Protein 2APJ (pdb70)

Sequence (962 aa):
SPIPPNQIFILSGQNMAGRGGVFKDHHNNRWVWDKILPPECAPNSSILRLSADLRWEEAHEPLHVDIDTGKVCGVGPGMAFANAVKNRLETDSAVIGLVPCASGGTAIKEWERGSHLYERMVKRTEESRKCGGEIKAVLWYQGESDVLDIHDAESYGNNMDRLIKNLRHDLNLPSLPIIQVAIASGGGYIDKVREAQLGLKLSNVVCVDAKGLPLKSDNLHLTTEAQVQLGLSLAQAYLSNFCPIPPNQIFILSGQNMAGRGGVFKDHHNNRWVWDKILPPECAPNSSILRLSADLRWEEAHEPLHVDIDTGKVCGVGPGMAFANAVKNRLETDSAVIGLVPCASGGTAIKEWERGSHLYERMVKRTEESRKCGGEIKAVLWYQGESDVLDIHDAESYGNNMDRLIKNLRHDLNLPSLPIIQVAIASGGGYIDKVREAQLGLKLSNVVCVDAKGLPLKSDNLHLTTEAQVQLGLSLAQAYLSNFCPPNQIFILSGQNMAGRGGVFKDHHNNRWVWDKILPPECAPNSSILRLSADLRWEEAHEPLHVDIDTGKVCGVGPGMAFANAVKNRLETDSAVIGLVPCASGGTAIKEWERGSHLYERMVKRTEESRKCGGEIKAVLWYQGESDVLDIHDAESYGNNMDRLIKNLRHDLNLPSLPIIQVAIASGGGYIDKVREAQLGLKLSNVVCVDAKGLPLKSDNLHLTTEAQVQLGLSLAQAYLSNFCPPNQIFILSGQNMAGRGGVFKDHHNNRWVWDKILPPECAPNSSILRLSADLRWEEAHEPLHVDIDTGKVCGVGPGMAFANAVKNRLSAVIGLVPCASGGTAIKEWERGSHLYERMVKRTEESRKCGGEIKAVLWYQGESDVLDIHDAESYGNNMDRLIKNLRHDLNLPSLPIIQVAIASGGGYIDKVREAQLGLKLSNVVCVDAKGLPLKSDNLHLTTEAQVQLGLSLAQAYLSNFC

Nearest PDB structures (foldseek):
  2apj-assembly3_C  TM=1.000E+00  e=5.374E-52  Arabidopsis thaliana
  2apj-assembly4_D  TM=9.939E-01  e=4.168E-52  Arabidopsis thaliana
  1zmb-assembly2_C  TM=9.010E-01  e=3.239E-19  Clostridium acetobutylicum ATCC 824
  3zq6-assembly2_D  TM=3.667E-01  e=2.000E+00  Methanothermobacter thermautotrophicus
  4xwo-assembly1_B  TM=1.852E-01  e=7.127E+00  Saccharomyces cerevisiae S288C

InterPro domains:
  IPR005181 Sialate O-acetylesterase domain [PF03629] (22-256)
  IPR036514 SGNH hydrolase superfamily [G3DSA:3.40.50.1110] (20-260)
  IPR052940 Carbohydrate Esterase 6 [PTHR31988] (14-258)

Radius of gyration: 45.19 Å; Cα contacts (8 Å, |Δi|>4): 2203; chains: 4; bounding box: 68×133×119 Å

Structure (mmCIF, N/CA/C/O backbone):
data_2APJ
#
_entry.id   2APJ
#
_cell.length_a   40.688
_cell.length_b   71.918
_cell.length_c   93.213
_cell.angle_alpha   108.16
_cell.angle_beta   93.25
_cell.angle_gamma   90.40
#
_symmetry.space_group_name_H-M   'P 1'
#
loop_
_entity.id
_entity.type
_entity.pdbx_description
1 polymer 'Putative Esterase'
2 water water
#
loop_
_atom_site.group_PDB
_atom_site.id
_atom_site.type_symbol
_atom_site.label_atom_id
_atom_site.label_alt_id
_atom_site.label_comp_id
_atom_site.label_asym_id
_atom_site.label_entity_id
_atom_site.label_seq_id
_atom_site.pdbx_PDB_ins_code
_atom_site.Cartn_x
_atom_site.Cartn_y
_atom_site.Cartn_z
_atom_site.occupancy
_atom_site.B_iso_or_equiv
_atom_site.auth_seq_id
_atom_site.auth_comp_id
_atom_site.auth_asym_id
_atom_site.auth_atom_id
_atom_site.pdbx_PDB_model_num
ATOM 1 N N . SER A 1 17 ? 14.688 -5.282 20.791 1.00 16.97 17 SER A N 1
ATOM 2 C CA . SER A 1 17 ? 13.610 -6.305 20.614 1.00 15.83 17 SER A CA 1
ATOM 3 C C . SER A 1 17 ? 12.219 -5.694 20.761 1.00 13.12 17 SER A C 1
ATOM 4 O O . SER A 1 17 ? 11.712 -5.583 21.885 1.00 10.40 17 SER A O 1
ATOM 7 N N . PRO A 1 18 ? 11.596 -5.294 19.634 1.00 12.11 18 PRO A N 1
ATOM 8 C CA . PRO A 1 18 ? 10.308 -4.694 19.836 1.00 10.44 18 PRO A CA 1
ATOM 9 C C . PRO A 1 18 ? 9.264 -5.685 20.304 1.00 8.75 18 PRO A C 1
ATOM 10 O O . PRO A 1 18 ? 9.308 -6.873 19.964 1.00 7.53 18 PRO A O 1
ATOM 14 N N . ILE A 1 19 ? 8.314 -5.167 21.072 1.00 6.90 19 ILE A N 1
ATOM 15 C CA . ILE A 1 19 ? 7.126 -5.903 21.415 1.00 6.78 19 ILE A CA 1
ATOM 16 C C . ILE A 1 19 ? 6.346 -6.081 20.118 1.00 6.52 19 ILE A C 1
ATOM 17 O O . ILE A 1 19 ? 6.212 -5.149 19.324 1.00 7.31 19 ILE A O 1
ATOM 22 N N . PRO A 1 20 ? 5.904 -7.308 19.841 1.00 6.48 20 PRO A N 1
ATOM 23 C CA . PRO A 1 20 ? 5.300 -7.531 18.530 1.00 6.70 20 PRO A CA 1
ATOM 24 C C . PRO A 1 20 ? 3.967 -6.797 18.321 1.00 5.21 20 PRO A C 1
ATOM 25 O O . PRO A 1 20 ? 3.256 -6.434 19.275 1.00 4.68 20 PRO A O 1
ATOM 29 N N . PRO A 1 21 ? 3.636 -6.576 17.049 1.00 3.81 21 PRO A N 1
ATOM 30 C CA . PRO A 1 21 ? 2.411 -5.834 16.759 1.00 4.20 21 PRO A CA 1
ATOM 31 C C . PRO A 1 21 ? 1.156 -6.654 16.961 1.00 4.81 21 PRO A C 1
ATOM 32 O O . PRO A 1 21 ? 1.195 -7.867 16.881 1.00 4.81 21 PRO A O 1
ATOM 36 N N . ASN A 1 22 ? 0.058 -5.966 17.281 1.00 5.02 22 ASN A N 1
ATOM 37 C CA . ASN A 1 22 ? -1.258 -6.620 17.334 1.00 4.93 22 ASN A CA 1
ATOM 38 C C . ASN A 1 22 ? -2.199 -6.128 16.237 1.00 6.09 22 ASN A C 1
ATOM 39 O O . ASN A 1 22 ? -3.267 -6.738 16.031 1.00 7.67 22 ASN A O 1
ATOM 44 N N . GLN A 1 23 ? -1.864 -5.028 15.568 1.00 5.20 23 GLN A N 1
ATOM 45 C CA . GLN A 1 23 ? -2.697 -4.502 14.463 1.00 5.56 23 GLN A CA 1
ATOM 46 C C . GLN A 1 23 ? -1.829 -4.311 13.240 1.00 5.30 23 GLN A C 1
ATOM 47 O O . GLN A 1 23 ? -1.028 -3.379 13.183 1.00 7.08 23 GLN A O 1
ATOM 53 N N . ILE A 1 24 ? -2.049 -5.146 12.232 1.00 3.47 24 ILE A N 1
ATOM 54 C CA . ILE A 1 24 ? -1.109 -5.256 11.119 1.00 3.33 24 ILE A CA 1
ATOM 55 C C . ILE A 1 24 ? -1.744 -4.732 9.846 1.00 3.74 24 ILE A C 1
ATOM 56 O O . ILE A 1 24 ? -2.935 -5.066 9.532 1.00 4.66 24 ILE A O 1
ATOM 61 N N . PHE A 1 25 ? -0.981 -3.934 9.114 1.00 3.14 25 PHE A N 1
ATOM 62 C CA . PHE A 1 25 ? -1.449 -3.335 7.837 1.00 2.67 25 PHE A CA 1
ATOM 63 C C . PHE A 1 25 ? -0.490 -3.718 6.747 1.00 3.50 25 PHE A C 1
ATOM 64 O O . PHE A 1 25 ? 0.731 -3.600 6.911 1.00 4.60 25 PHE A O 1
ATOM 72 N N . ILE A 1 26 ? -1.046 -4.162 5.625 1.00 4.11 26 ILE A N 1
ATOM 73 C CA . ILE A 1 26 ? -0.225 -4.570 4.489 1.00 3.13 26 ILE A CA 1
ATOM 74 C C . ILE A 1 26 ? -0.164 -3.378 3.528 1.00 4.40 26 ILE A C 1
ATOM 75 O O . ILE A 1 26 ? -1.215 -2.763 3.250 1.00 6.87 26 ILE A O 1
ATOM 80 N N . LEU A 1 27 ? 1.041 -3.021 3.098 1.00 3.98 27 LEU A N 1
ATOM 81 C CA . LEU A 1 27 ? 1.183 -1.820 2.236 1.00 4.32 27 LEU A CA 1
ATOM 82 C C . LEU A 1 27 ? 1.647 -2.346 0.902 1.00 4.80 27 LEU A C 1
ATOM 83 O O . LEU A 1 27 ? 2.706 -2.975 0.811 1.00 6.14 27 LEU A O 1
ATOM 88 N N . SER A 1 28 ? 0.866 -2.111 -0.167 1.00 4.14 28 SER A N 1
ATOM 89 C CA . SER A 1 28 ? 1.310 -2.645 -1.439 1.00 4.44 28 SER A CA 1
ATOM 90 C C . SER A 1 28 ? 0.899 -1.795 -2.605 1.00 3.94 28 SER A C 1
ATOM 91 O O . SER A 1 28 ? 0.207 -0.808 -2.430 1.00 4.99 28 SER A O 1
ATOM 94 N N . GLY A 1 29 ? 1.417 -2.168 -3.784 1.00 2.73 29 GLY A N 1
ATOM 95 C CA . GLY A 1 29 ? 1.126 -1.420 -5.022 1.00 2.95 29 GLY A CA 1
ATOM 96 C C . GLY A 1 29 ? 2.427 -1.097 -5.718 1.00 4.50 29 GLY A C 1
ATOM 97 O O . GLY A 1 29 ? 3.345 -1.906 -5.700 1.00 5.09 29 GLY A O 1
ATOM 98 N N . GLN A 1 30 ? 2.495 0.082 -6.356 1.00 3.22 30 GLN A N 1
ATOM 99 C CA . GLN A 1 30 ? 3.754 0.439 -7.064 1.00 3.57 30 GLN A CA 1
ATOM 100 C C . GLN A 1 30 ? 4.458 1.612 -6.370 1.00 3.82 30 GLN A C 1
ATOM 101 O O . GLN A 1 30 ? 4.367 1.698 -5.113 1.00 3.82 30 GLN A O 1
ATOM 123 N N . ASN A 1 32 ? 4.335 4.809 -5.781 1.00 4.08 32 ASN A N 1
ATOM 124 C CA . ASN A 1 32 ? 3.764 5.812 -4.829 1.00 5.27 32 ASN A CA 1
ATOM 125 C C . ASN A 1 32 ? 3.299 5.213 -3.488 1.00 5.36 32 ASN A C 1
ATOM 126 O O . ASN A 1 32 ? 2.996 5.960 -2.558 1.00 7.06 32 ASN A O 1
ATOM 131 N N . MET A 1 33 ? 3.178 3.882 -3.410 1.00 4.29 33 MET A N 1
ATOM 132 C CA . MET A 1 33 ? 3.181 3.228 -2.116 1.00 4.63 33 MET A CA 1
ATOM 133 C C . MET A 1 33 ? 4.568 2.928 -1.586 1.00 5.31 33 MET A C 1
ATOM 134 O O . MET A 1 33 ? 4.822 3.123 -0.378 1.00 4.89 33 MET A O 1
ATOM 139 N N . ALA A 1 34 ? 5.459 2.456 -2.464 1.00 3.99 34 ALA A N 1
ATOM 140 C CA . ALA A 1 34 ? 6.850 2.160 -2.031 1.00 5.17 34 ALA A CA 1
ATOM 141 C C . ALA A 1 34 ? 7.472 3.425 -1.436 1.00 5.39 34 ALA A C 1
ATOM 142 O O . ALA A 1 34 ? 8.175 3.348 -0.428 1.00 7.88 34 ALA A O 1
ATOM 144 N N . GLY A 1 35 ? 7.160 4.562 -2.046 1.00 5.30 35 GLY A N 1
ATOM 145 C CA . GLY A 1 35 ? 7.590 5.885 -1.553 1.00 3.93 35 GLY A CA 1
ATOM 146 C C . GLY A 1 35 ? 8.701 6.462 -2.373 1.00 4.42 35 GLY A C 1
ATOM 147 O O . GLY A 1 35 ? 9.764 5.821 -2.543 1.00 4.07 35 GLY A O 1
ATOM 148 N N . ARG A 1 36 ? 8.452 7.664 -2.925 1.00 2.87 36 ARG A N 1
ATOM 149 C CA . ARG A 1 36 ? 9.517 8.439 -3.600 1.00 3.73 36 ARG A CA 1
ATOM 150 C C . ARG A 1 36 ? 9.558 9.867 -3.056 1.00 3.64 36 ARG A C 1
ATOM 151 O O . ARG A 1 36 ? 10.246 10.702 -3.635 1.00 4.67 36 ARG A O 1
ATOM 159 N N . GLY A 1 37 ? 8.787 10.180 -1.973 1.00 3.08 37 GLY A N 1
ATOM 160 C CA . GLY A 1 37 ? 8.863 11.555 -1.455 1.00 2.81 37 GLY A CA 1
ATOM 161 C C . GLY A 1 37 ? 10.319 11.888 -1.081 1.00 3.04 37 GLY A C 1
ATOM 162 O O . GLY A 1 37 ? 10.977 11.096 -0.350 1.00 3.28 37 GLY A O 1
ATOM 163 N N . GLY A 1 38 ? 10.789 13.040 -1.559 1.00 2.77 38 GLY A N 1
ATOM 164 C CA . GLY A 1 38 ? 12.109 13.565 -1.118 1.00 2.98 38 GLY A CA 1
ATOM 165 C C . GLY A 1 38 ? 13.261 12.961 -1.865 1.00 4.15 38 GLY A C 1
ATOM 166 O O . GLY A 1 38 ? 14.425 13.286 -1.547 1.00 4.75 38 GLY A O 1
ATOM 167 N N . VAL A 1 39 ? 12.961 12.134 -2.875 1.00 4.40 39 VAL A N 1
ATOM 168 C CA . VAL A 1 39 ? 14.082 11.538 -3.654 1.00 4.18 39 VAL A CA 1
ATOM 169 C C . VAL A 1 39 ? 14.430 12.509 -4.761 1.00 4.69 39 VAL A C 1
ATOM 170 O O . VAL A 1 39 ? 13.574 12.872 -5.559 1.00 5.64 39 VAL A O 1
ATOM 174 N N . PHE A 1 40 ? 15.705 12.918 -4.813 1.00 5.58 40 PHE A N 1
ATOM 175 C CA . PHE A 1 40 ? 16.124 13.973 -5.768 1.00 5.04 40 PHE A CA 1
ATOM 176 C C . PHE A 1 40 ? 17.410 13.482 -6.457 1.00 5.57 40 PHE A C 1
ATOM 177 O O . PHE A 1 40 ? 18.204 12.718 -5.851 1.00 6.90 40 PHE A O 1
ATOM 192 N N . LYS A 1 41 ? 17.635 13.903 -7.691 1.00 4.11 41 LYS A N 1
ATOM 193 C CA . LYS A 1 41 ? 18.874 13.566 -8.390 1.00 4.77 41 LYS A CA 1
ATOM 194 C C . LYS A 1 41 ? 19.916 14.592 -7.989 1.00 5.47 41 LYS A C 1
ATOM 195 O O . LYS A 1 41 ? 19.758 15.824 -8.196 1.00 6.84 41 LYS A O 1
ATOM 201 N N . ASP A 1 42 ? 21.020 14.122 -7.388 1.00 3.21 42 ASP A N 1
ATOM 202 C CA . ASP A 1 42 ? 22.107 14.972 -6.938 1.00 4.64 42 ASP A CA 1
ATOM 203 C C . ASP A 1 42 ? 22.728 15.671 -8.152 1.00 4.92 42 ASP A C 1
ATOM 204 O O . ASP A 1 42 ? 23.065 15.027 -9.137 1.00 6.48 42 ASP A O 1
ATOM 209 N N . HIS A 1 43 ? 22.817 16.989 -8.121 1.00 6.08 43 HIS A N 1
ATOM 210 C CA . HIS A 1 43 ? 23.267 17.721 -9.299 1.00 8.30 43 HIS A CA 1
ATOM 211 C C . HIS A 1 43 ? 24.767 17.566 -9.538 1.00 7.53 43 HIS A C 1
ATOM 212 O O . HIS A 1 43 ? 25.207 17.737 -10.667 1.00 9.93 43 HIS A O 1
ATOM 219 N N . HIS A 1 44 ? 25.525 17.285 -8.467 1.00 6.15 44 HIS A N 1
ATOM 220 C CA . HIS A 1 44 ? 26.997 17.017 -8.472 1.00 7.03 44 HIS A CA 1
ATOM 221 C C . HIS A 1 44 ? 27.358 15.709 -9.148 1.00 4.29 44 HIS A C 1
ATOM 222 O O . HIS A 1 44 ? 28.430 15.625 -9.785 1.00 6.79 44 HIS A O 1
ATOM 229 N N . ASN A 1 45 ? 26.510 14.672 -8.961 1.00 2.00 45 ASN A N 1
ATOM 230 C CA . ASN A 1 45 ? 26.903 13.372 -9.484 1.00 2.09 45 ASN A CA 1
ATOM 231 C C . ASN A 1 45 ? 25.846 12.513 -10.084 1.00 2.00 45 ASN A C 1
ATOM 232 O O . ASN A 1 45 ? 26.108 11.366 -10.404 1.00 2.41 45 ASN A O 1
ATOM 237 N N . ASN A 1 46 ? 24.622 13.037 -10.219 1.00 2.00 46 ASN A N 1
ATOM 238 C CA . ASN A 1 46 ? 23.548 12.304 -10.909 1.00 2.30 46 ASN A CA 1
ATOM 239 C C . ASN A 1 46 ? 22.961 11.120 -10.153 1.00 2.53 46 ASN A C 1
ATOM 240 O O . ASN A 1 46 ? 22.062 10.424 -10.643 1.00 3.54 46 ASN A O 1
ATOM 245 N N . ARG A 1 47 ? 23.419 10.912 -8.911 1.00 2.00 47 ARG A N 1
ATOM 246 C CA . ARG A 1 47 ? 22.840 9.842 -8.091 1.00 2.00 47 ARG A CA 1
ATOM 247 C C . ARG A 1 47 ? 21.497 10.231 -7.451 1.00 2.24 47 ARG A C 1
ATOM 248 O O . ARG A 1 47 ? 21.354 11.337 -6.946 1.00 2.15 47 ARG A O 1
ATOM 256 N N . TRP A 1 48 ? 20.502 9.342 -7.477 1.00 2.46 48 TRP A N 1
ATOM 257 C CA . TRP A 1 48 ? 19.253 9.582 -6.793 1.00 3.58 48 TRP A CA 1
ATOM 258 C C . TRP A 1 48 ? 19.454 9.302 -5.311 1.00 4.44 48 TRP A C 1
ATOM 259 O O . TRP A 1 48 ? 20.031 8.269 -4.935 1.00 5.18 48 TRP A O 1
ATOM 270 N N . VAL A 1 49 ? 19.034 10.255 -4.485 1.00 5.02 49 VAL A N 1
ATOM 271 C CA . VAL A 1 49 ? 19.207 10.203 -3.031 1.00 5.49 49 VAL A CA 1
ATOM 272 C C . VAL A 1 49 ? 17.963 10.694 -2.311 1.00 6.03 49 VAL A C 1
ATOM 273 O O . VAL A 1 49 ? 17.348 11.694 -2.727 1.00 8.89 49 VAL A O 1
ATOM 280 N N . TRP A 1 50 ? 17.585 10.011 -1.240 1.00 2.57 50 TRP A N 1
ATOM 281 C CA . TRP A 1 50 ? 16.470 10.555 -0.427 1.00 3.26 50 TRP A CA 1
ATOM 282 C C . TRP A 1 50 ? 17.016 11.695 0.433 1.00 3.11 50 TRP A C 1
ATOM 283 O O . TRP A 1 50 ? 18.061 11.535 1.084 1.00 4.76 50 TRP A O 1
ATOM 294 N N . ASP A 1 51 ? 16.354 12.859 0.365 1.00 3.65 51 ASP A N 1
ATOM 295 C CA . ASP A 1 51 ? 16.754 14.039 1.143 1.00 5.22 51 ASP A CA 1
ATOM 296 C C . ASP A 1 51 ? 16.643 13.896 2.653 1.00 4.03 51 ASP A C 1
ATOM 297 O O . ASP A 1 51 ? 17.126 14.785 3.384 1.00 5.93 51 ASP A O 1
ATOM 302 N N . LYS A 1 52 ? 16.054 12.809 3.132 1.00 5.07 52 LYS A N 1
ATOM 303 C CA . LYS A 1 52 ? 15.976 12.490 4.589 1.00 4.37 52 LYS A CA 1
ATOM 304 C C . LYS A 1 52 ? 15.135 13.511 5.355 1.00 5.04 52 LYS A C 1
ATOM 305 O O . LYS A 1 52 ? 15.140 13.530 6.559 1.00 5.83 52 LYS A O 1
ATOM 311 N N . ILE A 1 53 ? 14.372 14.323 4.648 1.00 4.61 53 ILE A N 1
ATOM 312 C CA . ILE A 1 53 ? 13.419 15.236 5.342 1.00 5.85 53 ILE A CA 1
ATOM 313 C C . ILE A 1 53 ? 12.224 14.441 5.828 1.00 6.31 53 ILE A C 1
ATOM 314 O O . ILE A 1 53 ? 11.490 13.866 5.015 1.00 7.74 53 ILE A O 1
ATOM 319 N N . LEU A 1 54 ? 12.010 14.427 7.148 1.00 5.67 54 LEU A N 1
ATOM 320 C CA . LEU A 1 54 ? 10.985 13.601 7.759 1.00 5.07 54 LEU A CA 1
ATOM 321 C C . LEU A 1 54 ? 9.972 14.491 8.510 1.00 5.07 54 LEU A C 1
ATOM 322 O O . LEU A 1 54 ? 10.316 15.092 9.543 1.00 6.96 54 LEU A O 1
ATOM 327 N N . PRO A 1 55 ? 8.737 14.621 7.983 1.00 4.13 55 PRO A N 1
ATOM 328 C CA . PRO A 1 55 ? 7.721 15.387 8.700 1.00 4.72 55 PRO A CA 1
ATOM 329 C C . PRO A 1 55 ? 7.428 14.762 10.062 1.00 4.58 55 PRO A C 1
ATOM 330 O O . PRO A 1 55 ? 7.574 13.534 10.213 1.00 5.02 55 PRO A O 1
ATOM 334 N N . PRO A 1 56 ? 7.046 15.576 11.041 1.00 6.35 56 PRO A N 1
ATOM 335 C CA . PRO A 1 56 ? 6.754 14.966 12.345 1.00 6.56 56 PRO A CA 1
ATOM 336 C C . PRO A 1 56 ? 5.601 13.955 12.255 1.00 6.04 56 PRO A C 1
ATOM 337 O O . PRO A 1 56 ? 5.550 13.056 13.094 1.00 6.38 56 PRO A O 1
ATOM 341 N N . GLU A 1 57 ? 4.713 14.078 11.267 1.00 4.87 57 GLU A N 1
ATOM 342 C CA . GLU A 1 57 ? 3.668 13.067 11.075 1.00 4.35 57 GLU A CA 1
ATOM 343 C C . GLU A 1 57 ? 4.193 11.658 10.762 1.00 5.61 57 GLU A C 1
ATOM 344 O O . GLU A 1 57 ? 3.459 10.639 10.848 1.00 6.20 57 GLU A O 1
ATOM 350 N N . CYS A 1 58 ? 5.458 11.610 10.337 1.00 4.28 58 CYS A N 1
ATOM 351 C CA . CYS A 1 58 ? 6.115 10.382 9.938 1.00 5.25 58 CYS A CA 1
ATOM 352 C C . CYS A 1 58 ? 7.123 9.908 10.991 1.00 4.30 58 CYS A C 1
ATOM 353 O O . CYS A 1 58 ? 7.891 8.958 10.713 1.00 5.03 58 CYS A O 1
ATOM 356 N N . ALA A 1 59 ? 7.119 10.514 12.189 1.00 2.86 59 ALA A N 1
ATOM 357 C CA . ALA A 1 59 ? 8.139 10.214 13.198 1.00 4.22 59 ALA A CA 1
ATOM 358 C C . ALA A 1 59 ? 8.047 8.771 13.711 1.00 4.89 59 ALA A C 1
ATOM 359 O O . ALA A 1 59 ? 6.952 8.198 13.773 1.00 6.01 59 ALA A O 1
ATOM 361 N N . PRO A 1 60 ? 9.184 8.142 13.990 1.00 3.56 60 PRO A N 1
ATOM 362 C CA . PRO A 1 60 ? 9.101 6.772 14.451 1.00 4.17 60 PRO A CA 1
ATOM 363 C C . PRO A 1 60 ? 8.583 6.694 15.909 1.00 4.83 60 PRO A C 1
ATOM 364 O O . PRO A 1 60 ? 8.588 7.681 16.649 1.00 5.88 60 PRO A O 1
ATOM 368 N N . ASN A 1 61 ? 8.191 5.473 16.295 1.00 5.79 61 ASN A N 1
ATOM 369 C CA . ASN A 1 61 ? 7.588 5.245 17.613 1.00 7.70 61 ASN A CA 1
ATOM 370 C C . ASN A 1 61 ? 7.902 3.793 17.951 1.00 5.72 61 ASN A C 1
ATOM 371 O O . ASN A 1 61 ? 7.859 2.930 17.040 1.00 5.12 61 ASN A O 1
ATOM 376 N N . SER A 1 62 ? 8.215 3.504 19.217 1.00 6.87 62 SER A N 1
ATOM 377 C CA . SER A 1 62 ? 8.490 2.112 19.583 1.00 6.96 62 SER A CA 1
ATOM 378 C C . SER A 1 62 ? 7.261 1.199 19.399 1.00 6.53 62 SER A C 1
ATOM 379 O O . SER A 1 62 ? 7.415 -0.048 19.359 1.00 7.29 62 SER A O 1
ATOM 382 N N . SER A 1 63 ? 6.069 1.785 19.253 1.00 5.24 63 SER A N 1
ATOM 383 C CA . SER A 1 63 ? 4.839 1.023 19.045 1.00 4.26 63 SER A CA 1
ATOM 384 C C . SER A 1 63 ? 4.419 0.991 17.557 1.00 3.53 63 SER A C 1
ATOM 385 O O . SER A 1 63 ? 3.302 0.610 17.240 1.00 4.18 63 SER A O 1
ATOM 388 N N . ILE A 1 64 ? 5.337 1.367 16.674 1.00 3.27 64 ILE A N 1
ATOM 389 C CA . ILE A 1 64 ? 5.077 1.246 15.219 1.00 3.31 64 ILE A CA 1
ATOM 390 C C . ILE A 1 64 ? 6.230 0.495 14.593 1.00 3.56 64 ILE A C 1
ATOM 391 O O . ILE A 1 64 ? 7.370 0.994 14.610 1.00 4.40 64 ILE A O 1
ATOM 396 N N . LEU A 1 65 ? 5.920 -0.712 14.092 1.00 3.81 65 LEU A N 1
ATOM 397 C CA . LEU A 1 65 ? 6.959 -1.627 13.615 1.00 3.80 65 LEU A CA 1
ATOM 398 C C . LEU A 1 65 ? 6.840 -1.921 12.139 1.00 4.06 65 LEU A C 1
ATOM 399 O O . LEU A 1 65 ? 5.786 -1.732 11.542 1.00 4.87 65 LEU A O 1
ATOM 404 N N . ARG A 1 66 ? 7.932 -2.442 11.566 1.00 2.84 66 ARG A N 1
ATOM 405 C CA . ARG A 1 66 ? 7.964 -2.819 10.134 1.00 3.82 66 ARG A CA 1
ATOM 406 C C . ARG A 1 66 ? 8.463 -4.232 10.030 1.00 4.04 66 ARG A C 1
ATOM 407 O O . ARG A 1 66 ? 9.427 -4.612 10.753 1.00 4.61 66 ARG A O 1
ATOM 415 N N . LEU A 1 67 ? 7.838 -5.028 9.158 1.00 2.84 67 LEU A N 1
ATOM 416 C CA . LEU A 1 67 ? 8.398 -6.384 8.906 1.00 3.41 67 LEU A CA 1
ATOM 417 C C . LEU A 1 67 ? 9.495 -6.256 7.842 1.00 2.97 67 LEU A C 1
ATOM 418 O O . LEU A 1 67 ? 9.238 -5.847 6.681 1.00 3.35 67 LEU A O 1
ATOM 423 N N . SER A 1 68 ? 10.721 -6.572 8.234 1.00 2.42 68 SER A N 1
ATOM 424 C CA . SER A 1 68 ? 11.841 -6.466 7.292 1.00 2.64 68 SER A CA 1
ATOM 425 C C . SER A 1 68 ? 11.771 -7.512 6.184 1.00 3.63 68 SER A C 1
ATOM 426 O O . SER A 1 68 ? 10.993 -8.455 6.251 1.00 3.01 68 SER A O 1
ATOM 429 N N . ALA A 1 69 ? 12.609 -7.363 5.156 1.00 4.32 69 ALA A N 1
ATOM 430 C CA . ALA A 1 69 ? 12.695 -8.413 4.125 1.00 4.81 69 ALA A CA 1
ATOM 431 C C . ALA A 1 69 ? 13.101 -9.771 4.695 1.00 5.46 69 ALA A C 1
ATOM 432 O O . ALA A 1 69 ? 12.637 -10.783 4.160 1.00 6.02 69 ALA A O 1
ATOM 434 N N . ASP A 1 70 ? 13.929 -9.778 5.754 1.00 5.40 70 ASP A N 1
ATOM 435 C CA . ASP A 1 70 ? 14.355 -11.013 6.430 1.00 7.19 70 ASP A CA 1
ATOM 436 C C . ASP A 1 70 ? 13.336 -11.480 7.498 1.00 6.86 70 ASP A C 1
ATOM 437 O O . ASP A 1 70 ? 13.628 -12.384 8.303 1.00 6.65 70 ASP A O 1
ATOM 442 N N . LEU A 1 71 ? 12.148 -10.860 7.498 1.00 6.00 71 LEU A N 1
ATOM 443 C CA . LEU A 1 71 ? 10.973 -11.315 8.268 1.00 7.31 71 LEU A CA 1
ATOM 444 C C . LEU A 1 71 ? 11.138 -11.115 9.779 1.00 8.07 71 LEU A C 1
ATOM 445 O O . LEU A 1 71 ? 10.671 -11.943 10.584 1.00 9.33 71 LEU A O 1
ATOM 450 N N . ARG A 1 72 ? 11.842 -10.040 10.163 1.00 7.10 72 ARG A N 1
ATOM 451 C CA . ARG A 1 72 ? 11.967 -9.662 11.573 1.00 6.56 72 ARG A CA 1
ATOM 452 C C . ARG A 1 72 ? 11.183 -8.386 11.768 1.00 5.96 72 ARG A C 1
ATOM 453 O O . ARG A 1 72 ? 11.185 -7.507 10.900 1.00 5.13 72 ARG A O 1
ATOM 461 N N . TRP A 1 73 ? 10.496 -8.286 12.891 1.00 4.00 73 TRP A N 1
ATOM 462 C CA . TRP A 1 73 ? 9.879 -7.016 13.229 1.00 3.63 73 TRP A CA 1
ATOM 463 C C . TRP A 1 73 ? 10.932 -6.074 13.784 1.00 4.04 73 TRP A C 1
ATOM 464 O O . TRP A 1 73 ? 11.736 -6.441 14.679 1.00 5.50 73 TRP A O 1
ATOM 475 N N . GLU A 1 74 ? 10.874 -4.839 13.276 1.00 3.59 74 GLU A N 1
ATOM 476 C CA . GLU A 1 74 ? 11.810 -3.813 13.756 1.00 4.16 74 GLU A CA 1
ATOM 477 C C . GLU A 1 74 ? 11.054 -2.504 13.898 1.00 3.22 74 GLU A C 1
ATOM 478 O O . GLU A 1 74 ? 10.007 -2.343 13.295 1.00 3.46 74 GLU A O 1
ATOM 484 N N . GLU A 1 75 ? 11.590 -1.589 14.709 1.00 3.86 75 GLU A N 1
ATOM 485 C CA . GLU A 1 75 ? 10.952 -0.273 14.779 1.00 2.72 75 GLU A CA 1
ATOM 486 C C . GLU A 1 75 ? 10.925 0.292 13.368 1.00 3.95 75 GLU A C 1
ATOM 487 O O . GLU A 1 75 ? 11.943 0.222 12.644 1.00 4.78 75 GLU A O 1
ATOM 493 N N . ALA A 1 76 ? 9.777 0.854 12.987 1.00 3.23 76 ALA A N 1
ATOM 494 C CA . ALA A 1 76 ? 9.572 1.323 11.601 1.00 2.85 76 ALA A CA 1
ATOM 495 C C . ALA A 1 76 ? 10.215 2.708 11.401 1.00 3.96 76 ALA A C 1
ATOM 496 O O . ALA A 1 76 ? 10.085 3.613 12.256 1.00 4.64 76 ALA A O 1
ATOM 498 N N . HIS A 1 77 ? 10.888 2.887 10.256 1.00 5.43 77 HIS A N 1
ATOM 499 C CA . HIS A 1 77 ? 11.426 4.202 9.841 1.00 4.59 77 HIS A CA 1
ATOM 500 C C . HIS A 1 77 ? 11.263 4.327 8.355 1.00 4.96 77 HIS A C 1
ATOM 501 O O . HIS A 1 77 ? 11.533 3.358 7.614 1.00 7.22 77 HIS A O 1
ATOM 508 N N . GLU A 1 78 ? 10.933 5.518 7.884 1.00 5.51 78 GLU A N 1
ATOM 509 C CA . GLU A 1 78 ? 11.000 5.749 6.424 1.00 5.31 78 GLU A CA 1
ATOM 510 C C . GLU A 1 78 ? 12.494 5.707 6.027 1.00 6.61 78 GLU A C 1
ATOM 511 O O . GLU A 1 78 ? 13.384 6.020 6.841 1.00 7.21 78 GLU A O 1
ATOM 517 N N . PRO A 1 79 ? 12.788 5.282 4.797 1.00 6.51 79 PRO A N 1
ATOM 518 C CA . PRO A 1 79 ? 11.837 4.760 3.818 1.00 6.88 79 PRO A CA 1
ATOM 519 C C . PRO A 1 79 ? 11.476 3.321 4.178 1.00 6.42 79 PRO A C 1
ATOM 520 O O . PRO A 1 79 ? 12.364 2.486 4.409 1.00 8.63 79 PRO A O 1
ATOM 524 N N . LEU A 1 80 ? 10.171 3.005 4.169 1.00 5.18 80 LEU A N 1
ATOM 525 C CA . LEU A 1 80 ? 9.747 1.671 4.617 1.00 4.93 80 LEU A CA 1
ATOM 526 C C . LEU A 1 80 ? 10.055 0.560 3.620 1.00 5.41 80 LEU A C 1
ATOM 527 O O . LEU A 1 80 ? 9.993 -0.605 3.988 1.00 5.79 80 LEU A O 1
ATOM 532 N N . HIS A 1 81 ? 10.289 0.901 2.339 1.00 5.65 81 HIS A N 1
ATOM 533 C CA . HIS A 1 81 ? 10.462 -0.157 1.341 1.00 4.49 81 HIS A CA 1
ATOM 534 C C . HIS A 1 81 ? 11.925 -0.329 0.880 1.00 4.39 81 HIS A C 1
ATOM 535 O O . HIS A 1 81 ? 12.193 -0.985 -0.139 1.00 4.41 81 HIS A O 1
ATOM 542 N N . VAL A 1 82 ? 12.898 0.153 1.659 1.00 5.16 82 VAL A N 1
ATOM 543 C CA . VAL A 1 82 ? 14.284 0.039 1.161 1.00 5.78 82 VAL A CA 1
ATOM 544 C C . VAL A 1 82 ? 14.749 -1.407 0.780 1.00 6.11 82 VAL A C 1
ATOM 545 O O . VAL A 1 82 ? 15.369 -1.633 -0.286 1.00 7.61 82 VAL A O 1
ATOM 552 N N . ASP A 1 83 ? 14.439 -2.365 1.651 1.00 4.82 83 ASP A N 1
ATOM 553 C CA . ASP A 1 83 ? 14.808 -3.758 1.436 1.00 4.75 83 ASP A CA 1
ATOM 554 C C . ASP A 1 83 ? 13.735 -4.586 0.709 1.00 4.92 83 ASP A C 1
ATOM 555 O O . ASP A 1 83 ? 13.909 -5.818 0.559 1.00 6.26 83 ASP A O 1
ATOM 560 N N . ILE A 1 84 ? 12.705 -3.901 0.194 1.00 4.66 84 ILE A N 1
ATOM 561 C CA . ILE A 1 84 ? 11.541 -4.554 -0.454 1.00 5.22 84 ILE A CA 1
ATOM 562 C C . ILE A 1 84 ? 11.427 -4.126 -1.915 1.00 5.29 84 ILE A C 1
ATOM 563 O O . ILE A 1 84 ? 11.416 -4.975 -2.812 1.00 6.53 84 ILE A O 1
ATOM 568 N N . ASP A 1 85 ? 11.421 -2.818 -2.148 1.00 5.58 85 ASP A N 1
ATOM 569 C CA . ASP A 1 85 ? 11.401 -2.321 -3.546 1.00 6.42 85 ASP A CA 1
ATOM 570 C C . ASP A 1 85 ? 12.861 -2.251 -3.961 1.00 7.74 85 ASP A C 1
ATOM 571 O O . ASP A 1 85 ? 13.450 -1.168 -4.059 1.00 8.86 85 ASP A O 1
ATOM 576 N N . THR A 1 86 ? 13.487 -3.411 -4.117 1.00 8.25 86 THR A N 1
ATOM 577 C CA . THR A 1 86 ? 14.940 -3.434 -4.283 1.00 9.36 86 THR A CA 1
ATOM 578 C C . THR A 1 86 ? 15.343 -2.933 -5.671 1.00 8.35 86 THR A C 1
ATOM 579 O O . THR A 1 86 ? 14.560 -3.022 -6.647 1.00 9.60 86 THR A O 1
ATOM 583 N N . GLY A 1 87 ? 16.556 -2.390 -5.747 1.00 8.81 87 GLY A N 1
ATOM 584 C CA . GLY A 1 87 ? 17.032 -1.818 -7.019 1.00 8.30 87 GLY A CA 1
ATOM 585 C C . GLY A 1 87 ? 16.481 -0.445 -7.393 1.00 8.58 87 GLY A C 1
ATOM 586 O O . GLY A 1 87 ? 16.736 0.068 -8.499 1.00 8.95 87 GLY A O 1
ATOM 587 N N . LYS A 1 88 ? 15.726 0.155 -6.478 1.00 7.41 88 LYS A N 1
ATOM 588 C CA . LYS A 1 88 ? 15.133 1.490 -6.671 1.00 7.64 88 LYS A CA 1
ATOM 589 C C . LYS A 1 88 ? 15.413 2.334 -5.440 1.00 7.15 88 LYS A C 1
ATOM 590 O O . LYS A 1 88 ? 15.331 1.830 -4.319 1.00 10.31 88 LYS A O 1
ATOM 596 N N . VAL A 1 89 ? 15.727 3.619 -5.613 1.00 6.69 89 VAL A N 1
ATOM 597 C CA . VAL A 1 89 ? 15.982 4.464 -4.439 1.00 5.28 89 VAL A CA 1
ATOM 598 C C . VAL A 1 89 ? 14.643 4.926 -3.864 1.00 5.94 89 VAL A C 1
ATOM 599 O O . VAL A 1 89 ? 13.828 5.558 -4.551 1.00 6.45 89 VAL A O 1
ATOM 603 N N . CYS A 1 90 ? 14.428 4.586 -2.594 1.00 4.31 90 CYS A N 1
ATOM 604 C CA . CYS A 1 90 ? 13.136 4.826 -1.958 1.00 5.64 90 CYS A CA 1
ATOM 605 C C . CYS A 1 90 ? 13.213 6.103 -1.125 1.00 4.63 90 CYS A C 1
ATOM 606 O O . CYS A 1 90 ? 14.261 6.451 -0.569 1.00 5.52 90 CYS A O 1
ATOM 609 N N . GLY A 1 91 ? 12.040 6.737 -1.009 1.00 3.50 91 GLY A N 1
ATOM 610 C CA . GLY A 1 91 ? 11.828 7.877 -0.108 1.00 4.30 91 GLY A CA 1
ATOM 611 C C . GLY A 1 91 ? 10.555 7.651 0.703 1.00 4.69 91 GLY A C 1
ATOM 612 O O . GLY A 1 91 ? 10.149 6.511 1.003 1.00 4.82 91 GLY A O 1
ATOM 613 N N . VAL A 1 92 ? 9.909 8.746 1.038 1.00 3.55 92 VAL A N 1
ATOM 614 C CA . VAL A 1 92 ? 8.757 8.704 1.915 1.00 3.79 92 VAL A CA 1
ATOM 615 C C . VAL A 1 92 ? 7.542 8.246 1.155 1.00 4.11 92 VAL A C 1
ATOM 616 O O . VAL A 1 92 ? 7.312 8.682 0.013 1.00 4.85 92 VAL A O 1
ATOM 620 N N . GLY A 1 93 ? 6.793 7.311 1.749 1.00 3.84 93 GLY A N 1
ATOM 621 C CA . GLY A 1 93 ? 5.489 6.903 1.262 1.00 4.18 93 GLY A CA 1
ATOM 622 C C . GLY A 1 93 ? 4.457 7.285 2.332 1.00 3.94 93 GLY A C 1
ATOM 623 O O . GLY A 1 93 ? 4.717 8.131 3.204 1.00 5.23 93 GLY A O 1
ATOM 624 N N . PRO A 1 94 ? 3.239 6.748 2.195 1.00 4.74 94 PRO A N 1
ATOM 625 C CA . PRO A 1 94 ? 2.161 7.137 3.122 1.00 3.94 94 PRO A CA 1
ATOM 626 C C . PRO A 1 94 ? 2.091 6.366 4.439 1.00 4.14 94 PRO A C 1
ATOM 627 O O . PRO A 1 94 ? 1.307 6.739 5.336 1.00 4.97 94 PRO A O 1
ATOM 631 N N . GLY A 1 95 ? 2.960 5.365 4.597 1.00 4.40 95 GLY A N 1
ATOM 632 C CA . GLY A 1 95 ? 2.844 4.423 5.685 1.00 4.47 95 GLY A CA 1
ATOM 633 C C . GLY A 1 95 ? 3.054 4.941 7.076 1.00 4.56 95 GLY A C 1
ATOM 634 O O . GLY A 1 95 ? 2.244 4.635 7.967 1.00 4.28 95 GLY A O 1
ATOM 635 N N . MET A 1 96 ? 4.120 5.722 7.288 1.00 2.66 96 MET A N 1
ATOM 636 C CA . MET A 1 96 ? 4.317 6.216 8.655 1.00 3.19 96 MET A CA 1
ATOM 637 C C . MET A 1 96 ? 3.262 7.254 9.087 1.00 2.33 96 MET A C 1
ATOM 638 O O . MET A 1 96 ? 2.833 7.306 10.258 1.00 4.62 96 MET A O 1
ATOM 643 N N . ALA A 1 97 ? 2.863 8.099 8.136 1.00 3.02 97 ALA A N 1
ATOM 644 C CA . ALA A 1 97 ? 1.845 9.103 8.455 1.00 2.90 97 ALA A CA 1
ATOM 645 C C . ALA A 1 97 ? 0.538 8.360 8.789 1.00 3.28 97 ALA A C 1
ATOM 646 O O . ALA A 1 97 ? -0.167 8.764 9.696 1.00 4.00 97 ALA A O 1
ATOM 648 N N . PHE A 1 98 ? 0.242 7.307 8.032 1.00 4.02 98 PHE A N 1
ATOM 649 C CA . PHE A 1 98 ? -0.946 6.495 8.304 1.00 3.04 98 PHE A CA 1
ATOM 650 C C . PHE A 1 98 ? -0.826 5.901 9.716 1.00 3.55 98 PHE A C 1
ATOM 651 O O . PHE A 1 98 ? -1.741 5.972 10.553 1.00 2.78 98 PHE A O 1
ATOM 659 N N . ALA A 1 99 ? 0.314 5.293 9.985 1.00 3.40 99 ALA A N 1
ATOM 660 C CA . ALA A 1 99 ? 0.454 4.582 11.255 1.00 3.64 99 ALA A CA 1
ATOM 661 C C . ALA A 1 99 ? 0.386 5.486 12.441 1.00 4.02 99 ALA A C 1
ATOM 662 O O . ALA A 1 99 ? -0.237 5.164 13.444 1.00 4.39 99 ALA A O 1
ATOM 664 N N . ASN A 1 100 ? 1.071 6.639 12.380 1.00 3.50 100 ASN A N 1
ATOM 665 C CA . ASN A 1 100 ? 0.983 7.553 13.520 1.00 3.40 100 ASN A CA 1
ATOM 666 C C . ASN A 1 100 ? -0.446 8.071 13.751 1.00 3.16 100 ASN A C 1
ATOM 667 O O . ASN A 1 100 ? -0.896 8.194 14.872 1.00 5.08 100 ASN A O 1
ATOM 672 N N . ALA A 1 101 ? -1.144 8.361 12.642 1.00 3.06 101 ALA A N 1
ATOM 673 C CA . ALA A 1 101 ? -2.492 8.863 12.780 1.00 3.64 101 ALA A CA 1
ATOM 674 C C . ALA A 1 101 ? -3.398 7.817 13.430 1.00 3.77 101 ALA A C 1
ATOM 675 O O . ALA A 1 101 ? -4.214 8.144 14.306 1.00 4.69 101 ALA A O 1
ATOM 677 N N . VAL A 1 102 ? -3.310 6.563 12.995 1.00 2.88 102 VAL A N 1
ATOM 678 C CA . VAL A 1 102 ? -4.132 5.507 13.588 1.00 3.33 102 VAL A CA 1
ATOM 679 C C . VAL A 1 102 ? -3.751 5.314 15.048 1.00 4.25 102 VAL A C 1
ATOM 680 O O . VAL A 1 102 ? -4.624 5.298 15.895 1.00 4.83 102 VAL A O 1
ATOM 684 N N . LYS A 1 103 ? -2.440 5.168 15.328 1.00 4.40 103 LYS A N 1
ATOM 685 C CA . LYS A 1 103 ? -1.990 4.952 16.725 1.00 6.02 103 LYS A CA 1
ATOM 686 C C . LYS A 1 103 ? -2.511 6.072 17.636 1.00 6.87 103 LYS A C 1
ATOM 687 O O . LYS A 1 103 ? -3.053 5.834 18.778 1.00 7.18 103 LYS A O 1
ATOM 693 N N . ASN A 1 104 ? -2.366 7.320 17.182 1.00 5.92 104 ASN A N 1
ATOM 694 C CA . ASN A 1 104 ? -2.809 8.432 18.004 1.00 7.51 104 ASN A CA 1
ATOM 695 C C . ASN A 1 104 ? -4.332 8.433 18.229 1.00 6.20 104 ASN A C 1
ATOM 696 O O . ASN A 1 104 ? -4.756 8.624 19.365 1.00 6.94 104 ASN A O 1
ATOM 701 N N . ARG A 1 105 ? -5.117 8.169 17.170 1.00 6.37 105 ARG A N 1
ATOM 702 C CA . ARG A 1 105 ? -6.605 8.209 17.326 1.00 8.37 105 ARG A CA 1
ATOM 703 C C . ARG A 1 105 ? -7.085 7.038 18.171 1.00 7.09 105 ARG A C 1
ATOM 704 O O . ARG A 1 105 ? -8.130 7.159 18.850 1.00 6.30 105 ARG A O 1
ATOM 712 N N . LEU A 1 106 ? -6.354 5.918 18.163 1.00 6.77 106 LEU A N 1
ATOM 713 C CA . LEU A 1 106 ? -6.798 4.780 18.994 1.00 8.40 106 LEU A CA 1
ATOM 714 C C . LEU A 1 106 ? -6.740 5.067 20.490 1.00 8.04 106 LEU A C 1
ATOM 715 O O . LEU A 1 106 ? -7.528 4.505 21.263 1.00 9.28 106 LEU A O 1
ATOM 720 N N . GLU A 1 107 ? -5.777 5.875 20.927 1.00 8.44 107 GLU A N 1
ATOM 721 C CA . GLU A 1 107 ? -5.620 6.261 22.346 1.00 9.03 107 GLU A CA 1
ATOM 722 C C . GLU A 1 107 ? -5.609 5.047 23.249 1.00 9.20 107 GLU A C 1
ATOM 723 O O . GLU A 1 107 ? -6.311 4.997 24.260 1.00 9.08 107 GLU A O 1
ATOM 729 N N . THR A 1 108 ? -4.851 4.033 22.831 1.00 9.62 108 THR A N 1
ATOM 730 C CA . THR A 1 108 ? -4.796 2.804 23.615 1.00 11.12 108 THR A CA 1
ATOM 731 C C . THR A 1 108 ? -3.355 2.389 23.749 1.00 11.24 108 THR A C 1
ATOM 732 O O . THR A 1 108 ? -2.680 2.110 22.729 1.00 11.30 108 THR A O 1
ATOM 739 N N . ASP A 1 109 ? -2.893 2.310 25.001 1.00 12.06 109 ASP A N 1
ATOM 740 C CA . ASP A 1 109 ? -1.493 2.031 25.240 1.00 13.33 109 ASP A CA 1
ATOM 741 C C . ASP A 1 109 ? -1.101 0.654 24.658 1.00 12.40 109 ASP A C 1
ATOM 742 O O . ASP A 1 109 ? 0.027 0.459 24.190 1.00 13.60 109 ASP A O 1
ATOM 747 N N . SER A 1 110 ? -2.060 -0.262 24.606 1.00 11.31 110 SER A N 1
ATOM 748 C CA . SER A 1 110 ? -1.765 -1.622 24.212 1.00 10.79 110 SER A CA 1
ATOM 749 C C . SER A 1 110 ? -1.625 -1.816 22.700 1.00 9.93 110 SER A C 1
ATOM 750 O O . SER A 1 110 ? -1.082 -2.838 22.265 1.00 10.12 110 SER A O 1
ATOM 753 N N . ALA A 1 111 ? -2.107 -0.854 21.917 1.00 7.81 111 ALA A N 1
ATOM 754 C CA . ALA A 1 111 ? -2.115 -1.011 20.453 1.00 7.22 111 ALA A CA 1
ATOM 755 C C . ALA A 1 111 ? -0.700 -0.887 19.884 1.00 6.18 111 ALA A C 1
ATOM 756 O O . ALA A 1 111 ? -0.014 0.094 20.128 1.00 6.88 111 ALA A O 1
ATOM 758 N N . VAL A 1 112 ? -0.246 -1.889 19.132 1.00 4.80 112 VAL A N 1
ATOM 759 C CA . VAL A 1 112 ? 1.089 -1.846 18.518 1.00 3.08 112 VAL A CA 1
ATOM 760 C C . VAL A 1 112 ? 0.861 -2.108 17.035 1.00 4.04 112 VAL A C 1
ATOM 761 O O . VAL A 1 112 ? 0.287 -3.124 16.657 1.00 3.61 112 VAL A O 1
ATOM 765 N N . ILE A 1 113 ? 1.248 -1.149 16.219 1.00 2.77 113 ILE A N 1
ATOM 766 C CA . ILE A 1 113 ? 0.994 -1.194 14.777 1.00 3.04 113 ILE A CA 1
ATOM 767 C C . ILE A 1 113 ? 2.121 -1.927 14.089 1.00 3.20 113 ILE A C 1
ATOM 768 O O . ILE A 1 113 ? 3.295 -1.610 14.334 1.00 4.92 113 ILE A O 1
ATOM 773 N N . GLY A 1 114 ? 1.798 -2.840 13.157 1.00 2.71 114 GLY A N 1
ATOM 774 C CA . GLY A 1 114 ? 2.852 -3.481 12.339 1.00 2.21 114 GLY A CA 1
ATOM 775 C C . GLY A 1 114 ? 2.585 -3.158 10.885 1.00 4.15 114 GLY A C 1
ATOM 776 O O . GLY A 1 114 ? 1.462 -3.371 10.440 1.00 5.31 114 GLY A O 1
ATOM 777 N N . LEU A 1 115 ? 3.593 -2.691 10.149 1.00 3.02 115 LEU A N 1
ATOM 778 C CA . LEU A 1 115 ? 3.462 -2.417 8.712 1.00 3.44 115 LEU A CA 1
ATOM 779 C C . LEU A 1 115 ? 4.234 -3.485 7.941 1.00 4.35 115 LEU A C 1
ATOM 780 O O . LEU A 1 115 ? 5.354 -3.827 8.300 1.00 4.10 115 LEU A O 1
ATOM 785 N N . VAL A 1 116 ? 3.610 -3.991 6.870 1.00 3.60 116 VAL A N 1
ATOM 786 C CA . VAL A 1 116 ? 4.205 -5.044 6.061 1.00 3.47 116 VAL A CA 1
ATOM 787 C C . VAL A 1 116 ? 4.380 -4.477 4.658 1.00 3.88 116 VAL A C 1
ATOM 788 O O . VAL A 1 116 ? 3.460 -4.557 3.834 1.00 4.14 116 VAL A O 1
ATOM 792 N N . PRO A 1 117 ? 5.542 -3.857 4.393 1.00 2.82 117 PRO A N 1
ATOM 793 C CA . PRO A 1 117 ? 5.718 -3.279 3.056 1.00 3.72 117 PRO A CA 1
ATOM 794 C C . PRO A 1 117 ? 5.880 -4.372 2.030 1.00 4.40 117 PRO A C 1
ATOM 795 O O . PRO A 1 117 ? 6.766 -5.235 2.176 1.00 4.83 117 PRO A O 1
ATOM 799 N N . CYS A 1 118 ? 5.156 -4.249 0.909 1.00 3.55 118 CYS A N 1
ATOM 800 C CA . CYS A 1 118 ? 5.212 -5.237 -0.193 1.00 3.00 118 CYS A CA 1
ATOM 801 C C . CYS A 1 118 ? 5.298 -4.594 -1.587 1.00 2.30 118 CYS A C 1
ATOM 802 O O . CYS A 1 118 ? 5.361 -5.358 -2.602 1.00 3.39 118 CYS A O 1
ATOM 805 N N . ALA A 1 119 ? 5.248 -3.264 -1.646 1.00 2.88 119 ALA A N 1
ATOM 806 C CA . ALA A 1 119 ? 5.144 -2.604 -2.984 1.00 3.83 119 ALA A CA 1
ATOM 807 C C . ALA A 1 119 ? 6.360 -2.783 -3.874 1.00 5.06 119 ALA A C 1
ATOM 808 O O . ALA A 1 119 ? 7.467 -3.094 -3.387 1.00 4.83 119 ALA A O 1
ATOM 810 N N . SER A 1 120 ? 6.172 -2.569 -5.181 1.00 4.73 120 SER A N 1
ATOM 811 C CA . SER A 1 120 ? 7.274 -2.765 -6.117 1.00 3.95 120 SER A CA 1
ATOM 812 C C . SER A 1 120 ? 7.122 -1.726 -7.222 1.00 4.75 120 SER A C 1
ATOM 813 O O . SER A 1 120 ? 6.078 -1.659 -7.862 1.00 4.28 120 SER A O 1
ATOM 816 N N . GLY A 1 121 ? 8.144 -0.901 -7.421 1.00 3.50 121 GLY A N 1
ATOM 817 C CA . GLY A 1 121 ? 8.003 0.188 -8.381 1.00 4.23 121 GLY A CA 1
ATOM 818 C C . GLY A 1 121 ? 7.889 -0.305 -9.815 1.00 3.67 121 GLY A C 1
ATOM 819 O O . GLY A 1 121 ? 8.496 -1.322 -10.249 1.00 6.38 121 GLY A O 1
ATOM 820 N N . GLY A 1 122 ? 7.135 0.487 -10.578 1.00 4.31 122 GLY A N 1
ATOM 821 C CA . GLY A 1 122 ? 7.089 0.257 -12.059 1.00 4.59 122 GLY A CA 1
ATOM 822 C C . GLY A 1 122 ? 6.219 -0.922 -12.507 1.00 3.83 122 GLY A C 1
ATOM 823 O O . GLY A 1 122 ? 6.402 -1.418 -13.642 1.00 6.24 122 GLY A O 1
ATOM 824 N N . THR A 1 123 ? 5.341 -1.385 -11.615 1.00 5.58 123 THR A N 1
ATOM 825 C CA . THR A 1 123 ? 4.594 -2.610 -11.883 1.00 4.22 123 THR A CA 1
ATOM 826 C C . THR A 1 123 ? 3.162 -2.327 -12.273 1.00 4.46 123 THR A C 1
ATOM 827 O O . THR A 1 123 ? 2.464 -1.559 -11.612 1.00 5.69 123 THR A O 1
ATOM 831 N N . ALA A 1 124 ? 2.754 -2.984 -13.361 1.00 4.40 124 ALA A N 1
ATOM 832 C CA . ALA A 1 124 ? 1.364 -2.915 -13.772 1.00 3.51 124 ALA A CA 1
ATOM 833 C C . ALA A 1 124 ? 0.588 -4.020 -13.054 1.00 3.37 124 ALA A C 1
ATOM 834 O O . ALA A 1 124 ? 1.188 -4.964 -12.494 1.00 4.66 124 ALA A O 1
ATOM 836 N N . ILE A 1 125 ? -0.753 -3.946 -13.055 1.00 3.60 125 ILE A N 1
ATOM 837 C CA . ILE A 1 125 ? -1.494 -4.924 -12.224 1.00 3.78 125 ILE A CA 1
ATOM 838 C C . ILE A 1 125 ? -1.394 -6.361 -12.708 1.00 4.04 125 ILE A C 1
ATOM 839 O O . ILE A 1 125 ? -1.598 -7.333 -11.910 1.00 4.74 125 ILE A O 1
ATOM 844 N N . LYS A 1 126 ? -1.093 -6.566 -13.999 1.00 3.24 126 LYS A N 1
ATOM 845 C CA . LYS A 1 126 ? -0.841 -7.935 -14.466 1.00 3.70 126 LYS A CA 1
ATOM 846 C C . LYS A 1 126 ? 0.303 -8.613 -13.687 1.00 4.65 126 LYS A C 1
ATOM 847 O O . LYS A 1 126 ? 0.329 -9.826 -13.615 1.00 5.81 126 LYS A O 1
ATOM 853 N N . GLU A 1 127 ? 1.218 -7.826 -13.101 1.00 3.80 127 GLU A N 1
ATOM 854 C CA . GLU A 1 127 ? 2.325 -8.400 -12.365 1.00 5.01 127 GLU A CA 1
ATOM 855 C C . GLU A 1 127 ? 1.897 -8.803 -10.971 1.00 5.54 127 GLU A C 1
ATOM 856 O O . GLU A 1 127 ? 2.747 -9.341 -10.204 1.00 6.59 127 GLU A O 1
ATOM 862 N N . TRP A 1 128 ? 0.609 -8.636 -10.661 1.00 3.72 128 TRP A N 1
ATOM 863 C CA . TRP A 1 128 ? 0.066 -8.959 -9.341 1.00 4.48 128 TRP A CA 1
ATOM 864 C C . TRP A 1 128 ? -1.017 -10.031 -9.407 1.00 5.19 128 TRP A C 1
ATOM 865 O O . TRP A 1 128 ? -1.836 -10.165 -8.450 1.00 5.40 128 TRP A O 1
ATOM 876 N N . GLU A 1 129 ? -1.085 -10.744 -10.541 1.00 4.58 129 GLU A N 1
ATOM 877 C CA . GLU A 1 129 ? -2.018 -11.874 -10.610 1.00 3.88 129 GLU A CA 1
ATOM 878 C C . GLU A 1 129 ? -1.686 -12.918 -9.583 1.00 3.82 129 GLU A C 1
ATOM 879 O O . GLU A 1 129 ? -0.505 -13.135 -9.238 1.00 4.51 129 GLU A O 1
ATOM 885 N N . ARG A 1 130 ? -2.705 -13.652 -9.149 1.00 3.68 130 ARG A N 1
ATOM 886 C CA . ARG A 1 130 ? -2.427 -14.762 -8.212 1.00 4.59 130 ARG A CA 1
ATOM 887 C C . ARG A 1 130 ? -1.439 -15.720 -8.874 1.00 5.07 130 ARG A C 1
ATOM 888 O O . ARG A 1 130 ? -1.568 -16.038 -10.099 1.00 5.82 130 ARG A O 1
ATOM 896 N N . GLY A 1 131 ? -0.446 -16.216 -8.106 1.00 5.36 131 GLY A N 1
ATOM 897 C CA . GLY A 1 131 ? 0.625 -17.025 -8.631 1.00 5.42 131 GLY A CA 1
ATOM 898 C C . GLY A 1 131 ? 1.897 -16.271 -9.058 1.00 5.08 131 GLY A C 1
ATOM 899 O O . GLY A 1 131 ? 2.920 -16.889 -9.270 1.00 6.23 131 GLY A O 1
ATOM 900 N N . SER A 1 132 ? 1.799 -14.954 -9.269 1.00 5.75 132 SER A N 1
ATOM 901 C CA . SER A 1 132 ? 2.953 -14.196 -9.743 1.00 5.21 132 SER A CA 1
ATOM 902 C C . SER A 1 132 ? 3.927 -14.019 -8.590 1.00 4.62 132 SER A C 1
ATOM 903 O O . SER A 1 132 ? 3.560 -14.130 -7.421 1.00 4.92 132 SER A O 1
ATOM 906 N N . HIS A 1 133 ? 5.183 -13.721 -8.919 1.00 3.97 133 HIS A N 1
ATOM 907 C CA . HIS A 1 133 ? 6.176 -13.415 -7.893 1.00 4.74 133 HIS A CA 1
ATOM 908 C C . HIS A 1 133 ? 5.727 -12.373 -6.890 1.00 2.69 133 HIS A C 1
ATOM 909 O O . HIS A 1 133 ? 5.844 -12.580 -5.668 1.00 4.41 133 HIS A O 1
ATOM 916 N N . LEU A 1 134 ? 5.242 -11.225 -7.376 1.00 2.01 134 LEU A N 1
ATOM 917 C CA . LEU A 1 134 ? 4.922 -10.120 -6.446 1.00 3.20 134 LEU A CA 1
ATOM 918 C C . LEU A 1 134 ? 3.694 -10.468 -5.616 1.00 2.62 134 LEU A C 1
ATOM 919 O O . LEU A 1 134 ? 3.635 -10.115 -4.409 1.00 3.79 134 LEU A O 1
ATOM 924 N N . TYR A 1 135 ? 2.714 -11.155 -6.215 1.00 4.06 135 TYR A N 1
ATOM 925 C CA . TYR A 1 135 ? 1.520 -11.463 -5.454 1.00 4.23 135 TYR A CA 1
ATOM 926 C C . TYR A 1 135 ? 1.882 -12.476 -4.364 1.00 4.82 135 TYR A C 1
ATOM 927 O O . TYR A 1 135 ? 1.456 -12.330 -3.220 1.00 4.44 135 TYR A O 1
ATOM 936 N N . GLU A 1 136 ? 2.604 -13.514 -4.745 1.00 3.93 136 GLU A N 1
ATOM 937 C CA . GLU A 1 136 ? 3.005 -14.531 -3.784 1.00 3.79 136 GLU A CA 1
ATOM 938 C C . GLU A 1 136 ? 3.909 -13.959 -2.703 1.00 4.27 136 GLU A C 1
ATOM 939 O O . GLU A 1 136 ? 3.773 -14.352 -1.545 1.00 3.52 136 GLU A O 1
ATOM 945 N N . ARG A 1 137 ? 4.757 -12.981 -3.042 1.00 3.26 137 ARG A N 1
ATOM 946 C CA . ARG A 1 137 ? 5.564 -12.308 -1.995 1.00 4.23 137 ARG A CA 1
ATOM 947 C C . ARG A 1 137 ? 4.660 -11.572 -1.010 1.00 4.24 137 ARG A C 1
ATOM 948 O O . ARG A 1 137 ? 4.897 -11.602 0.216 1.00 5.67 137 ARG A O 1
ATOM 956 N N . MET A 1 138 ? 3.637 -10.894 -1.527 1.00 3.58 138 MET A N 1
ATOM 957 C CA . MET A 1 138 ? 2.714 -10.160 -0.670 1.00 4.82 138 MET A CA 1
ATOM 958 C C . MET A 1 138 ? 1.983 -11.130 0.270 1.00 5.15 138 MET A C 1
ATOM 959 O O . MET A 1 138 ? 1.865 -10.877 1.494 1.00 4.19 138 MET A O 1
ATOM 964 N N . VAL A 1 139 ? 1.502 -12.250 -0.270 1.00 4.23 139 VAL A N 1
ATOM 965 C CA . VAL A 1 139 ? 0.763 -13.226 0.549 1.00 4.36 139 VAL A CA 1
ATOM 966 C C . VAL A 1 139 ? 1.674 -13.875 1.566 1.00 4.62 139 VAL A C 1
ATOM 967 O O . VAL A 1 139 ? 1.295 -13.974 2.756 1.00 4.37 139 VAL A O 1
ATOM 971 N N . LYS A 1 140 ? 2.877 -14.295 1.145 1.00 3.90 140 LYS A N 1
ATOM 972 C CA . LYS A 1 140 ? 3.839 -14.911 2.075 1.00 4.18 140 LYS A CA 1
ATOM 973 C C . LYS A 1 140 ? 4.195 -13.934 3.198 1.00 4.37 140 LYS A C 1
ATOM 974 O O . LYS A 1 140 ? 4.207 -14.319 4.379 1.00 4.69 140 LYS A O 1
ATOM 980 N N . ARG A 1 141 ? 4.514 -12.685 2.869 1.00 3.29 141 ARG A N 1
ATOM 981 C CA . ARG A 1 141 ? 4.887 -11.717 3.939 1.00 2.76 141 ARG A CA 1
ATOM 982 C C . ARG A 1 141 ? 3.716 -11.446 4.883 1.00 3.47 141 ARG A C 1
ATOM 983 O O . ARG A 1 141 ? 3.889 -11.349 6.109 1.00 3.63 141 ARG A O 1
ATOM 991 N N . THR A 1 142 ? 2.514 -11.457 4.340 1.00 4.75 142 THR A N 1
ATOM 992 C CA . THR A 1 142 ? 1.328 -11.269 5.171 1.00 4.39 142 THR A CA 1
ATOM 993 C C . THR A 1 142 ? 1.131 -12.460 6.089 1.00 4.97 142 THR A C 1
ATOM 994 O O . THR A 1 142 ? 0.902 -12.293 7.313 1.00 5.40 142 THR A O 1
ATOM 998 N N . GLU A 1 143 ? 1.271 -13.679 5.551 1.00 3.56 143 GLU A N 1
ATOM 999 C CA . GLU A 1 143 ? 1.220 -14.843 6.444 1.00 4.10 143 GLU A CA 1
ATOM 1000 C C . GLU A 1 143 ? 2.312 -14.830 7.511 1.00 4.19 143 GLU A C 1
ATOM 1001 O O . GLU A 1 143 ? 2.068 -15.187 8.672 1.00 5.23 143 GLU A O 1
ATOM 1007 N N . GLU A 1 144 ? 3.529 -14.481 7.128 1.00 3.55 144 GLU A N 1
ATOM 1008 C CA . GLU A 1 144 ? 4.625 -14.396 8.140 1.00 4.48 144 GLU A CA 1
ATOM 1009 C C . GLU A 1 144 ? 4.302 -13.396 9.230 1.00 2.32 144 GLU A C 1
ATOM 1010 O O . GLU A 1 144 ? 4.537 -13.682 10.419 1.00 3.20 144 GLU A O 1
ATOM 1016 N N . SER A 1 145 ? 3.722 -12.265 8.839 1.00 2.30 145 SER A N 1
ATOM 1017 C CA . SER A 1 145 ? 3.412 -11.201 9.803 1.00 3.35 145 SER A CA 1
ATOM 1018 C C . SER A 1 145 ? 2.411 -11.651 10.847 1.00 4.03 145 SER A C 1
ATOM 1019 O O . SER A 1 145 ? 2.422 -11.143 11.978 1.00 5.93 145 SER A O 1
ATOM 1022 N N . ARG A 1 146 ? 1.566 -12.639 10.534 1.00 3.31 146 ARG A N 1
ATOM 1023 C CA . ARG A 1 146 ? 0.566 -13.136 11.496 1.00 3.74 146 ARG A CA 1
ATOM 1024 C C . ARG A 1 146 ? 1.133 -14.081 12.577 1.00 3.70 146 ARG A C 1
ATOM 1025 O O . ARG A 1 146 ? 0.456 -14.396 13.548 1.00 4.59 146 ARG A O 1
ATOM 1033 N N . LYS A 1 147 ? 2.364 -14.559 12.399 1.00 3.58 147 LYS A N 1
ATOM 1034 C CA . LYS A 1 147 ? 2.882 -15.567 13.329 1.00 4.55 147 LYS A CA 1
ATOM 1035 C C . LYS A 1 147 ? 3.054 -15.031 14.744 1.00 3.87 147 LYS A C 1
ATOM 1036 O O . LYS A 1 147 ? 3.052 -15.782 15.720 1.00 4.37 147 LYS A O 1
ATOM 1042 N N . CYS A 1 148 ? 3.219 -13.719 14.844 1.00 4.68 148 CYS A N 1
ATOM 1043 C CA . CYS A 1 148 ? 3.332 -13.083 16.180 1.00 4.94 148 CYS A CA 1
ATOM 1044 C C . CYS A 1 148 ? 1.999 -12.985 16.909 1.00 6.51 148 CYS A C 1
ATOM 1045 O O . CYS A 1 148 ? 1.982 -12.589 18.067 1.00 7.93 148 CYS A O 1
ATOM 1048 N N . GLY A 1 149 ? 0.908 -13.337 16.249 1.00 5.93 149 GLY A N 1
ATOM 1049 C CA . GLY A 1 149 ? -0.439 -13.357 16.837 1.00 5.94 149 GLY A CA 1
ATOM 1050 C C . GLY A 1 149 ? -1.266 -12.130 16.467 1.00 7.09 149 GLY A C 1
ATOM 1051 O O . GLY A 1 149 ? -2.442 -12.044 16.823 1.00 6.90 149 GLY A O 1
ATOM 1052 N N . GLY A 1 150 ? -0.634 -11.181 15.805 1.00 5.84 150 GLY A N 1
ATOM 1053 C CA . GLY A 1 150 ? -1.311 -9.935 15.403 1.00 6.60 150 GLY A CA 1
ATOM 1054 C C . GLY A 1 150 ? -2.393 -10.172 14.350 1.00 7.06 150 GLY A C 1
ATOM 1055 O O . GLY A 1 150 ? -2.342 -11.136 13.601 1.00 6.97 150 GLY A O 1
ATOM 1056 N N . GLU A 1 151 ? -3.364 -9.265 14.275 1.00 5.37 151 GLU A N 1
ATOM 1057 C CA . GLU A 1 151 ? -4.450 -9.421 13.324 1.00 8.03 151 GLU A CA 1
ATOM 1058 C C . GLU A 1 151 ? -4.239 -8.520 12.138 1.00 5.78 151 GLU A C 1
ATOM 1059 O O . GLU A 1 151 ? -3.816 -7.358 12.310 1.00 6.06 151 GLU A O 1
ATOM 1065 N N . ILE A 1 152 ? -4.568 -9.017 10.934 1.00 4.70 152 ILE A N 1
ATOM 1066 C CA . ILE A 1 152 ? -4.473 -8.198 9.729 1.00 5.44 152 ILE A CA 1
ATOM 1067 C C . ILE A 1 152 ? -5.693 -7.288 9.697 1.00 5.53 152 ILE A C 1
ATOM 1068 O O . ILE A 1 152 ? -6.828 -7.777 9.580 1.00 7.02 152 ILE A O 1
ATOM 1073 N N . LYS A 1 153 ? -5.457 -5.989 9.809 1.00 4.03 153 LYS A N 1
ATOM 1074 C CA . LYS A 1 153 ? -6.585 -5.053 9.911 1.00 4.24 153 LYS A CA 1
ATOM 1075 C C . LYS A 1 153 ? -7.015 -4.491 8.552 1.00 3.58 153 LYS A C 1
ATOM 1076 O O . LYS A 1 153 ? -8.237 -4.200 8.414 1.00 3.47 153 LYS A O 1
ATOM 1082 N N . ALA A 1 154 ? -6.072 -4.307 7.626 1.00 3.65 154 ALA A N 1
ATOM 1083 C CA . ALA A 1 154 ? -6.420 -3.785 6.284 1.00 3.04 154 ALA A CA 1
ATOM 1084 C C . ALA A 1 154 ? -5.272 -3.937 5.362 1.00 4.34 154 ALA A C 1
ATOM 1085 O O . ALA A 1 154 ? -4.124 -4.087 5.797 1.00 3.76 154 ALA A O 1
ATOM 1087 N N . VAL A 1 155 ? -5.594 -3.854 4.070 1.00 3.74 155 VAL A N 1
ATOM 1088 C CA . VAL A 1 155 ? -4.563 -3.760 3.037 1.00 3.98 155 VAL A CA 1
ATOM 1089 C C . VAL A 1 155 ? -4.700 -2.334 2.470 1.00 4.45 155 VAL A C 1
ATOM 1090 O O . VAL A 1 155 ? -5.807 -1.923 2.148 1.00 5.39 155 VAL A O 1
ATOM 1094 N N . LEU A 1 156 ? -3.588 -1.602 2.382 1.00 4.08 156 LEU A N 1
ATOM 1095 C CA . LEU A 1 156 ? -3.554 -0.278 1.724 1.00 3.89 156 LEU A CA 1
ATOM 1096 C C . LEU A 1 156 ? -2.893 -0.480 0.386 1.00 5.15 156 LEU A C 1
ATOM 1097 O O . LEU A 1 156 ? -1.768 -1.015 0.344 1.00 4.95 156 LEU A O 1
ATOM 1102 N N . TRP A 1 157 ? -3.561 -0.066 -0.682 1.00 4.19 157 TRP A N 1
ATOM 1103 C CA . TRP A 1 157 ? -3.078 -0.386 -2.043 1.00 4.30 157 TRP A CA 1
ATOM 1104 C C . TRP A 1 157 ? -3.036 0.890 -2.833 1.00 4.52 157 TRP A C 1
ATOM 1105 O O . TRP A 1 157 ? -4.011 1.624 -2.880 1.00 3.34 157 TRP A O 1
ATOM 1116 N N . TYR A 1 158 ? -1.891 1.203 -3.434 1.00 2.56 158 TYR A N 1
ATOM 1117 C CA . TYR A 1 158 ? -1.834 2.391 -4.318 1.00 4.32 158 TYR A CA 1
ATOM 1118 C C . TYR A 1 158 ? -1.049 1.970 -5.542 1.00 4.17 158 TYR A C 1
ATOM 1119 O O . TYR A 1 158 ? 0.223 1.838 -5.511 1.00 3.60 158 TYR A O 1
ATOM 1128 N N . GLN A 1 159 ? -1.783 1.812 -6.653 1.00 3.93 159 GLN A N 1
ATOM 1129 C CA . GLN A 1 159 ? -1.136 1.281 -7.840 1.00 2.98 159 GLN A CA 1
ATOM 1130 C C . GLN A 1 159 ? -1.995 1.703 -9.029 1.00 2.92 159 GLN A C 1
ATOM 1131 O O . GLN A 1 159 ? -3.196 1.952 -8.863 1.00 3.79 159 GLN A O 1
ATOM 1137 N N . GLY A 1 160 ? -1.383 1.705 -10.216 1.00 3.54 160 GLY A N 1
ATOM 1138 C CA . GLY A 1 160 ? -2.181 1.903 -11.439 1.00 3.89 160 GLY A CA 1
ATOM 1139 C C . GLY A 1 160 ? -1.521 2.838 -12.407 1.00 3.75 160 GLY A C 1
ATOM 1140 O O . GLY A 1 160 ? -1.926 2.898 -13.601 1.00 2.65 160 GLY A O 1
ATOM 1141 N N . GLU A 1 161 ? -0.480 3.557 -11.988 1.00 3.90 161 GLU A N 1
ATOM 1142 C CA . GLU A 1 161 ? 0.182 4.452 -12.942 1.00 4.62 161 GLU A CA 1
ATOM 1143 C C . GLU A 1 161 ? 0.768 3.680 -14.121 1.00 4.12 161 GLU A C 1
ATOM 1144 O O . GLU A 1 161 ? 0.835 4.179 -15.256 1.00 4.84 161 GLU A O 1
ATOM 1150 N N . SER A 1 162 ? 1.090 2.402 -13.917 1.00 3.12 162 SER A N 1
ATOM 1151 C CA . SER A 1 162 ? 1.617 1.612 -15.037 1.00 4.05 162 SER A CA 1
ATOM 1152 C C . SER A 1 162 ? 0.533 1.039 -15.949 1.00 4.08 162 SER A C 1
ATOM 1153 O O . SER A 1 162 ? 0.843 0.472 -16.986 1.00 5.98 162 SER A O 1
ATOM 1156 N N . ASP A 1 163 ? -0.722 1.163 -15.535 1.00 2.71 163 ASP A N 1
ATOM 1157 C CA . ASP A 1 163 ? -1.825 0.631 -16.347 1.00 3.93 163 ASP A CA 1
ATOM 1158 C C . ASP A 1 163 ? -2.472 1.669 -17.257 1.00 4.06 163 ASP A C 1
ATOM 1159 O O . ASP A 1 163 ? -3.472 1.368 -17.892 1.00 5.86 163 ASP A O 1
ATOM 1164 N N . VAL A 1 164 ? -1.950 2.888 -17.264 1.00 3.04 164 VAL A N 1
ATOM 1165 C CA . VAL A 1 164 ? -2.550 3.965 -18.088 1.00 3.05 164 VAL A CA 1
ATOM 1166 C C . VAL A 1 164 ? -1.946 4.011 -19.471 1.00 3.44 164 VAL A C 1
ATOM 1167 O O . VAL A 1 164 ? -2.459 4.722 -20.348 1.00 3.56 164 VAL A O 1
ATOM 1171 N N . LEU A 1 165 ? -0.880 3.254 -19.720 1.00 4.52 165 LEU A N 1
ATOM 1172 C CA . LEU A 1 165 ? -0.128 3.407 -20.944 1.00 7.24 165 LEU A CA 1
ATOM 1173 C C . LEU A 1 165 ? -0.711 2.692 -22.142 1.00 7.30 165 LEU A C 1
ATOM 1174 O O . LEU A 1 165 ? -0.388 3.020 -23.288 1.00 10.78 165 LEU A O 1
ATOM 1179 N N . ASP A 1 166 ? -1.501 1.664 -21.883 1.00 5.06 166 ASP A N 1
ATOM 1180 C CA . ASP A 1 166 ? -2.099 0.840 -22.920 1.00 3.34 166 ASP A CA 1
ATOM 1181 C C . ASP A 1 166 ? -3.602 0.773 -22.642 1.00 2.31 166 ASP A C 1
ATOM 1182 O O . ASP A 1 166 ? -4.005 0.434 -21.555 1.00 2.94 166 ASP A O 1
ATOM 1187 N N . ILE A 1 167 ? -4.407 1.112 -23.657 1.00 2.41 167 ILE A N 1
ATOM 1188 C CA . ILE A 1 167 ? -5.877 1.157 -23.449 1.00 2.59 167 ILE A CA 1
ATOM 1189 C C . ILE A 1 167 ? -6.414 -0.195 -23.008 1.00 2.86 167 ILE A C 1
ATOM 1190 O O . ILE A 1 167 ? -7.375 -0.247 -22.218 1.00 4.00 167 ILE A O 1
ATOM 1195 N N . HIS A 1 168 ? -5.787 -1.301 -23.427 1.00 2.58 168 HIS A N 1
ATOM 1196 C CA . HIS A 1 168 ? -6.294 -2.628 -23.014 1.00 2.00 168 HIS A CA 1
ATOM 1197 C C . HIS A 1 168 ? -6.116 -2.819 -21.507 1.00 3.10 168 HIS A C 1
ATOM 1198 O O . HIS A 1 168 ? -6.959 -3.409 -20.803 1.00 3.32 168 HIS A O 1
ATOM 1205 N N . ASP A 1 169 ? -5.002 -2.318 -20.995 1.00 2.00 169 ASP A N 1
ATOM 1206 C CA . ASP A 1 169 ? -4.786 -2.387 -19.563 1.00 2.07 169 ASP A CA 1
ATOM 1207 C C . ASP A 1 169 ? -5.732 -1.470 -18.803 1.00 2.14 169 ASP A C 1
ATOM 1208 O O . ASP A 1 169 ? -6.297 -1.874 -17.776 1.00 3.47 169 ASP A O 1
ATOM 1213 N N . ALA A 1 170 ? -5.919 -0.225 -19.294 1.00 2.43 170 ALA A N 1
ATOM 1214 C CA . ALA A 1 170 ? -6.771 0.724 -18.578 1.00 3.13 170 ALA A CA 1
ATOM 1215 C C . ALA A 1 170 ? -8.222 0.196 -18.565 1.00 2.94 170 ALA A C 1
ATOM 1216 O O . ALA A 1 170 ? -8.931 0.304 -17.520 1.00 3.47 170 ALA A O 1
ATOM 1218 N N . GLU A 1 171 ? -8.666 -0.366 -19.695 1.00 2.54 171 GLU A N 1
ATOM 1219 C CA . GLU A 1 171 ? -10.063 -0.839 -19.800 1.00 2.57 171 GLU A CA 1
ATOM 1220 C C . GLU A 1 171 ? -10.332 -2.118 -19.007 1.00 4.41 171 GLU A C 1
ATOM 1221 O O . GLU A 1 171 ? -11.490 -2.469 -18.761 1.00 5.76 171 GLU A O 1
ATOM 1227 N N . SER A 1 172 ? -9.277 -2.838 -18.658 1.00 3.67 172 SER A N 1
ATOM 1228 C CA . SER A 1 172 ? -9.471 -4.050 -17.842 1.00 4.41 172 SER A CA 1
ATOM 1229 C C . SER A 1 172 ? -9.211 -3.813 -16.366 1.00 4.13 172 SER A C 1
ATOM 1230 O O . SER A 1 172 ? -9.329 -4.729 -15.549 1.00 4.60 172 SER A O 1
ATOM 1233 N N . TYR A 1 173 ? -8.757 -2.614 -16.022 1.00 3.62 173 TYR A N 1
ATOM 1234 C CA . TYR A 1 173 ? -8.250 -2.361 -14.641 1.00 3.86 173 TYR A CA 1
ATOM 1235 C C . TYR A 1 173 ? -9.251 -2.731 -13.573 1.00 3.55 173 TYR A C 1
ATOM 1236 O O . TYR A 1 173 ? -8.894 -3.435 -12.572 1.00 3.81 173 TYR A O 1
ATOM 1245 N N . GLY A 1 174 ? -10.508 -2.321 -13.741 1.00 5.04 174 GLY A N 1
ATOM 1246 C CA . GLY A 1 174 ? -11.536 -2.607 -12.697 1.00 4.25 174 GLY A CA 1
ATOM 1247 C C . GLY A 1 174 ? -11.751 -4.098 -12.502 1.00 3.71 174 GLY A C 1
ATOM 1248 O O . GLY A 1 174 ? -11.804 -4.568 -11.352 1.00 5.39 174 GLY A O 1
ATOM 1249 N N . ASN A 1 175 ? -11.856 -4.848 -13.589 1.00 3.79 175 ASN A N 1
ATOM 1250 C CA . ASN A 1 175 ? -11.935 -6.332 -13.486 1.00 4.41 175 ASN A CA 1
ATOM 1251 C C . ASN A 1 175 ? -10.734 -6.957 -12.823 1.00 5.01 175 ASN A C 1
ATOM 1252 O O . ASN A 1 175 ? -10.862 -7.809 -11.941 1.00 4.63 175 ASN A O 1
ATOM 1257 N N . ASN A 1 176 ? -9.528 -6.455 -13.165 1.00 2.72 176 ASN A N 1
ATOM 1258 C CA . ASN A 1 176 ? -8.294 -6.971 -12.532 1.00 3.53 176 ASN A CA 1
ATOM 1259 C C . ASN A 1 176 ? -8.229 -6.660 -11.048 1.00 4.52 176 ASN A C 1
ATOM 1260 O O . ASN A 1 176 ? -7.812 -7.518 -10.248 1.00 5.77 176 ASN A O 1
ATOM 1265 N N . MET A 1 177 ? -8.619 -5.435 -10.678 1.00 4.85 177 MET A N 1
ATOM 1266 C CA . MET A 1 177 ? -8.614 -5.058 -9.247 1.00 4.45 177 MET A CA 1
ATOM 1267 C C . MET A 1 177 ? -9.647 -5.896 -8.450 1.00 4.85 177 MET A C 1
ATOM 1268 O O . MET A 1 177 ? -9.375 -6.332 -7.319 1.00 4.15 177 MET A O 1
ATOM 1273 N N . ASP A 1 178 ? -10.834 -6.116 -9.031 1.00 3.99 178 ASP A N 1
ATOM 1274 C CA . ASP A 1 178 ? -11.850 -6.976 -8.376 1.00 4.57 178 ASP A CA 1
ATOM 1275 C C . ASP A 1 178 ? -11.230 -8.352 -8.119 1.00 3.64 178 ASP A C 1
ATOM 1276 O O . ASP A 1 178 ? -11.318 -8.898 -6.993 1.00 4.91 178 ASP A O 1
ATOM 1281 N N . ARG A 1 179 ? -10.514 -8.890 -9.107 1.00 3.51 179 ARG A N 1
ATOM 1282 C CA . ARG A 1 179 ? -9.923 -10.244 -8.978 1.00 4.23 179 ARG A CA 1
ATOM 1283 C C . ARG A 1 179 ? -8.817 -10.256 -7.943 1.00 4.33 179 ARG A C 1
ATOM 1284 O O . ARG A 1 179 ? -8.674 -11.206 -7.147 1.00 4.42 179 ARG A O 1
ATOM 1292 N N . LEU A 1 180 ? -8.008 -9.195 -7.936 1.00 3.45 180 LEU A N 1
ATOM 1293 C CA . LEU A 1 180 ? -6.915 -9.125 -6.933 1.00 3.90 180 LEU A CA 1
ATOM 1294 C C . LEU A 1 180 ? -7.488 -9.157 -5.511 1.00 4.22 180 LEU A C 1
ATOM 1295 O O . LEU A 1 180 ? -6.986 -9.878 -4.640 1.00 4.25 180 LEU A O 1
ATOM 1300 N N . ILE A 1 181 ? -8.556 -8.396 -5.275 1.00 4.00 181 ILE A N 1
ATOM 1301 C CA . ILE A 1 181 ? -9.168 -8.361 -3.928 1.00 4.39 181 ILE A CA 1
ATOM 1302 C C . ILE A 1 181 ? -9.792 -9.698 -3.565 1.00 3.82 181 ILE A C 1
ATOM 1303 O O . ILE A 1 181 ? -9.626 -10.225 -2.434 1.00 4.27 181 ILE A O 1
ATOM 1308 N N . LYS A 1 182 ? -10.472 -10.298 -4.545 1.00 4.13 182 LYS A N 1
ATOM 1309 C CA . LYS A 1 182 ? -11.068 -11.644 -4.309 1.00 5.12 182 LYS A CA 1
ATOM 1310 C C . LYS A 1 182 ? -9.964 -12.673 -3.978 1.00 4.63 182 LYS A C 1
ATOM 1311 O O . LYS A 1 182 ? -10.092 -13.486 -3.035 1.00 4.66 182 LYS A O 1
ATOM 1317 N N . ASN A 1 183 ? -8.856 -12.602 -4.712 1.00 4.13 183 ASN A N 1
ATOM 1318 C CA . ASN A 1 183 ? -7.729 -13.515 -4.515 1.00 4.44 183 ASN A CA 1
ATOM 1319 C C . ASN A 1 183 ? -7.134 -13.358 -3.130 1.00 4.58 183 ASN A C 1
ATOM 1320 O O . ASN A 1 183 ? -6.919 -14.364 -2.416 1.00 3.88 183 ASN A O 1
ATOM 1325 N N . LEU A 1 184 ? -6.865 -12.113 -2.751 1.00 3.99 184 LEU A N 1
ATOM 1326 C CA . LEU A 1 184 ? -6.208 -11.891 -1.437 1.00 4.23 184 LEU A CA 1
ATOM 1327 C C . LEU A 1 184 ? -7.092 -12.379 -0.309 1.00 4.39 184 LEU A C 1
ATOM 1328 O O . LEU A 1 184 ? -6.614 -13.051 0.639 1.00 4.05 184 LEU A O 1
ATOM 1333 N N . ARG A 1 185 ? -8.374 -12.022 -0.373 1.00 2.90 185 ARG A N 1
ATOM 1334 C CA . ARG A 1 185 ? -9.294 -12.453 0.682 1.00 3.23 185 ARG A CA 1
ATOM 1335 C C . ARG A 1 185 ? -9.365 -13.945 0.747 1.00 4.01 185 ARG A C 1
ATOM 1336 O O . ARG A 1 185 ? -9.473 -14.520 1.833 1.00 4.84 185 ARG A O 1
ATOM 1344 N N . HIS A 1 186 ? -9.351 -14.604 -0.418 1.00 3.05 186 HIS A N 1
ATOM 1345 C CA . HIS A 1 186 ? -9.379 -16.049 -0.401 1.00 3.20 186 HIS A CA 1
ATOM 1346 C C . HIS A 1 186 ? -8.075 -16.655 0.194 1.00 2.66 186 HIS A C 1
ATOM 1347 O O . HIS A 1 186 ? -8.099 -17.545 1.065 1.00 3.30 186 HIS A O 1
ATOM 1354 N N . ASP A 1 187 ? -6.922 -16.216 -0.323 1.00 4.09 187 ASP A N 1
ATOM 1355 C CA . ASP A 1 187 ? -5.658 -16.839 0.081 1.00 4.11 187 ASP A CA 1
ATOM 1356 C C . ASP A 1 187 ? -5.298 -16.616 1.506 1.00 3.26 187 ASP A C 1
ATOM 1357 O O . ASP A 1 187 ? -4.601 -17.467 2.093 1.00 4.76 187 ASP A O 1
ATOM 1362 N N . LEU A 1 188 ? -5.755 -15.480 2.049 1.00 2.86 188 LEU A N 1
ATOM 1363 C CA . LEU A 1 188 ? -5.554 -15.207 3.481 1.00 3.44 188 LEU A CA 1
ATOM 1364 C C . LEU A 1 188 ? -6.684 -15.692 4.351 1.00 4.36 188 LEU A C 1
ATOM 1365 O O . LEU A 1 188 ? -6.581 -15.630 5.598 1.00 5.01 188 LEU A O 1
ATOM 1370 N N . ASN A 1 189 ? -7.730 -16.262 3.737 1.00 4.11 189 ASN A N 1
ATOM 1371 C CA . ASN A 1 189 ? -8.906 -16.703 4.488 1.00 4.54 189 ASN A CA 1
ATOM 1372 C C . ASN A 1 189 ? -9.414 -15.597 5.394 1.00 3.08 189 ASN A C 1
ATOM 1373 O O . ASN A 1 189 ? -9.712 -15.835 6.574 1.00 4.26 189 ASN A O 1
ATOM 1378 N N . LEU A 1 190 ? -9.579 -14.417 4.787 1.00 3.96 190 LEU A N 1
ATOM 1379 C CA . LEU A 1 190 ? -10.183 -13.263 5.446 1.00 3.48 190 LEU A CA 1
ATOM 1380 C C . LEU A 1 190 ? -11.216 -12.669 4.509 1.00 2.98 190 LEU A C 1
ATOM 1381 O O . LEU A 1 190 ? -10.972 -11.691 3.807 1.00 4.15 190 LEU A O 1
ATOM 1386 N N . PRO A 1 191 ? -12.421 -13.278 4.505 1.00 3.23 191 PRO A N 1
ATOM 1387 C CA . PRO A 1 191 ? -13.427 -12.862 3.481 1.00 3.35 191 PRO A CA 1
ATOM 1388 C C . PRO A 1 191 ? -13.891 -11.426 3.584 1.00 5.72 191 PRO A C 1
ATOM 1389 O O . PRO A 1 191 ? -14.390 -10.896 2.579 1.00 6.32 191 PRO A O 1
ATOM 1393 N N . SER A 1 192 ? -13.724 -10.793 4.749 1.00 5.11 192 SER A N 1
ATOM 1394 C CA . SER A 1 192 ? -14.145 -9.392 4.887 1.00 6.44 192 SER A CA 1
ATOM 1395 C C . SER A 1 192 ? -12.950 -8.436 5.063 1.00 6.18 192 SER A C 1
ATOM 1396 O O . SER A 1 192 ? -13.151 -7.295 5.490 1.00 6.03 192 SER A O 1
ATOM 1399 N N . LEU A 1 193 ? -11.749 -8.888 4.736 1.00 5.17 193 LEU A N 1
ATOM 1400 C CA . LEU A 1 193 ? -10.508 -8.070 4.946 1.00 4.43 193 LEU A CA 1
ATOM 1401 C C . LEU A 1 193 ? -10.680 -6.688 4.292 1.00 4.14 193 LEU A C 1
ATOM 1402 O O . LEU A 1 193 ? -10.917 -6.604 3.074 1.00 3.97 193 LEU A O 1
ATOM 1407 N N . PRO A 1 194 ? -10.646 -5.607 5.074 1.00 3.06 194 PRO A N 1
ATOM 1408 C CA . PRO A 1 194 ? -10.761 -4.275 4.466 1.00 3.38 194 PRO A CA 1
ATOM 1409 C C . PRO A 1 194 ? -9.655 -3.970 3.445 1.00 4.60 194 PRO A C 1
ATOM 1410 O O . PRO A 1 194 ? -8.488 -4.263 3.699 1.00 4.39 194 PRO A O 1
ATOM 1414 N N . ILE A 1 195 ? -10.023 -3.359 2.307 1.00 3.78 195 ILE A N 1
ATOM 1415 C CA . ILE A 1 195 ? -9.027 -2.935 1.319 1.00 4.65 195 ILE A CA 1
ATOM 1416 C C . ILE A 1 195 ? -9.262 -1.462 1.139 1.00 5.06 195 ILE A C 1
ATOM 1417 O O . ILE A 1 195 ? -10.414 -1.026 0.944 1.00 4.70 195 ILE A O 1
ATOM 1422 N N . ILE A 1 196 ? -8.177 -0.672 1.249 1.00 2.63 196 ILE A N 1
ATOM 1423 C CA . ILE A 1 196 ? -8.340 0.769 0.973 1.00 4.33 196 ILE A CA 1
ATOM 1424 C C . ILE A 1 196 ? -7.411 1.055 -0.190 1.00 4.02 196 ILE A C 1
ATOM 1425 O O . ILE A 1 196 ? -6.205 0.883 -0.064 1.00 4.54 196 ILE A O 1
ATOM 1430 N N . GLN A 1 197 ? -7.978 1.429 -1.351 1.00 4.63 197 GLN A N 1
ATOM 1431 C CA . GLN A 1 197 ? -7.163 1.680 -2.556 1.00 4.72 197 GLN A CA 1
ATOM 1432 C C . GLN A 1 197 ? -7.147 3.175 -2.834 1.00 4.77 197 GLN A C 1
ATOM 1433 O O . GLN A 1 197 ? -7.871 3.937 -2.219 1.00 5.24 197 GLN A O 1
ATOM 1439 N N . VAL A 1 198 ? -6.248 3.598 -3.723 1.00 3.97 198 VAL A N 1
ATOM 1440 C CA . VAL A 1 198 ? -6.044 5.005 -3.973 1.00 3.34 198 VAL A CA 1
ATOM 1441 C C . VAL A 1 198 ? -6.285 5.299 -5.468 1.00 5.02 198 VAL A C 1
ATOM 1442 O O . VAL A 1 198 ? -5.655 4.658 -6.334 1.00 5.04 198 VAL A O 1
ATOM 1446 N N . ALA A 1 199 ? -7.176 6.245 -5.752 1.00 2.85 199 ALA A N 1
ATOM 1447 C CA . ALA A 1 199 ? -7.372 6.631 -7.190 1.00 2.74 199 ALA A CA 1
ATOM 1448 C C . ALA A 1 199 ? -6.169 7.471 -7.562 1.00 3.93 199 ALA A C 1
ATOM 1449 O O . ALA A 1 199 ? -5.814 8.487 -6.883 1.00 4.52 199 ALA A O 1
ATOM 1451 N N . ILE A 1 200 ? -5.499 7.002 -8.607 1.00 4.03 200 ILE A N 1
ATOM 1452 C CA . ILE A 1 200 ? -4.185 7.581 -8.932 1.00 3.39 200 ILE A CA 1
ATOM 1453 C C . ILE A 1 200 ? -4.207 9.090 -9.258 1.00 4.56 200 ILE A C 1
ATOM 1454 O O . ILE A 1 200 ? -5.163 9.597 -9.845 1.00 4.70 200 ILE A O 1
ATOM 1459 N N . ALA A 1 201 ? -3.088 9.764 -8.938 1.00 4.28 201 ALA A N 1
ATOM 1460 C CA . ALA A 1 201 ? -2.970 11.237 -9.113 1.00 5.32 201 ALA A CA 1
ATOM 1461 C C . ALA A 1 201 ? -2.283 11.629 -10.438 1.00 5.40 201 ALA A C 1
ATOM 1462 O O . ALA A 1 201 ? -2.346 12.789 -10.878 1.00 7.32 201 ALA A O 1
ATOM 1464 N N . SER A 1 202 ? -1.638 10.648 -11.049 1.00 4.80 202 SER A N 1
ATOM 1465 C CA . SER A 1 202 ? -0.669 10.918 -12.060 1.00 5.79 202 SER A CA 1
ATOM 1466 C C . SER A 1 202 ? -0.489 9.738 -12.978 1.00 6.11 202 SER A C 1
ATOM 1467 O O . SER A 1 202 ? -0.948 8.618 -12.678 1.00 6.17 202 SER A O 1
ATOM 1470 N N . GLY A 1 203 ? 0.172 10.019 -14.121 1.00 6.11 203 GLY A N 1
ATOM 1471 C CA . GLY A 1 203 ? 0.538 8.937 -15.038 1.00 4.92 203 GLY A CA 1
ATOM 1472 C C . GLY A 1 203 ? 0.308 9.273 -16.480 1.00 5.31 203 GLY A C 1
ATOM 1473 O O . GLY A 1 203 ? 0.929 8.658 -17.353 1.00 6.35 203 GLY A O 1
ATOM 1474 N N . GLY A 1 204 ? -0.586 10.211 -16.739 1.00 4.12 204 GLY A N 1
ATOM 1475 C CA . GLY A 1 204 ? -0.910 10.560 -18.125 1.00 3.91 204 GLY A CA 1
ATOM 1476 C C . GLY A 1 204 ? -1.697 9.442 -18.796 1.00 2.83 204 GLY A C 1
ATOM 1477 O O . GLY A 1 204 ? -2.376 8.636 -18.151 1.00 4.49 204 GLY A O 1
ATOM 1478 N N . GLY A 1 205 ? -1.618 9.425 -20.134 1.00 3.53 205 GLY A N 1
ATOM 1479 C CA . GLY A 1 205 ? -2.252 8.336 -20.839 1.00 3.06 205 GLY A CA 1
ATOM 1480 C C . GLY A 1 205 ? -3.718 8.205 -20.437 1.00 3.34 205 GLY A C 1
ATOM 1481 O O . GLY A 1 205 ? -4.434 9.220 -20.354 1.00 3.83 205 GLY A O 1
ATOM 1482 N N . TYR A 1 206 ? -4.146 6.962 -20.195 1.00 2.51 206 TYR A N 1
ATOM 1483 C CA . TYR A 1 206 ? -5.555 6.668 -19.910 1.00 3.80 206 TYR A CA 1
ATOM 1484 C C . TYR A 1 206 ? -5.813 6.736 -18.406 1.00 4.13 206 TYR A C 1
ATOM 1485 O O . TYR A 1 206 ? -6.564 5.935 -17.821 1.00 3.79 206 TYR A O 1
ATOM 1494 N N . ILE A 1 207 ? -5.224 7.741 -17.768 1.00 2.61 207 ILE A N 1
ATOM 1495 C CA . ILE A 1 207 ? -5.479 7.942 -16.350 1.00 2.52 207 ILE A CA 1
ATOM 1496 C C . ILE A 1 207 ? -6.952 8.020 -15.984 1.00 3.70 207 ILE A C 1
ATOM 1497 O O . ILE A 1 207 ? -7.381 7.446 -14.965 1.00 4.31 207 ILE A O 1
ATOM 1502 N N . ASP A 1 208 ? -7.740 8.700 -16.808 1.00 2.95 208 ASP A N 1
ATOM 1503 C CA . ASP A 1 208 ? -9.132 8.832 -16.414 1.00 3.14 208 ASP A CA 1
ATOM 1504 C C . ASP A 1 208 ? -9.866 7.472 -16.369 1.00 3.86 208 ASP A C 1
ATOM 1505 O O . ASP A 1 208 ? -10.686 7.278 -15.506 1.00 5.07 208 ASP A O 1
ATOM 1510 N N . LYS A 1 209 ? -9.557 6.567 -17.294 1.00 3.51 209 LYS A N 1
ATOM 1511 C CA . LYS A 1 209 ? -10.185 5.224 -17.291 1.00 3.70 209 LYS A CA 1
ATOM 1512 C C . LYS A 1 209 ? -9.770 4.467 -16.030 1.00 3.96 209 LYS A C 1
ATOM 1513 O O . LYS A 1 209 ? -10.573 3.837 -15.395 1.00 5.63 209 LYS A O 1
ATOM 1519 N N . VAL A 1 210 ? -8.492 4.560 -15.661 1.00 3.25 210 VAL A N 1
ATOM 1520 C CA . VAL A 1 210 ? -8.028 3.850 -14.448 1.00 3.52 210 VAL A CA 1
ATOM 1521 C C . VAL A 1 210 ? -8.685 4.437 -13.201 1.00 4.27 210 VAL A C 1
ATOM 1522 O O . VAL A 1 210 ? -9.193 3.699 -12.327 1.00 5.36 210 VAL A O 1
ATOM 1526 N N . ARG A 1 211 ? -8.719 5.761 -13.131 1.00 4.22 211 ARG A N 1
ATOM 1527 C CA . ARG A 1 211 ? -9.360 6.414 -11.960 1.00 4.11 211 ARG A CA 1
ATOM 1528 C C . ARG A 1 211 ? -10.846 6.035 -11.895 1.00 3.87 211 ARG A C 1
ATOM 1529 O O . ARG A 1 211 ? -11.384 5.839 -10.810 1.00 4.70 211 ARG A O 1
ATOM 1537 N N . GLU A 1 212 ? -11.517 6.019 -13.042 1.00 3.96 212 GLU A N 1
ATOM 1538 C CA . GLU A 1 212 ? -12.959 5.684 -13.070 1.00 5.54 212 GLU A CA 1
ATOM 1539 C C . GLU A 1 212 ? -13.156 4.287 -12.502 1.00 5.32 212 GLU A C 1
ATOM 1540 O O . GLU A 1 212 ? -14.135 4.011 -11.791 1.00 5.84 212 GLU A O 1
ATOM 1546 N N . ALA A 1 213 ? -12.260 3.369 -12.859 1.00 3.52 213 ALA A N 1
ATOM 1547 C CA . ALA A 1 213 ? -12.356 1.991 -12.360 1.00 3.54 213 ALA A CA 1
ATOM 1548 C C . ALA A 1 213 ? -12.156 1.953 -10.865 1.00 3.92 213 ALA A C 1
ATOM 1549 O O . ALA A 1 213 ? -12.835 1.218 -10.163 1.00 6.43 213 ALA A O 1
ATOM 1551 N N . GLN A 1 214 ? -11.157 2.703 -10.368 1.00 4.36 214 GLN A N 1
ATOM 1552 C CA . GLN A 1 214 ? -10.848 2.683 -8.939 1.00 3.87 214 GLN A CA 1
ATOM 1553 C C . GLN A 1 214 ? -12.015 3.286 -8.155 1.00 4.81 214 GLN A C 1
ATOM 1554 O O . GLN A 1 214 ? -12.461 2.688 -7.159 1.00 6.31 214 GLN A O 1
ATOM 1560 N N . LEU A 1 215 ? -12.479 4.467 -8.581 1.00 4.73 215 LEU A N 1
ATOM 1561 C CA . LEU A 1 215 ? -13.507 5.197 -7.848 1.00 3.98 215 LEU A CA 1
ATOM 1562 C C . LEU A 1 215 ? -14.829 4.528 -8.004 1.00 4.85 215 LEU A C 1
ATOM 1563 O O . LEU A 1 215 ? -15.732 4.716 -7.139 1.00 7.01 215 LEU A O 1
ATOM 1568 N N . GLY A 1 216 ? -15.012 3.791 -9.112 1.00 5.19 216 GLY A N 1
ATOM 1569 C CA . GLY A 1 216 ? -16.330 3.155 -9.367 1.00 4.93 216 GLY A CA 1
ATOM 1570 C C . GLY A 1 216 ? -16.464 1.744 -8.804 1.00 6.46 216 GLY A C 1
ATOM 1571 O O . GLY A 1 216 ? -17.585 1.204 -8.813 1.00 5.87 216 GLY A O 1
ATOM 1572 N N . LEU A 1 217 ? -15.381 1.133 -8.321 1.00 6.81 217 LEU A N 1
ATOM 1573 C CA . LEU A 1 217 ? -15.477 -0.237 -7.777 1.00 7.26 217 LEU A CA 1
ATOM 1574 C C . LEU A 1 217 ? -16.368 -0.240 -6.541 1.00 8.00 217 LEU A C 1
ATOM 1575 O O . LEU A 1 217 ? -16.138 0.539 -5.574 1.00 10.17 217 LEU A O 1
ATOM 1580 N N . LYS A 1 218 ? -17.382 -1.112 -6.543 1.00 6.82 218 LYS A N 1
ATOM 1581 C CA . LYS A 1 218 ? -18.283 -1.223 -5.417 1.00 7.01 218 LYS A CA 1
ATOM 1582 C C . LYS A 1 218 ? -18.234 -2.655 -4.886 1.00 7.45 218 LYS A C 1
ATOM 1583 O O . LYS A 1 218 ? -18.819 -3.570 -5.472 1.00 8.89 218 LYS A O 1
ATOM 1589 N N . LEU A 1 219 ? -17.556 -2.835 -3.749 1.00 6.25 219 LEU A N 1
ATOM 1590 C CA . LEU A 1 219 ? -17.377 -4.164 -3.155 1.00 7.37 219 LEU A CA 1
ATOM 1591 C C . LEU A 1 219 ? -17.453 -3.938 -1.644 1.00 7.21 219 LEU A C 1
ATOM 1592 O O . LEU A 1 219 ? -16.951 -2.919 -1.149 1.00 6.76 219 LEU A O 1
ATOM 1597 N N . SER A 1 220 ? -17.988 -4.932 -0.926 1.00 6.75 220 SER A N 1
ATOM 1598 C CA . SER A 1 220 ? -18.048 -4.891 0.512 1.00 6.62 220 SER A CA 1
ATOM 1599 C C . SER A 1 220 ? -16.674 -4.664 1.078 1.00 5.65 220 SER A C 1
ATOM 1600 O O . SER A 1 220 ? -15.720 -5.307 0.661 1.00 4.65 220 SER A O 1
ATOM 1603 N N . ASN A 1 221 ? -16.609 -3.777 2.072 1.00 4.89 221 ASN A N 1
ATOM 1604 C CA . ASN A 1 221 ? -15.334 -3.484 2.774 1.00 4.51 221 ASN A CA 1
ATOM 1605 C C . ASN A 1 221 ? -14.201 -3.113 1.875 1.00 4.79 221 ASN A C 1
ATOM 1606 O O . ASN A 1 221 ? -13.033 -3.325 2.244 1.00 4.17 221 ASN A O 1
ATOM 1611 N N . VAL A 1 222 ? -14.511 -2.464 0.735 1.00 4.23 222 VAL A N 1
ATOM 1612 C CA . VAL A 1 222 ? -13.457 -1.810 -0.098 1.00 4.77 222 VAL A CA 1
ATOM 1613 C C . VAL A 1 222 ? -13.786 -0.333 -0.227 1.00 5.03 222 VAL A C 1
ATOM 1614 O O . VAL A 1 222 ? -14.917 0.042 -0.553 1.00 5.47 222 VAL A O 1
ATOM 1618 N N . VAL A 1 223 ? -12.802 0.506 0.091 1.00 3.38 223 VAL A N 1
ATOM 1619 C CA . VAL A 1 223 ? -12.998 1.956 -0.028 1.00 4.27 223 VAL A CA 1
ATOM 1620 C C . VAL A 1 223 ? -11.867 2.528 -0.847 1.00 4.59 223 VAL A C 1
ATOM 1621 O O . VAL A 1 223 ? -10.805 1.945 -0.925 1.00 5.07 223 VAL A O 1
ATOM 1628 N N . CYS A 1 224 ? -12.153 3.634 -1.556 1.00 4.66 224 CYS A N 1
ATOM 1629 C CA . CYS A 1 224 ? -11.152 4.273 -2.397 1.00 4.52 224 CYS A CA 1
ATOM 1630 C C . CYS A 1 224 ? -10.981 5.707 -1.923 1.00 4.84 224 CYS A C 1
ATOM 1631 O O . CYS A 1 224 ? -11.960 6.457 -1.781 1.00 5.89 224 CYS A O 1
ATOM 1634 N N . VAL A 1 225 ? -9.746 6.072 -1.587 1.00 4.76 225 VAL A N 1
ATOM 1635 C CA . VAL A 1 225 ? -9.407 7.457 -1.304 1.00 6.56 225 VAL A CA 1
ATOM 1636 C C . VAL A 1 225 ? -8.851 8.048 -2.590 1.00 7.62 225 VAL A C 1
ATOM 1637 O O . VAL A 1 225 ? -8.255 7.337 -3.357 1.00 9.18 225 VAL A O 1
ATOM 1641 N N . ASP A 1 226 ? -9.005 9.350 -2.798 1.00 6.04 226 ASP A N 1
ATOM 1642 C CA . ASP A 1 226 ? -8.578 9.943 -4.079 1.00 5.16 226 ASP A CA 1
ATOM 1643 C C . ASP A 1 226 ? -7.289 10.757 -3.908 1.00 4.76 226 ASP A C 1
ATOM 1644 O O . ASP A 1 226 ? -7.262 11.696 -3.093 1.00 7.65 226 ASP A O 1
ATOM 1649 N N . ALA A 1 227 ? -6.224 10.442 -4.639 1.00 5.20 227 ALA A N 1
ATOM 1650 C CA . ALA A 1 227 ? -4.994 11.218 -4.532 1.00 4.66 227 ALA A CA 1
ATOM 1651 C C . ALA A 1 227 ? -4.970 12.398 -5.532 1.00 5.18 227 ALA A C 1
ATOM 1652 O O . ALA A 1 227 ? -4.041 13.157 -5.545 1.00 5.47 227 ALA A O 1
ATOM 1654 N N . LYS A 1 228 ? -6.005 12.580 -6.340 1.00 4.93 228 LYS A N 1
ATOM 1655 C CA . LYS A 1 228 ? -5.987 13.666 -7.331 1.00 6.59 228 LYS A CA 1
ATOM 1656 C C . LYS A 1 228 ? -5.761 14.994 -6.634 1.00 7.46 228 LYS A C 1
ATOM 1657 O O . LYS A 1 228 ? -6.412 15.291 -5.614 1.00 7.38 228 LYS A O 1
ATOM 1663 N N . GLY A 1 229 ? -4.859 15.791 -7.179 1.00 6.55 229 GLY A N 1
ATOM 1664 C CA . GLY A 1 229 ? -4.613 17.136 -6.662 1.00 7.83 229 GLY A CA 1
ATOM 1665 C C . GLY A 1 229 ? -3.494 17.219 -5.646 1.00 7.48 229 GLY A C 1
ATOM 1666 O O . GLY A 1 229 ? -3.049 18.321 -5.322 1.00 7.98 229 GLY A O 1
ATOM 1667 N N . LEU A 1 230 ? -3.020 16.070 -5.168 1.00 6.44 230 LEU A N 1
ATOM 1668 C CA . LEU A 1 230 ? -1.912 16.090 -4.225 1.00 5.96 230 LEU A CA 1
ATOM 1669 C C . LEU A 1 230 ? -0.634 16.551 -4.952 1.00 5.77 230 LEU A C 1
ATOM 1670 O O . LEU A 1 230 ? -0.457 16.257 -6.140 1.00 7.23 230 LEU A O 1
ATOM 1675 N N . PRO A 1 231 ? 0.271 17.262 -4.248 1.00 5.53 231 PRO A N 1
ATOM 1676 C CA . PRO A 1 231 ? 1.442 17.751 -4.950 1.00 5.57 231 PRO A CA 1
ATOM 1677 C C . PRO A 1 231 ? 2.354 16.662 -5.498 1.00 3.94 231 PRO A C 1
ATOM 1678 O O . PRO A 1 231 ? 2.636 15.624 -4.837 1.00 4.28 231 PRO A O 1
ATOM 1682 N N . LEU A 1 232 ? 2.811 16.916 -6.739 1.00 4.86 232 LEU A N 1
ATOM 1683 C CA . LEU A 1 232 ? 3.673 16.012 -7.477 1.00 4.32 232 LEU A CA 1
ATOM 1684 C C . LEU A 1 232 ? 5.064 16.599 -7.546 1.00 4.10 232 LEU A C 1
ATOM 1685 O O . LEU A 1 232 ? 5.278 17.830 -7.557 1.00 4.93 232 LEU A O 1
ATOM 1690 N N . LYS A 1 233 ? 5.995 15.659 -7.591 1.00 3.22 233 LYS A N 1
ATOM 1691 C CA . LYS A 1 233 ? 7.440 15.970 -7.745 1.00 4.45 233 LYS A CA 1
ATOM 1692 C C . LYS A 1 233 ? 7.720 16.538 -9.153 1.00 4.90 233 LYS A C 1
ATOM 1693 O O . LYS A 1 233 ? 6.808 16.611 -10.010 1.00 4.84 233 LYS A O 1
ATOM 1699 N N . SER A 1 234 ? 8.967 16.949 -9.399 1.00 4.16 234 SER A N 1
ATOM 1700 C CA . SER A 1 234 ? 9.300 17.600 -10.667 1.00 5.20 234 SER A CA 1
ATOM 1701 C C . SER A 1 234 ? 9.121 16.650 -11.864 1.00 4.99 234 SER A C 1
ATOM 1702 O O . SER A 1 234 ? 9.066 17.109 -13.009 1.00 7.24 234 SER A O 1
ATOM 1705 N N . ASP A 1 235 ? 9.091 15.350 -11.619 1.00 5.47 235 ASP A N 1
ATOM 1706 C CA . ASP A 1 235 ? 8.815 14.412 -12.710 1.00 5.55 235 ASP A CA 1
ATOM 1707 C C . ASP A 1 235 ? 7.344 14.315 -13.096 1.00 7.14 235 ASP A C 1
ATOM 1708 O O . ASP A 1 235 ? 7.021 13.522 -13.989 1.00 8.14 235 ASP A O 1
ATOM 1713 N N . ASN A 1 236 ? 6.464 15.062 -12.405 1.00 6.34 236 ASN A N 1
ATOM 1714 C CA . ASN A 1 236 ? 5.007 15.029 -12.654 1.00 6.48 236 ASN A CA 1
ATOM 1715 C C . ASN A 1 236 ? 4.386 13.645 -12.522 1.00 6.76 236 ASN A C 1
ATOM 1716 O O . ASN A 1 236 ? 3.331 13.358 -13.109 1.00 7.41 236 ASN A O 1
ATOM 1721 N N . LEU A 1 237 ? 5.012 12.787 -11.729 1.00 5.57 237 LEU A N 1
ATOM 1722 C CA . LEU A 1 237 ? 4.584 11.414 -11.620 1.00 6.74 237 LEU A CA 1
ATOM 1723 C C . LEU A 1 237 ? 4.495 10.928 -10.181 1.00 6.59 237 LEU A C 1
ATOM 1724 O O . LEU A 1 237 ? 3.606 10.130 -9.863 1.00 7.47 237 LEU A O 1
ATOM 1729 N N . HIS A 1 238 ? 5.416 11.351 -9.323 1.00 5.50 238 HIS A N 1
ATOM 1730 C CA . HIS A 1 238 ? 5.389 10.815 -7.960 1.00 4.31 238 HIS A CA 1
ATOM 1731 C C . HIS A 1 238 ? 5.013 11.866 -6.926 1.00 4.07 238 HIS A C 1
ATOM 1732 O O . HIS A 1 238 ? 5.319 13.090 -7.089 1.00 4.38 238 HIS A O 1
ATOM 1739 N N . LEU A 1 239 ? 4.306 11.421 -5.892 1.00 4.66 239 LEU A N 1
ATOM 1740 C CA . LEU A 1 239 ? 3.917 12.339 -4.822 1.00 3.56 239 LEU A CA 1
ATOM 1741 C C . LEU A 1 239 ? 5.149 12.837 -4.055 1.00 4.71 239 LEU A C 1
ATOM 1742 O O . LEU A 1 239 ? 6.089 12.059 -3.772 1.00 3.98 239 LEU A O 1
ATOM 1747 N N . THR A 1 240 ? 5.080 14.102 -3.667 1.00 3.59 240 THR A N 1
ATOM 1748 C CA . THR A 1 240 ? 6.105 14.676 -2.793 1.00 2.66 240 THR A CA 1
ATOM 1749 C C . THR A 1 240 ? 5.913 14.148 -1.376 1.00 2.72 240 THR A C 1
ATOM 1750 O O . THR A 1 240 ? 4.888 13.508 -1.033 1.00 3.73 240 THR A O 1
ATOM 1754 N N . THR A 1 241 ? 6.898 14.404 -0.526 1.00 3.95 241 THR A N 1
ATOM 1755 C CA . THR A 1 241 ? 6.796 13.963 0.871 1.00 3.53 241 THR A CA 1
ATOM 1756 C C . THR A 1 241 ? 5.590 14.634 1.545 1.00 4.39 241 THR A C 1
ATOM 1757 O O . THR A 1 241 ? 4.802 13.972 2.275 1.00 4.65 241 THR A O 1
ATOM 1761 N N . GLU A 1 242 ? 5.384 15.927 1.282 1.00 5.41 242 GLU A N 1
ATOM 1762 C CA . GLU A 1 242 ? 4.210 16.546 1.939 1.00 6.49 242 GLU A CA 1
ATOM 1763 C C . GLU A 1 242 ? 2.896 15.976 1.403 1.00 5.29 242 GLU A C 1
ATOM 1764 O O . GLU A 1 242 ? 1.952 15.791 2.170 1.00 6.95 242 GLU A O 1
ATOM 1770 N N . ALA A 1 243 ? 2.844 15.605 0.114 1.00 4.14 243 ALA A N 1
ATOM 1771 C CA . ALA A 1 243 ? 1.653 14.903 -0.420 1.00 2.82 243 ALA A CA 1
ATOM 1772 C C . ALA A 1 243 ? 1.453 13.579 0.282 1.00 3.69 243 ALA A C 1
ATOM 1773 O O . ALA A 1 243 ? 0.316 13.131 0.493 1.00 4.10 243 ALA A O 1
ATOM 1775 N N . GLN A 1 244 ? 2.556 12.892 0.560 1.00 3.23 244 GLN A N 1
ATOM 1776 C CA . GLN A 1 244 ? 2.472 11.551 1.177 1.00 3.74 244 GLN A CA 1
ATOM 1777 C C . GLN A 1 244 ? 1.963 11.652 2.598 1.00 5.23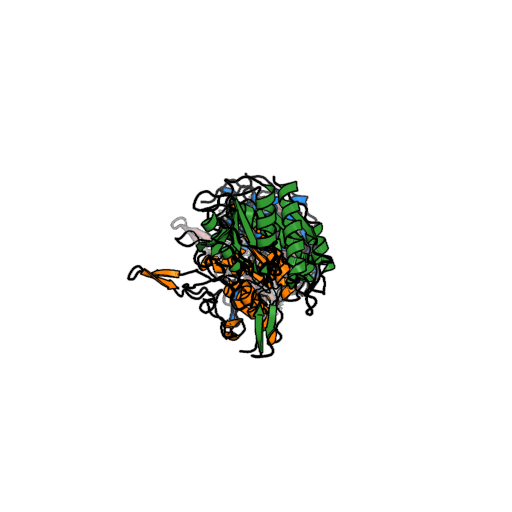 244 GLN A C 1
ATOM 1778 O O . GLN A 1 244 ? 1.252 10.767 3.035 1.00 5.98 244 GLN A O 1
ATOM 1784 N N . VAL A 1 245 ? 2.309 12.724 3.306 1.00 4.67 245 VAL A N 1
ATOM 1785 C CA . VAL A 1 245 ? 1.738 12.933 4.629 1.00 3.75 245 VAL A CA 1
ATOM 1786 C C . VAL A 1 245 ? 0.221 13.101 4.455 1.00 4.38 245 VAL A C 1
ATOM 1787 O O . VAL A 1 245 ? -0.553 12.437 5.155 1.00 5.16 245 VAL A O 1
ATOM 1791 N N . GLN A 1 246 ? -0.201 13.974 3.541 1.00 2.36 246 GLN A N 1
ATOM 1792 C CA . GLN A 1 246 ? -1.644 14.142 3.296 1.00 2.44 246 GLN A CA 1
ATOM 1793 C C . GLN A 1 246 ? -2.325 12.840 2.939 1.00 2.72 246 GLN A C 1
ATOM 1794 O O . GLN A 1 246 ? -3.427 12.560 3.464 1.00 4.60 246 GLN A O 1
ATOM 1800 N N . LEU A 1 247 ? -1.707 12.043 2.060 1.00 2.90 247 LEU A N 1
ATOM 1801 C CA . LEU A 1 247 ? -2.325 10.793 1.669 1.00 3.83 247 LEU A CA 1
ATOM 1802 C C . LEU A 1 247 ? -2.382 9.838 2.851 1.00 3.81 247 LEU A C 1
ATOM 1803 O O . LEU A 1 247 ? -3.395 9.161 3.050 1.00 3.68 247 LEU A O 1
ATOM 1808 N N . GLY A 1 248 ? -1.310 9.732 3.620 1.00 4.12 248 GLY A N 1
ATOM 1809 C CA . GLY A 1 248 ? -1.350 8.787 4.788 1.00 4.32 248 GLY A CA 1
ATOM 1810 C C . GLY A 1 248 ? -2.426 9.174 5.783 1.00 4.14 248 GLY A C 1
ATOM 1811 O O . GLY A 1 248 ? -3.082 8.307 6.338 1.00 4.41 248 GLY A O 1
ATOM 1812 N N . LEU A 1 249 ? -2.570 10.476 5.996 1.00 2.88 249 LEU A N 1
ATOM 1813 C CA . LEU A 1 249 ? -3.648 10.957 6.885 1.00 2.30 249 LEU A CA 1
ATOM 1814 C C . LEU A 1 249 ? -5.019 10.589 6.286 1.00 4.00 249 LEU A C 1
ATOM 1815 O O . LEU A 1 249 ? -5.920 10.188 7.037 1.00 3.89 249 LEU A O 1
ATOM 1820 N N . SER A 1 250 ? -5.181 10.773 4.968 1.00 2.88 250 SER A N 1
ATOM 1821 C CA . SER A 1 250 ? -6.463 10.394 4.335 1.00 3.35 250 SER A CA 1
ATOM 1822 C C . SER A 1 250 ? -6.760 8.894 4.396 1.00 3.50 250 SER A C 1
ATOM 1823 O O . SER A 1 250 ? -7.928 8.509 4.595 1.00 3.91 250 SER A O 1
ATOM 1828 N N . LEU A 1 251 ? -5.728 8.068 4.225 1.00 3.60 251 LEU A N 1
ATOM 1829 C CA . LEU A 1 251 ? -5.879 6.636 4.349 1.00 2.91 251 LEU A CA 1
ATOM 1830 C C . LEU A 1 251 ? -6.252 6.296 5.821 1.00 3.04 251 LEU A C 1
ATOM 1831 O O . LEU A 1 251 ? -7.153 5.441 6.065 1.00 3.19 251 LEU A O 1
ATOM 1836 N N . ALA A 1 252 ? -5.604 6.959 6.800 1.00 2.61 252 ALA A N 1
ATOM 1837 C CA . ALA A 1 252 ? -5.989 6.693 8.200 1.00 2.11 252 ALA A CA 1
ATOM 1838 C C . ALA A 1 252 ? -7.431 7.110 8.479 1.00 2.41 252 ALA A C 1
ATOM 1839 O O . ALA A 1 252 ? -8.217 6.387 9.137 1.00 3.46 252 ALA A O 1
ATOM 1841 N N . GLN A 1 253 ? -7.827 8.281 7.958 1.00 2.00 253 GLN A N 1
ATOM 1842 C CA . GLN A 1 253 ? -9.206 8.728 8.127 1.00 2.97 253 GLN A CA 1
ATOM 1843 C C . GLN A 1 253 ? -10.160 7.691 7.539 1.00 2.00 253 GLN A C 1
ATOM 1844 O O . GLN A 1 253 ? -11.192 7.402 8.195 1.00 2.79 253 GLN A O 1
ATOM 1850 N N . ALA A 1 254 ? -9.878 7.191 6.331 1.00 2.34 254 ALA A N 1
ATOM 1851 C CA . ALA A 1 254 ? -10.792 6.180 5.753 1.00 2.44 254 ALA A CA 1
ATOM 1852 C C . ALA A 1 254 ? -10.809 4.903 6.600 1.00 2.54 254 ALA A C 1
ATOM 1853 O O . ALA A 1 254 ? -11.872 4.291 6.728 1.00 3.52 254 ALA A O 1
ATOM 1855 N N . TYR A 1 255 ? -9.635 4.449 7.052 1.00 2.36 255 TYR A N 1
ATOM 1856 C CA . TYR A 1 255 ? -9.602 3.226 7.870 1.00 2.97 255 TYR A CA 1
ATOM 1857 C C . TYR A 1 255 ? -10.422 3.406 9.159 1.00 2.61 255 TYR A C 1
ATOM 1858 O O . TYR A 1 255 ? -11.277 2.575 9.556 1.00 3.00 255 TYR A O 1
ATOM 1867 N N . LEU A 1 256 ? -10.151 4.502 9.856 1.00 2.24 256 LEU A N 1
ATOM 1868 C CA . LEU A 1 256 ? -10.783 4.765 11.150 1.00 2.43 256 LEU A CA 1
ATOM 1869 C C . LEU A 1 256 ? -12.310 4.921 11.016 1.00 3.77 256 LEU A C 1
ATOM 1870 O O . LEU A 1 256 ? -13.088 4.474 11.863 1.00 5.72 256 LEU A O 1
ATOM 1875 N N . SER A 1 257 ? -12.736 5.611 9.952 1.00 2.85 257 SER A N 1
ATOM 1876 C CA . SER A 1 257 ? -14.151 5.890 9.812 1.00 4.86 257 SER A CA 1
ATOM 1877 C C . SER A 1 257 ? -14.961 4.720 9.305 1.00 4.92 257 SER A C 1
ATOM 1878 O O . SER A 1 257 ? -16.144 4.602 9.625 1.00 6.04 257 SER A O 1
ATOM 1881 N N . ASN A 1 258 ? -14.346 3.860 8.497 1.00 5.01 258 ASN A N 1
ATOM 1882 C CA . ASN A 1 258 ? -15.122 2.760 7.906 1.00 4.45 258 ASN A CA 1
ATOM 1883 C C . ASN A 1 258 ? -14.980 1.472 8.668 1.00 4.74 258 ASN A C 1
ATOM 1884 O O . ASN A 1 258 ? -15.905 0.659 8.648 1.00 7.18 258 ASN A O 1
ATOM 1889 N N . PHE A 1 259 ? -13.806 1.248 9.301 1.00 5.20 259 PHE A N 1
ATOM 1890 C CA . PHE A 1 259 ? -13.523 -0.122 9.784 1.00 5.00 259 PHE A CA 1
ATOM 1891 C C . PHE A 1 259 ? -13.259 -0.215 11.284 1.00 7.56 259 PHE A C 1
ATOM 1892 O O . PHE A 1 259 ? -12.892 -1.294 11.774 1.00 7.39 259 PHE A O 1
ATOM 1900 N N . CYS A 1 260 ? -13.439 0.893 11.994 1.00 8.68 260 CYS A N 1
ATOM 1901 C CA . CYS A 1 260 ? -13.210 0.942 13.447 1.00 9.52 260 CYS A CA 1
ATOM 1902 C C . CYS A 1 260 ? -14.438 1.468 14.185 1.00 12.12 260 CYS A C 1
ATOM 1903 O O . CYS A 1 260 ? -15.393 1.977 13.588 1.00 13.97 260 CYS A O 1
ATOM 1907 N N . PRO B 1 18 ? 31.687 34.727 -4.785 1.00 10.05 18 PRO B N 1
ATOM 1908 C CA . PRO B 1 18 ? 30.356 34.092 -4.860 1.00 8.23 18 PRO B CA 1
ATOM 1909 C C . PRO B 1 18 ? 29.212 35.020 -5.295 1.00 7.33 18 PRO B C 1
ATOM 1910 O O . PRO B 1 18 ? 29.173 36.208 -4.953 1.00 6.89 18 PRO B O 1
ATOM 1914 N N . ILE B 1 19 ? 28.243 34.452 -6.003 1.00 6.75 19 ILE B N 1
ATOM 1915 C CA . ILE B 1 19 ? 26.996 35.178 -6.282 1.00 5.52 19 ILE B CA 1
ATOM 1916 C C . ILE B 1 19 ? 26.286 35.303 -4.939 1.00 5.42 19 ILE B C 1
ATOM 1917 O O . ILE B 1 19 ? 26.153 34.314 -4.211 1.00 6.44 19 ILE B O 1
ATOM 1922 N N . PRO B 1 20 ? 25.855 36.506 -4.568 1.00 6.11 20 PRO B N 1
ATOM 1923 C CA . PRO B 1 20 ? 25.288 36.713 -3.232 1.00 5.89 20 PRO B CA 1
ATOM 1924 C C . PRO B 1 20 ? 23.926 36.017 -3.015 1.00 4.79 20 PRO B C 1
ATOM 1925 O O . PRO B 1 20 ? 23.201 35.675 -3.959 1.00 4.41 20 PRO B O 1
ATOM 1929 N N . PRO B 1 21 ? 23.596 35.783 -1.766 1.00 4.01 21 PRO B N 1
ATOM 1930 C CA . PRO B 1 21 ? 22.378 35.024 -1.439 1.00 3.34 21 PRO B CA 1
ATOM 1931 C C . PRO B 1 21 ? 21.106 35.799 -1.668 1.00 4.22 21 PRO B C 1
ATOM 1932 O O . PRO B 1 21 ? 21.079 37.028 -1.583 1.00 4.22 21 PRO B O 1
ATOM 1936 N N . ASN B 1 22 ? 20.039 35.071 -1.999 1.00 2.90 22 ASN B N 1
ATOM 1937 C CA . ASN B 1 22 ? 18.726 35.687 -2.026 1.00 5.63 22 ASN B CA 1
ATOM 1938 C C . ASN B 1 22 ? 17.811 35.147 -0.969 1.00 5.96 22 ASN B C 1
ATOM 1939 O O . ASN B 1 22 ? 16.729 35.726 -0.759 1.00 9.07 22 ASN B O 1
ATOM 1944 N N . GLN B 1 23 ? 18.227 34.080 -0.273 1.00 6.73 23 GLN B N 1
ATOM 1945 C CA . GLN B 1 23 ? 17.447 33.543 0.825 1.00 6.43 23 GLN B CA 1
ATOM 1946 C C . GLN B 1 23 ? 18.332 33.399 2.043 1.00 5.41 23 GLN B C 1
ATOM 1947 O O . GLN B 1 23 ? 19.142 32.470 2.123 1.00 6.20 23 GLN B O 1
ATOM 1953 N N . ILE B 1 24 ? 18.124 34.298 2.993 1.00 3.74 24 ILE B N 1
ATOM 1954 C CA . ILE B 1 24 ? 19.025 34.441 4.110 1.00 3.35 24 ILE B CA 1
ATOM 1955 C C . ILE B 1 24 ? 18.391 33.928 5.400 1.00 4.03 24 ILE B C 1
ATOM 1956 O O . ILE B 1 24 ? 17.193 34.221 5.714 1.00 4.68 24 ILE B O 1
ATOM 1961 N N . PHE B 1 25 ? 19.189 33.175 6.169 1.00 3.64 25 PHE B N 1
ATOM 1962 C CA . PHE B 1 25 ? 18.723 32.602 7.447 1.00 4.39 25 PHE B CA 1
ATOM 1963 C C . PHE B 1 25 ? 19.691 33.003 8.524 1.00 4.45 25 PHE B C 1
ATOM 1964 O O . PHE B 1 25 ? 20.910 32.870 8.335 1.00 4.95 25 PHE B O 1
ATOM 1972 N N . ILE B 1 26 ? 19.133 33.448 9.655 1.00 4.25 26 ILE B N 1
ATOM 1973 C CA . ILE B 1 26 ? 19.938 33.854 10.825 1.00 3.61 26 ILE B CA 1
ATOM 1974 C C . ILE B 1 26 ? 20.024 32.682 11.755 1.00 5.21 26 ILE B C 1
ATOM 1975 O O . ILE B 1 26 ? 18.978 32.057 12.084 1.00 6.63 26 ILE B O 1
ATOM 1980 N N . LEU B 1 27 ? 21.238 32.362 12.191 1.00 5.11 27 LEU B N 1
ATOM 1981 C CA . LEU B 1 27 ? 21.430 31.182 13.061 1.00 5.34 27 LEU B CA 1
ATOM 1982 C C . LEU B 1 27 ? 21.891 31.684 14.408 1.00 6.41 27 LEU B C 1
ATOM 1983 O O . LEU B 1 27 ? 22.946 32.307 14.494 1.00 5.45 27 LEU B O 1
ATOM 1988 N N . SER B 1 28 ? 21.118 31.466 15.455 1.00 4.43 28 SER B N 1
ATOM 1989 C CA . SER B 1 28 ? 21.542 32.019 16.724 1.00 4.73 28 SER B CA 1
ATOM 1990 C C . SER B 1 28 ? 21.127 31.179 17.903 1.00 4.54 28 SER B C 1
ATOM 1991 O O . SER B 1 28 ? 20.411 30.168 17.749 1.00 4.68 28 SER B O 1
ATOM 1994 N N . GLY B 1 29 ? 21.632 31.575 19.080 1.00 3.96 29 GLY B N 1
ATOM 1995 C CA . GLY B 1 29 ? 21.376 30.837 20.340 1.00 4.57 29 GLY B CA 1
ATOM 1996 C C . GLY B 1 29 ? 22.678 30.527 21.028 1.00 5.01 29 GLY B C 1
ATOM 1997 O O . GLY B 1 29 ? 23.637 31.328 20.960 1.00 4.71 29 GLY B O 1
ATOM 1998 N N . GLN B 1 30 ? 22.735 29.367 21.705 1.00 3.47 30 GLN B N 1
ATOM 1999 C CA . GLN B 1 30 ? 23.994 28.993 22.380 1.00 3.49 30 GLN B CA 1
ATOM 2000 C C . GLN B 1 30 ? 24.677 27.824 21.698 1.00 4.11 30 GLN B C 1
ATOM 2001 O O . GLN B 1 30 ? 24.600 27.717 20.453 1.00 4.03 30 GLN B O 1
ATOM 2023 N N . ASN B 1 32 ? 24.564 24.586 21.127 1.00 3.66 32 ASN B N 1
ATOM 2024 C CA . ASN B 1 32 ? 24.041 23.559 20.205 1.00 4.53 32 ASN B CA 1
ATOM 2025 C C . ASN B 1 32 ? 23.575 24.189 18.897 1.00 5.31 32 ASN B C 1
ATOM 2026 O O . ASN B 1 32 ? 23.324 23.435 17.946 1.00 6.47 32 ASN B O 1
ATOM 2031 N N . MET B 1 33 ? 23.462 25.518 18.822 1.00 4.41 33 MET B N 1
ATOM 2032 C CA . MET B 1 33 ? 23.379 26.138 17.502 1.00 4.96 33 MET B CA 1
ATOM 2033 C C . MET B 1 33 ? 24.788 26.426 16.961 1.00 5.21 33 MET B C 1
ATOM 2034 O O . MET B 1 33 ? 25.055 26.254 15.750 1.00 6.20 33 MET B O 1
ATOM 2039 N N . ALA B 1 34 ? 25.686 26.955 17.810 1.00 4.91 34 ALA B N 1
ATOM 2040 C CA . ALA B 1 34 ? 27.075 27.218 17.375 1.00 4.75 34 ALA B CA 1
ATOM 2041 C C . ALA B 1 34 ? 27.686 25.950 16.779 1.00 6.29 34 ALA B C 1
ATOM 2042 O O . ALA B 1 34 ? 28.383 26.000 15.776 1.00 8.39 34 ALA B O 1
ATOM 2044 N N . GLY B 1 35 ? 27.408 24.835 17.423 1.00 4.40 35 GLY B N 1
ATOM 2045 C CA . GLY B 1 35 ? 27.828 23.509 16.924 1.00 4.25 35 GLY B CA 1
ATOM 2046 C C . GLY B 1 35 ? 28.936 22.919 17.750 1.00 4.75 35 GLY B C 1
ATOM 2047 O O . GLY B 1 35 ? 30.012 23.534 17.867 1.00 4.83 35 GLY B O 1
ATOM 2048 N N . ARG B 1 36 ? 28.667 21.725 18.313 1.00 3.56 36 ARG B N 1
ATOM 2049 C CA . ARG B 1 36 ? 29.708 21.000 19.013 1.00 3.32 36 ARG B CA 1
ATOM 2050 C C . ARG B 1 36 ? 29.796 19.565 18.534 1.00 2.94 36 ARG B C 1
ATOM 2051 O O . ARG B 1 36 ? 30.480 18.748 19.153 1.00 3.05 36 ARG B O 1
ATOM 2059 N N . GLY B 1 37 ? 29.078 19.220 17.447 1.00 3.05 37 GLY B N 1
ATOM 2060 C CA . GLY B 1 37 ? 29.118 17.829 16.976 1.00 2.61 37 GLY B CA 1
ATOM 2061 C C . GLY B 1 37 ? 30.524 17.460 16.550 1.00 2.85 37 GLY B C 1
ATOM 2062 O O . GLY B 1 37 ? 31.202 18.253 15.826 1.00 2.85 37 GLY B O 1
ATOM 2063 N N . GLY B 1 38 ? 30.998 16.297 17.015 1.00 2.35 38 GLY B N 1
ATOM 2064 C CA . GLY B 1 38 ? 32.343 15.825 16.659 1.00 3.50 38 GLY B CA 1
ATOM 2065 C C . GLY B 1 38 ? 33.484 16.471 17.415 1.00 3.67 38 GLY B C 1
ATOM 2066 O O . GLY B 1 38 ? 34.641 16.131 17.118 1.00 4.75 38 GLY B O 1
ATOM 2067 N N . VAL B 1 39 ? 33.174 17.377 18.355 1.00 3.76 39 VAL B N 1
ATOM 2068 C CA . VAL B 1 39 ? 34.322 17.973 19.173 1.00 4.08 39 VAL B CA 1
ATOM 2069 C C . VAL B 1 39 ? 34.651 17.043 20.333 1.00 4.45 39 VAL B C 1
ATOM 2070 O O . VAL B 1 39 ? 33.778 16.638 21.124 1.00 6.64 39 VAL B O 1
ATOM 2074 N N . PHE B 1 40 ? 35.913 16.711 20.464 1.00 4.92 40 PHE B N 1
ATOM 2075 C CA . PHE B 1 40 ? 36.257 15.788 21.523 1.00 5.02 40 PHE B CA 1
ATOM 2076 C C . PHE B 1 40 ? 37.572 16.165 22.124 1.00 6.56 40 PHE B C 1
ATOM 2077 O O . PHE B 1 40 ? 38.350 16.927 21.536 1.00 6.58 40 PHE B O 1
ATOM 2085 N N . LYS B 1 41 ? 37.852 15.594 23.286 1.00 6.16 41 LYS B N 1
ATOM 2086 C CA . LYS B 1 41 ? 39.098 15.926 23.963 1.00 7.09 41 LYS B CA 1
ATOM 2087 C C . LYS B 1 41 ? 40.115 14.904 23.585 1.00 6.33 41 LYS B C 1
ATOM 2088 O O . LYS B 1 41 ? 39.943 13.705 23.834 1.00 6.48 41 LYS B O 1
ATOM 2094 N N . ASP B 1 42 ? 41.192 15.365 22.951 1.00 5.16 42 ASP B N 1
ATOM 2095 C CA . ASP B 1 42 ? 42.275 14.490 22.544 1.00 6.60 42 ASP B CA 1
ATOM 2096 C C . ASP B 1 42 ? 42.908 13.904 23.805 1.00 5.53 42 ASP B C 1
ATOM 2097 O O . ASP B 1 42 ? 43.313 14.633 24.708 1.00 5.55 42 ASP B O 1
ATOM 2102 N N . HIS B 1 43 ? 42.951 12.586 23.887 1.00 7.85 43 HIS B N 1
ATOM 2103 C CA . HIS B 1 43 ? 43.464 11.919 25.081 1.00 9.32 43 HIS B CA 1
ATOM 2104 C C . HIS B 1 43 ? 44.989 12.001 25.199 1.00 9.48 43 HIS B C 1
ATOM 2105 O O . HIS B 1 43 ? 45.506 11.766 26.287 1.00 11.41 43 HIS B O 1
ATOM 2112 N N . HIS B 1 44 ? 45.681 12.307 24.094 1.00 8.75 44 HIS B N 1
ATOM 2113 C CA . HIS B 1 44 ? 47.178 12.497 24.038 1.00 8.98 44 HIS B CA 1
ATOM 2114 C C . HIS B 1 44 ? 47.565 13.787 24.752 1.00 7.07 44 HIS B C 1
ATOM 2115 O O . HIS B 1 44 ? 48.599 13.853 25.439 1.00 7.43 44 HIS B O 1
ATOM 2122 N N . ASN B 1 45 ? 46.744 14.829 24.552 1.00 4.23 45 ASN B N 1
ATOM 2123 C CA . ASN B 1 45 ? 47.161 16.139 25.039 1.00 3.55 45 ASN B CA 1
ATOM 2124 C C . ASN B 1 45 ? 46.113 17.026 25.638 1.00 2.25 45 ASN B C 1
ATOM 2125 O O . ASN B 1 45 ? 46.409 18.177 25.913 1.00 3.43 45 ASN B O 1
ATOM 2130 N N . ASN B 1 46 ? 44.877 16.530 25.824 1.00 2.00 46 ASN B N 1
ATOM 2131 C CA . ASN B 1 46 ? 43.802 17.268 26.499 1.00 3.48 46 ASN B CA 1
ATOM 2132 C C . ASN B 1 46 ? 43.269 18.431 25.700 1.00 3.35 46 ASN B C 1
ATOM 2133 O O . ASN B 1 46 ? 42.393 19.217 26.173 1.00 6.10 46 ASN B O 1
ATOM 2138 N N . ARG B 1 47 ? 43.697 18.527 24.431 1.00 2.00 47 ARG B N 1
ATOM 2139 C CA . ARG B 1 47 ? 43.096 19.591 23.591 1.00 2.00 47 ARG B CA 1
ATOM 2140 C C . ARG B 1 47 ? 41.750 19.223 22.956 1.00 2.66 47 ARG B C 1
ATOM 2141 O O . ARG B 1 47 ? 41.558 18.114 22.479 1.00 2.89 47 ARG B O 1
ATOM 2149 N N . TRP B 1 48 ? 40.795 20.139 22.975 1.00 3.69 48 TRP B N 1
ATOM 2150 C CA . TRP B 1 48 ? 39.541 19.864 22.317 1.00 4.33 48 TRP B CA 1
ATOM 2151 C C . TRP B 1 48 ? 39.727 20.133 20.835 1.00 4.22 48 TRP B C 1
ATOM 2152 O O . TRP B 1 48 ? 40.325 21.164 20.469 1.00 3.14 48 TRP B O 1
ATOM 2163 N N . VAL B 1 49 ? 39.195 19.241 20.000 1.00 3.88 49 VAL B N 1
ATOM 2164 C CA . VAL B 1 49 ? 39.424 19.311 18.536 1.00 4.31 49 VAL B CA 1
ATOM 2165 C C . VAL B 1 49 ? 38.161 18.802 17.875 1.00 4.22 49 VAL B C 1
ATOM 2166 O O . VAL B 1 49 ? 37.529 17.870 18.369 1.00 6.13 49 VAL B O 1
ATOM 2170 N N . TRP B 1 50 ? 37.808 19.394 16.741 1.00 2.27 50 TRP B N 1
ATOM 2171 C CA . TRP B 1 50 ? 36.740 18.833 15.901 1.00 2.29 50 TRP B CA 1
ATOM 2172 C C . TRP B 1 50 ? 37.272 17.652 15.080 1.00 3.36 50 TRP B C 1
ATOM 2173 O O . TRP B 1 50 ? 38.360 17.734 14.468 1.00 2.83 50 TRP B O 1
ATOM 2184 N N . ASP B 1 51 ? 36.516 16.544 15.089 1.00 2.96 51 ASP B N 1
ATOM 2185 C CA . ASP B 1 51 ? 36.978 15.326 14.448 1.00 2.93 51 ASP B CA 1
ATOM 2186 C C . ASP B 1 51 ? 36.939 15.420 12.923 1.00 2.45 51 ASP B C 1
ATOM 2187 O O . ASP B 1 51 ? 37.451 14.532 12.261 1.00 4.99 51 ASP B O 1
ATOM 2192 N N . LYS B 1 52 ? 36.325 16.487 12.391 1.00 3.64 52 LYS B N 1
ATOM 2193 C CA . LYS B 1 52 ? 36.267 16.772 10.926 1.00 4.05 52 LYS B CA 1
ATOM 2194 C C . LYS B 1 52 ? 35.382 15.790 10.146 1.00 5.14 52 LYS B C 1
ATOM 2195 O O . LYS B 1 52 ? 35.389 15.788 8.905 1.00 6.00 52 LYS B O 1
ATOM 2201 N N . ILE B 1 53 ? 34.617 14.981 10.863 1.00 5.26 53 ILE B N 1
ATOM 2202 C CA . ILE B 1 53 ? 33.716 14.010 10.191 1.00 5.25 53 ILE B CA 1
ATOM 2203 C C . ILE B 1 53 ? 32.496 14.792 9.688 1.00 5.33 53 ILE B C 1
ATOM 2204 O O . ILE B 1 53 ? 31.734 15.393 10.481 1.00 7.88 53 ILE B O 1
ATOM 2209 N N . LEU B 1 54 ? 32.310 14.806 8.364 1.00 4.36 54 LEU B N 1
ATOM 2210 C CA . LEU B 1 54 ? 31.307 15.632 7.728 1.00 3.88 54 LEU B CA 1
ATOM 2211 C C . LEU B 1 54 ? 30.250 14.786 6.977 1.00 4.34 54 LEU B C 1
ATOM 2212 O O . LEU B 1 54 ? 30.562 14.224 5.914 1.00 5.81 54 LEU B O 1
ATOM 2217 N N . PRO B 1 55 ? 29.030 14.684 7.531 1.00 3.41 55 PRO B N 1
ATOM 2218 C CA . PRO B 1 55 ? 28.005 13.898 6.835 1.00 3.98 55 PRO B CA 1
ATOM 2219 C C . PRO B 1 55 ? 27.756 14.517 5.448 1.00 4.01 55 PRO B C 1
ATOM 2220 O O . PRO B 1 55 ? 27.885 15.732 5.297 1.00 5.36 55 PRO B O 1
ATOM 2224 N N . PRO B 1 56 ? 27.322 13.712 4.482 1.00 4.81 56 PRO B N 1
ATOM 2225 C CA . PRO B 1 56 ? 27.031 14.246 3.154 1.00 4.93 56 PRO B CA 1
ATOM 2226 C C . PRO B 1 56 ? 25.870 15.249 3.180 1.00 3.71 56 PRO B C 1
ATOM 2227 O O . PRO B 1 56 ? 25.813 16.159 2.307 1.00 5.15 56 PRO B O 1
ATOM 2231 N N . GLU B 1 57 ? 25.026 15.170 4.208 1.00 3.64 57 GLU B N 1
ATOM 2232 C CA . GLU B 1 57 ? 23.918 16.138 4.387 1.00 3.93 57 GLU B CA 1
ATOM 2233 C C . GLU B 1 57 ? 24.443 17.532 4.677 1.00 4.58 57 GLU B C 1
ATOM 2234 O O . GLU B 1 57 ? 23.713 18.534 4.554 1.00 6.06 57 GLU B O 1
ATOM 2240 N N . CYS B 1 58 ? 25.724 17.618 5.081 1.00 2.08 58 CYS B N 1
ATOM 2241 C CA . CYS B 1 58 ? 26.380 18.885 5.451 1.00 4.53 58 CYS B CA 1
ATOM 2242 C C . CYS B 1 58 ? 27.394 19.388 4.390 1.00 4.27 58 CYS B C 1
ATOM 2243 O O . CYS B 1 58 ? 28.145 20.333 4.645 1.00 6.23 58 CYS B O 1
ATOM 2246 N N . ALA B 1 59 ? 27.418 18.742 3.217 1.00 3.64 59 ALA B N 1
ATOM 2247 C CA . ALA B 1 59 ? 28.432 19.009 2.191 1.00 4.16 59 ALA B CA 1
ATOM 2248 C C . ALA B 1 59 ? 28.297 20.454 1.646 1.00 4.57 59 ALA B C 1
ATOM 2249 O O . ALA B 1 59 ? 27.165 20.989 1.511 1.00 5.13 59 ALA B O 1
ATOM 2251 N N . PRO B 1 60 ? 29.417 21.097 1.349 1.00 3.93 60 PRO B N 1
ATOM 2252 C CA . PRO B 1 60 ? 29.359 22.461 0.832 1.00 4.14 60 PRO B CA 1
ATOM 2253 C C . PRO B 1 60 ? 28.859 22.523 -0.590 1.00 5.43 60 PRO B C 1
ATOM 2254 O O . PRO B 1 60 ? 28.878 21.522 -1.331 1.00 6.66 60 PRO B O 1
ATOM 2258 N N . ASN B 1 61 ? 28.426 23.736 -0.965 1.00 6.25 61 ASN B N 1
ATOM 2259 C CA . ASN B 1 61 ? 27.824 23.936 -2.272 1.00 7.90 61 ASN B CA 1
ATOM 2260 C C . ASN B 1 61 ? 28.083 25.403 -2.648 1.00 6.03 61 ASN B C 1
ATOM 2261 O O . ASN B 1 61 ? 28.009 26.276 -1.776 1.00 5.36 61 ASN B O 1
ATOM 2266 N N . SER B 1 62 ? 28.350 25.683 -3.935 1.00 6.49 62 SER B N 1
ATOM 2267 C CA . SER B 1 62 ? 28.595 27.074 -4.306 1.00 5.82 62 SER B CA 1
ATOM 2268 C C . SER B 1 62 ? 27.367 27.948 -4.105 1.00 5.78 62 SER B C 1
ATOM 2269 O O . SER B 1 62 ? 27.506 29.186 -4.049 1.00 8.14 62 SER B O 1
ATOM 2272 N N . SER B 1 63 ? 26.190 27.328 -3.987 1.00 5.25 63 SER B N 1
ATOM 2273 C CA . SER B 1 63 ? 24.956 28.106 -3.721 1.00 4.09 63 SER B CA 1
ATOM 2274 C C . SER B 1 63 ? 24.596 28.177 -2.266 1.00 4.82 63 SER B C 1
ATOM 2275 O O . SER B 1 63 ? 23.458 28.542 -1.938 1.00 5.02 63 SER B O 1
ATOM 2278 N N . ILE B 1 64 ? 25.524 27.814 -1.370 1.00 3.40 64 ILE B N 1
ATOM 2279 C CA . ILE B 1 64 ? 25.263 27.951 0.061 1.00 3.73 64 ILE B CA 1
ATOM 2280 C C . ILE B 1 64 ? 26.402 28.727 0.684 1.00 3.47 64 ILE B C 1
ATOM 2281 O O . ILE B 1 64 ? 27.558 28.267 0.680 1.00 4.51 64 ILE B O 1
ATOM 2286 N N . LEU B 1 65 ? 26.080 29.926 1.176 1.00 2.98 65 LEU B N 1
ATOM 2287 C CA . LEU B 1 65 ? 27.126 30.854 1.612 1.00 2.00 65 LEU B CA 1
ATOM 2288 C C . LEU B 1 65 ? 26.980 31.162 3.087 1.00 3.21 65 LEU B C 1
ATOM 2289 O O . LEU B 1 65 ? 25.903 30.979 3.660 1.00 4.32 65 LEU B O 1
ATOM 2294 N N . ARG B 1 66 ? 28.052 31.679 3.674 1.00 2.67 66 ARG B N 1
ATOM 2295 C CA . ARG B 1 66 ? 28.064 32.040 5.099 1.00 3.29 66 ARG B CA 1
ATOM 2296 C C . ARG B 1 66 ? 28.564 33.478 5.186 1.00 3.99 66 ARG B C 1
ATOM 2297 O O . ARG B 1 66 ? 29.524 33.851 4.453 1.00 2.87 66 ARG B O 1
ATOM 2305 N N . LEU B 1 67 ? 27.960 34.284 6.064 1.00 2.93 67 LEU B N 1
ATOM 2306 C CA . LEU B 1 67 ? 28.511 35.657 6.229 1.00 3.75 67 LEU B CA 1
ATOM 2307 C C . LEU B 1 67 ? 29.619 35.568 7.265 1.00 4.16 67 LEU B C 1
ATOM 2308 O O . LEU B 1 67 ? 29.369 35.199 8.439 1.00 3.83 67 LEU B O 1
ATOM 2313 N N . SER B 1 68 ? 30.850 35.917 6.855 1.00 2.84 68 SER B N 1
ATOM 2314 C CA . SER B 1 68 ? 31.932 35.763 7.836 1.00 3.50 68 SER B CA 1
ATOM 2315 C C . SER B 1 68 ? 31.904 36.830 8.932 1.00 3.91 68 SER B C 1
ATOM 2316 O O . SER B 1 68 ? 31.164 37.830 8.829 1.00 4.07 68 SER B O 1
ATOM 2319 N N . ALA B 1 69 ? 32.768 36.677 9.952 1.00 3.96 69 ALA B N 1
ATOM 2320 C CA . ALA B 1 69 ? 32.870 37.720 10.979 1.00 5.23 69 ALA B CA 1
ATOM 2321 C C . ALA B 1 69 ? 33.263 39.098 10.385 1.00 5.27 69 ALA B C 1
ATOM 2322 O O . ALA B 1 69 ? 32.804 40.134 10.876 1.00 5.28 69 ALA B O 1
ATOM 2324 N N . ASP B 1 70 ? 34.058 39.105 9.309 1.00 5.26 70 ASP B N 1
ATOM 2325 C CA . ASP B 1 70 ? 34.435 40.382 8.649 1.00 6.29 70 ASP B CA 1
ATOM 2326 C C . ASP B 1 70 ? 33.419 40.787 7.566 1.00 5.44 70 ASP B C 1
ATOM 2327 O O . ASP B 1 70 ? 33.699 41.648 6.753 1.00 6.08 70 ASP B O 1
ATOM 2332 N N . LEU B 1 71 ? 32.234 40.161 7.580 1.00 5.27 71 LEU B N 1
ATOM 2333 C CA . LEU B 1 71 ? 31.103 40.655 6.787 1.00 6.01 71 LEU B CA 1
ATOM 2334 C C . LEU B 1 71 ? 31.284 40.420 5.285 1.00 6.55 71 LEU B C 1
ATOM 2335 O O . LEU B 1 71 ? 30.820 41.205 4.435 1.00 7.94 71 LEU B O 1
ATOM 2340 N N . ARG B 1 72 ? 31.950 39.319 4.961 1.00 5.08 72 ARG B N 1
ATOM 2341 C CA . ARG B 1 72 ? 32.062 38.893 3.560 1.00 6.13 72 ARG B CA 1
ATOM 2342 C C . ARG B 1 72 ? 31.252 37.628 3.360 1.00 4.61 72 ARG B C 1
ATOM 2343 O O . ARG B 1 72 ? 31.293 36.729 4.199 1.00 5.03 72 ARG B O 1
ATOM 2351 N N . TRP B 1 73 ? 30.562 37.537 2.229 1.00 4.61 73 TRP B N 1
ATOM 2352 C CA . TRP B 1 73 ? 29.926 36.274 1.891 1.00 3.72 73 TRP B CA 1
ATOM 2353 C C . TRP B 1 73 ? 30.969 35.322 1.295 1.00 4.80 73 TRP B C 1
ATOM 2354 O O . TRP B 1 73 ? 31.738 35.675 0.398 1.00 6.26 73 TRP B O 1
ATOM 2365 N N . GLU B 1 74 ? 30.988 34.114 1.830 1.00 4.32 74 GLU B N 1
ATOM 2366 C CA . GLU B 1 74 ? 31.947 33.090 1.360 1.00 4.76 74 GLU B CA 1
ATOM 2367 C C . GLU B 1 74 ? 31.213 31.762 1.303 1.00 3.69 74 GLU B C 1
ATOM 2368 O O . GLU B 1 74 ? 30.170 31.589 1.949 1.00 4.79 74 GLU B O 1
ATOM 2374 N N . GLU B 1 75 ? 31.719 30.827 0.512 1.00 4.29 75 GLU B N 1
ATOM 2375 C CA . GLU B 1 75 ? 31.132 29.483 0.496 1.00 4.26 75 GLU B CA 1
ATOM 2376 C C . GLU B 1 75 ? 31.125 28.954 1.920 1.00 4.82 75 GLU B C 1
ATOM 2377 O O . GLU B 1 75 ? 32.131 29.077 2.628 1.00 5.21 75 GLU B O 1
ATOM 2383 N N . ALA B 1 76 ? 29.991 28.363 2.316 1.00 3.15 76 ALA B N 1
ATOM 2384 C CA . ALA B 1 76 ? 29.802 27.907 3.720 1.00 3.09 76 ALA B CA 1
ATOM 2385 C C . ALA B 1 76 ? 30.456 26.545 3.923 1.00 3.74 76 ALA B C 1
ATOM 2386 O O . ALA B 1 76 ? 30.298 25.637 3.095 1.00 5.53 76 ALA B O 1
ATOM 2388 N N . HIS B 1 77 ? 31.100 26.390 5.093 1.00 4.69 77 HIS B N 1
ATOM 2389 C CA . HIS B 1 77 ? 31.672 25.097 5.506 1.00 5.23 77 HIS B CA 1
ATOM 2390 C C . HIS B 1 77 ? 31.464 24.946 6.992 1.00 5.69 77 HIS B C 1
ATOM 2391 O O . HIS B 1 77 ? 31.709 25.897 7.736 1.00 6.98 77 HIS B O 1
ATOM 2398 N N . GLU B 1 78 ? 31.062 23.764 7.452 1.00 5.93 78 GLU B N 1
ATOM 2399 C CA . GLU B 1 78 ? 31.189 23.512 8.913 1.00 6.18 78 GLU B CA 1
ATOM 2400 C C . GLU B 1 78 ? 32.676 23.609 9.294 1.00 6.58 78 GLU B C 1
ATOM 2401 O O . GLU B 1 78 ? 33.567 23.231 8.496 1.00 7.07 78 GLU B O 1
ATOM 2407 N N . PRO B 1 79 ? 32.988 24.078 10.525 1.00 6.35 79 PRO B N 1
ATOM 2408 C CA . PRO B 1 79 ? 32.046 24.609 11.509 1.00 6.52 79 PRO B CA 1
ATOM 2409 C C . PRO B 1 79 ? 31.705 26.049 11.153 1.00 5.90 79 PRO B C 1
ATOM 2410 O O . PRO B 1 79 ? 32.589 26.832 10.879 1.00 8.19 79 PRO B O 1
ATOM 2414 N N . LEU B 1 80 ? 30.407 26.361 11.149 1.00 4.62 80 LEU B N 1
ATOM 2415 C CA . LEU B 1 80 ? 29.964 27.675 10.648 1.00 4.33 80 LEU B CA 1
ATOM 2416 C C . LEU B 1 80 ? 30.279 28.771 11.647 1.00 4.85 80 LEU B C 1
ATOM 2417 O O . LEU B 1 80 ? 30.200 29.931 11.292 1.00 5.14 80 LEU B O 1
ATOM 2422 N N . HIS B 1 81 ? 30.599 28.433 12.895 1.00 4.37 81 HIS B N 1
ATOM 2423 C CA . HIS B 1 81 ? 30.712 29.514 13.890 1.00 4.97 81 HIS B CA 1
ATOM 2424 C C . HIS B 1 81 ? 32.134 29.763 14.347 1.00 4.57 81 HIS B C 1
ATOM 2425 O O . HIS B 1 81 ? 32.363 30.398 15.388 1.00 4.51 81 HIS B O 1
ATOM 2432 N N . VAL B 1 82 ? 33.127 29.270 13.589 1.00 4.91 82 VAL B N 1
ATOM 2433 C CA . VAL B 1 82 ? 34.529 29.391 14.096 1.00 5.34 82 VAL B CA 1
ATOM 2434 C C . VAL B 1 82 ? 34.973 30.834 14.425 1.00 5.38 82 VAL B C 1
ATOM 2435 O O . VAL B 1 82 ? 35.585 31.099 15.460 1.00 7.32 82 VAL B O 1
ATOM 2442 N N . ASP B 1 83 ? 34.611 31.764 13.555 1.00 4.57 83 ASP B N 1
ATOM 2443 C CA . ASP B 1 83 ? 34.979 33.161 13.744 1.00 5.00 83 ASP B CA 1
ATOM 2444 C C . ASP B 1 83 ? 33.912 33.975 14.472 1.00 4.51 83 ASP B C 1
ATOM 2445 O O . ASP B 1 83 ? 34.040 35.183 14.590 1.00 6.02 83 ASP B O 1
ATOM 2450 N N . ILE B 1 84 ? 32.866 33.295 14.942 1.00 4.33 84 ILE B N 1
ATOM 2451 C CA . ILE B 1 84 ? 31.743 33.941 15.636 1.00 4.72 84 ILE B CA 1
ATOM 2452 C C . ILE B 1 84 ? 31.682 33.553 17.116 1.00 6.05 84 ILE B C 1
ATOM 2453 O O . ILE B 1 84 ? 31.614 34.428 17.989 1.00 6.92 84 ILE B O 1
ATOM 2458 N N . ASP B 1 85 ? 31.698 32.254 17.399 1.00 5.57 85 ASP B N 1
ATOM 2459 C CA . ASP B 1 85 ? 31.694 31.766 18.793 1.00 6.76 85 ASP B CA 1
ATOM 2460 C C . ASP B 1 85 ? 33.169 31.681 19.151 1.00 7.72 85 ASP B C 1
ATOM 2461 O O . ASP B 1 85 ? 33.763 30.593 19.231 1.00 8.06 85 ASP B O 1
ATOM 2466 N N . THR B 1 86 ? 33.793 32.845 19.287 1.00 7.43 86 THR B N 1
ATOM 2467 C CA . THR B 1 86 ? 35.235 32.899 19.442 1.00 8.99 86 THR B CA 1
ATOM 2468 C C . THR B 1 86 ? 35.643 32.406 20.837 1.00 8.50 86 THR B C 1
ATOM 2469 O O . THR B 1 86 ? 34.877 32.507 21.811 1.00 8.53 86 THR B O 1
ATOM 2473 N N . GLY B 1 87 ? 36.827 31.817 20.914 1.00 8.18 87 GLY B N 1
ATOM 2474 C CA . GLY B 1 87 ? 37.311 31.322 22.199 1.00 8.49 87 GLY B CA 1
ATOM 2475 C C . GLY B 1 87 ? 36.759 29.960 22.593 1.00 9.19 87 GLY B C 1
ATOM 2476 O O . GLY B 1 87 ? 37.105 29.439 23.661 1.00 10.34 87 GLY B O 1
ATOM 2477 N N . LYS B 1 88 ? 35.935 29.367 21.725 1.00 7.36 88 LYS B N 1
ATOM 2478 C CA . LYS B 1 88 ? 35.382 28.045 21.962 1.00 7.30 88 LYS B CA 1
ATOM 2479 C C . LYS B 1 88 ? 35.681 27.168 20.765 1.00 7.54 88 LYS B C 1
ATOM 2480 O O . LYS B 1 88 ? 35.591 27.644 19.651 1.00 9.73 88 LYS B O 1
ATOM 2486 N N . VAL B 1 89 ? 35.968 25.890 20.970 1.00 5.85 89 VAL B N 1
ATOM 2487 C CA . VAL B 1 89 ? 36.198 25.008 19.797 1.00 5.25 89 VAL B CA 1
ATOM 2488 C C . VAL B 1 89 ? 34.870 24.535 19.205 1.00 4.97 89 VAL B C 1
ATOM 2489 O O . VAL B 1 89 ? 34.090 23.864 19.871 1.00 5.83 89 VAL B O 1
ATOM 2493 N N . CYS B 1 90 ? 34.668 24.871 17.927 1.00 4.19 90 CYS B N 1
ATOM 2494 C CA . CYS B 1 90 ? 33.387 24.585 17.275 1.00 4.99 90 CYS B CA 1
ATOM 2495 C C . CYS B 1 90 ? 33.444 23.320 16.448 1.00 4.99 90 CYS B C 1
ATOM 2496 O O . CYS B 1 90 ? 34.486 22.967 15.873 1.00 5.34 90 CYS B O 1
ATOM 2499 N N . GLY B 1 91 ? 32.274 22.692 16.348 1.00 4.23 91 GLY B N 1
ATOM 2500 C CA . GLY B 1 91 ? 32.082 21.543 15.472 1.00 5.23 91 GLY B CA 1
ATOM 2501 C C . GLY B 1 91 ? 30.799 21.733 14.686 1.00 4.25 91 GLY B C 1
ATOM 2502 O O . GLY B 1 91 ? 30.368 22.858 14.357 1.00 4.55 91 GLY B O 1
ATOM 2503 N N . VAL B 1 92 ? 30.194 20.592 14.360 1.00 3.25 92 VAL B N 1
ATOM 2504 C CA . VAL B 1 92 ? 29.030 20.624 13.499 1.00 3.92 92 VAL B CA 1
ATOM 2505 C C . VAL B 1 92 ? 27.778 21.083 14.282 1.00 4.74 92 VAL B C 1
ATOM 2506 O O . VAL B 1 92 ? 27.539 20.678 15.425 1.00 5.26 92 VAL B O 1
ATOM 2510 N N . GLY B 1 93 ? 27.029 21.999 13.664 1.00 4.23 93 GLY B N 1
ATOM 2511 C CA . GLY B 1 93 ? 25.687 22.410 14.134 1.00 3.77 93 GLY B CA 1
ATOM 2512 C C . GLY B 1 93 ? 24.679 22.020 13.061 1.00 3.55 93 GLY B C 1
ATOM 2513 O O . GLY B 1 93 ? 24.976 21.193 12.184 1.00 4.90 93 GLY B O 1
ATOM 2514 N N . PRO B 1 94 ? 23.485 22.586 13.159 1.00 5.06 94 PRO B N 1
ATOM 2515 C CA . PRO B 1 94 ? 22.386 22.146 12.252 1.00 4.02 94 PRO B CA 1
ATOM 2516 C C . PRO B 1 94 ? 22.376 22.920 10.933 1.00 4.29 94 PRO B C 1
ATOM 2517 O O . PRO B 1 94 ? 21.597 22.557 10.048 1.00 5.15 94 PRO B O 1
ATOM 2521 N N . GLY B 1 95 ? 23.231 23.950 10.776 1.00 4.22 95 GLY B N 1
ATOM 2522 C CA . GLY B 1 95 ? 23.062 24.914 9.674 1.00 5.08 95 GLY B CA 1
ATOM 2523 C C . GLY B 1 95 ? 23.268 24.345 8.278 1.00 4.01 95 GLY B C 1
ATOM 2524 O O . GLY B 1 95 ? 22.516 24.667 7.356 1.00 4.29 95 GLY B O 1
ATOM 2525 N N . MET B 1 96 ? 24.327 23.551 8.063 1.00 4.89 96 MET B N 1
ATOM 2526 C CA . MET B 1 96 ? 24.556 23.060 6.676 1.00 3.35 96 MET B CA 1
ATOM 2527 C C . MET B 1 96 ? 23.511 21.986 6.287 1.00 3.15 96 MET B C 1
ATOM 2528 O O . MET B 1 96 ? 23.080 21.899 5.123 1.00 5.06 96 MET B O 1
ATOM 2533 N N . ALA B 1 97 ? 23.150 21.150 7.275 1.00 2.79 97 ALA B N 1
ATOM 2534 C CA . ALA B 1 97 ? 22.118 20.148 7.023 1.00 2.79 97 ALA B CA 1
ATOM 2535 C C . ALA B 1 97 ? 20.794 20.867 6.665 1.00 4.09 97 ALA B C 1
ATOM 2536 O O . ALA B 1 97 ? 20.109 20.484 5.737 1.00 4.78 97 ALA B O 1
ATOM 2538 N N . PHE B 1 98 ? 20.491 21.921 7.397 1.00 3.57 98 PHE B N 1
ATOM 2539 C CA . PHE B 1 98 ? 19.320 22.754 7.089 1.00 2.81 98 PHE B CA 1
ATOM 2540 C C . PHE B 1 98 ? 19.442 23.318 5.675 1.00 3.67 98 PHE B C 1
ATOM 2541 O O . PHE B 1 98 ? 18.510 23.220 4.880 1.00 3.55 98 PHE B O 1
ATOM 2549 N N . ALA B 1 99 ? 20.581 23.951 5.351 1.00 3.04 99 ALA B N 1
ATOM 2550 C CA . ALA B 1 99 ? 20.731 24.654 4.081 1.00 3.52 99 ALA B CA 1
ATOM 2551 C C . ALA B 1 99 ? 20.630 23.711 2.901 1.00 3.74 99 ALA B C 1
ATOM 2552 O O . ALA B 1 99 ? 19.982 24.018 1.889 1.00 4.23 99 ALA B O 1
ATOM 2554 N N . ASN B 1 100 ? 21.289 22.544 2.987 1.00 4.12 100 ASN B N 1
ATOM 2555 C CA . ASN B 1 100 ? 21.203 21.606 1.876 1.00 3.11 100 ASN B CA 1
ATOM 2556 C C . ASN B 1 100 ? 19.787 21.085 1.693 1.00 2.62 100 ASN B C 1
ATOM 2557 O O . ASN B 1 100 ? 19.311 20.927 0.574 1.00 5.04 100 ASN B O 1
ATOM 2562 N N . ALA B 1 101 ? 19.095 20.884 2.807 1.00 4.15 101 ALA B N 1
ATOM 2563 C CA . ALA B 1 101 ? 17.741 20.348 2.692 1.00 3.03 101 ALA B CA 1
ATOM 2564 C C . ALA B 1 101 ? 16.828 21.345 2.001 1.00 4.10 101 ALA B C 1
ATOM 2565 O O . ALA B 1 101 ? 16.032 20.956 1.133 1.00 4.20 101 ALA B O 1
ATOM 2567 N N . VAL B 1 102 ? 16.908 22.617 2.402 1.00 2.64 102 VAL B N 1
ATOM 2568 C CA . VAL B 1 102 ? 16.100 23.656 1.763 1.00 3.46 102 VAL B CA 1
ATOM 2569 C C . VAL B 1 102 ? 16.493 23.797 0.291 1.00 3.78 102 VAL B C 1
ATOM 2570 O O . VAL B 1 102 ? 15.640 23.782 -0.604 1.00 3.66 102 VAL B O 1
ATOM 2574 N N . LYS B 1 103 ? 17.801 23.885 0.017 1.00 4.51 103 LYS B N 1
ATOM 2575 C CA . LYS B 1 103 ? 18.243 24.068 -1.367 1.00 5.65 103 LYS B CA 1
ATOM 2576 C C . LYS B 1 103 ? 17.757 22.937 -2.262 1.00 5.99 103 LYS B C 1
ATOM 2577 O O . LYS B 1 103 ? 17.218 23.193 -3.375 1.00 5.79 103 LYS B O 1
ATOM 2583 N N . ASN B 1 104 ? 17.903 21.704 -1.774 1.00 5.96 104 ASN B N 1
ATOM 2584 C CA . ASN B 1 104 ? 17.448 20.512 -2.535 1.00 6.16 104 ASN B CA 1
ATOM 2585 C C . ASN B 1 104 ? 15.928 20.483 -2.811 1.00 6.25 104 ASN B C 1
ATOM 2586 O O . ASN B 1 104 ? 15.471 20.227 -3.958 1.00 6.67 104 ASN B O 1
ATOM 2591 N N . ARG B 1 105 ? 15.170 20.889 -1.801 1.00 4.69 105 ARG B N 1
ATOM 2592 C CA . ARG B 1 105 ? 13.697 20.907 -1.968 1.00 5.82 105 ARG B CA 1
ATOM 2593 C C . ARG B 1 105 ? 13.212 22.008 -2.879 1.00 5.92 105 ARG B C 1
ATOM 2594 O O . ARG B 1 105 ? 12.170 21.874 -3.564 1.00 6.73 105 ARG B O 1
ATOM 2602 N N . LEU B 1 106 ? 13.938 23.118 -2.882 1.00 5.21 106 LEU B N 1
ATOM 2603 C CA . LEU B 1 106 ? 13.443 24.247 -3.708 1.00 6.27 106 LEU B CA 1
ATOM 2604 C C . LEU B 1 106 ? 13.532 23.961 -5.185 1.00 6.33 106 LEU B C 1
ATOM 2605 O O . LEU B 1 106 ? 12.745 24.527 -5.963 1.00 5.77 106 LEU B O 1
ATOM 2610 N N . GLU B 1 107 ? 14.488 23.128 -5.613 1.00 6.38 107 GLU B N 1
ATOM 2611 C CA . GLU B 1 107 ? 14.669 22.831 -7.060 1.00 7.38 107 GLU B CA 1
ATOM 2612 C C . GLU B 1 107 ? 14.601 24.098 -7.902 1.00 7.33 107 GLU B C 1
ATOM 2613 O O . GLU B 1 107 ? 13.876 24.165 -8.907 1.00 8.19 107 GLU B O 1
ATOM 2619 N N . THR B 1 108 ? 15.328 25.117 -7.443 1.00 7.06 108 THR B N 1
ATOM 2620 C CA . THR B 1 108 ? 15.308 26.421 -8.108 1.00 8.53 108 THR B CA 1
ATOM 2621 C C . THR B 1 108 ? 16.740 26.895 -8.346 1.00 9.14 108 THR B C 1
ATOM 2622 O O . THR B 1 108 ? 17.464 27.237 -7.402 1.00 9.22 108 THR B O 1
ATOM 2629 N N . ASP B 1 109 ? 17.149 26.842 -9.610 1.00 10.17 109 ASP B N 1
ATOM 2630 C CA . ASP B 1 109 ? 18.539 27.135 -9.955 1.00 12.79 109 ASP B CA 1
ATOM 2631 C C . ASP B 1 109 ? 19.013 28.436 -9.328 1.00 12.57 109 ASP B C 1
ATOM 2632 O O . ASP B 1 109 ? 20.165 28.553 -8.874 1.00 14.58 109 ASP B O 1
ATOM 2637 N N . SER B 1 110 ? 18.138 29.430 -9.340 1.00 11.85 110 SER B N 1
ATOM 2638 C CA . SER B 1 110 ? 18.554 30.758 -8.932 1.00 11.78 110 SER B CA 1
ATOM 2639 C C . SER B 1 110 ? 18.617 30.939 -7.415 1.00 11.42 110 SER B C 1
ATOM 2640 O O . SER B 1 110 ? 19.100 31.971 -6.970 1.00 11.99 110 SER B O 1
ATOM 2643 N N . ALA B 1 111 ? 18.119 29.967 -6.635 1.00 9.97 111 ALA B N 1
ATOM 2644 C CA . ALA B 1 111 ? 18.096 30.104 -5.170 1.00 8.66 111 ALA B CA 1
ATOM 2645 C C . ALA B 1 111 ? 19.487 29.961 -4.568 1.00 7.98 111 ALA B C 1
ATOM 2646 O O . ALA B 1 111 ? 20.180 28.960 -4.800 1.00 8.48 111 ALA B O 1
ATOM 2648 N N . VAL B 1 112 ? 19.911 30.977 -3.818 1.00 6.04 112 VAL B N 1
ATOM 2649 C CA . VAL B 1 112 ? 21.229 30.945 -3.214 1.00 4.41 112 VAL B CA 1
ATOM 2650 C C . VAL B 1 112 ? 21.009 31.175 -1.730 1.00 2.95 112 VAL B C 1
ATOM 2651 O O . VAL B 1 112 ? 20.443 32.193 -1.337 1.00 4.28 112 VAL B O 1
ATOM 2655 N N . ILE B 1 113 ? 21.415 30.222 -0.908 1.00 3.37 113 ILE B N 1
ATOM 2656 C CA . ILE B 1 113 ? 21.151 30.314 0.531 1.00 4.82 113 ILE B CA 1
ATOM 2657 C C . ILE B 1 113 ? 22.272 31.095 1.198 1.00 3.95 113 ILE B C 1
ATOM 2658 O O . ILE B 1 113 ? 23.434 30.839 0.898 1.00 4.77 113 ILE B O 1
ATOM 2663 N N . GLY B 1 114 ? 21.923 32.002 2.135 1.00 4.13 114 GLY B N 1
ATOM 2664 C CA . GLY B 1 114 ? 22.959 32.676 2.948 1.00 3.86 114 GLY B CA 1
ATOM 2665 C C . GLY B 1 114 ? 22.715 32.363 4.405 1.00 5.94 114 GLY B C 1
ATOM 2666 O O . GLY B 1 114 ? 21.608 32.538 4.871 1.00 7.11 114 GLY B O 1
ATOM 2667 N N . LEU B 1 115 ? 23.738 31.937 5.123 1.00 3.40 115 LEU B N 1
ATOM 2668 C CA . LEU B 1 115 ? 23.653 31.633 6.559 1.00 4.09 115 LEU B CA 1
ATOM 2669 C C . LEU B 1 115 ? 24.422 32.716 7.303 1.00 3.80 115 LEU B C 1
ATOM 2670 O O . LEU B 1 115 ? 25.562 33.036 6.963 1.00 4.45 115 LEU B O 1
ATOM 2675 N N . VAL B 1 116 ? 23.780 33.217 8.345 1.00 3.61 116 VAL B N 1
ATOM 2676 C CA . VAL B 1 116 ? 24.361 34.312 9.153 1.00 3.68 116 VAL B CA 1
ATOM 2677 C C . VAL B 1 116 ? 24.556 33.781 10.588 1.00 3.55 116 VAL B C 1
ATOM 2678 O O . VAL B 1 116 ? 23.649 33.857 11.407 1.00 4.88 116 VAL B O 1
ATOM 2682 N N . PRO B 1 117 ? 25.722 33.168 10.851 1.00 2.89 117 PRO B N 1
ATOM 2683 C CA . PRO B 1 117 ? 25.919 32.628 12.187 1.00 3.37 117 PRO B CA 1
ATOM 2684 C C . PRO B 1 117 ? 26.117 33.719 13.226 1.00 3.73 117 PRO B C 1
ATOM 2685 O O . PRO B 1 117 ? 26.970 34.647 13.024 1.00 4.81 117 PRO B O 1
ATOM 2689 N N . CYS B 1 118 ? 25.387 33.589 14.339 1.00 3.67 118 CYS B N 1
ATOM 2690 C CA . CYS B 1 118 ? 25.432 34.572 15.441 1.00 2.71 118 CYS B CA 1
ATOM 2691 C C . CYS B 1 118 ? 25.482 33.974 16.831 1.00 2.95 118 CYS B C 1
ATOM 2692 O O . CYS B 1 118 ? 25.557 34.729 17.804 1.00 4.83 118 CYS B O 1
ATOM 2695 N N . ALA B 1 119 ? 25.501 32.647 16.934 1.00 2.76 119 ALA B N 1
ATOM 2696 C CA . ALA B 1 119 ? 25.376 32.015 18.267 1.00 4.28 119 ALA B CA 1
ATOM 2697 C C . ALA B 1 119 ? 26.592 32.196 19.124 1.00 4.03 119 ALA B C 1
ATOM 2698 O O . ALA B 1 119 ? 27.680 32.537 18.595 1.00 4.39 119 ALA B O 1
ATOM 2700 N N . SER B 1 120 ? 26.427 31.987 20.446 1.00 4.82 120 SER B N 1
ATOM 2701 C CA . SER B 1 120 ? 27.534 32.189 21.351 1.00 4.67 120 SER B CA 1
ATOM 2702 C C . SER B 1 120 ? 27.394 31.170 22.486 1.00 5.21 120 SER B C 1
ATOM 2703 O O . SER B 1 120 ? 26.345 31.134 23.143 1.00 4.09 120 SER B O 1
ATOM 2706 N N . GLY B 1 121 ? 28.422 30.370 22.692 1.00 3.87 121 GLY B N 1
ATOM 2707 C CA . GLY B 1 121 ? 28.328 29.267 23.655 1.00 4.82 121 GLY B CA 1
ATOM 2708 C C . GLY B 1 121 ? 28.193 29.728 25.095 1.00 4.82 121 GLY B C 1
ATOM 2709 O O . GLY B 1 121 ? 28.779 30.764 25.491 1.00 5.42 121 GLY B O 1
ATOM 2710 N N . GLY B 1 122 ? 27.415 28.963 25.870 1.00 4.67 122 GLY B N 1
ATOM 2711 C CA . GLY B 1 122 ? 27.353 29.194 27.319 1.00 4.40 122 GLY B CA 1
ATOM 2712 C C . GLY B 1 122 ? 26.532 30.404 27.756 1.00 4.43 122 GLY B C 1
ATOM 2713 O O . GLY B 1 122 ? 26.666 30.911 28.893 1.00 6.36 122 GLY B O 1
ATOM 2714 N N . THR B 1 123 ? 25.645 30.857 26.865 1.00 4.49 123 THR B N 1
ATOM 2715 C CA . THR B 1 123 ? 24.908 32.091 27.135 1.00 3.43 123 THR B CA 1
ATOM 2716 C C . THR B 1 123 ? 23.464 31.811 27.552 1.00 4.50 123 THR B C 1
ATOM 2717 O O . THR B 1 123 ? 22.759 30.999 26.898 1.00 5.78 123 THR B O 1
ATOM 2721 N N . ALA B 1 124 ? 23.038 32.448 28.649 1.00 3.66 124 ALA B N 1
ATOM 2722 C CA . ALA B 1 124 ? 21.629 32.389 29.063 1.00 2.92 124 ALA B CA 1
ATOM 2723 C C . ALA B 1 124 ? 20.865 33.496 28.327 1.00 3.39 124 ALA B C 1
ATOM 2724 O O . ALA B 1 124 ? 21.485 34.437 27.799 1.00 3.77 124 ALA B O 1
ATOM 2726 N N . ILE B 1 125 ? 19.520 33.446 28.351 1.00 2.83 125 ILE B N 1
ATOM 2727 C CA . ILE B 1 125 ? 18.791 34.400 27.480 1.00 3.09 125 ILE B CA 1
ATOM 2728 C C . ILE B 1 125 ? 18.891 35.847 27.958 1.00 3.29 125 ILE B C 1
ATOM 2729 O O . ILE B 1 125 ? 18.715 36.799 27.151 1.00 5.10 125 ILE B O 1
ATOM 2734 N N . LYS B 1 126 ? 19.228 36.067 29.239 1.00 2.07 126 LYS B N 1
ATOM 2735 C CA . LYS B 1 126 ? 19.459 37.467 29.691 1.00 3.03 126 LYS B CA 1
ATOM 2736 C C . LYS B 1 126 ? 20.594 38.142 28.868 1.00 3.71 126 LYS B C 1
ATOM 2737 O O . LYS B 1 126 ? 20.649 39.359 28.759 1.00 5.28 126 LYS B O 1
ATOM 2743 N N . GLU B 1 127 ? 21.502 37.349 28.317 1.00 4.58 127 GLU B N 1
ATOM 2744 C CA . GLU B 1 127 ? 22.623 37.909 27.522 1.00 5.56 127 GLU B CA 1
ATOM 2745 C C . GLU B 1 127 ? 22.176 38.338 26.120 1.00 5.42 127 GLU B C 1
ATOM 2746 O O . GLU B 1 127 ? 23.004 38.864 25.331 1.00 7.06 127 GLU B O 1
ATOM 2752 N N . TRP B 1 128 ? 20.887 38.119 25.838 1.00 3.62 128 TRP B N 1
ATOM 2753 C CA . TRP B 1 128 ? 20.297 38.388 24.494 1.00 4.25 128 TRP B CA 1
ATOM 2754 C C . TRP B 1 128 ? 19.211 39.463 24.574 1.00 4.90 128 TRP B C 1
ATOM 2755 O O . TRP B 1 128 ? 18.432 39.645 23.635 1.00 6.38 128 TRP B O 1
ATOM 2766 N N . GLU B 1 129 ? 19.174 40.187 25.692 1.00 5.57 129 GLU B N 1
ATOM 2767 C CA . GLU B 1 129 ? 18.277 41.345 25.812 1.00 5.80 129 GLU B CA 1
ATOM 2768 C C . GLU B 1 129 ? 18.566 42.381 24.746 1.00 5.67 129 GLU B C 1
ATOM 2769 O O . GLU B 1 129 ? 19.730 42.607 24.402 1.00 6.44 129 GLU B O 1
ATOM 2775 N N . ARG B 1 130 ? 17.517 43.065 24.282 1.00 5.94 130 ARG B N 1
ATOM 2776 C CA . ARG B 1 130 ? 17.736 44.197 23.363 1.00 7.10 130 ARG B CA 1
ATOM 2777 C C . ARG B 1 130 ? 18.734 45.153 23.981 1.00 6.92 130 ARG B C 1
ATOM 2778 O O . ARG B 1 130 ? 18.671 45.453 25.215 1.00 7.57 130 ARG B O 1
ATOM 2786 N N . GLY B 1 131 ? 19.674 45.628 23.161 1.00 6.43 131 GLY B N 1
ATOM 2787 C CA . GLY B 1 131 ? 20.788 46.438 23.629 1.00 6.38 131 GLY B CA 1
ATOM 2788 C C . GLY B 1 131 ? 22.064 45.726 24.130 1.00 6.83 131 GLY B C 1
ATOM 2789 O O . GLY B 1 131 ? 23.107 46.372 24.319 1.00 7.66 131 GLY B O 1
ATOM 2790 N N . SER B 1 132 ? 21.987 44.418 24.391 1.00 6.28 132 SER B N 1
ATOM 2791 C CA . SER B 1 132 ? 23.162 43.675 24.850 1.00 5.39 132 SER B CA 1
ATOM 2792 C C . SER B 1 132 ? 24.178 43.496 23.696 1.00 5.68 132 SER B C 1
ATOM 2793 O O . SER B 1 132 ? 23.820 43.619 22.496 1.00 5.07 132 SER B O 1
ATOM 2796 N N . HIS B 1 133 ? 25.412 43.117 24.033 1.00 5.57 133 HIS B N 1
ATOM 2797 C CA . HIS B 1 133 ? 26.439 42.880 22.995 1.00 5.12 133 HIS B CA 1
ATOM 2798 C C . HIS B 1 133 ? 25.997 41.812 21.970 1.00 3.93 133 HIS B C 1
ATOM 2799 O O . HIS B 1 133 ? 26.062 42.005 20.741 1.00 4.79 133 HIS B O 1
ATOM 2806 N N . LEU B 1 134 ? 25.480 40.704 22.464 1.00 3.00 134 LEU B N 1
ATOM 2807 C CA . LEU B 1 134 ? 25.166 39.573 21.556 1.00 3.41 134 LEU B CA 1
ATOM 2808 C C . LEU B 1 134 ? 23.907 39.860 20.767 1.00 4.86 134 LEU B C 1
ATOM 2809 O O . LEU B 1 134 ? 23.853 39.523 19.558 1.00 5.01 134 LEU B O 1
ATOM 2814 N N . TYR B 1 135 ? 22.932 40.541 21.394 1.00 4.01 135 TYR B N 1
ATOM 2815 C CA . TYR B 1 135 ? 21.731 40.911 20.632 1.00 4.26 135 TYR B CA 1
ATOM 2816 C C . TYR B 1 135 ? 22.085 41.892 19.526 1.00 4.67 135 TYR B C 1
ATOM 2817 O O . TYR B 1 135 ? 21.657 41.729 18.348 1.00 4.78 135 TYR B O 1
ATOM 2826 N N . GLU B 1 136 ? 22.839 42.924 19.888 1.00 3.17 136 GLU B N 1
ATOM 2827 C CA . GLU B 1 136 ? 23.213 43.948 18.874 1.00 4.68 136 GLU B CA 1
ATOM 2828 C C . GLU B 1 136 ? 24.095 43.332 17.790 1.00 4.07 136 GLU B C 1
ATOM 2829 O O . GLU B 1 136 ? 23.964 43.681 16.631 1.00 4.26 136 GLU B O 1
ATOM 2835 N N . ARG B 1 137 ? 24.939 42.376 18.154 1.00 3.79 137 ARG B N 1
ATOM 2836 C CA . ARG B 1 137 ? 25.751 41.695 17.109 1.00 4.81 137 ARG B CA 1
ATOM 2837 C C . ARG B 1 137 ? 24.842 40.932 16.134 1.00 4.07 137 ARG B C 1
ATOM 2838 O O . ARG B 1 137 ? 25.035 40.986 14.906 1.00 4.51 137 ARG B O 1
ATOM 2846 N N . MET B 1 138 ? 23.820 40.262 16.657 1.00 3.96 138 MET B N 1
ATOM 2847 C CA . MET B 1 138 ? 22.875 39.532 15.803 1.00 4.57 138 MET B CA 1
ATOM 2848 C C . MET B 1 138 ? 22.124 40.475 14.893 1.00 3.45 138 MET B C 1
ATOM 2849 O O . MET B 1 138 ? 22.007 40.220 13.681 1.00 4.59 138 MET B O 1
ATOM 2854 N N . VAL B 1 139 ? 21.668 41.600 15.431 1.00 4.25 139 VAL B N 1
ATOM 2855 C CA . VAL B 1 139 ? 20.908 42.559 14.609 1.00 4.11 139 VAL B CA 1
ATOM 2856 C C . VAL B 1 139 ? 21.822 43.179 13.572 1.00 4.51 139 VAL B C 1
ATOM 2857 O O . VAL B 1 139 ? 21.447 43.256 12.382 1.00 5.20 139 VAL B O 1
ATOM 2861 N N . LYS B 1 140 ? 23.024 43.590 13.985 1.00 4.59 140 LYS B N 1
ATOM 2862 C CA . LYS B 1 140 ? 23.955 44.201 13.035 1.00 4.99 140 LYS B CA 1
ATOM 2863 C C . LYS B 1 140 ? 24.319 43.265 11.880 1.00 4.82 140 LYS B C 1
ATOM 2864 O O . LYS B 1 140 ? 24.318 43.655 10.716 1.00 5.11 140 LYS B O 1
ATOM 2870 N N . ARG B 1 141 ? 24.639 42.013 12.217 1.00 3.79 141 ARG B N 1
ATOM 2871 C CA . ARG B 1 141 ? 25.011 41.038 11.177 1.00 3.10 141 ARG B CA 1
ATOM 2872 C C . ARG B 1 141 ? 23.838 40.769 10.270 1.00 3.88 141 ARG B C 1
ATOM 2873 O O . ARG B 1 141 ? 24.003 40.630 9.040 1.00 3.64 141 ARG B O 1
ATOM 2881 N N . THR B 1 142 ? 22.632 40.803 10.847 1.00 3.71 142 THR B N 1
ATOM 2882 C CA . THR B 1 142 ? 21.442 40.571 10.033 1.00 3.80 142 THR B CA 1
ATOM 2883 C C . THR B 1 142 ? 21.240 41.741 9.069 1.00 3.29 142 THR B C 1
ATOM 2884 O O . THR B 1 142 ? 20.995 41.554 7.835 1.00 4.44 142 THR B O 1
ATOM 2888 N N . GLU B 1 143 ? 21.385 42.956 9.578 1.00 3.80 143 GLU B N 1
ATOM 2889 C CA . GLU B 1 143 ? 21.280 44.134 8.709 1.00 4.30 143 GLU B CA 1
ATOM 2890 C C . GLU B 1 143 ? 22.379 44.115 7.598 1.00 5.09 143 GLU B C 1
ATOM 2891 O O . GLU B 1 143 ? 22.092 44.432 6.435 1.00 4.41 143 GLU B O 1
ATOM 2897 N N . GLU B 1 144 ? 23.613 43.757 7.951 1.00 3.94 144 GLU B N 1
ATOM 2898 C CA . GLU B 1 144 ? 24.684 43.676 6.956 1.00 5.22 144 GLU B CA 1
ATOM 2899 C C . GLU B 1 144 ? 24.359 42.630 5.886 1.00 4.00 144 GLU B C 1
ATOM 2900 O O . GLU B 1 144 ? 24.569 42.881 4.695 1.00 4.02 144 GLU B O 1
ATOM 2906 N N . SER B 1 145 ? 23.777 41.503 6.316 1.00 4.56 145 SER B N 1
ATOM 2907 C CA . SER B 1 145 ? 23.473 40.410 5.383 1.00 4.26 145 SER B CA 1
ATOM 2908 C C . SER B 1 145 ? 22.451 40.855 4.309 1.00 4.48 145 SER B C 1
ATOM 2909 O O . SER B 1 145 ? 22.445 40.302 3.197 1.00 5.44 145 SER B O 1
ATOM 2912 N N . ARG B 1 146 ? 21.606 41.856 4.632 1.00 4.23 146 ARG B N 1
ATOM 2913 C CA . ARG B 1 146 ? 20.529 42.308 3.720 1.00 4.84 146 ARG B CA 1
ATOM 2914 C C . ARG B 1 146 ? 21.058 43.251 2.648 1.00 4.40 146 ARG B C 1
ATOM 2915 O O . ARG B 1 146 ? 20.357 43.584 1.658 1.00 4.24 146 ARG B O 1
ATOM 2923 N N . LYS B 1 147 ? 22.281 43.750 2.830 1.00 2.88 147 LYS B N 1
ATOM 2924 C CA . LYS B 1 147 ? 22.788 44.778 1.885 1.00 3.43 147 LYS B CA 1
ATOM 2925 C C . LYS B 1 147 ? 22.934 44.248 0.456 1.00 3.10 147 LYS B C 1
ATOM 2926 O O . LYS B 1 147 ? 22.866 45.015 -0.520 1.00 3.96 147 LYS B O 1
ATOM 2932 N N . CYS B 1 148 ? 23.160 42.939 0.349 1.00 4.49 148 CYS B N 1
ATOM 2933 C CA . CYS B 1 148 ? 23.313 42.287 -0.974 1.00 4.71 148 CYS B CA 1
ATOM 2934 C C . CYS B 1 148 ? 21.957 42.174 -1.706 1.00 5.88 148 CYS B C 1
ATOM 2935 O O . CYS B 1 148 ? 21.911 41.783 -2.884 1.00 6.59 148 CYS B O 1
ATOM 2938 N N . GLY B 1 149 ? 20.877 42.553 -1.031 1.00 5.01 149 GLY B N 1
ATOM 2939 C CA . GLY B 1 149 ? 19.519 42.513 -1.592 1.00 5.54 149 GLY B CA 1
ATOM 2940 C C . GLY B 1 149 ? 18.722 41.261 -1.232 1.00 6.05 149 GLY B C 1
ATOM 2941 O O . GLY B 1 149 ? 17.564 41.169 -1.586 1.00 7.72 149 GLY B O 1
ATOM 2942 N N . GLY B 1 150 ? 19.348 40.272 -0.604 1.00 5.12 150 GLY B N 1
ATOM 2943 C CA . GLY B 1 150 ? 18.626 39.048 -0.254 1.00 5.21 150 GLY B CA 1
ATOM 2944 C C . GLY B 1 150 ? 17.623 39.312 0.863 1.00 6.58 150 GLY B C 1
ATOM 2945 O O . GLY B 1 150 ? 17.758 40.265 1.636 1.00 6.55 150 GLY B O 1
ATOM 2946 N N . GLU B 1 151 ? 16.600 38.457 0.933 1.00 5.16 151 GLU B N 1
ATOM 2947 C CA . GLU B 1 151 ? 15.547 38.587 1.918 1.00 6.02 151 GLU B CA 1
ATOM 2948 C C . GLU B 1 151 ? 15.822 37.669 3.103 1.00 4.44 151 GLU B C 1
ATOM 2949 O O . GLU B 1 151 ? 16.271 36.518 2.935 1.00 5.51 151 GLU B O 1
ATOM 2955 N N . ILE B 1 152 ? 15.531 38.172 4.296 1.00 4.86 152 ILE B N 1
ATOM 2956 C CA . ILE B 1 152 ? 15.625 37.357 5.522 1.00 4.00 152 ILE B CA 1
ATOM 2957 C C . ILE B 1 152 ? 14.419 36.449 5.603 1.00 4.86 152 ILE B C 1
ATOM 2958 O O . ILE B 1 152 ? 13.268 36.954 5.714 1.00 6.19 152 ILE B O 1
ATOM 2963 N N . LYS B 1 153 ? 14.658 35.139 5.485 1.00 3.81 153 LYS B N 1
ATOM 2964 C CA . LYS B 1 153 ? 13.531 34.183 5.424 1.00 3.99 153 LYS B CA 1
ATOM 2965 C C . LYS B 1 153 ? 13.101 33.643 6.791 1.00 4.34 153 LYS B C 1
ATOM 2966 O O . LYS B 1 153 ? 11.890 33.340 6.968 1.00 4.00 153 LYS B O 1
ATOM 2972 N N . ALA B 1 154 ? 14.052 33.495 7.708 1.00 4.47 154 ALA B N 1
ATOM 2973 C CA . ALA B 1 154 ? 13.732 33.007 9.063 1.00 4.21 154 ALA B CA 1
ATOM 2974 C C . ALA B 1 154 ? 14.910 33.169 9.968 1.00 4.75 154 ALA B C 1
ATOM 2975 O O . ALA B 1 154 ? 16.068 33.303 9.498 1.00 4.08 154 ALA B O 1
ATOM 2977 N N . VAL B 1 155 ? 14.623 33.151 11.254 1.00 4.57 155 VAL B N 1
ATOM 2978 C CA . VAL B 1 155 ? 15.649 33.036 12.283 1.00 4.28 155 VAL B CA 1
ATOM 2979 C C . VAL B 1 155 ? 15.533 31.631 12.877 1.00 5.74 155 VAL B C 1
ATOM 2980 O O . VAL B 1 155 ? 14.427 31.197 13.210 1.00 6.51 155 VAL B O 1
ATOM 2984 N N . LEU B 1 156 ? 16.653 30.913 12.954 1.00 3.59 156 LEU B N 1
ATOM 2985 C CA . LEU B 1 156 ? 16.662 29.595 13.611 1.00 3.73 156 LEU B CA 1
ATOM 2986 C C . LEU B 1 156 ? 17.363 29.817 14.932 1.00 4.23 156 LEU B C 1
ATOM 2987 O O . LEU B 1 156 ? 18.472 30.312 14.969 1.00 4.92 156 LEU B O 1
ATOM 2992 N N . TRP B 1 157 ? 16.703 29.455 16.010 1.00 3.77 157 TRP B N 1
ATOM 2993 C CA . TRP B 1 157 ? 17.173 29.769 17.371 1.00 4.29 157 TRP B CA 1
ATOM 2994 C C . TRP B 1 157 ? 17.213 28.489 18.166 1.00 5.02 157 TRP B C 1
ATOM 2995 O O . TRP B 1 157 ? 16.210 27.729 18.227 1.00 4.66 157 TRP B O 1
ATOM 3006 N N . TYR B 1 158 ? 18.352 28.199 18.772 1.00 4.21 158 TYR B N 1
ATOM 3007 C CA . TYR B 1 158 ? 18.416 27.060 19.684 1.00 3.60 158 TYR B CA 1
ATOM 3008 C C . TYR B 1 158 ? 19.217 27.421 20.913 1.00 3.48 158 TYR B C 1
ATOM 3009 O O . TYR B 1 158 ? 20.463 27.571 20.857 1.00 5.22 158 TYR B O 1
ATOM 3018 N N . GLN B 1 159 ? 18.487 27.603 21.992 1.00 3.41 159 GLN B N 1
ATOM 3019 C CA . GLN B 1 159 ? 19.104 28.124 23.210 1.00 4.11 159 GLN B CA 1
ATOM 3020 C C . GLN B 1 159 ? 18.265 27.735 24.390 1.00 5.14 159 GLN B C 1
ATOM 3021 O O . GLN B 1 159 ? 17.059 27.496 24.256 1.00 4.60 159 GLN B O 1
ATOM 3027 N N . GLY B 1 160 ? 18.909 27.702 25.566 1.00 4.62 160 GLY B N 1
ATOM 3028 C CA . GLY B 1 160 ? 18.160 27.577 26.793 1.00 5.52 160 GLY B CA 1
ATOM 3029 C C . GLY B 1 160 ? 18.789 26.673 27.803 1.00 4.54 160 GLY B C 1
ATOM 3030 O O . GLY B 1 160 ? 18.384 26.668 28.960 1.00 4.63 160 GLY B O 1
ATOM 3031 N N . GLU B 1 161 ? 19.765 25.888 27.362 1.00 3.88 161 GLU B N 1
ATOM 3032 C CA . GLU B 1 161 ? 20.496 25.028 28.316 1.00 3.71 161 GLU B CA 1
ATOM 3033 C C . GLU B 1 161 ? 21.078 25.837 29.483 1.00 4.02 161 GLU B C 1
ATOM 3034 O O . GLU B 1 161 ? 21.185 25.325 30.619 1.00 4.35 161 GLU B O 1
ATOM 3040 N N . SER B 1 162 ? 21.422 27.106 29.238 1.00 3.18 162 SER B N 1
ATOM 3041 C CA . SER B 1 162 ? 21.947 27.917 30.367 1.00 4.38 162 SER B CA 1
ATOM 3042 C C . SER B 1 162 ? 20.863 28.524 31.275 1.00 4.57 162 SER B C 1
ATOM 3043 O O . SER B 1 162 ? 21.175 29.122 32.333 1.00 6.56 162 SER B O 1
ATOM 3046 N N . ASP B 1 163 ? 19.590 28.381 30.887 1.00 3.73 163 ASP B N 1
ATOM 3047 C CA . ASP B 1 163 ? 18.520 28.921 31.716 1.00 2.89 163 ASP B CA 1
ATOM 3048 C C . ASP B 1 163 ? 17.836 27.864 32.609 1.00 3.76 163 ASP B C 1
ATOM 3049 O O . ASP B 1 163 ? 16.811 28.163 33.251 1.00 3.41 163 ASP B O 1
ATOM 3054 N N . VAL B 1 164 ? 18.398 26.645 32.676 1.00 3.61 164 VAL B N 1
ATOM 3055 C CA . VAL B 1 164 ? 17.757 25.592 33.482 1.00 4.00 164 VAL B CA 1
ATOM 3056 C C . VAL B 1 164 ? 18.340 25.543 34.865 1.00 4.61 164 VAL B C 1
ATOM 3057 O O . VAL B 1 164 ? 17.843 24.861 35.710 1.00 5.81 164 VAL B O 1
ATOM 3061 N N . LEU B 1 165 ? 19.434 26.272 35.089 1.00 5.61 165 LEU B N 1
ATOM 3062 C CA . LEU B 1 165 ? 20.210 26.090 36.329 1.00 7.72 165 LEU B CA 1
ATOM 3063 C C . LEU B 1 165 ? 19.585 26.810 37.535 1.00 6.29 165 LEU B C 1
ATOM 3064 O O . LEU B 1 165 ? 19.753 26.397 38.678 1.00 9.94 165 LEU B O 1
ATOM 3069 N N . ASP B 1 166 ? 18.877 27.906 37.283 1.00 4.59 166 ASP B N 1
ATOM 3070 C CA . ASP B 1 166 ? 18.294 28.738 38.327 1.00 3.33 166 ASP B CA 1
ATOM 3071 C C . ASP B 1 166 ? 16.790 28.832 38.050 1.00 3.45 166 ASP B C 1
ATOM 3072 O O . ASP B 1 166 ? 16.405 29.166 36.917 1.00 3.42 166 ASP B O 1
ATOM 3077 N N . ILE B 1 167 ? 15.975 28.499 39.055 1.00 3.54 167 ILE B N 1
ATOM 3078 C CA . ILE B 1 167 ? 14.508 28.481 38.896 1.00 3.37 167 ILE B CA 1
ATOM 3079 C C . ILE B 1 167 ? 13.976 29.831 38.399 1.00 3.15 167 ILE B C 1
ATOM 3080 O O . ILE B 1 167 ? 13.015 29.870 37.619 1.00 4.36 167 ILE B O 1
ATOM 3085 N N . HIS B 1 168 ? 14.642 30.918 38.791 1.00 2.77 168 HIS B N 1
ATOM 3086 C CA . HIS B 1 168 ? 14.191 32.273 38.372 1.00 2.07 168 HIS B CA 1
ATOM 3087 C C . HIS B 1 168 ? 14.362 32.414 36.857 1.00 2.78 168 HIS B C 1
ATOM 3088 O O . HIS B 1 168 ? 13.511 33.021 36.180 1.00 2.83 168 HIS B O 1
ATOM 3095 N N . ASP B 1 169 ? 15.439 31.870 36.302 1.00 2.00 169 ASP B N 1
ATOM 3096 C CA . ASP B 1 169 ? 15.610 31.942 34.874 1.00 2.00 169 ASP B CA 1
ATOM 3097 C C . ASP B 1 169 ? 14.625 30.997 34.163 1.00 2.33 169 ASP B C 1
ATOM 3098 O O . ASP B 1 169 ? 14.026 31.353 33.138 1.00 2.37 169 ASP B O 1
ATOM 3103 N N . ALA B 1 170 ? 14.438 29.785 34.707 1.00 2.88 170 ALA B N 1
ATOM 3104 C CA . ALA B 1 170 ? 13.561 28.798 34.057 1.00 3.18 170 ALA B CA 1
ATOM 3105 C C . ALA B 1 170 ? 12.120 29.313 34.007 1.00 3.48 170 ALA B C 1
ATOM 3106 O O . ALA B 1 170 ? 11.443 29.189 32.948 1.00 5.21 170 ALA B O 1
ATOM 3108 N N . GLU B 1 171 ? 11.685 29.921 35.108 1.00 2.76 171 GLU B N 1
ATOM 3109 C CA . GLU B 1 171 ? 10.291 30.411 35.217 1.00 3.19 171 GLU B CA 1
ATOM 3110 C C . GLU B 1 171 ? 10.017 31.674 34.391 1.00 3.85 171 GLU B C 1
ATOM 3111 O O . GLU B 1 171 ? 8.839 31.999 34.171 1.00 5.34 171 GLU B O 1
ATOM 3117 N N . SER B 1 172 ? 11.069 32.395 34.021 1.00 3.91 172 SER B N 1
ATOM 3118 C CA . SER B 1 172 ? 10.910 33.616 33.216 1.00 3.62 172 SER B CA 1
ATOM 3119 C C . SER B 1 172 ? 11.191 33.381 31.723 1.00 4.18 172 SER B C 1
ATOM 3120 O O . SER B 1 172 ? 11.045 34.302 30.899 1.00 4.38 172 SER B O 1
ATOM 3123 N N . TYR B 1 173 ? 11.582 32.170 31.358 1.00 3.53 173 TYR B N 1
ATOM 3124 C CA . TYR B 1 173 ? 12.067 31.899 30.003 1.00 3.51 173 TYR B CA 1
ATOM 3125 C C . TYR B 1 173 ? 11.064 32.245 28.938 1.00 4.65 173 TYR B C 1
ATOM 3126 O O . TYR B 1 173 ? 11.387 32.930 27.952 1.00 4.66 173 TYR B O 1
ATOM 3135 N N . GLY B 1 174 ? 9.817 31.805 29.136 1.00 5.09 174 GLY B N 1
ATOM 3136 C CA . GLY B 1 174 ? 8.802 32.123 28.114 1.00 4.66 174 GLY B CA 1
ATOM 3137 C C . GLY B 1 174 ? 8.600 33.613 27.903 1.00 4.58 174 GLY B C 1
ATOM 3138 O O . GLY B 1 174 ? 8.516 34.064 26.741 1.00 5.68 174 GLY B O 1
ATOM 3139 N N . ASN B 1 175 ? 8.512 34.377 28.981 1.00 4.75 175 ASN B N 1
ATOM 3140 C CA . ASN B 1 175 ? 8.358 35.827 28.836 1.00 5.61 175 ASN B CA 1
ATOM 3141 C C . ASN B 1 175 ? 9.588 36.428 28.152 1.00 5.05 175 ASN B C 1
ATOM 3142 O O . ASN B 1 175 ? 9.472 37.308 27.274 1.00 4.94 175 ASN B O 1
ATOM 3147 N N . ASN B 1 176 ? 10.773 35.943 28.525 1.00 4.86 176 ASN B N 1
ATOM 3148 C CA . ASN B 1 176 ? 12.021 36.419 27.902 1.00 3.79 176 ASN B CA 1
ATOM 3149 C C . ASN B 1 176 ? 12.092 36.116 26.410 1.00 4.04 176 ASN B C 1
ATOM 3150 O O . ASN B 1 176 ? 12.498 36.961 25.610 1.00 5.28 176 ASN B O 1
ATOM 3155 N N . MET B 1 177 ? 11.627 34.935 26.038 1.00 3.51 177 MET B N 1
ATOM 3156 C CA . MET B 1 177 ? 11.675 34.508 24.612 1.00 3.86 177 MET B CA 1
ATOM 3157 C C . MET B 1 177 ? 10.655 35.322 23.810 1.00 4.35 177 MET B C 1
ATOM 3158 O O . MET B 1 177 ? 10.922 35.726 22.681 1.00 5.05 177 MET B O 1
ATOM 3163 N N . ASP B 1 178 ? 9.476 35.554 24.389 1.00 3.17 178 ASP B N 1
ATOM 3164 C CA . ASP B 1 178 ? 8.452 36.369 23.731 1.00 5.09 178 ASP B CA 1
ATOM 3165 C C . ASP B 1 178 ? 9.045 37.738 23.457 1.00 4.89 178 ASP B C 1
ATOM 3166 O O . ASP B 1 178 ? 8.891 38.259 22.355 1.0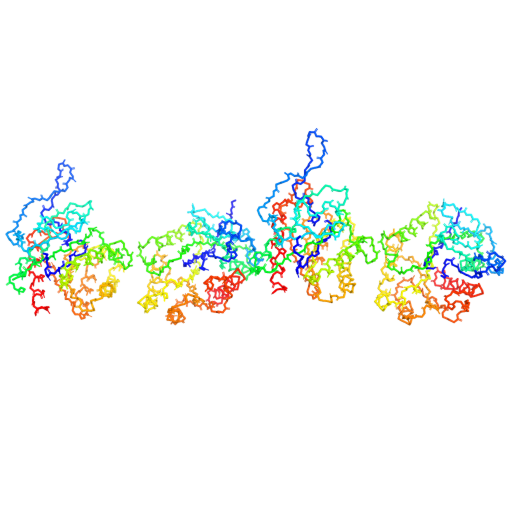0 5.97 178 ASP B O 1
ATOM 3171 N N . ARG B 1 179 ? 9.740 38.322 24.446 1.00 4.64 179 ARG B N 1
ATOM 3172 C CA . ARG B 1 179 ? 10.333 39.659 24.292 1.00 5.54 179 ARG B CA 1
ATOM 3173 C C . ARG B 1 179 ? 11.436 39.649 23.230 1.00 5.60 179 ARG B C 1
ATOM 3174 O O . ARG B 1 179 ? 11.532 40.582 22.420 1.00 5.22 179 ARG B O 1
ATOM 3182 N N . LEU B 1 180 ? 12.254 38.604 23.218 1.00 4.32 180 LEU B N 1
ATOM 3183 C CA . LEU B 1 180 ? 13.320 38.503 22.180 1.00 4.46 180 LEU B CA 1
ATOM 3184 C C . LEU B 1 180 ? 12.715 38.531 20.760 1.00 5.45 180 LEU B C 1
ATOM 3185 O O . LEU B 1 180 ? 13.186 39.263 19.893 1.00 5.55 180 LEU B O 1
ATOM 3190 N N . ILE B 1 181 ? 11.640 37.785 20.547 1.00 4.72 181 ILE B N 1
ATOM 3191 C CA . ILE B 1 181 ? 11.007 37.721 19.224 1.00 4.95 181 ILE B CA 1
ATOM 3192 C C . ILE B 1 181 ? 10.396 39.068 18.879 1.00 4.82 181 ILE B C 1
ATOM 3193 O O . ILE B 1 181 ? 10.562 39.528 17.738 1.00 4.47 181 ILE B O 1
ATOM 3198 N N . LYS B 1 182 ? 9.671 39.693 19.826 1.00 4.16 182 LYS B N 1
ATOM 3199 C CA . LYS B 1 182 ? 9.114 41.017 19.564 1.00 4.74 182 LYS B CA 1
ATOM 3200 C C . LYS B 1 182 ? 10.240 42.034 19.224 1.00 4.47 182 LYS B C 1
ATOM 3201 O O . LYS B 1 182 ? 10.109 42.848 18.304 1.00 3.38 182 LYS B O 1
ATOM 3207 N N . ASN B 1 183 ? 11.342 41.963 19.952 1.00 4.00 183 ASN B N 1
ATOM 3208 C CA . ASN B 1 183 ? 12.454 42.890 19.776 1.00 3.79 183 ASN B CA 1
ATOM 3209 C C . ASN B 1 183 ? 13.064 42.751 18.368 1.00 4.60 183 ASN B C 1
ATOM 3210 O O . ASN B 1 183 ? 13.241 43.725 17.657 1.00 4.46 183 ASN B O 1
ATOM 3215 N N . LEU B 1 184 ? 13.353 41.516 17.984 1.00 5.19 184 LEU B N 1
ATOM 3216 C CA . LEU B 1 184 ? 13.966 41.254 16.673 1.00 5.13 184 LEU B CA 1
ATOM 3217 C C . LEU B 1 184 ? 13.075 41.676 15.552 1.00 5.81 184 LEU B C 1
ATOM 3218 O O . LEU B 1 184 ? 13.530 42.305 14.613 1.00 5.45 184 LEU B O 1
ATOM 3223 N N . ARG B 1 185 ? 11.805 41.318 15.627 1.00 4.73 185 ARG B N 1
ATOM 3224 C CA . ARG B 1 185 ? 10.875 41.751 14.600 1.00 4.25 185 ARG B CA 1
ATOM 3225 C C . ARG B 1 185 ? 10.803 43.261 14.501 1.00 5.13 185 ARG B C 1
ATOM 3226 O O . ARG B 1 185 ? 10.648 43.827 13.404 1.00 5.40 185 ARG B O 1
ATOM 3234 N N . HIS B 1 186 ? 10.850 43.953 15.642 1.00 4.10 186 HIS B N 1
ATOM 3235 C CA . HIS B 1 186 ? 10.720 45.388 15.607 1.00 3.56 186 HIS B CA 1
ATOM 3236 C C . HIS B 1 186 ? 12.023 46.018 15.025 1.00 3.45 186 HIS B C 1
ATOM 3237 O O . HIS B 1 186 ? 11.984 46.885 14.131 1.00 4.23 186 HIS B O 1
ATOM 3244 N N . ASP B 1 187 ? 13.158 45.573 15.529 1.00 4.39 187 ASP B N 1
ATOM 3245 C CA . ASP B 1 187 ? 14.432 46.180 15.140 1.00 4.85 187 ASP B CA 1
ATOM 3246 C C . ASP B 1 187 ? 14.802 45.928 13.693 1.00 5.35 187 ASP B C 1
ATOM 3247 O O . ASP B 1 187 ? 15.478 46.768 13.076 1.00 6.87 187 ASP B O 1
ATOM 3252 N N . LEU B 1 188 ? 14.337 44.811 13.161 1.00 5.67 188 LEU B N 1
ATOM 3253 C CA . LEU B 1 188 ? 14.604 44.478 11.732 1.00 5.19 188 LEU B CA 1
ATOM 3254 C C . LEU B 1 188 ? 13.480 45.029 10.849 1.00 5.23 188 LEU B C 1
ATOM 3255 O O . LEU B 1 188 ? 13.557 44.937 9.603 1.00 5.96 188 LEU B O 1
ATOM 3260 N N . ASN B 1 189 ? 12.416 45.569 11.464 1.00 4.88 189 ASN B N 1
ATOM 3261 C CA . ASN B 1 189 ? 11.241 46.000 10.720 1.00 5.08 189 ASN B CA 1
ATOM 3262 C C . ASN B 1 189 ? 10.687 44.888 9.836 1.00 4.07 189 ASN B C 1
ATOM 3263 O O . ASN B 1 189 ? 10.382 45.098 8.638 1.00 4.94 189 ASN B O 1
ATOM 3268 N N . LEU B 1 190 ? 10.498 43.728 10.463 1.00 3.30 190 LEU B N 1
ATOM 3269 C CA . LEU B 1 190 ? 9.963 42.554 9.791 1.00 4.26 190 LEU B CA 1
ATOM 3270 C C . LEU B 1 190 ? 8.930 41.926 10.713 1.00 3.73 190 LEU B C 1
ATOM 3271 O O . LEU B 1 190 ? 9.190 40.936 11.412 1.00 5.59 190 LEU B O 1
ATOM 3276 N N . PRO B 1 191 ? 7.751 42.533 10.753 1.00 4.35 191 PRO B N 1
ATOM 3277 C CA . PRO B 1 191 ? 6.733 42.140 11.770 1.00 4.68 191 PRO B CA 1
ATOM 3278 C C . PRO B 1 191 ? 6.269 40.677 11.720 1.00 6.45 191 PRO B C 1
ATOM 3279 O O . PRO B 1 191 ? 5.702 40.175 12.714 1.00 7.04 191 PRO B O 1
ATOM 3283 N N . SER B 1 192 ? 6.447 40.019 10.570 1.00 6.55 192 SER B N 1
ATOM 3284 C CA . SER B 1 192 ? 6.029 38.632 10.391 1.00 6.89 192 SER B CA 1
ATOM 3285 C C . SER B 1 192 ? 7.242 37.687 10.242 1.00 6.48 192 SER B C 1
ATOM 3286 O O . SER B 1 192 ? 7.099 36.552 9.810 1.00 6.94 192 SER B O 1
ATOM 3291 N N . LEU B 1 193 ? 8.420 38.143 10.611 1.00 4.97 193 LEU B N 1
ATOM 3292 C CA . LEU B 1 193 ? 9.629 37.338 10.386 1.00 5.59 193 LEU B CA 1
ATOM 3293 C C . LEU B 1 193 ? 9.498 35.964 11.082 1.00 4.87 193 LEU B C 1
ATOM 3294 O O . LEU B 1 193 ? 9.324 35.903 12.311 1.00 4.59 193 LEU B O 1
ATOM 3299 N N . PRO B 1 194 ? 9.555 34.872 10.311 1.00 5.44 194 PRO B N 1
ATOM 3300 C CA . PRO B 1 194 ? 9.469 33.534 10.892 1.00 3.84 194 PRO B CA 1
ATOM 3301 C C . PRO B 1 194 ? 10.592 33.259 11.875 1.00 4.82 194 PRO B C 1
ATOM 3302 O O . PRO B 1 194 ? 11.793 33.583 11.593 1.00 4.51 194 PRO B O 1
ATOM 3306 N N . ILE B 1 195 ? 10.207 32.670 13.009 1.00 5.23 195 ILE B N 1
ATOM 3307 C CA . ILE B 1 195 ? 11.182 32.253 14.030 1.00 4.78 195 ILE B CA 1
ATOM 3308 C C . ILE B 1 195 ? 10.936 30.777 14.215 1.00 5.63 195 ILE B C 1
ATOM 3309 O O . ILE B 1 195 ? 9.791 30.353 14.417 1.00 4.73 195 ILE B O 1
ATOM 3314 N N . ILE B 1 196 ? 11.998 29.989 14.143 1.00 4.12 196 ILE B N 1
ATOM 3315 C CA . ILE B 1 196 ? 11.879 28.565 14.414 1.00 4.87 196 ILE B CA 1
ATOM 3316 C C . ILE B 1 196 ? 12.822 28.274 15.568 1.00 4.23 196 ILE B C 1
ATOM 3317 O O . ILE B 1 196 ? 14.035 28.440 15.408 1.00 4.51 196 ILE B O 1
ATOM 3322 N N . GLN B 1 197 ? 12.253 27.930 16.717 1.00 4.79 197 GLN B N 1
ATOM 3323 C CA . GLN B 1 197 ? 13.053 27.693 17.923 1.00 5.01 197 GLN B CA 1
ATOM 3324 C C . GLN B 1 197 ? 13.109 26.217 18.192 1.00 4.99 197 GLN B C 1
ATOM 3325 O O . GLN B 1 197 ? 12.357 25.433 17.595 1.00 5.87 197 GLN B O 1
ATOM 3331 N N . VAL B 1 198 ? 13.976 25.830 19.116 1.00 4.46 198 VAL B N 1
ATOM 3332 C CA . VAL B 1 198 ? 14.190 24.421 19.387 1.00 3.08 198 VAL B CA 1
ATOM 3333 C C . VAL B 1 198 ? 13.925 24.119 20.882 1.00 3.61 198 VAL B C 1
ATOM 3334 O O . VAL B 1 198 ? 14.531 24.753 21.775 1.00 5.10 198 VAL B O 1
ATOM 3338 N N . ALA B 1 199 ? 13.068 23.149 21.177 1.00 3.11 199 ALA B N 1
ATOM 3339 C CA . ALA B 1 199 ? 12.876 22.769 22.608 1.00 3.31 199 ALA B CA 1
ATOM 3340 C C . ALA B 1 199 ? 14.058 21.931 23.014 1.00 4.94 199 ALA B C 1
ATOM 3341 O O . ALA B 1 199 ? 14.461 20.951 22.322 1.00 5.22 199 ALA B O 1
ATOM 3343 N N . ILE B 1 200 ? 14.700 22.382 24.086 1.00 4.59 200 ILE B N 1
ATOM 3344 C CA . ILE B 1 200 ? 16.051 21.864 24.384 1.00 4.80 200 ILE B CA 1
ATOM 3345 C C . ILE B 1 200 ? 16.026 20.375 24.753 1.00 5.11 200 ILE B C 1
ATOM 3346 O O . ILE B 1 200 ? 15.071 19.871 25.344 1.00 3.55 200 ILE B O 1
ATOM 3351 N N . ALA B 1 201 ? 17.113 19.701 24.401 1.00 6.08 201 ALA B N 1
ATOM 3352 C CA . ALA B 1 201 ? 17.250 18.244 24.602 1.00 5.99 201 ALA B CA 1
ATOM 3353 C C . ALA B 1 201 ? 17.934 17.875 25.931 1.00 6.63 201 ALA B C 1
ATOM 3354 O O . ALA B 1 201 ? 17.919 16.721 26.332 1.00 7.58 201 ALA B O 1
ATOM 3356 N N . SER B 1 202 ? 18.561 18.855 26.575 1.00 5.74 202 SER B N 1
ATOM 3357 C CA . SER B 1 202 ? 19.582 18.551 27.566 1.00 5.29 202 SER B CA 1
ATOM 3358 C C . SER B 1 202 ? 19.802 19.756 28.465 1.00 6.92 202 SER B C 1
ATOM 3359 O O . SER B 1 202 ? 19.355 20.870 28.164 1.00 6.57 202 SER B O 1
ATOM 3362 N N . GLY B 1 203 ? 20.446 19.519 29.605 1.00 6.12 203 GLY B N 1
ATOM 3363 C CA . GLY B 1 203 ? 20.783 20.642 30.490 1.00 5.86 203 GLY B CA 1
ATOM 3364 C C . GLY B 1 203 ? 20.557 20.287 31.945 1.00 5.21 203 GLY B C 1
ATOM 3365 O O . GLY B 1 203 ? 21.159 20.923 32.823 1.00 5.77 203 GLY B O 1
ATOM 3366 N N . GLY B 1 204 ? 19.677 19.309 32.244 1.00 5.07 204 GLY B N 1
ATOM 3367 C CA . GLY B 1 204 ? 19.338 18.985 33.645 1.00 5.09 204 GLY B CA 1
ATOM 3368 C C . GLY B 1 204 ? 18.561 20.113 34.298 1.00 3.99 204 GLY B C 1
ATOM 3369 O O . GLY B 1 204 ? 17.903 20.922 33.609 1.00 3.72 204 GLY B O 1
ATOM 3370 N N . GLY B 1 205 ? 18.646 20.190 35.630 1.00 4.65 205 GLY B N 1
ATOM 3371 C CA . GLY B 1 205 ? 18.020 21.282 36.369 1.00 3.58 205 GLY B CA 1
ATOM 3372 C C . GLY B 1 205 ? 16.551 21.411 35.992 1.00 4.55 205 GLY B C 1
ATOM 3373 O O . GLY B 1 205 ? 15.818 20.400 35.874 1.00 4.70 205 GLY B O 1
ATOM 3374 N N . TYR B 1 206 ? 16.131 22.643 35.724 1.00 4.05 206 TYR B N 1
ATOM 3375 C CA . TYR B 1 206 ? 14.734 22.930 35.427 1.00 3.92 206 TYR B CA 1
ATOM 3376 C C . TYR B 1 206 ? 14.411 22.857 33.938 1.00 4.54 206 TYR B C 1
ATOM 3377 O O . TYR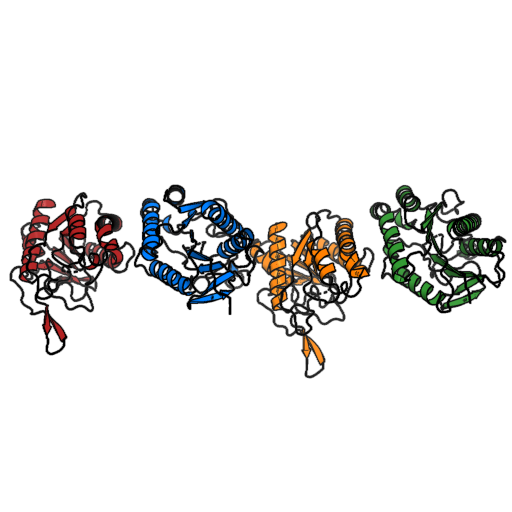 B 1 206 ? 13.631 23.679 33.421 1.00 5.79 206 TYR B O 1
ATOM 3386 N N . ILE B 1 207 ? 14.987 21.852 33.273 1.00 4.44 207 ILE B N 1
ATOM 3387 C CA . ILE B 1 207 ? 14.777 21.638 31.840 1.00 3.60 207 ILE B CA 1
ATOM 3388 C C . ILE B 1 207 ? 13.282 21.555 31.473 1.00 4.10 207 ILE B C 1
ATOM 3389 O O . ILE B 1 207 ? 12.881 22.127 30.442 1.00 4.43 207 ILE B O 1
ATOM 3394 N N . ASP B 1 208 ? 12.475 20.865 32.290 1.00 6.00 208 ASP B N 1
ATOM 3395 C CA . ASP B 1 208 ? 11.047 20.727 31.959 1.00 5.27 208 ASP B CA 1
ATOM 3396 C C . ASP B 1 208 ? 10.354 22.086 31.904 1.00 6.04 208 ASP B C 1
ATOM 3397 O O . ASP B 1 208 ? 9.508 22.283 31.020 1.00 6.19 208 ASP B O 1
ATOM 3402 N N . LYS B 1 209 ? 10.706 23.017 32.812 1.00 4.94 209 LYS B N 1
ATOM 3403 C CA . LYS B 1 209 ? 10.132 24.381 32.756 1.00 4.79 209 LYS B CA 1
ATOM 3404 C C . LYS B 1 209 ? 10.501 25.130 31.488 1.00 4.93 209 LYS B C 1
ATOM 3405 O O . LYS B 1 209 ? 9.663 25.801 30.882 1.00 6.04 209 LYS B O 1
ATOM 3411 N N . VAL B 1 210 ? 11.778 25.048 31.084 1.00 3.40 210 VAL B N 1
ATOM 3412 C CA . VAL B 1 210 ? 12.213 25.736 29.869 1.00 3.37 210 VAL B CA 1
ATOM 3413 C C . VAL B 1 210 ? 11.519 25.091 28.680 1.00 4.96 210 VAL B C 1
ATOM 3414 O O . VAL B 1 210 ? 11.021 25.804 27.792 1.00 6.35 210 VAL B O 1
ATOM 3418 N N . ARG B 1 211 ? 11.523 23.752 28.621 1.00 5.09 211 ARG B N 1
ATOM 3419 C CA . ARG B 1 211 ? 10.873 23.074 27.474 1.00 4.13 211 ARG B CA 1
ATOM 3420 C C . ARG B 1 211 ? 9.385 23.412 27.413 1.00 5.31 211 ARG B C 1
ATOM 3421 O O . ARG B 1 211 ? 8.859 23.625 26.315 1.00 5.59 211 ARG B O 1
ATOM 3429 N N . GLU B 1 212 ? 8.701 23.405 28.549 1.00 5.26 212 GLU B N 1
ATOM 3430 C CA . GLU B 1 212 ? 7.274 23.803 28.566 1.00 6.85 212 GLU B CA 1
ATOM 3431 C C . GLU B 1 212 ? 7.083 25.229 27.992 1.00 5.31 212 GLU B C 1
ATOM 3432 O O . GLU B 1 212 ? 6.109 25.518 27.251 1.00 6.11 212 GLU B O 1
ATOM 3438 N N . ALA B 1 213 ? 7.997 26.140 28.330 1.00 3.89 213 ALA B N 1
ATOM 3439 C CA . ALA B 1 213 ? 7.903 27.477 27.793 1.00 4.28 213 ALA B CA 1
ATOM 3440 C C . ALA B 1 213 ? 8.112 27.494 26.291 1.00 5.00 213 ALA B C 1
ATOM 3441 O O . ALA B 1 213 ? 7.417 28.213 25.569 1.00 6.16 213 ALA B O 1
ATOM 3443 N N . GLN B 1 214 ? 9.115 26.761 25.817 1.00 4.20 214 GLN B N 1
ATOM 3444 C CA . GLN B 1 214 ? 9.422 26.740 24.378 1.00 4.89 214 GLN B CA 1
ATOM 3445 C C . GLN B 1 214 ? 8.290 26.116 23.576 1.00 5.63 214 GLN B C 1
ATOM 3446 O O . GLN B 1 214 ? 7.868 26.667 22.554 1.00 6.29 214 GLN B O 1
ATOM 3452 N N . LEU B 1 215 ? 7.839 24.945 24.033 1.00 5.86 215 LEU B N 1
ATOM 3453 C CA . LEU B 1 215 ? 6.771 24.224 23.320 1.00 4.75 215 LEU B CA 1
ATOM 3454 C C . LEU B 1 215 ? 5.432 24.932 23.440 1.00 6.41 215 LEU B C 1
ATOM 3455 O O . LEU B 1 215 ? 4.580 24.769 22.549 1.00 7.72 215 LEU B O 1
ATOM 3460 N N . GLY B 1 216 ? 5.246 25.689 24.531 1.00 5.91 216 GLY B N 1
ATOM 3461 C CA . GLY B 1 216 ? 3.913 26.302 24.827 1.00 5.13 216 GLY B CA 1
ATOM 3462 C C . GLY B 1 216 ? 3.746 27.688 24.229 1.00 5.92 216 GLY B C 1
ATOM 3463 O O . GLY B 1 216 ? 2.637 28.232 24.202 1.00 6.16 216 GLY B O 1
ATOM 3464 N N . LEU B 1 217 ? 4.829 28.285 23.739 1.00 5.65 217 LEU B N 1
ATOM 3465 C CA . LEU B 1 217 ? 4.748 29.669 23.236 1.00 6.84 217 LEU B CA 1
ATOM 3466 C C . LEU B 1 217 ? 3.911 29.718 21.977 1.00 7.75 217 LEU B C 1
ATOM 3467 O O . LEU B 1 217 ? 4.178 28.991 21.014 1.00 8.93 217 LEU B O 1
ATOM 3472 N N . LYS B 1 218 ? 2.861 30.547 21.975 1.00 6.85 218 LYS B N 1
ATOM 3473 C CA . LYS B 1 218 ? 1.980 30.606 20.832 1.00 7.05 218 LYS B CA 1
ATOM 3474 C C . LYS B 1 218 ? 1.988 32.006 20.238 1.00 7.83 218 LYS B C 1
ATOM 3475 O O . LYS B 1 218 ? 1.333 32.934 20.744 1.00 9.17 218 LYS B O 1
ATOM 3481 N N . LEU B 1 219 ? 2.707 32.145 19.135 1.00 7.26 219 LEU B N 1
ATOM 3482 C CA . LEU B 1 219 ? 2.816 33.447 18.495 1.00 8.55 219 LEU B CA 1
ATOM 3483 C C . LEU B 1 219 ? 2.752 33.260 17.005 1.00 8.13 219 LEU B C 1
ATOM 3484 O O . LEU B 1 219 ? 3.210 32.258 16.492 1.00 8.63 219 LEU B O 1
ATOM 3489 N N . SER B 1 220 ? 2.204 34.259 16.313 1.00 7.16 220 SER B N 1
ATOM 3490 C CA . SER B 1 220 ? 2.125 34.201 14.866 1.00 6.18 220 SER B CA 1
ATOM 3491 C C . SER B 1 220 ? 3.518 33.986 14.285 1.00 5.02 220 SER B C 1
ATOM 3492 O O . SER B 1 220 ? 4.477 34.656 14.693 1.00 4.26 220 SER B O 1
ATOM 3495 N N . ASN B 1 221 ? 3.606 33.048 13.327 1.00 4.50 221 ASN B N 1
ATOM 3496 C CA . ASN B 1 221 ? 4.869 32.769 12.595 1.00 5.60 221 ASN B CA 1
ATOM 3497 C C . ASN B 1 221 ? 6.011 32.365 13.470 1.00 5.65 221 ASN B C 1
ATOM 3498 O O . ASN B 1 221 ? 7.192 32.595 13.132 1.00 5.36 221 ASN B O 1
ATOM 3503 N N . VAL B 1 222 ? 5.689 31.731 14.596 1.00 4.41 222 VAL B N 1
ATOM 3504 C CA . VAL B 1 222 ? 6.744 31.132 15.434 1.00 4.38 222 VAL B CA 1
ATOM 3505 C C . VAL B 1 222 ? 6.441 29.660 15.576 1.00 5.28 222 VAL B C 1
ATOM 3506 O O . VAL B 1 222 ? 5.297 29.301 15.904 1.00 5.39 222 VAL B O 1
ATOM 3510 N N . VAL B 1 223 ? 7.416 28.815 15.282 1.00 5.03 223 VAL B N 1
ATOM 3511 C CA . VAL B 1 223 ? 7.216 27.368 15.402 1.00 4.77 223 VAL B CA 1
ATOM 3512 C C . VAL B 1 223 ? 8.341 26.795 16.272 1.00 5.07 223 VAL B C 1
ATOM 3513 O O . VAL B 1 223 ? 9.451 27.367 16.326 1.00 5.41 223 VAL B O 1
ATOM 3520 N N . CYS B 1 224 ? 8.035 25.705 16.981 1.00 5.36 224 CYS B N 1
ATOM 3521 C CA . CYS B 1 224 ? 9.048 25.071 17.842 1.00 5.47 224 CYS B CA 1
ATOM 3522 C C . CYS B 1 224 ? 9.223 23.612 17.376 1.00 5.30 224 CYS B C 1
ATOM 3523 O O . CYS B 1 224 ? 8.243 22.870 17.290 1.00 5.70 224 CYS B O 1
ATOM 3526 N N . VAL B 1 225 ? 10.455 23.247 17.048 1.00 3.94 225 VAL B N 1
ATOM 3527 C CA . VAL B 1 225 ? 10.815 21.855 16.786 1.00 5.65 225 VAL B CA 1
ATOM 3528 C C . VAL B 1 225 ? 11.378 21.300 18.069 1.00 5.48 225 VAL B C 1
ATOM 3529 O O . VAL B 1 225 ? 12.030 22.016 18.815 1.00 8.83 225 VAL B O 1
ATOM 3536 N N . ASP B 1 226 ? 11.229 20.002 18.283 1.00 5.74 226 ASP B N 1
ATOM 3537 C CA . ASP B 1 226 ? 11.694 19.428 19.571 1.00 5.53 226 ASP B CA 1
ATOM 3538 C C . ASP B 1 226 ? 12.981 18.620 19.382 1.00 5.99 226 ASP B C 1
ATOM 3539 O O . ASP B 1 226 ? 13.021 17.673 18.569 1.00 7.69 226 ASP B O 1
ATOM 3544 N N . ALA B 1 227 ? 14.021 18.976 20.125 1.00 5.22 227 ALA B N 1
ATOM 3545 C CA . ALA B 1 227 ? 15.256 18.214 20.070 1.00 5.00 227 ALA B CA 1
ATOM 3546 C C . ALA B 1 227 ? 15.285 17.033 21.053 1.00 5.03 227 ALA B C 1
ATOM 3547 O O . ALA B 1 227 ? 16.227 16.217 21.016 1.00 5.48 227 ALA B O 1
ATOM 3549 N N . LYS B 1 228 ? 14.226 16.878 21.860 1.00 5.42 228 LYS B N 1
ATOM 3550 C CA . LYS B 1 228 ? 14.227 15.773 22.852 1.00 5.85 228 LYS B CA 1
ATOM 3551 C C . LYS B 1 228 ? 14.428 14.410 22.180 1.00 6.77 228 LYS B C 1
ATOM 3552 O O . LYS B 1 228 ? 13.782 14.104 21.161 1.00 8.08 228 LYS B O 1
ATOM 3558 N N . GLY B 1 229 ? 15.302 13.591 22.764 1.00 6.68 229 GLY B N 1
ATOM 3559 C CA . GLY B 1 229 ? 15.579 12.244 22.215 1.00 7.69 229 GLY B CA 1
ATOM 3560 C C . GLY B 1 229 ? 16.709 12.195 21.193 1.00 7.64 229 GLY B C 1
ATOM 3561 O O . GLY B 1 229 ? 17.183 11.079 20.887 1.00 7.96 229 GLY B O 1
ATOM 3562 N N . LEU B 1 230 ? 17.158 13.345 20.680 1.00 6.11 230 LEU B N 1
ATOM 3563 C CA . LEU B 1 230 ? 18.288 13.324 19.737 1.00 5.91 230 LEU B CA 1
ATOM 3564 C C . LEU B 1 230 ? 19.568 12.894 20.466 1.00 6.57 230 LEU B C 1
ATOM 3565 O O . LEU B 1 230 ? 19.753 13.234 21.628 1.00 7.10 230 LEU B O 1
ATOM 3570 N N . PRO B 1 231 ? 20.446 12.131 19.792 1.00 6.10 231 PRO B N 1
ATOM 3571 C CA . PRO B 1 231 ? 21.659 11.652 20.446 1.00 6.32 231 PRO B CA 1
ATOM 3572 C C . PRO B 1 231 ? 22.558 12.760 20.994 1.00 5.16 231 PRO B C 1
ATOM 3573 O O . PRO B 1 231 ? 22.886 13.740 20.336 1.00 6.43 231 PRO B O 1
ATOM 3577 N N . LEU B 1 232 ? 22.959 12.533 22.241 1.00 5.33 232 LEU B N 1
ATOM 3578 C CA . LEU B 1 232 ? 23.870 13.410 22.926 1.00 3.81 232 LEU B CA 1
ATOM 3579 C C . LEU B 1 232 ? 25.269 12.790 22.985 1.00 4.74 232 LEU B C 1
ATOM 3580 O O . LEU B 1 232 ? 25.482 11.548 23.012 1.00 5.06 232 LEU B O 1
ATOM 3585 N N . LYS B 1 233 ? 26.234 13.689 22.999 1.00 4.71 233 LYS B N 1
ATOM 3586 C CA . LYS B 1 233 ? 27.634 13.347 23.176 1.00 4.65 233 LYS B CA 1
ATOM 3587 C C . LYS B 1 233 ? 27.923 12.791 24.571 1.00 5.65 233 LYS B C 1
ATOM 3588 O O . LYS B 1 233 ? 27.075 12.821 25.440 1.00 6.07 233 LYS B O 1
ATOM 3594 N N . SER B 1 234 ? 29.154 12.357 24.792 1.00 5.75 234 SER B N 1
ATOM 3595 C CA . SER B 1 234 ? 29.456 11.748 26.095 1.00 7.25 234 SER B CA 1
ATOM 3596 C C . SER B 1 234 ? 29.268 12.705 27.309 1.00 7.42 234 SER B C 1
ATOM 3597 O O . SER B 1 234 ? 29.124 12.274 28.478 1.00 7.91 234 SER B O 1
ATOM 3600 N N . ASP B 1 235 ? 29.223 14.001 27.035 1.00 6.87 235 ASP B N 1
ATOM 3601 C CA . ASP B 1 235 ? 28.956 14.970 28.092 1.00 7.47 235 ASP B CA 1
ATOM 3602 C C . ASP B 1 235 ? 27.494 15.069 28.516 1.00 8.21 235 ASP B C 1
ATOM 3603 O O . ASP B 1 235 ? 27.142 15.816 29.460 1.00 8.54 235 ASP B O 1
ATOM 3608 N N . ASN B 1 236 ? 26.633 14.332 27.816 1.00 7.65 236 ASN B N 1
ATOM 3609 C CA . ASN B 1 236 ? 25.208 14.393 28.125 1.00 8.01 236 ASN B CA 1
ATOM 3610 C C . ASN B 1 236 ? 24.595 15.790 28.015 1.00 7.67 236 ASN B C 1
ATOM 3611 O O . ASN B 1 236 ? 23.503 16.054 28.584 1.00 7.97 236 ASN B O 1
ATOM 3616 N N . LEU B 1 237 ? 25.225 16.645 27.209 1.00 4.64 237 LEU B N 1
ATOM 3617 C CA . LEU B 1 237 ? 24.802 18.026 27.068 1.00 5.73 237 LEU B CA 1
ATOM 3618 C C . LEU B 1 237 ? 24.722 18.505 25.631 1.00 5.10 237 LEU B C 1
ATOM 3619 O O . LEU B 1 237 ? 23.828 19.297 25.317 1.00 7.43 237 LEU B O 1
ATOM 3628 N N . HIS B 1 238 ? 25.654 18.075 24.765 1.00 3.80 238 HIS B N 1
ATOM 3629 C CA . HIS B 1 238 ? 25.624 18.599 23.407 1.00 3.88 238 HIS B CA 1
ATOM 3630 C C . HIS B 1 238 ? 25.268 17.566 22.384 1.00 3.33 238 HIS B C 1
ATOM 3631 O O . HIS B 1 238 ? 25.641 16.393 22.532 1.00 4.41 238 HIS B O 1
ATOM 3638 N N . LEU B 1 239 ? 24.577 18.012 21.335 1.00 4.88 239 LEU B N 1
ATOM 3639 C CA . LEU B 1 239 ? 24.187 17.096 20.257 1.00 4.59 239 LEU B CA 1
ATOM 3640 C C . LEU B 1 239 ? 25.417 16.565 19.503 1.00 3.84 239 LEU B C 1
ATOM 3641 O O . LEU B 1 239 ? 26.400 17.279 19.237 1.00 3.88 239 LEU B O 1
ATOM 3646 N N . THR B 1 240 ? 25.319 15.298 19.128 1.00 4.11 240 THR B N 1
ATOM 3647 C CA . THR B 1 240 ? 26.334 14.691 18.257 1.00 2.88 240 THR B CA 1
ATOM 3648 C C . THR B 1 240 ? 26.153 15.222 16.840 1.00 3.18 240 THR B C 1
ATOM 3649 O O . THR B 1 240 ? 25.117 15.851 16.518 1.00 3.57 240 THR B O 1
ATOM 3653 N N . THR B 1 241 ? 27.157 14.966 15.984 1.00 4.04 241 THR B N 1
ATOM 3654 C CA . THR B 1 241 ? 27.061 15.403 14.597 1.00 2.94 241 THR B CA 1
ATOM 3655 C C . THR B 1 241 ? 25.838 14.706 13.960 1.00 4.65 241 THR B C 1
ATOM 3656 O O . THR B 1 241 ? 25.086 15.338 13.207 1.00 4.29 241 THR B O 1
ATOM 3660 N N . GLU B 1 242 ? 25.655 13.417 14.205 1.00 4.32 242 GLU B N 1
ATOM 3661 C CA . GLU B 1 242 ? 24.466 12.806 13.582 1.00 5.75 242 GLU B CA 1
ATOM 3662 C C . GLU B 1 242 ? 23.169 13.422 14.098 1.00 5.76 242 GLU B C 1
ATOM 3663 O O . GLU B 1 242 ? 22.195 13.595 13.307 1.00 5.82 242 GLU B O 1
ATOM 3669 N N . ALA B 1 243 ? 23.136 13.793 15.376 1.00 3.43 243 ALA B N 1
ATOM 3670 C CA . ALA B 1 243 ? 21.960 14.476 15.939 1.00 2.87 243 ALA B CA 1
ATOM 3671 C C . ALA B 1 243 ? 21.708 15.792 15.221 1.00 3.59 243 ALA B C 1
ATOM 3672 O O . ALA B 1 243 ? 20.574 16.183 15.010 1.00 4.96 243 ALA B O 1
ATOM 3674 N N . GLN B 1 244 ? 22.794 16.508 14.931 1.00 2.65 244 GLN B N 1
ATOM 3675 C CA . GLN B 1 244 ? 22.698 17.816 14.293 1.00 3.59 244 GLN B CA 1
ATOM 3676 C C . GLN B 1 244 ? 22.211 17.694 12.869 1.00 3.75 244 GLN B C 1
ATOM 3677 O O . GLN B 1 244 ? 21.507 18.608 12.388 1.00 6.01 244 GLN B O 1
ATOM 3683 N N . VAL B 1 245 ? 22.597 16.629 12.164 1.00 4.25 245 VAL B N 1
ATOM 3684 C CA . VAL B 1 245 ? 22.031 16.387 10.821 1.00 3.82 245 VAL B CA 1
ATOM 3685 C C . VAL B 1 245 ? 20.495 16.204 10.997 1.00 3.82 245 VAL B C 1
ATOM 3686 O O . VAL B 1 245 ? 19.709 16.878 10.277 1.00 3.39 245 VAL B O 1
ATOM 3690 N N . GLN B 1 246 ? 20.092 15.358 11.935 1.00 3.31 246 GLN B N 1
ATOM 3691 C CA . GLN B 1 246 ? 18.632 15.157 12.199 1.00 3.29 246 GLN B CA 1
ATOM 3692 C C . GLN B 1 246 ? 17.943 16.483 12.547 1.00 4.34 246 GLN B C 1
ATOM 3693 O O . GLN B 1 246 ? 16.869 16.789 12.016 1.00 4.45 246 GLN B O 1
ATOM 3699 N N . LEU B 1 247 ? 18.539 17.299 13.412 1.00 3.25 247 LEU B N 1
ATOM 3700 C CA . LEU B 1 247 ? 17.922 18.558 13.801 1.00 3.75 247 LEU B CA 1
ATOM 3701 C C . LEU B 1 247 ? 17.861 19.485 12.593 1.00 4.36 247 LEU B C 1
ATOM 3702 O O . LEU B 1 247 ? 16.838 20.139 12.391 1.00 3.81 247 LEU B O 1
ATOM 3707 N N . GLY B 1 248 ? 18.955 19.593 11.824 1.00 2.46 248 GLY B N 1
ATOM 3708 C CA . GLY B 1 248 ? 18.950 20.507 10.628 1.00 3.85 248 GLY B CA 1
ATOM 3709 C C . GLY B 1 248 ? 17.833 20.109 9.688 1.00 3.83 248 GLY B C 1
ATOM 3710 O O . GLY B 1 248 ? 17.139 20.989 9.149 1.00 4.38 248 GLY B O 1
ATOM 3711 N N . LEU B 1 249 ? 17.681 18.818 9.449 1.00 3.33 249 LEU B N 1
ATOM 3712 C CA . LEU B 1 249 ? 16.619 18.342 8.550 1.00 2.63 249 LEU B CA 1
ATOM 3713 C C . LEU B 1 249 ? 15.252 18.721 9.148 1.00 3.47 249 LEU B C 1
ATOM 3714 O O . LEU B 1 249 ? 14.359 19.131 8.391 1.00 4.82 249 LEU B O 1
ATOM 3719 N N . SER B 1 250 ? 15.078 18.599 10.474 1.00 3.23 250 SER B N 1
ATOM 3720 C CA . SER B 1 250 ? 13.808 18.905 11.132 1.00 3.08 250 SER B CA 1
ATOM 3721 C C . SER B 1 250 ? 13.518 20.398 11.047 1.00 3.55 250 SER B C 1
ATOM 3722 O O . SER B 1 250 ? 12.348 20.794 10.843 1.00 3.36 250 SER B O 1
ATOM 3727 N N . LEU B 1 251 ? 14.571 21.209 11.189 1.00 3.45 251 LEU B N 1
ATOM 3728 C CA . LEU B 1 251 ? 14.407 22.655 11.024 1.00 3.60 251 LEU B CA 1
ATOM 3729 C C . LEU B 1 251 ? 14.003 22.981 9.600 1.00 3.44 251 LEU B C 1
ATOM 3730 O O . LEU B 1 251 ? 13.093 23.838 9.383 1.00 4.78 251 LEU B O 1
ATOM 3735 N N . ALA B 1 252 ? 14.652 22.341 8.620 1.00 3.32 252 ALA B N 1
ATOM 3736 C CA . ALA B 1 252 ? 14.285 22.569 7.206 1.00 3.09 252 ALA B CA 1
ATOM 3737 C C . ALA B 1 252 ? 12.830 22.168 6.979 1.00 3.45 252 ALA B C 1
ATOM 3738 O O . ALA B 1 252 ? 12.051 22.861 6.303 1.00 3.95 252 ALA B O 1
ATOM 3740 N N . GLN B 1 253 ? 12.450 20.992 7.486 1.00 2.33 253 GLN B N 1
ATOM 3741 C CA . GLN B 1 253 ? 11.048 20.538 7.321 1.00 2.76 253 GLN B CA 1
ATOM 3742 C C . GLN B 1 253 ? 10.076 21.570 7.870 1.00 3.09 253 GLN B C 1
ATOM 3743 O O . GLN B 1 253 ? 9.052 21.829 7.233 1.00 4.21 253 GLN B O 1
ATOM 3749 N N . ALA B 1 254 ? 10.360 22.103 9.065 1.00 3.24 254 ALA B N 1
ATOM 3750 C CA . ALA B 1 254 ? 9.466 23.088 9.681 1.00 3.39 254 ALA B CA 1
ATOM 3751 C C . ALA B 1 254 ? 9.400 24.364 8.836 1.00 2.69 254 ALA B C 1
ATOM 3752 O O . ALA B 1 254 ? 8.335 24.958 8.655 1.00 3.92 254 ALA B O 1
ATOM 3754 N N . TYR B 1 255 ? 10.577 24.793 8.353 1.00 2.50 255 TYR B N 1
ATOM 3755 C CA . TYR B 1 255 ? 10.608 25.984 7.507 1.00 3.46 255 TYR B CA 1
ATOM 3756 C C . TYR B 1 255 ? 9.828 25.803 6.227 1.00 2.70 255 TYR B C 1
ATOM 3757 O O . TYR B 1 255 ? 8.953 26.632 5.894 1.00 2.95 255 TYR B O 1
ATOM 3766 N N . LEU B 1 256 ? 10.056 24.695 5.548 1.00 2.95 256 LEU B N 1
ATOM 3767 C CA . LEU B 1 256 ? 9.421 24.478 4.236 1.00 2.31 256 LEU B CA 1
ATOM 3768 C C . LEU B 1 256 ? 7.923 24.321 4.377 1.00 3.23 256 LEU B C 1
ATOM 3769 O O . LEU B 1 256 ? 7.147 24.800 3.555 1.00 5.46 256 LEU B O 1
ATOM 3774 N N . SER B 1 257 ? 7.521 23.605 5.415 1.00 2.00 257 SER B N 1
ATOM 3775 C CA . SER B 1 257 ? 6.102 23.298 5.602 1.00 2.30 257 SER B CA 1
ATOM 3776 C C . SER B 1 257 ? 5.288 24.487 6.111 1.00 4.06 257 SER B C 1
ATOM 3777 O O . SER B 1 257 ? 4.103 24.580 5.809 1.00 6.55 257 SER B O 1
ATOM 3782 N N . ASN B 1 258 ? 5.888 25.353 6.912 1.00 5.03 258 ASN B N 1
ATOM 3783 C CA . ASN B 1 258 ? 5.114 26.436 7.527 1.00 4.48 258 ASN B CA 1
ATOM 3784 C C . ASN B 1 258 ? 5.241 27.728 6.778 1.00 4.11 258 ASN B C 1
ATOM 3785 O O . ASN B 1 258 ? 4.283 28.523 6.816 1.00 6.02 258 ASN B O 1
ATOM 3790 N N . PHE B 1 259 ? 6.376 27.975 6.090 1.00 2.00 259 PHE B N 1
ATOM 3791 C CA . PHE B 1 259 ? 6.664 29.342 5.577 1.00 2.00 259 PHE B CA 1
ATOM 3792 C C . PHE B 1 259 ? 6.944 29.463 4.101 1.00 2.37 259 PHE B C 1
ATOM 3793 O O . PHE B 1 259 ? 7.328 30.546 3.642 1.00 2.27 259 PHE B O 1
ATOM 3801 N N . CYS B 1 260 ? 6.706 28.375 3.382 1.00 3.99 260 CYS B N 1
ATOM 3802 C CA . CYS B 1 260 ? 6.955 28.271 1.944 1.00 5.65 260 CYS B CA 1
ATOM 3803 C C . CYS B 1 260 ? 5.738 27.720 1.231 1.00 8.47 260 CYS B C 1
ATOM 3804 O O . CYS B 1 260 ? 4.857 27.158 1.870 1.00 9.29 260 CYS B O 1
ATOM 3808 N N . PRO C 1 20 ? 29.807 51.943 60.219 1.00 5.81 20 PRO C N 1
ATOM 3809 C CA . PRO C 1 20 ? 29.162 52.094 58.912 1.00 4.76 20 PRO C CA 1
ATOM 3810 C C . PRO C 1 20 ? 27.656 52.342 59.045 1.00 4.68 20 PRO C C 1
ATOM 3811 O O . PRO C 1 20 ? 27.082 52.247 60.128 1.00 3.26 20 PRO C O 1
ATOM 3815 N N . PRO C 1 21 ? 27.011 52.697 57.946 1.00 3.46 21 PRO C N 1
ATOM 3816 C CA . PRO C 1 21 ? 25.580 52.995 57.965 1.00 4.10 21 PRO C CA 1
ATOM 3817 C C . PRO C 1 21 ? 24.709 51.831 58.378 1.00 3.41 21 PRO C C 1
ATOM 3818 O O . PRO C 1 21 ? 25.041 50.670 58.107 1.00 4.69 21 PRO C O 1
ATOM 3822 N N . ASN C 1 22 ? 23.597 52.156 59.029 1.00 2.74 22 ASN C N 1
ATOM 3823 C CA . ASN C 1 22 ? 22.579 51.144 59.313 1.00 3.08 22 ASN C CA 1
ATOM 3824 C C . ASN C 1 22 ? 21.292 51.359 58.553 1.00 3.43 22 ASN C C 1
ATOM 3825 O O . ASN C 1 22 ? 20.429 50.466 58.577 1.00 4.41 22 ASN C O 1
ATOM 3830 N N . GLN C 1 23 ? 21.170 52.497 57.840 1.00 2.91 23 GLN C N 1
ATOM 3831 C CA . GLN C 1 23 ? 19.987 52.731 56.984 1.00 4.10 23 GLN C CA 1
ATOM 3832 C C . GLN C 1 23 ? 20.503 53.144 55.639 1.00 4.11 23 GLN C C 1
ATOM 3833 O O . GLN C 1 23 ? 21.058 54.207 55.492 1.00 5.05 23 GLN C O 1
ATOM 3839 N N . ILE C 1 24 ? 20.332 52.274 54.642 1.00 3.51 24 ILE C N 1
ATOM 3840 C CA . ILE C 1 24 ? 20.988 52.449 53.339 1.00 3.62 24 ILE C CA 1
ATOM 3841 C C . ILE C 1 24 ? 19.975 52.695 52.230 1.00 3.54 24 ILE C C 1
ATOM 3842 O O . ILE C 1 24 ? 18.970 51.992 52.137 1.00 3.70 24 ILE C O 1
ATOM 3847 N N . PHE C 1 25 ? 20.271 53.690 51.404 1.00 2.52 25 PHE C N 1
ATOM 3848 C CA . PHE C 1 25 ? 19.423 54.039 50.249 1.00 2.90 25 PHE C CA 1
ATOM 3849 C C . PHE C 1 25 ? 20.240 53.952 49.017 1.00 4.06 25 PHE C C 1
ATOM 3850 O O . PHE C 1 25 ? 21.343 54.503 48.945 1.00 3.84 25 PHE C O 1
ATOM 3858 N N . ILE C 1 26 ? 19.665 53.290 48.000 1.00 4.54 26 ILE C N 1
ATOM 3859 C CA . ILE C 1 26 ? 20.306 53.144 46.686 1.00 4.28 26 ILE C CA 1
ATOM 3860 C C . ILE C 1 26 ? 19.790 54.254 45.778 1.00 5.25 26 ILE C C 1
ATOM 3861 O O . ILE C 1 26 ? 18.588 54.490 45.729 1.00 7.03 26 ILE C O 1
ATOM 3866 N N . LEU C 1 27 ? 20.705 54.969 45.111 1.00 5.04 27 LEU C N 1
ATOM 3867 C CA . LEU C 1 27 ? 20.299 56.087 44.239 1.00 4.59 27 LEU C CA 1
ATOM 3868 C C . LEU C 1 27 ? 20.635 55.665 42.835 1.00 4.32 27 LEU C C 1
ATOM 3869 O O . LEU C 1 27 ? 21.792 55.420 42.526 1.00 5.81 27 LEU C O 1
ATOM 3874 N N . SER C 1 28 ? 19.638 55.597 41.958 1.00 4.50 28 SER C N 1
ATOM 3875 C CA . SER C 1 28 ? 19.966 55.119 40.607 1.00 3.72 28 SER C CA 1
ATOM 3876 C C . SER C 1 28 ? 19.062 55.724 39.551 1.00 4.22 28 SER C C 1
ATOM 3877 O O . SER C 1 28 ? 18.136 56.464 39.851 1.00 5.51 28 SER C O 1
ATOM 3880 N N . GLY C 1 29 ? 19.383 55.420 38.301 1.00 3.40 29 GLY C N 1
ATOM 3881 C CA . GLY C 1 29 ? 18.647 56.013 37.146 1.00 4.28 29 GLY C CA 1
ATOM 3882 C C . GLY C 1 29 ? 19.635 56.711 36.233 1.00 5.20 29 GLY C C 1
ATOM 3883 O O . GLY C 1 29 ? 20.767 56.239 36.064 1.00 4.56 29 GLY C O 1
ATOM 3884 N N . GLN C 1 30 ? 19.175 57.792 35.572 1.00 4.20 30 GLN C N 1
ATOM 3885 C CA . GLN C 1 30 ? 20.048 58.547 34.695 1.00 4.83 30 GLN C CA 1
ATOM 3886 C C . GLN C 1 30 ? 20.431 59.919 35.276 1.00 4.77 30 GLN C C 1
ATOM 3887 O O . GLN C 1 30 ? 20.565 60.043 36.525 1.00 4.85 30 GLN C O 1
ATOM 3909 N N . ASN C 1 32 ? 19.312 62.920 35.911 1.00 4.82 32 ASN C N 1
ATOM 3910 C CA . ASN C 1 32 ? 18.651 63.725 36.935 1.00 5.06 32 ASN C CA 1
ATOM 3911 C C . ASN C 1 32 ? 18.682 63.071 38.325 1.00 5.69 32 ASN C C 1
ATOM 3912 O O . ASN C 1 32 ? 18.326 63.725 39.312 1.00 7.39 32 ASN C O 1
ATOM 3917 N N . MET C 1 33 ? 19.100 61.809 38.401 1.00 5.19 33 MET C N 1
ATOM 3918 C CA . MET C 1 33 ? 19.522 61.240 39.694 1.00 5.20 33 MET C CA 1
ATOM 3919 C C . MET C 1 33 ? 21.014 61.509 39.932 1.00 5.92 33 MET C C 1
ATOM 3920 O O . MET C 1 33 ? 21.412 61.903 41.068 1.00 5.18 33 MET C O 1
ATOM 3925 N N . ALA C 1 34 ? 21.848 61.261 38.916 1.00 5.37 34 ALA C N 1
ATOM 3926 C CA . ALA C 1 34 ? 23.301 61.472 39.064 1.00 5.90 34 ALA C CA 1
ATOM 3927 C C . ALA C 1 34 ? 23.540 62.907 39.530 1.00 6.28 34 ALA C C 1
ATOM 3928 O O . ALA C 1 34 ? 24.351 63.179 40.405 1.00 8.34 34 ALA C O 1
ATOM 3930 N N . GLY C 1 35 ? 22.801 63.820 38.932 1.00 5.89 35 GLY C N 1
ATOM 3931 C CA . GLY C 1 35 ? 22.725 65.230 39.320 1.00 4.50 35 GLY C CA 1
ATOM 3932 C C . GLY C 1 35 ? 23.377 66.128 38.302 1.00 4.80 35 GLY C C 1
ATOM 3933 O O . GLY C 1 35 ? 24.564 65.956 37.951 1.00 4.55 35 GLY C O 1
ATOM 3934 N N . ARG C 1 36 ? 22.636 67.140 37.851 1.00 4.20 36 ARG C N 1
ATOM 3935 C CA . ARG C 1 36 ? 23.202 68.169 36.973 1.00 3.63 36 ARG C CA 1
ATOM 3936 C C . ARG C 1 36 ? 22.929 69.584 37.465 1.00 3.92 36 ARG C C 1
ATOM 3937 O O . ARG C 1 36 ? 23.254 70.559 36.771 1.00 3.78 36 ARG C O 1
ATOM 3945 N N . GLY C 1 37 ? 22.352 69.708 38.664 1.00 3.83 37 GLY C N 1
ATOM 3946 C CA . GLY C 1 37 ? 22.091 71.048 39.218 1.00 3.35 37 GLY C CA 1
ATOM 3947 C C . GLY C 1 37 ? 23.368 71.874 39.286 1.00 3.39 37 GLY C C 1
ATOM 3948 O O . GLY C 1 37 ? 24.379 71.409 39.827 1.00 4.15 37 GLY C O 1
ATOM 3949 N N . GLY C 1 38 ? 23.320 73.082 38.724 1.00 2.11 38 GLY C N 1
ATOM 3950 C CA . GLY C 1 38 ? 24.449 73.998 38.781 1.00 3.66 38 GLY C CA 1
ATOM 3951 C C . GLY C 1 38 ? 25.638 73.690 37.878 1.00 3.54 38 GLY C C 1
ATOM 3952 O O . GLY C 1 38 ? 26.692 74.351 37.963 1.00 4.05 38 GLY C O 1
ATOM 3953 N N . VAL C 1 39 ? 25.486 72.719 36.986 1.00 4.60 39 VAL C N 1
ATOM 3954 C CA . VAL C 1 39 ? 26.531 72.511 35.985 1.00 4.26 39 VAL C CA 1
ATOM 3955 C C . VAL C 1 39 ? 26.395 73.573 34.870 1.00 4.81 39 VAL C C 1
ATOM 3956 O O . VAL C 1 39 ? 25.326 73.764 34.296 1.00 5.85 39 VAL C O 1
ATOM 3960 N N . PHE C 1 40 ? 27.493 74.258 34.585 1.00 4.43 40 PHE C N 1
ATOM 3961 C CA . PHE C 1 40 ? 27.484 75.320 33.577 1.00 3.89 40 PHE C CA 1
ATOM 3962 C C . PHE C 1 40 ? 28.816 75.393 32.850 1.00 3.79 40 PHE C C 1
ATOM 3963 O O . PHE C 1 40 ? 29.805 74.792 33.275 1.00 3.11 40 PHE C O 1
ATOM 3971 N N . LYS C 1 41 ? 28.844 76.147 31.759 1.00 4.72 41 LYS C N 1
ATOM 3972 C CA . LYS C 1 41 ? 30.073 76.278 30.996 1.00 5.18 41 LYS C CA 1
ATOM 3973 C C . LYS C 1 41 ? 30.780 77.532 31.434 1.00 6.61 41 LYS C C 1
ATOM 3974 O O . LYS C 1 41 ? 30.248 78.625 31.257 1.00 7.05 41 LYS C O 1
ATOM 3980 N N . ASP C 1 42 ? 31.962 77.373 32.029 1.00 7.81 42 ASP C N 1
ATOM 3981 C CA . ASP C 1 42 ? 32.780 78.495 32.469 1.00 10.14 42 ASP C CA 1
ATOM 3982 C C . ASP C 1 42 ? 33.400 79.131 31.234 1.00 11.87 42 ASP C C 1
ATOM 3983 O O . ASP C 1 42 ? 34.237 78.525 30.563 1.00 11.25 42 ASP C O 1
ATOM 3988 N N . HIS C 1 43 ? 32.977 80.345 30.926 1.00 13.63 43 HIS C N 1
ATOM 3989 C CA . HIS C 1 43 ? 33.534 81.052 29.763 1.00 16.28 43 HIS C CA 1
ATOM 3990 C C . HIS C 1 43 ? 34.981 81.558 29.929 1.00 16.71 43 HIS C C 1
ATOM 3991 O O . HIS C 1 43 ? 35.608 81.957 28.943 1.00 17.35 43 HIS C O 1
ATOM 3998 N N . HIS C 1 44 ? 35.519 81.558 31.148 1.00 17.25 44 HIS C N 1
ATOM 3999 C CA . HIS C 1 44 ? 36.934 81.917 31.319 1.00 17.64 44 HIS C CA 1
ATOM 4000 C C . HIS C 1 44 ? 37.835 80.889 30.624 1.00 16.83 44 HIS C C 1
ATOM 4001 O O . HIS C 1 44 ? 38.764 81.256 29.896 1.00 17.25 44 HIS C O 1
ATOM 4008 N N . ASN C 1 45 ? 37.521 79.606 30.814 1.00 15.50 45 ASN C N 1
ATOM 4009 C CA . ASN C 1 45 ? 38.334 78.515 30.277 1.00 14.26 45 ASN C CA 1
ATOM 4010 C C . ASN C 1 45 ? 37.566 77.585 29.345 1.00 13.26 45 ASN C C 1
ATOM 4011 O O . ASN C 1 45 ? 38.115 76.589 28.864 1.00 12.92 45 ASN C O 1
ATOM 4016 N N . ASN C 1 46 ? 36.300 77.917 29.104 1.00 12.01 46 ASN C N 1
ATOM 4017 C CA . ASN C 1 46 ? 35.440 77.152 28.205 1.00 11.21 46 ASN C CA 1
ATOM 4018 C C . ASN C 1 46 ? 35.331 75.701 28.609 1.00 11.62 46 ASN C C 1
ATOM 4019 O O . ASN C 1 46 ? 35.342 74.818 27.740 1.00 12.30 46 ASN C O 1
ATOM 4024 N N . ARG C 1 47 ? 35.256 75.473 29.928 1.00 10.65 47 ARG C N 1
ATOM 4025 C CA . ARG C 1 47 ? 35.049 74.134 30.517 1.00 10.64 47 ARG C CA 1
ATOM 4026 C C . ARG C 1 47 ? 33.722 74.054 31.266 1.00 9.74 47 ARG C C 1
ATOM 4027 O O . ARG C 1 47 ? 33.318 75.008 31.936 1.00 8.07 47 ARG C O 1
ATOM 4035 N N . TRP C 1 48 ? 33.055 72.912 31.146 1.00 8.99 48 TRP C N 1
ATOM 4036 C CA . TRP C 1 48 ? 31.849 72.625 31.930 1.00 8.43 48 TRP C CA 1
ATOM 4037 C C . TRP C 1 48 ? 32.248 72.250 33.351 1.00 8.13 48 TRP C C 1
ATOM 4038 O O . TRP C 1 48 ? 33.138 71.425 33.534 1.00 8.21 48 TRP C O 1
ATOM 4049 N N . VAL C 1 49 ? 31.595 72.866 34.346 1.00 6.53 49 VAL C N 1
ATOM 4050 C CA . VAL C 1 49 ? 31.949 72.679 35.763 1.00 5.50 49 VAL C CA 1
ATOM 4051 C C . VAL C 1 49 ? 30.706 72.865 36.643 1.00 4.75 49 VAL C C 1
ATOM 4052 O O . VAL C 1 49 ? 29.769 73.555 36.256 1.00 4.21 49 VAL C O 1
ATOM 4056 N N . TRP C 1 50 ? 30.729 72.288 37.845 1.00 3.39 50 TRP C N 1
ATOM 4057 C CA . TRP C 1 50 ? 29.658 72.525 38.814 1.00 3.32 50 TRP C CA 1
ATOM 4058 C C . TRP C 1 50 ? 29.907 73.853 39.509 1.00 3.51 50 TRP C C 1
ATOM 4059 O O . TRP C 1 50 ? 31.045 74.133 39.919 1.00 2.69 50 TRP C O 1
ATOM 4070 N N . ASP C 1 51 ? 28.848 74.652 39.664 1.00 3.00 51 ASP C N 1
ATOM 4071 C CA . ASP C 1 51 ? 28.994 76.021 40.182 1.00 2.23 51 ASP C CA 1
ATOM 4072 C C . ASP C 1 51 ? 29.224 76.157 41.702 1.00 2.56 51 ASP C C 1
ATOM 4073 O O . ASP C 1 51 ? 29.537 77.250 42.175 1.00 3.60 51 ASP C O 1
ATOM 4078 N N . LYS C 1 52 ? 29.052 75.034 42.403 1.00 3.42 52 LYS C N 1
ATOM 4079 C CA . LYS C 1 52 ? 29.301 74.933 43.868 1.00 5.15 52 LYS C CA 1
ATOM 4080 C C . LYS C 1 52 ? 28.246 75.652 44.697 1.00 5.80 52 LYS C C 1
ATOM 4081 O O . LYS C 1 52 ? 28.401 75.826 45.926 1.00 6.84 52 LYS C O 1
ATOM 4087 N N . ILE C 1 53 ? 27.144 76.033 44.062 1.00 6.17 53 ILE C N 1
ATOM 4088 C CA . ILE C 1 53 ? 26.071 76.683 44.807 1.00 6.40 53 ILE C CA 1
ATOM 4089 C C . ILE C 1 53 ? 25.266 75.591 45.521 1.00 6.05 53 ILE C C 1
ATOM 4090 O O . ILE C 1 53 ? 24.568 74.765 44.907 1.00 7.10 53 ILE C O 1
ATOM 4095 N N . LEU C 1 54 ? 25.391 75.556 46.833 1.00 5.08 54 LEU C N 1
ATOM 4096 C CA . LEU C 1 54 ? 24.832 74.436 47.576 1.00 3.90 54 LEU C CA 1
ATOM 4097 C C . LEU C 1 54 ? 23.859 74.988 48.630 1.00 4.35 54 LEU C C 1
ATOM 4098 O O . LEU C 1 54 ? 24.291 75.715 49.529 1.00 3.06 54 LEU C O 1
ATOM 4103 N N . PRO C 1 55 ? 22.561 74.652 48.515 1.00 3.78 55 PRO C N 1
ATOM 4104 C CA . PRO C 1 55 ? 21.559 75.084 49.492 1.00 4.44 55 PRO C CA 1
ATOM 4105 C C . PRO C 1 55 ? 21.809 74.388 50.824 1.00 3.53 55 PRO C C 1
ATOM 4106 O O . PRO C 1 55 ? 22.361 73.297 50.832 1.00 3.03 55 PRO C O 1
ATOM 4110 N N . PRO C 1 56 ? 21.371 75.009 51.929 1.00 4.25 56 PRO C N 1
ATOM 4111 C CA . PRO C 1 56 ? 21.593 74.379 53.241 1.00 3.89 56 PRO C CA 1
ATOM 4112 C C . PRO C 1 56 ? 20.959 72.996 53.355 1.00 4.17 56 PRO C C 1
ATOM 4113 O O . PRO C 1 56 ? 21.431 72.178 54.157 1.00 3.48 56 PRO C O 1
ATOM 4117 N N . GLU C 1 57 ? 19.948 72.713 52.530 1.00 4.11 57 GLU C N 1
ATOM 4118 C CA . GLU C 1 57 ? 19.291 71.406 52.541 1.00 4.38 57 GLU C CA 1
ATOM 4119 C C . GLU C 1 57 ? 20.220 70.294 52.105 1.00 3.32 57 GLU C C 1
ATOM 4120 O O . GLU C 1 57 ? 19.940 69.120 52.334 1.00 4.80 57 GLU C O 1
ATOM 4126 N N . CYS C 1 58 ? 21.353 70.664 51.512 1.00 3.34 58 CYS C N 1
ATOM 4127 C CA . CYS C 1 58 ? 22.280 69.705 50.934 1.00 4.31 58 CYS C CA 1
ATOM 4128 C C . CYS C 1 58 ? 23.553 69.634 51.762 1.00 3.41 58 CYS C C 1
ATOM 4129 O O . CYS C 1 58 ? 24.512 69.017 51.328 1.00 5.19 58 CYS C O 1
ATOM 4132 N N . ALA C 1 59 ? 23.536 70.198 52.970 1.00 3.62 59 ALA C N 1
ATOM 4133 C CA . ALA C 1 59 ? 24.722 70.258 53.843 1.00 4.20 59 ALA C CA 1
ATOM 4134 C C . ALA C 1 59 ? 25.228 68.870 54.271 1.00 4.64 59 ALA C C 1
ATOM 4135 O O . ALA C 1 59 ? 24.437 67.974 54.477 1.00 6.20 59 ALA C O 1
ATOM 4137 N N . PRO C 1 60 ? 26.554 68.704 54.407 1.00 4.54 60 PRO C N 1
ATOM 4138 C CA . PRO C 1 60 ? 27.035 67.396 54.852 1.00 4.51 60 PRO C CA 1
ATOM 4139 C C . PRO C 1 60 ? 26.723 67.173 56.332 1.00 4.03 60 PRO C C 1
ATOM 4140 O O . PRO C 1 60 ? 26.414 68.130 57.061 1.00 4.37 60 PRO C O 1
ATOM 4144 N N . ASN C 1 61 ? 26.840 65.918 56.758 1.00 3.73 61 ASN C N 1
ATOM 4145 C CA . ASN C 1 61 ? 26.471 65.505 58.115 1.00 3.67 61 ASN C CA 1
ATOM 4146 C C . ASN C 1 61 ? 27.373 64.327 58.434 1.00 3.54 61 ASN C C 1
ATOM 4147 O O . ASN C 1 61 ? 27.619 63.474 57.561 1.00 4.45 61 ASN C O 1
ATOM 4152 N N . SER C 1 62 ? 27.936 64.290 59.639 1.00 3.78 62 SER C N 1
ATOM 4153 C CA . SER C 1 62 ? 28.901 63.207 59.907 1.00 5.43 62 SER C CA 1
ATOM 4154 C C . SER C 1 62 ? 28.198 61.873 59.988 1.00 5.52 62 SER C C 1
ATOM 4155 O O . SER C 1 62 ? 28.858 60.810 59.927 1.00 6.68 62 SER C O 1
ATOM 4158 N N . SER C 1 63 ? 26.865 61.899 60.084 1.00 4.72 63 SER C N 1
ATOM 4159 C CA . SER C 1 63 ? 26.111 60.613 60.035 1.00 4.25 63 SER C CA 1
ATOM 4160 C C . SER C 1 63 ? 25.385 60.349 58.721 1.00 4.01 63 SER C C 1
ATOM 4161 O O . SER C 1 63 ? 24.438 59.558 58.690 1.00 4.05 63 SER C O 1
ATOM 4164 N N . ILE C 1 64 ? 25.785 61.043 57.665 1.00 2.00 64 ILE C N 1
ATOM 4165 C CA . ILE C 1 64 ? 25.280 60.721 56.329 1.00 2.31 64 ILE C CA 1
ATOM 4166 C C . ILE C 1 64 ? 26.500 60.393 55.487 1.00 2.89 64 ILE C C 1
ATOM 4167 O O . ILE C 1 64 ? 27.355 61.248 55.314 1.00 3.26 64 ILE C O 1
ATOM 4172 N N . LEU C 1 65 ? 26.638 59.124 55.105 1.00 2.74 65 LEU C N 1
ATOM 4173 C CA . LEU C 1 65 ? 27.849 58.623 54.430 1.00 2.30 65 LEU C CA 1
ATOM 4174 C C . LEU C 1 65 ? 27.529 58.227 52.998 1.00 3.40 65 LEU C C 1
ATOM 4175 O O . LEU C 1 65 ? 26.377 57.935 52.693 1.00 4.36 65 LEU C O 1
ATOM 4180 N N . ARG C 1 66 ? 28.552 58.197 52.141 1.00 3.77 66 ARG C N 1
ATOM 4181 C CA . ARG C 1 66 ? 28.376 57.858 50.721 1.00 2.81 66 ARG C CA 1
ATOM 4182 C C . ARG C 1 66 ? 29.311 56.685 50.469 1.00 3.42 66 ARG C C 1
ATOM 4183 O O . ARG C 1 66 ? 30.449 56.698 50.987 1.00 2.56 66 ARG C O 1
ATOM 4191 N N . LEU C 1 67 ? 28.865 55.688 49.681 1.00 2.90 67 LEU C N 1
ATOM 4192 C CA . LEU C 1 67 ? 29.746 54.576 49.334 1.00 3.41 67 LEU C CA 1
ATOM 4193 C C . LEU C 1 67 ? 30.504 54.992 48.075 1.00 3.59 67 LEU C C 1
ATOM 4194 O O . LEU C 1 67 ? 29.883 55.202 47.027 1.00 3.80 67 LEU C O 1
ATOM 4199 N N . SER C 1 68 ? 31.832 55.119 48.173 1.00 3.47 68 SER C N 1
ATOM 4200 C CA . SER C 1 68 ? 32.616 55.572 47.007 1.00 4.44 68 SER C CA 1
ATOM 4201 C C . SER C 1 68 ? 32.696 54.493 45.922 1.00 4.17 68 SER C C 1
ATOM 4202 O O . SER C 1 68 ? 32.353 53.331 46.168 1.00 5.14 68 SER C O 1
ATOM 4205 N N . ALA C 1 69 ? 33.206 54.876 44.753 1.00 4.96 69 ALA C N 1
ATOM 4206 C CA . ALA C 1 69 ? 33.465 53.904 43.690 1.00 5.60 69 ALA C CA 1
ATOM 4207 C C . ALA C 1 69 ? 34.361 52.764 44.177 1.00 5.90 69 ALA C C 1
ATOM 4208 O O . ALA C 1 69 ? 34.240 51.623 43.721 1.00 6.42 69 ALA C O 1
ATOM 4210 N N . ASP C 1 70 ? 35.270 53.102 45.083 1.00 6.37 70 ASP C N 1
ATOM 4211 C CA . ASP C 1 70 ? 36.248 52.144 45.613 1.00 6.69 70 ASP C CA 1
ATOM 4212 C C . ASP C 1 70 ? 35.689 51.429 46.841 1.00 6.25 70 ASP C C 1
ATOM 4213 O O . ASP C 1 70 ? 36.436 50.753 47.548 1.00 6.24 70 ASP C O 1
ATOM 4218 N N . LEU C 1 71 ? 34.376 51.576 47.070 1.00 4.73 71 LEU C N 1
ATOM 4219 C CA . LEU C 1 71 ? 33.650 50.772 48.065 1.00 5.27 71 LEU C CA 1
ATOM 4220 C C . LEU C 1 71 ? 34.045 51.114 49.501 1.00 5.97 71 LEU C C 1
ATOM 4221 O O . LEU C 1 71 ? 34.077 50.242 50.384 1.00 6.57 71 LEU C O 1
ATOM 4226 N N . ARG C 1 72 ? 34.350 52.379 49.737 1.00 5.61 72 ARG C N 1
ATOM 4227 C CA . ARG C 1 72 ? 34.607 52.833 51.084 1.00 6.36 72 ARG C CA 1
ATOM 4228 C C . ARG C 1 72 ? 33.528 53.819 51.490 1.00 5.49 72 ARG C C 1
ATOM 4229 O O . ARG C 1 72 ? 33.087 54.636 50.671 1.00 5.09 72 ARG C O 1
ATOM 4237 N N . TRP C 1 73 ? 33.092 53.769 52.751 1.00 3.56 73 TRP C N 1
ATOM 4238 C CA . TRP C 1 73 ? 32.145 54.765 53.217 1.00 4.10 73 TRP C CA 1
ATOM 4239 C C . TRP C 1 73 ? 32.902 56.033 53.590 1.00 3.96 73 TRP C C 1
ATOM 4240 O O . TRP C 1 73 ? 33.938 55.965 54.250 1.00 5.04 73 TRP C O 1
ATOM 4251 N N . GLU C 1 74 ? 32.369 57.179 53.181 1.00 4.02 74 GLU C N 1
ATOM 4252 C CA . GLU C 1 74 ? 32.979 58.468 53.527 1.00 5.56 74 GLU C CA 1
ATOM 4253 C C . GLU C 1 74 ? 31.853 59.471 53.783 1.00 3.95 74 GLU C C 1
ATOM 4254 O O . GLU C 1 74 ? 30.718 59.237 53.389 1.00 4.82 74 GLU C O 1
ATOM 4260 N N . GLU C 1 75 ? 32.156 60.564 54.480 1.00 2.89 75 GLU C N 1
ATOM 4261 C CA . GLU C 1 75 ? 31.092 61.578 54.672 1.00 3.32 75 GLU C CA 1
ATOM 4262 C C . GLU C 1 75 ? 30.577 62.000 53.319 1.00 3.73 75 GLU C C 1
ATOM 4263 O O . GLU C 1 75 ? 31.366 62.306 52.411 1.00 3.66 75 GLU C O 1
ATOM 4269 N N . ALA C 1 76 ? 29.252 62.049 53.178 1.00 2.70 76 ALA C N 1
ATOM 4270 C CA . ALA C 1 76 ? 28.653 62.363 51.879 1.00 2.36 76 ALA C CA 1
ATOM 4271 C C . ALA C 1 76 ? 28.704 63.865 51.569 1.00 2.87 76 ALA C C 1
ATOM 4272 O O . ALA C 1 76 ? 28.398 64.699 52.424 1.00 2.54 76 ALA C O 1
ATOM 4274 N N . HIS C 1 77 ? 28.988 64.194 50.296 1.00 3.30 77 HIS C N 1
ATOM 4275 C CA . HIS C 1 77 ? 28.978 65.563 49.814 1.00 3.18 77 HIS C CA 1
ATOM 4276 C C . HIS C 1 77 ? 28.457 65.585 48.396 1.00 4.68 77 HIS C C 1
ATOM 4277 O O . HIS C 1 77 ? 28.800 64.699 47.607 1.00 5.35 77 HIS C O 1
ATOM 4284 N N . GLU C 1 78 ? 27.655 66.607 48.070 1.00 3.67 78 GLU C N 1
ATOM 4285 C CA . GLU C 1 78 ? 27.371 66.809 46.645 1.00 4.65 78 GLU C CA 1
ATOM 4286 C C . GLU C 1 78 ? 28.672 67.231 45.963 1.00 4.45 78 GLU C C 1
ATOM 4287 O O . GLU C 1 78 ? 29.519 67.891 46.578 1.00 5.58 78 GLU C O 1
ATOM 4293 N N . PRO C 1 79 ? 28.830 66.893 44.667 1.00 4.58 79 PRO C N 1
ATOM 4294 C CA . PRO C 1 79 ? 28.005 65.985 43.872 1.00 4.36 79 PRO C CA 1
ATOM 4295 C C . PRO C 1 79 ? 28.279 64.523 44.231 1.00 5.43 79 PRO C C 1
ATOM 4296 O O . PRO C 1 79 ? 29.443 64.102 44.295 1.00 7.19 79 PRO C O 1
ATOM 4300 N N . LEU C 1 80 ? 27.212 63.757 44.451 1.00 4.14 80 LEU C N 1
ATOM 4301 C CA . LEU C 1 80 ? 27.369 62.376 44.981 1.00 3.82 80 LEU C CA 1
ATOM 4302 C C . LEU C 1 80 ? 27.846 61.379 43.944 1.00 3.69 80 LEU C C 1
ATOM 4303 O O . LEU C 1 80 ? 28.241 60.261 44.287 1.00 5.25 80 LEU C O 1
ATOM 4308 N N . HIS C 1 81 ? 27.762 61.732 42.669 1.00 4.51 81 HIS C N 1
ATOM 4309 C CA . HIS C 1 81 ? 28.062 60.781 41.609 1.00 4.38 81 HIS C CA 1
ATOM 4310 C C . HIS C 1 81 ? 29.357 61.037 40.846 1.00 5.27 81 HIS C C 1
ATOM 4311 O O . HIS C 1 81 ? 29.606 60.384 39.835 1.00 5.80 81 HIS C O 1
ATOM 4318 N N . VAL C 1 82 ? 30.219 61.931 41.335 1.00 5.01 82 VAL C N 1
ATOM 4319 C CA . VAL C 1 82 ? 31.433 62.241 40.549 1.00 5.42 82 VAL C CA 1
ATOM 4320 C C . VAL C 1 82 ? 32.230 61.003 40.123 1.00 6.16 82 VAL C C 1
ATOM 4321 O O . VAL C 1 82 ? 32.646 60.885 38.978 1.00 7.19 82 VAL C O 1
ATOM 4325 N N . ASP C 1 83 ? 32.445 60.070 41.056 1.00 6.42 83 ASP C N 1
ATOM 4326 C CA . ASP C 1 83 ? 33.251 58.885 40.738 1.00 5.93 83 ASP C CA 1
ATOM 4327 C C . ASP C 1 83 ? 32.450 57.689 40.206 1.00 5.71 83 ASP C C 1
ATOM 4328 O O . ASP C 1 83 ? 33.024 56.583 40.025 1.00 6.72 83 ASP C O 1
ATOM 4333 N N . ILE C 1 84 ? 31.149 57.923 39.950 1.00 5.39 84 ILE C N 1
ATOM 4334 C CA . ILE C 1 84 ? 30.198 56.900 39.541 1.00 5.24 84 ILE C CA 1
ATOM 4335 C C . ILE C 1 84 ? 29.712 57.150 38.100 1.00 5.69 84 ILE C C 1
ATOM 4336 O O . ILE C 1 84 ? 29.812 56.255 37.244 1.00 6.02 84 ILE C O 1
ATOM 4341 N N . ASP C 1 85 ? 29.189 58.348 37.861 1.00 5.77 85 ASP C N 1
ATOM 4342 C CA . ASP C 1 85 ? 28.746 58.781 36.538 1.00 6.99 85 ASP C CA 1
ATOM 4343 C C . ASP C 1 85 ? 29.969 59.377 35.849 1.00 8.48 85 ASP C C 1
ATOM 4344 O O . ASP C 1 85 ? 30.071 60.591 35.615 1.00 8.15 85 ASP C O 1
ATOM 4349 N N . THR C 1 86 ? 30.939 58.515 35.570 1.00 8.84 86 THR C N 1
ATOM 4350 C CA . THR C 1 86 ? 32.257 58.955 35.118 1.00 10.36 86 THR C CA 1
ATOM 4351 C C . THR C 1 86 ? 32.243 59.447 33.678 1.00 10.19 86 THR C C 1
ATOM 4352 O O . THR C 1 86 ? 31.387 59.044 32.883 1.00 11.09 86 THR C O 1
ATOM 4356 N N . GLY C 1 87 ? 33.174 60.347 33.361 1.00 10.13 87 GLY C N 1
ATOM 4357 C CA . GLY C 1 87 ? 33.221 60.950 32.038 1.00 9.28 87 GLY C CA 1
ATOM 4358 C C . GLY C 1 87 ? 32.163 62.017 31.812 1.00 10.49 87 GLY C C 1
ATOM 4359 O O . GLY C 1 87 ? 32.122 62.634 30.747 1.00 10.81 87 GLY C O 1
ATOM 4360 N N . LYS C 1 88 ? 31.291 62.235 32.797 1.00 9.61 88 LYS C N 1
ATOM 4361 C CA . LYS C 1 88 ? 30.240 63.273 32.726 1.00 9.84 88 LYS C CA 1
ATOM 4362 C C . LYS C 1 88 ? 30.441 64.251 33.892 1.00 9.43 88 LYS C C 1
ATOM 4363 O O . LYS C 1 88 ? 30.860 63.829 34.985 1.00 9.63 88 LYS C O 1
ATOM 4369 N N . VAL C 1 89 ? 30.175 65.546 33.662 1.00 8.72 89 VAL C N 1
ATOM 4370 C CA . VAL C 1 89 ? 30.344 66.548 34.732 1.00 7.24 89 VAL C CA 1
ATOM 4371 C C . VAL C 1 89 ? 29.098 66.554 35.584 1.00 6.59 89 VAL C C 1
ATOM 4372 O O . VAL C 1 89 ? 27.981 66.817 35.117 1.00 7.15 89 VAL C O 1
ATOM 4376 N N . CYS C 1 90 ? 29.301 66.190 36.844 1.00 5.46 90 CYS C N 1
ATOM 4377 C CA . CYS C 1 90 ? 28.210 66.025 37.784 1.00 6.09 90 CYS C CA 1
ATOM 4378 C C . CYS C 1 90 ? 27.953 67.280 38.615 1.00 5.08 90 CYS C C 1
ATOM 4379 O O . CYS C 1 90 ? 28.882 68.013 38.962 1.00 5.47 90 CYS C O 1
ATOM 4382 N N . GLY C 1 91 ? 26.694 67.504 38.975 1.00 4.47 91 GLY C N 1
ATOM 4383 C CA . GLY C 1 91 ? 26.357 68.585 39.897 1.00 4.77 91 GLY C CA 1
ATOM 4384 C C . GLY C 1 91 ? 25.351 68.037 40.902 1.00 4.37 91 GLY C C 1
ATOM 4385 O O . GLY C 1 91 ? 25.386 66.848 41.238 1.00 6.28 91 GLY C O 1
ATOM 4386 N N . VAL C 1 92 ? 24.442 68.901 41.347 1.00 4.55 92 VAL C N 1
ATOM 4387 C CA . VAL C 1 92 ? 23.551 68.546 42.460 1.00 4.94 92 VAL C CA 1
ATOM 4388 C C . VAL C 1 92 ? 22.433 67.640 41.968 1.00 4.44 92 VAL C C 1
ATOM 4389 O O . VAL C 1 92 ? 21.809 67.907 40.930 1.00 6.08 92 VAL C O 1
ATOM 4393 N N . GLY C 1 93 ? 22.234 66.550 42.708 1.00 3.58 93 GLY C N 1
ATOM 4394 C CA . GLY C 1 93 ? 21.063 65.661 42.558 1.00 4.50 93 GLY C CA 1
ATOM 4395 C C . GLY C 1 93 ? 20.162 65.745 43.793 1.00 4.87 93 GLY C C 1
ATOM 4396 O O . GLY C 1 93 ? 20.293 66.664 44.608 1.00 5.41 93 GLY C O 1
ATOM 4397 N N . PRO C 1 94 ? 19.204 64.795 43.950 1.00 5.25 94 PRO C N 1
ATOM 4398 C CA . PRO C 1 94 ? 18.243 64.891 45.059 1.00 5.37 94 PRO C CA 1
ATOM 4399 C C . PRO C 1 94 ? 18.737 64.221 46.330 1.00 5.23 94 PRO C C 1
ATOM 4400 O O . PRO C 1 94 ? 18.065 64.293 47.364 1.00 4.98 94 PRO C O 1
ATOM 4404 N N . GLY C 1 95 ? 19.910 63.620 46.260 1.00 4.31 95 GLY C N 1
ATOM 4405 C CA . GLY C 1 95 ? 20.343 62.680 47.321 1.00 5.06 95 GLY C CA 1
ATOM 4406 C C . GLY C 1 95 ? 20.584 63.299 48.670 1.00 4.85 95 GLY C C 1
ATOM 4407 O O . GLY C 1 95 ? 20.091 62.795 49.663 1.00 5.06 95 GLY C O 1
ATOM 4408 N N . MET C 1 96 ? 21.377 64.364 48.726 1.00 4.12 96 MET C N 1
ATOM 4409 C CA . MET C 1 96 ? 21.651 64.974 50.063 1.00 4.02 96 MET C CA 1
ATOM 4410 C C . MET C 1 96 ? 20.419 65.636 50.634 1.00 3.91 96 MET C C 1
ATOM 4411 O O . MET C 1 96 ? 20.213 65.599 51.832 1.00 4.08 96 MET C O 1
ATOM 4416 N N . ALA C 1 97 ? 19.614 66.268 49.787 1.00 3.80 97 ALA C N 1
ATOM 4417 C CA . ALA C 1 97 ? 18.360 66.874 50.276 1.00 3.57 97 ALA C CA 1
ATOM 4418 C C . ALA C 1 97 ? 17.432 65.817 50.869 1.00 4.10 97 ALA C C 1
ATOM 4419 O O . ALA C 1 97 ? 16.867 66.006 51.945 1.00 4.12 97 ALA C O 1
ATOM 4421 N N . PHE C 1 98 ? 17.311 64.701 50.159 1.00 3.57 98 PHE C N 1
ATOM 4422 C CA . PHE C 1 98 ? 16.598 63.525 50.697 1.00 2.76 98 PHE C CA 1
ATOM 4423 C C . PHE C 1 98 ? 17.157 63.061 52.048 1.00 3.05 98 PHE C C 1
ATOM 4424 O O . PHE C 1 98 ? 16.426 62.934 53.033 1.00 3.60 98 PHE C O 1
ATOM 4432 N N . ALA C 1 99 ? 18.472 62.827 52.075 1.00 3.64 99 ALA C N 1
ATOM 4433 C CA . ALA C 1 99 ? 19.139 62.247 53.267 1.00 3.47 99 ALA C CA 1
ATOM 4434 C C . ALA C 1 99 ? 19.001 63.142 54.487 1.00 4.18 99 ALA C C 1
ATOM 4435 O O . ALA C 1 99 ? 18.650 62.679 55.564 1.00 4.34 99 ALA C O 1
ATOM 4437 N N . ASN C 1 100 ? 19.206 64.449 54.318 1.00 3.29 100 ASN C N 1
ATOM 4438 C CA . ASN C 1 100 ? 19.033 65.356 55.455 1.00 3.60 100 ASN C CA 1
ATOM 4439 C C . ASN C 1 100 ? 17.605 65.392 55.919 1.00 2.36 100 ASN C C 1
ATOM 4440 O O . ASN C 1 100 ? 17.347 65.410 57.119 1.00 4.62 100 ASN C O 1
ATOM 4445 N N . ALA C 1 101 ? 16.676 65.386 54.965 1.00 3.64 101 ALA C N 1
ATOM 4446 C CA . ALA C 1 101 ? 15.274 65.418 55.351 1.00 3.33 101 ALA C CA 1
ATOM 4447 C C . ALA C 1 101 ? 14.865 64.179 56.142 1.00 4.68 101 ALA C C 1
ATOM 4448 O O . ALA C 1 101 ? 14.191 64.295 57.137 1.00 5.40 101 ALA C O 1
ATOM 4450 N N . VAL C 1 102 ? 15.293 63.000 55.702 1.00 4.67 102 VAL C N 1
ATOM 4451 C CA . VAL C 1 102 ? 14.999 61.770 56.423 1.00 5.13 102 VAL C CA 1
ATOM 4452 C C . VAL C 1 102 ? 15.660 61.787 57.805 1.00 6.82 102 VAL C C 1
ATOM 4453 O O . VAL C 1 102 ? 15.014 61.508 58.822 1.00 7.08 102 VAL C O 1
ATOM 4457 N N . LYS C 1 103 ? 16.962 62.095 57.830 1.00 7.18 103 LYS C N 1
ATOM 4458 C CA . LYS C 1 103 ? 17.731 62.117 59.087 1.00 8.53 103 LYS C CA 1
ATOM 4459 C C . LYS C 1 103 ? 17.063 63.063 60.109 1.00 8.93 103 LYS C C 1
ATOM 4460 O O . LYS C 1 103 ? 16.892 62.703 61.289 1.00 9.74 103 LYS C O 1
ATOM 4466 N N . ASN C 1 104 ? 16.678 64.260 59.654 1.00 9.66 104 ASN C N 1
ATOM 4467 C CA . ASN C 1 104 ? 16.041 65.249 60.505 1.00 10.82 104 ASN C CA 1
ATOM 4468 C C . ASN C 1 104 ? 14.693 64.814 61.064 1.00 12.33 104 ASN C C 1
ATOM 4469 O O . ASN C 1 104 ? 14.348 65.166 62.202 1.00 12.01 104 ASN C O 1
ATOM 4474 N N . ARG C 1 105 ? 13.941 64.062 60.268 1.00 13.08 105 ARG C N 1
ATOM 4475 C CA . ARG C 1 105 ? 12.606 63.614 60.642 1.00 15.83 105 ARG C CA 1
ATOM 4476 C C . ARG C 1 105 ? 12.628 62.342 61.491 1.00 16.29 105 ARG C C 1
ATOM 4477 O O . ARG C 1 105 ? 11.729 62.122 62.302 1.00 17.36 105 ARG C O 1
ATOM 4485 N N . LEU C 1 106 ? 13.655 61.515 61.325 1.00 17.22 106 LEU C N 1
ATOM 4486 C CA . LEU C 1 106 ? 13.811 60.338 62.165 1.00 18.97 106 LEU C CA 1
ATOM 4487 C C . LEU C 1 106 ? 14.032 60.746 63.617 1.00 20.85 106 LEU C C 1
ATOM 4488 O O . LEU C 1 106 ? 13.474 60.119 64.520 1.00 21.45 106 LEU C O 1
ATOM 4493 N N . GLU C 1 107 ? 14.836 61.796 63.820 1.00 22.50 107 GLU C N 1
ATOM 4494 C CA . GLU C 1 107 ? 15.272 62.253 65.145 1.00 25.60 107 GLU C CA 1
ATOM 4495 C C . GLU C 1 107 ? 15.780 61.087 66.000 1.00 25.53 107 GLU C C 1
ATOM 4496 O O . GLU C 1 107 ? 15.697 61.129 67.225 1.00 26.02 107 GLU C O 1
ATOM 4502 N N . THR C 1 108 ? 16.282 60.049 65.324 1.00 26.05 108 THR C N 1
ATOM 4503 C CA . THR C 1 108 ? 16.878 58.875 65.971 1.00 26.04 108 THR C CA 1
ATOM 4504 C C . THR C 1 108 ? 18.393 59.050 65.891 1.00 25.37 108 THR C C 1
ATOM 4505 O O . THR C 1 108 ? 19.001 58.890 64.816 1.00 25.15 108 THR C O 1
ATOM 4509 N N . ASP C 1 109 ? 18.998 59.403 67.024 1.00 23.88 109 ASP C N 1
ATOM 4510 C CA . ASP C 1 109 ? 20.427 59.729 67.056 1.00 22.43 109 ASP C CA 1
ATOM 4511 C C . ASP C 1 109 ? 21.271 58.536 66.612 1.00 20.00 109 ASP C C 1
ATOM 4512 O O . ASP C 1 109 ? 22.419 58.697 66.196 1.00 20.41 109 ASP C O 1
ATOM 4517 N N . SER C 1 110 ? 20.687 57.343 66.687 1.00 16.98 110 SER C N 1
ATOM 4518 C CA . SER C 1 110 ? 21.397 56.120 66.347 1.00 14.28 110 SER C CA 1
ATOM 4519 C C . SER C 1 110 ? 21.399 55.816 64.849 1.00 12.65 110 SER C C 1
ATOM 4520 O O . SER C 1 110 ? 22.089 54.891 64.428 1.00 12.35 110 SER C O 1
ATOM 4523 N N . ALA C 1 111 ? 20.634 56.572 64.059 1.00 9.71 111 ALA C N 1
ATOM 4524 C CA . ALA C 1 111 ? 20.546 56.292 62.608 1.00 8.34 111 ALA C CA 1
ATOM 4525 C C . ALA C 1 111 ? 21.781 56.844 61.925 1.00 7.73 111 ALA C C 1
ATOM 4526 O O . ALA C 1 111 ? 22.173 57.994 62.174 1.00 9.17 111 ALA C O 1
ATOM 4528 N N . VAL C 1 112 ? 22.418 56.010 61.113 1.00 5.40 112 VAL C N 1
ATOM 4529 C CA . VAL C 1 112 ? 23.527 56.465 60.281 1.00 4.28 112 VAL C CA 1
ATOM 4530 C C . VAL C 1 112 ? 23.121 56.122 58.881 1.00 3.78 112 VAL C C 1
ATOM 4531 O O . VAL C 1 112 ? 22.982 54.967 58.541 1.00 2.52 112 VAL C O 1
ATOM 4535 N N . ILE C 1 113 ? 22.907 57.149 58.071 1.00 2.29 113 ILE C N 1
ATOM 4536 C CA . ILE C 1 113 ? 22.378 56.987 56.710 1.00 3.38 113 ILE C CA 1
ATOM 4537 C C . ILE C 1 113 ? 23.507 56.711 55.757 1.00 2.93 113 ILE C C 1
ATOM 4538 O O . ILE C 1 113 ? 24.562 57.395 55.818 1.00 4.23 113 ILE C O 1
ATOM 4543 N N . GLY C 1 114 ? 23.312 55.737 54.865 1.00 2.53 114 GLY C N 1
ATOM 4544 C CA . GLY C 1 114 ? 24.286 55.457 53.816 1.00 2.03 114 GLY C CA 1
ATOM 4545 C C . GLY C 1 114 ? 23.651 55.643 52.442 1.00 4.57 114 GLY C C 1
ATOM 4546 O O . GLY C 1 114 ? 22.550 55.155 52.206 1.00 5.41 114 GLY C O 1
ATOM 4547 N N . LEU C 1 115 ? 24.323 56.390 51.586 1.00 3.25 115 LEU C N 1
ATOM 4548 C CA . LEU C 1 115 ? 23.888 56.625 50.207 1.00 3.80 115 LEU C CA 1
ATOM 4549 C C . LEU C 1 115 ? 24.769 55.829 49.258 1.00 4.23 115 LEU C C 1
ATOM 4550 O O . LEU C 1 115 ? 26.008 55.904 49.332 1.00 4.39 115 LEU C O 1
ATOM 4555 N N . VAL C 1 116 ? 24.144 55.115 48.315 1.00 3.05 116 VAL C N 1
ATOM 4556 C CA . VAL C 1 116 ? 24.911 54.268 47.391 1.00 2.52 116 VAL C CA 1
ATOM 4557 C C . VAL C 1 116 ? 24.604 54.758 45.954 1.00 3.39 116 VAL C C 1
ATOM 4558 O O . VAL C 1 116 ? 23.627 54.290 45.332 1.00 3.98 116 VAL C O 1
ATOM 4562 N N . PRO C 1 117 ? 25.358 55.764 45.481 1.00 3.42 117 PRO C N 1
ATOM 4563 C CA . PRO C 1 117 ? 25.099 56.282 44.113 1.00 3.13 117 PRO C CA 1
ATOM 4564 C C . PRO C 1 117 ? 25.440 55.271 43.049 1.00 4.18 117 PRO C C 1
ATOM 4565 O O . PRO C 1 117 ? 26.571 54.704 43.057 1.00 3.42 117 PRO C O 1
ATOM 4569 N N . CYS C 1 118 ? 24.516 55.077 42.085 1.00 4.14 118 CYS C N 1
ATOM 4570 C CA . CYS C 1 118 ? 24.727 54.095 41.008 1.00 4.10 118 CYS C CA 1
ATOM 4571 C C . CYS C 1 118 ? 24.304 54.629 39.637 1.00 3.71 118 CYS C C 1
ATOM 4572 O O . CYS C 1 118 ? 24.367 53.868 38.674 1.00 4.75 118 CYS C O 1
ATOM 4575 N N . ALA C 1 119 ? 23.798 55.859 39.577 1.00 3.65 119 ALA C N 1
ATOM 4576 C CA . ALA C 1 119 ? 23.164 56.344 38.323 1.00 2.83 119 ALA C CA 1
ATOM 4577 C C . ALA C 1 119 ? 24.192 56.561 37.234 1.00 4.30 119 ALA C C 1
ATOM 4578 O O . ALA C 1 119 ? 25.407 56.650 37.512 1.00 4.99 119 ALA C O 1
ATOM 4580 N N . SER C 1 120 ? 23.714 56.674 35.985 1.00 3.90 120 SER C N 1
ATOM 4581 C CA . SER C 1 120 ? 24.606 56.821 34.859 1.00 4.76 120 SER C CA 1
ATOM 4582 C C . SER C 1 120 ? 23.925 57.668 33.808 1.00 4.91 120 SER C C 1
ATOM 4583 O O . SER C 1 120 ? 22.817 57.334 33.380 1.00 4.41 120 SER C O 1
ATOM 4586 N N . GLY C 1 121 ? 24.574 58.756 33.408 1.00 5.31 121 GLY C N 1
ATOM 4587 C CA . GLY C 1 121 ? 23.920 59.729 32.504 1.00 4.41 121 GLY C CA 1
ATOM 4588 C C . GLY C 1 121 ? 23.641 59.132 31.145 1.00 4.88 121 GLY C C 1
ATOM 4589 O O . GLY C 1 121 ? 24.445 58.339 30.611 1.00 6.52 121 GLY C O 1
ATOM 4590 N N . GLY C 1 122 ? 22.519 59.567 30.566 1.00 4.33 122 GLY C N 1
ATOM 4591 C CA . GLY C 1 122 ? 22.235 59.319 29.156 1.00 4.49 122 GLY C CA 1
ATOM 4592 C C . GLY C 1 122 ? 21.817 57.893 28.865 1.00 4.53 122 GLY C C 1
ATOM 4593 O O . GLY C 1 122 ? 21.903 57.450 27.711 1.00 6.86 122 GLY C O 1
ATOM 4594 N N . THR C 1 123 ? 21.368 57.175 29.891 1.00 4.72 123 THR C N 1
ATOM 4595 C CA . THR C 1 123 ? 21.084 55.729 29.761 1.00 4.58 123 THR C CA 1
ATOM 4596 C C . THR C 1 123 ? 19.613 55.451 29.664 1.00 4.68 123 THR C C 1
ATOM 4597 O O . THR C 1 123 ? 18.839 55.966 30.464 1.00 7.04 123 THR C O 1
ATOM 4601 N N . ALA C 1 124 ? 19.223 54.696 28.632 1.00 4.92 124 ALA C N 1
ATOM 4602 C CA . ALA C 1 124 ? 17.846 54.196 28.508 1.00 3.13 124 ALA C CA 1
ATOM 4603 C C . ALA C 1 124 ? 17.644 52.934 29.349 1.00 4.44 124 ALA C C 1
ATOM 4604 O O . ALA C 1 124 ? 18.618 52.301 29.742 1.00 3.35 124 ALA C O 1
ATOM 4606 N N . ILE C 1 125 ? 16.401 52.533 29.596 1.00 2.96 125 ILE C N 1
ATOM 4607 C CA . ILE C 1 125 ? 16.190 51.424 30.521 1.00 4.08 125 ILE C CA 1
ATOM 4608 C C . ILE C 1 125 ? 16.671 50.074 29.973 1.00 3.88 125 ILE C C 1
ATOM 4609 O O . ILE C 1 125 ? 16.974 49.171 30.751 1.00 4.24 125 ILE C O 1
ATOM 4614 N N . LYS C 1 126 ? 16.798 49.928 28.660 1.00 3.08 126 LYS C N 1
ATOM 4615 C CA . LYS C 1 126 ? 17.388 48.680 28.156 1.00 3.95 126 LYS C CA 1
ATOM 4616 C C . LYS C 1 126 ? 18.815 48.463 28.700 1.00 4.37 126 LYS C C 1
ATOM 4617 O O . LYS C 1 126 ? 19.283 47.349 28.753 1.00 6.43 126 LYS C O 1
ATOM 4623 N N . GLU C 1 127 ? 19.478 49.541 29.113 1.00 4.60 127 GLU C N 1
ATOM 4624 C CA . GLU C 1 127 ? 20.883 49.469 29.606 1.00 5.68 127 GLU C CA 1
ATOM 4625 C C . GLU C 1 127 ? 20.944 49.012 31.050 1.00 6.01 127 GLU C C 1
ATOM 4626 O O . GLU C 1 127 ? 22.040 48.961 31.645 1.00 6.40 127 GLU C O 1
ATOM 4632 N N . TRP C 1 128 ? 19.774 48.712 31.609 1.00 5.06 128 TRP C N 1
ATOM 4633 C CA . TRP C 1 128 ? 19.598 48.352 33.019 1.00 5.98 128 TRP C CA 1
ATOM 4634 C C . TRP C 1 128 ? 18.942 46.971 33.135 1.00 6.00 128 TRP C C 1
ATOM 4635 O O . TRP C 1 128 ? 18.384 46.599 34.190 1.00 7.19 128 TRP C O 1
ATOM 4646 N N . GLU C 1 129 ? 18.986 46.215 32.034 1.00 5.24 129 GLU C N 1
ATOM 4647 C CA . GLU C 1 129 ? 18.498 44.822 32.075 1.00 5.88 129 GLU C CA 1
ATOM 4648 C C . GLU C 1 129 ? 19.335 44.001 33.004 1.00 4.48 129 GLU C C 1
ATOM 4649 O O . GLU C 1 129 ? 20.530 44.241 33.156 1.00 5.02 129 GLU C O 1
ATOM 4655 N N . ARG C 1 130 ? 18.722 42.996 33.593 1.00 5.39 130 ARG C N 1
ATOM 4656 C CA . ARG C 1 130 ? 19.480 42.011 34.386 1.00 6.55 130 ARG C CA 1
ATOM 4657 C C . ARG C 1 130 ? 20.620 41.433 33.565 1.00 7.43 130 ARG C C 1
ATOM 4658 O O . ARG C 1 130 ? 20.435 41.043 32.388 1.00 8.33 130 ARG C O 1
ATOM 4666 N N . GLY C 1 131 ? 21.816 41.423 34.140 1.00 7.24 131 GLY C N 1
ATOM 4667 C CA . GLY C 1 131 ? 23.011 41.014 33.424 1.00 8.01 131 GLY C CA 1
ATOM 4668 C C . GLY C 1 131 ? 23.850 42.118 32.810 1.00 6.82 131 GLY C C 1
ATOM 4669 O O . GLY C 1 131 ? 25.018 41.884 32.477 1.00 7.91 131 GLY C O 1
ATOM 4670 N N . SER C 1 132 ? 23.265 43.312 32.637 1.00 6.19 132 SER C N 1
ATOM 4671 C CA . SER C 1 132 ? 23.943 44.427 31.985 1.00 6.11 132 SER C CA 1
ATOM 4672 C C . SER C 1 132 ? 25.006 44.986 32.923 1.00 5.81 132 SER C C 1
ATOM 4673 O O . SER C 1 132 ? 24.955 44.781 34.146 1.00 5.86 132 SER C O 1
ATOM 4676 N N . HIS C 1 133 ? 25.953 45.721 32.357 1.00 6.45 133 HIS C N 1
ATOM 4677 C CA . HIS C 1 133 ? 26.980 46.337 33.178 1.00 6.19 133 HIS C CA 1
ATOM 4678 C C . HIS C 1 133 ? 26.417 47.218 34.323 1.00 5.82 133 HIS C C 1
ATOM 4679 O O . HIS C 1 133 ? 26.827 47.093 35.497 1.00 6.68 133 HIS C O 1
ATOM 4686 N N . LEU C 1 134 ? 25.499 48.115 33.963 1.00 5.38 134 LEU C N 1
ATOM 4687 C CA . LEU C 1 134 ? 24.948 49.087 34.929 1.00 4.22 134 LEU C CA 1
ATOM 4688 C C . LEU C 1 134 ? 24.065 48.397 35.973 1.00 5.26 134 LEU C C 1
ATOM 4689 O O . LEU C 1 134 ? 24.077 48.762 37.168 1.00 6.41 134 LEU C O 1
ATOM 4694 N N . TYR C 1 135 ? 23.311 47.369 35.547 1.00 5.09 135 TYR C N 1
ATOM 4695 C CA . TYR C 1 135 ? 22.463 46.625 36.494 1.00 5.15 135 TYR C CA 1
ATOM 4696 C C . TYR C 1 135 ? 23.336 45.888 37.463 1.00 5.07 135 TYR C C 1
ATOM 4697 O O . TYR C 1 135 ? 23.121 45.962 38.692 1.00 4.68 135 TYR C O 1
ATOM 4706 N N . GLU C 1 136 ? 24.355 45.202 36.934 1.00 4.43 136 GLU C N 1
ATOM 4707 C CA . GLU C 1 136 ? 25.214 44.414 37.826 1.00 5.04 136 GLU C CA 1
ATOM 4708 C C . GLU C 1 136 ? 26.028 45.323 38.734 1.00 4.34 136 GLU C C 1
ATOM 4709 O O . GLU C 1 136 ? 26.269 44.978 39.909 1.00 4.92 136 GLU C O 1
ATOM 4715 N N . ARG C 1 137 ? 26.376 46.517 38.249 1.00 4.93 137 ARG C N 1
ATOM 4716 C CA . ARG C 1 137 ? 27.072 47.493 39.108 1.00 5.68 137 ARG C CA 1
ATOM 4717 C C . ARG C 1 137 ? 26.181 47.907 40.282 1.00 5.46 137 ARG C C 1
ATOM 4718 O O . ARG C 1 137 ? 26.661 47.993 41.456 1.00 5.84 137 ARG C O 1
ATOM 4726 N N . MET C 1 138 ? 24.903 48.166 39.982 1.00 5.09 138 MET C N 1
ATOM 4727 C CA . MET C 1 138 ? 23.925 48.542 41.010 1.00 5.22 138 MET C CA 1
ATOM 4728 C C . MET C 1 138 ? 23.771 47.427 42.049 1.00 5.29 138 MET C C 1
ATOM 4729 O O . MET C 1 138 ? 23.827 47.701 43.279 1.00 5.07 138 MET C O 1
ATOM 4734 N N . VAL C 1 139 ? 23.593 46.183 41.585 1.00 3.72 139 VAL C N 1
ATOM 4735 C CA . VAL C 1 139 ? 23.460 45.048 42.509 1.00 4.41 139 VAL C CA 1
ATOM 4736 C C . VAL C 1 139 ? 24.744 44.874 43.331 1.00 4.63 139 VAL C C 1
ATOM 4737 O O . VAL C 1 139 ? 24.697 44.740 44.590 1.00 5.22 139 VAL C O 1
ATOM 4741 N N . LYS C 1 140 ? 25.903 44.881 42.668 1.00 4.82 140 LYS C N 1
ATOM 4742 C CA . LYS C 1 140 ? 27.162 44.678 43.412 1.00 6.07 140 LYS C CA 1
ATOM 4743 C C . LYS C 1 140 ? 27.351 45.761 44.488 1.00 4.23 140 LYS C C 1
ATOM 4744 O O . LYS C 1 140 ? 27.750 45.466 45.634 1.00 4.63 140 LYS C O 1
ATOM 4750 N N . ARG C 1 141 ? 27.081 47.019 44.138 1.00 3.89 141 ARG C N 1
ATOM 4751 C CA . ARG C 1 141 ? 27.309 48.095 45.075 1.00 3.84 141 ARG C CA 1
ATOM 4752 C C . ARG C 1 141 ? 26.326 47.998 46.227 1.00 3.33 141 ARG C C 1
ATOM 4753 O O . ARG C 1 141 ? 26.680 48.242 47.398 1.00 4.44 141 ARG C O 1
ATOM 4761 N N . THR C 1 142 ? 25.109 47.552 45.934 1.00 3.28 142 THR C N 1
ATOM 4762 C CA . THR C 1 142 ? 24.092 47.386 46.991 1.00 3.87 142 THR C CA 1
ATOM 4763 C C . THR C 1 142 ? 24.517 46.248 47.924 1.00 3.26 142 THR C C 1
ATOM 4764 O O . THR C 1 142 ? 24.468 46.361 49.161 1.00 4.91 142 THR C O 1
ATOM 4768 N N . GLU C 1 143 ? 24.967 45.152 47.343 1.00 3.53 143 GLU C N 1
ATOM 4769 C CA . GLU C 1 143 ? 25.411 44.031 48.172 1.00 3.93 143 GLU C CA 1
ATOM 4770 C C . GLU C 1 143 ? 26.605 44.434 49.033 1.00 4.48 143 GLU C C 1
ATOM 4771 O O . GLU C 1 143 ? 26.652 44.112 50.234 1.00 4.79 143 GLU C O 1
ATOM 4777 N N . GLU C 1 144 ? 27.565 45.134 48.441 1.00 4.50 144 GLU C N 1
ATOM 4778 C CA . GLU C 1 144 ? 28.735 45.596 49.216 1.00 5.67 144 GLU C CA 1
ATOM 4779 C C . GLU C 1 144 ? 28.275 46.503 50.362 1.00 5.70 144 GLU C C 1
ATOM 4780 O O . GLU C 1 144 ? 28.727 46.358 51.504 1.00 4.57 144 GLU C O 1
ATOM 4786 N N . SER C 1 145 ? 27.339 47.408 50.071 1.00 5.32 145 SER C N 1
ATOM 4787 C CA . SER C 1 145 ? 26.847 48.381 51.072 1.00 4.31 145 SER C CA 1
ATOM 4788 C C . SER C 1 145 ? 26.304 47.722 52.340 1.00 5.45 145 SER C C 1
ATOM 4789 O O . SER C 1 145 ? 26.442 48.275 53.434 1.00 6.03 145 SER C O 1
ATOM 4792 N N . ARG C 1 146 ? 25.706 46.546 52.206 1.00 5.58 146 ARG C N 1
ATOM 4793 C CA . ARG C 1 146 ? 25.174 45.888 53.406 1.00 5.38 146 ARG C CA 1
ATOM 4794 C C . ARG C 1 146 ? 26.042 44.797 54.026 1.00 5.08 146 ARG C C 1
ATOM 4795 O O . ARG C 1 146 ? 25.561 44.063 54.871 1.00 4.56 146 ARG C O 1
ATOM 4803 N N . LYS C 1 147 ? 27.298 44.699 53.608 1.00 5.61 147 LYS C N 1
ATOM 4804 C CA . LYS C 1 147 ? 28.165 43.613 54.072 1.00 7.72 147 LYS C CA 1
ATOM 4805 C C . LYS C 1 147 ? 28.258 43.604 55.571 1.00 8.88 147 LYS C C 1
ATOM 4806 O O . LYS C 1 147 ? 28.479 42.543 56.177 1.00 9.88 147 LYS C O 1
ATOM 4812 N N . CYS C 1 148 ? 28.057 44.763 56.176 1.00 9.75 148 CYS C N 1
ATOM 4813 C CA . CYS C 1 148 ? 28.173 44.853 57.634 1.00 11.55 148 CYS C CA 1
ATOM 4814 C C . CYS C 1 148 ? 26.868 44.789 58.427 1.00 10.83 148 CYS C C 1
ATOM 4815 O O . CYS C 1 148 ? 26.871 44.821 59.664 1.00 12.03 148 CYS C O 1
ATOM 4818 N N . GLY C 1 149 ? 25.759 44.657 57.733 1.00 9.16 149 GLY C N 1
ATOM 4819 C CA . GLY C 1 149 ? 24.506 44.355 58.384 1.00 8.67 149 GLY C CA 1
ATOM 4820 C C . GLY C 1 149 ? 23.478 45.470 58.269 1.00 8.85 149 GLY C C 1
ATOM 4821 O O . GLY C 1 149 ? 22.341 45.296 58.704 1.00 9.05 149 GLY C O 1
ATOM 4822 N N . GLY C 1 150 ? 23.854 46.583 57.643 1.00 7.46 150 GLY C N 1
ATOM 4823 C CA . GLY C 1 150 ? 22.917 47.684 57.421 1.00 7.53 150 GLY C CA 1
ATOM 4824 C C . GLY C 1 150 ? 21.743 47.225 56.564 1.00 7.37 150 GLY C C 1
ATOM 4825 O O . GLY C 1 150 ? 21.888 46.318 55.743 1.00 8.06 150 GLY C O 1
ATOM 4826 N N . GLU C 1 151 ? 20.580 47.833 56.779 1.00 6.76 151 GLU C N 1
ATOM 4827 C CA . GLU C 1 151 ? 19.377 47.468 56.030 1.00 6.54 151 GLU C CA 1
ATOM 4828 C C . GLU C 1 151 ? 19.223 48.332 54.817 1.00 5.85 151 GLU C C 1
ATOM 4829 O O . GLU C 1 151 ? 19.384 49.556 54.889 1.00 5.61 151 GLU C O 1
ATOM 4835 N N . ILE C 1 152 ? 18.841 47.723 53.703 1.00 4.75 152 ILE C N 1
ATOM 4836 C CA . ILE C 1 152 ? 18.524 48.518 52.540 1.00 5.16 152 ILE C CA 1
ATOM 4837 C C . ILE C 1 152 ? 17.084 49.015 52.709 1.00 5.82 152 ILE C C 1
ATOM 4838 O O . ILE C 1 152 ? 16.119 48.226 52.669 1.00 7.00 152 ILE C O 1
ATOM 4843 N N . LYS C 1 153 ? 16.920 50.315 52.900 1.00 4.67 153 LYS C N 1
ATOM 4844 C CA . LYS C 1 153 ? 15.603 50.842 53.243 1.00 3.69 153 LYS C CA 1
ATOM 4845 C C . LYS C 1 153 ? 14.753 51.147 51.992 1.00 3.64 153 LYS C C 1
ATOM 4846 O O . LYS C 1 153 ? 13.510 51.020 52.041 1.00 4.15 153 LYS C O 1
ATOM 4852 N N . ALA C 1 154 ? 15.430 51.499 50.908 1.00 4.44 154 ALA C N 1
ATOM 4853 C CA . ALA C 1 154 ? 14.745 51.863 49.668 1.00 3.40 154 ALA C CA 1
ATOM 4854 C C . ALA C 1 154 ? 15.693 52.062 48.514 1.00 4.18 154 ALA C C 1
ATOM 4855 O O . ALA C 1 154 ? 16.868 52.412 48.703 1.00 5.60 154 ALA C O 1
ATOM 4857 N N . VAL C 1 155 ? 15.153 51.884 47.305 1.00 3.40 155 VAL C N 1
ATOM 4858 C CA . VAL C 1 155 ? 15.827 52.299 46.098 1.00 3.87 155 VAL C CA 1
ATOM 4859 C C . VAL C 1 155 ? 15.122 53.562 45.620 1.00 3.94 155 VAL C C 1
ATOM 4860 O O . VAL C 1 155 ? 13.888 53.588 45.516 1.00 5.14 155 VAL C O 1
ATOM 4864 N N . LEU C 1 156 ? 15.899 54.605 45.367 1.00 3.12 156 LEU C N 1
ATOM 4865 C CA . LEU C 1 156 ? 15.361 55.829 44.692 1.00 4.08 156 LEU C CA 1
ATOM 4866 C C . LEU C 1 156 ? 15.768 55.779 43.232 1.00 4.80 156 LEU C C 1
ATOM 4867 O O . LEU C 1 156 ? 16.963 55.689 42.936 1.00 6.12 156 LEU C O 1
ATOM 4872 N N . TRP C 1 157 ? 14.786 55.900 42.323 1.00 4.16 157 TRP C N 1
ATOM 4873 C CA . TRP C 1 157 ? 15.069 55.697 40.909 1.00 4.34 157 TRP C CA 1
ATOM 4874 C C . TRP C 1 157 ? 14.474 56.846 40.140 1.00 4.34 157 TRP C C 1
ATOM 4875 O O . TRP C 1 157 ? 13.277 57.153 40.272 1.00 5.34 157 TRP C O 1
ATOM 4886 N N . TYR C 1 158 ? 15.313 57.484 39.335 1.00 3.41 158 TYR C N 1
ATOM 4887 C CA . TYR C 1 158 ? 14.829 58.597 38.516 1.00 4.13 158 TYR C CA 1
ATOM 4888 C C . TYR C 1 158 ? 15.449 58.405 37.140 1.00 4.25 158 TYR C C 1
ATOM 4889 O O . TYR C 1 158 ? 16.638 58.703 36.940 1.00 4.34 158 TYR C O 1
ATOM 4898 N N . GLN C 1 159 ? 14.623 57.971 36.187 1.00 3.99 159 GLN C N 1
ATOM 4899 C CA . GLN C 1 159 ? 15.162 57.640 34.849 1.00 3.70 159 GLN C CA 1
ATOM 4900 C C . GLN C 1 159 ? 14.016 57.640 33.873 1.00 4.07 159 GLN C C 1
ATOM 4901 O O . GLN C 1 159 ? 12.849 57.498 34.297 1.00 5.35 159 GLN C O 1
ATOM 4907 N N . GLY C 1 160 ? 14.312 57.831 32.582 1.00 4.83 160 GLY C N 1
ATOM 4908 C CA . GLY C 1 160 ? 13.275 57.677 31.561 1.00 5.20 160 GLY C CA 1
ATOM 4909 C C . GLY C 1 160 ? 13.395 58.696 30.462 1.00 5.03 160 GLY C C 1
ATOM 4910 O O . GLY C 1 160 ? 12.847 58.518 29.353 1.00 5.46 160 GLY C O 1
ATOM 4911 N N . GLU C 1 161 ? 14.132 59.776 30.699 1.00 5.47 161 GLU C N 1
ATOM 4912 C CA . GLU C 1 161 ? 14.309 60.782 29.653 1.00 5.10 161 GLU C CA 1
ATOM 4913 C C . GLU C 1 161 ? 14.868 60.163 28.360 1.00 5.87 161 GLU C C 1
ATOM 4914 O O . GLU C 1 161 ? 14.576 60.651 27.246 1.00 6.49 161 GLU C O 1
ATOM 4920 N N . SER C 1 162 ? 15.665 59.094 28.488 1.00 5.03 162 SER C N 1
ATOM 4921 C CA . SER C 1 162 ? 16.239 58.440 27.308 1.00 4.26 162 SER C CA 1
ATOM 4922 C C . SER C 1 162 ? 15.288 57.460 26.630 1.00 4.70 162 SER C C 1
ATOM 4923 O O . SER C 1 162 ? 15.591 56.989 25.521 1.00 5.90 162 SER C O 1
ATOM 4926 N N . ASP C 1 163 ? 14.125 57.221 27.245 1.00 2.54 163 ASP C N 1
ATOM 4927 C CA . ASP C 1 163 ? 13.145 56.308 26.701 1.00 2.78 163 ASP C CA 1
ATOM 4928 C C . ASP C 1 163 ? 12.000 56.998 25.947 1.00 2.98 163 ASP C C 1
ATOM 4929 O O . ASP C 1 163 ? 11.070 56.319 25.503 1.00 3.95 163 ASP C O 1
ATOM 4934 N N . VAL C 1 164 ? 12.072 58.324 25.842 1.00 3.40 164 VAL C N 1
ATOM 4935 C CA . VAL C 1 164 ? 10.975 59.062 25.174 1.00 3.42 164 VAL C CA 1
ATOM 4936 C C . VAL C 1 164 ? 11.188 59.236 23.684 1.00 4.50 164 VAL C C 1
ATOM 4937 O O . VAL C 1 164 ? 10.266 59.608 22.957 1.00 4.29 164 VAL C O 1
ATOM 4941 N N . LEU C 1 165 ? 12.410 58.996 23.232 1.00 5.27 165 LEU C N 1
ATOM 4942 C CA . LEU C 1 165 ? 12.835 59.345 21.875 1.00 6.96 165 LEU C CA 1
ATOM 4943 C C . LEU C 1 165 ? 12.173 58.435 20.835 1.00 5.99 165 LEU C C 1
ATOM 4944 O O . LEU C 1 165 ? 11.718 58.891 19.758 1.00 7.83 165 LEU C O 1
ATOM 4952 N N . ASP C 1 166 ? 12.057 57.160 21.190 1.00 3.71 166 ASP C N 1
ATOM 4953 C CA . ASP C 1 166 ? 11.563 56.153 20.277 1.00 2.34 166 ASP C CA 1
ATOM 4954 C C . ASP C 1 166 ? 10.267 55.576 20.852 1.00 2.00 166 ASP C C 1
ATOM 4955 O O . ASP C 1 166 ? 10.233 55.121 22.010 1.00 2.00 166 ASP C O 1
ATOM 4960 N N . ILE C 1 167 ? 9.203 55.626 20.044 1.00 2.33 167 ILE C N 1
ATOM 4961 C CA . ILE C 1 167 ? 7.886 55.115 20.465 1.00 2.00 167 ILE C CA 1
ATOM 4962 C C . ILE C 1 167 ? 7.942 53.664 20.982 1.00 2.72 167 ILE C C 1
ATOM 4963 O O . ILE C 1 167 ? 7.206 53.309 21.912 1.00 2.58 167 ILE C O 1
ATOM 4968 N N . HIS C 1 168 ? 8.833 52.824 20.447 1.00 2.00 168 HIS C N 1
ATOM 4969 C CA . HIS C 1 168 ? 8.897 51.424 20.931 1.00 2.00 168 HIS C CA 1
ATOM 4970 C C . HIS C 1 168 ? 9.418 51.389 22.360 1.00 2.23 168 HIS C C 1
ATOM 4971 O O . HIS C 1 168 ? 8.991 50.543 23.158 1.00 3.56 168 HIS C O 1
ATOM 4978 N N . ASP C 1 169 ? 10.387 52.255 22.671 1.00 2.00 169 ASP C N 1
ATOM 4979 C CA . ASP C 1 169 ? 10.885 52.333 24.048 1.00 2.00 169 ASP C CA 1
ATOM 4980 C C . ASP C 1 169 ? 9.795 52.873 24.951 1.00 2.00 169 ASP C C 1
ATOM 4981 O O . ASP C 1 169 ? 9.611 52.386 26.084 1.00 3.97 169 ASP C O 1
ATOM 4986 N N . ALA C 1 170 ? 9.097 53.920 24.502 1.00 2.20 170 ALA C N 1
ATOM 4987 C CA . ALA C 1 170 ? 8.101 54.541 25.391 1.00 3.16 170 ALA C CA 1
ATOM 4988 C C . ALA C 1 170 ? 6.932 53.602 25.685 1.00 3.87 170 ALA C C 1
ATOM 4989 O O . ALA C 1 170 ? 6.463 53.541 26.835 1.00 4.35 170 ALA C O 1
ATOM 4991 N N . GLU C 1 171 ? 6.514 52.844 24.682 1.00 3.68 171 GLU C N 1
ATOM 4992 C CA . GLU C 1 171 ? 5.383 51.921 24.845 1.00 4.24 171 GLU C CA 1
ATOM 4993 C C . GLU C 1 171 ? 5.765 50.656 25.657 1.00 4.86 171 GLU C C 1
ATOM 4994 O O . GLU C 1 171 ? 4.883 49.946 26.124 1.00 5.65 171 GLU C O 1
ATOM 5000 N N . SER C 1 172 ? 7.060 50.380 25.806 1.00 4.64 172 SER C N 1
ATOM 5001 C CA . SER C 1 172 ? 7.484 49.205 26.551 1.00 4.83 172 SER C CA 1
ATOM 5002 C C . SER C 1 172 ? 7.996 49.597 27.931 1.00 4.76 172 SER C C 1
ATOM 5003 O O . SER C 1 172 ? 8.390 48.718 28.709 1.00 4.69 172 SER C O 1
ATOM 5006 N N . TYR C 1 173 ? 7.986 50.893 28.247 1.00 4.78 173 TYR C N 1
ATOM 5007 C CA . TYR C 1 173 ? 8.619 51.378 29.478 1.00 4.57 173 TYR C CA 1
ATOM 5008 C C . TYR C 1 173 ? 8.032 50.716 30.722 1.00 4.12 173 TYR C C 1
ATOM 5009 O O . TYR C 1 173 ? 8.784 50.256 31.599 1.00 4.48 173 TYR C O 1
ATOM 5018 N N . GLY C 1 174 ? 6.703 50.642 30.807 1.00 4.91 174 GLY C N 1
ATOM 5019 C CA . GLY C 1 174 ? 6.104 50.095 32.048 1.00 4.23 174 GLY C CA 1
ATOM 5020 C C . GLY C 1 174 ? 6.477 48.642 32.271 1.00 4.03 174 GLY C C 1
ATOM 5021 O O . GLY C 1 174 ? 6.808 48.233 33.401 1.00 3.40 174 GLY C O 1
ATOM 5022 N N . ASN C 1 175 ? 6.417 47.853 31.202 1.00 4.10 175 ASN C N 1
ATOM 5023 C CA . ASN C 1 175 ? 6.877 46.454 31.281 1.00 4.43 175 ASN C CA 1
ATOM 5024 C C . ASN C 1 175 ? 8.350 46.336 31.722 1.00 4.05 175 ASN C C 1
ATOM 5025 O O . ASN C 1 175 ? 8.705 45.479 32.547 1.00 4.88 175 ASN C O 1
ATOM 5030 N N . ASN C 1 176 ? 9.200 47.195 31.168 1.00 3.81 176 ASN C N 1
ATOM 5031 C CA . ASN C 1 176 ? 10.614 47.158 31.436 1.00 3.88 176 ASN C CA 1
ATOM 5032 C C . ASN C 1 176 ? 10.886 47.559 32.878 1.00 4.19 176 ASN C C 1
ATOM 5033 O O . ASN C 1 176 ? 11.716 46.938 33.544 1.00 4.31 176 ASN C O 1
ATOM 5038 N N . MET C 1 177 ? 10.155 48.561 33.374 1.00 4.65 177 MET C N 1
ATOM 5039 C CA . MET C 1 177 ? 10.312 48.993 34.787 1.00 4.27 177 MET C CA 1
ATOM 5040 C C . MET C 1 177 ? 9.786 47.883 35.751 1.00 5.40 177 MET C C 1
ATOM 5041 O O . MET C 1 177 ? 10.393 47.563 36.787 1.00 4.87 177 MET C O 1
ATOM 5046 N N . ASP C 1 178 ? 8.653 47.295 35.428 1.00 4.78 178 ASP C N 1
ATOM 5047 C CA . ASP C 1 178 ? 8.171 46.157 36.234 1.00 5.44 178 ASP C CA 1
ATOM 5048 C C . ASP C 1 178 ? 9.228 45.033 36.326 1.00 4.76 178 ASP C C 1
ATOM 5049 O O . ASP C 1 178 ? 9.508 44.528 37.431 1.00 5.40 178 ASP C O 1
ATOM 5054 N N . ARG C 1 179 ? 9.862 44.705 35.194 1.00 3.81 179 ARG C N 1
ATOM 5055 C CA . ARG C 1 179 ? 10.923 43.705 35.161 1.00 3.91 179 ARG C CA 1
ATOM 5056 C C . ARG C 1 179 ? 12.143 44.134 35.985 1.00 4.30 179 ARG C C 1
ATOM 5057 O O . ARG C 1 179 ? 12.747 43.304 36.717 1.00 4.97 179 ARG C O 1
ATOM 5065 N N . LEU C 1 180 ? 12.522 45.404 35.886 1.00 4.09 180 LEU C N 1
ATOM 5066 C CA . LEU C 1 180 ? 13.669 45.888 36.662 1.00 3.71 180 LEU C CA 1
ATOM 5067 C C . LEU C 1 180 ? 13.424 45.675 38.162 1.00 4.68 180 LEU C C 1
ATOM 5068 O O . LEU C 1 180 ? 14.310 45.219 38.886 1.00 5.32 180 LEU C O 1
ATOM 5073 N N . ILE C 1 181 ? 12.217 46.002 38.611 1.00 4.02 181 ILE C N 1
ATOM 5074 C CA . ILE C 1 181 ? 11.881 45.951 40.056 1.00 5.23 181 ILE C CA 1
ATOM 5075 C C . ILE C 1 181 ? 11.842 44.509 40.518 1.00 4.80 181 ILE C C 1
ATOM 5076 O O . ILE C 1 181 ? 12.370 44.169 41.595 1.00 4.63 181 ILE C O 1
ATOM 5081 N N . LYS C 1 182 ? 11.246 43.640 39.695 1.00 4.88 182 LYS C N 1
ATOM 5082 C CA . LYS C 1 182 ? 11.265 42.199 39.974 1.00 5.79 182 LYS C CA 1
ATOM 5083 C C . LYS C 1 182 ? 12.663 41.642 40.056 1.00 5.83 182 LYS C C 1
ATOM 5084 O O . LYS C 1 182 ? 12.967 40.839 40.966 1.00 4.65 182 LYS C O 1
ATOM 5090 N N . ASN C 1 183 ? 13.509 42.050 39.104 1.00 4.74 183 ASN C N 1
ATOM 5091 C CA . ASN C 1 183 ? 14.884 41.550 39.041 1.00 4.81 183 ASN C CA 1
ATOM 5092 C C . ASN C 1 183 ? 15.659 41.958 40.298 1.00 4.28 183 ASN C C 1
ATOM 5093 O O . ASN C 1 183 ? 16.270 41.117 40.965 1.00 2.97 183 ASN C O 1
ATOM 5098 N N . LEU C 1 184 ? 15.625 43.240 40.631 1.00 4.54 184 LEU C N 1
ATOM 5099 C CA . LEU C 1 184 ? 16.283 43.731 41.870 1.00 4.86 184 LEU C CA 1
ATOM 5100 C C . LEU C 1 184 ? 15.800 43.013 43.101 1.00 4.81 184 LEU C C 1
ATOM 5101 O O . LEU C 1 184 ? 16.612 42.553 43.919 1.00 4.68 184 LEU C O 1
ATOM 5106 N N . ARG C 1 185 ? 14.476 42.914 43.284 1.00 3.69 185 ARG C N 1
ATOM 5107 C CA . ARG C 1 185 ? 13.974 42.223 44.475 1.00 3.34 185 ARG C CA 1
ATOM 5108 C C . ARG C 1 185 ? 14.440 40.769 44.550 1.00 3.21 185 ARG C C 1
ATOM 5109 O O . ARG C 1 185 ? 14.807 40.250 45.612 1.00 2.63 185 ARG C O 1
ATOM 5117 N N . HIS C 1 186 ? 14.442 40.103 43.403 1.00 2.91 186 HIS C N 1
ATOM 5118 C CA . HIS C 1 186 ? 14.892 38.750 43.356 1.00 2.38 186 HIS C CA 1
ATOM 5119 C C . HIS C 1 186 ? 16.389 38.633 43.648 1.00 2.51 186 HIS C C 1
ATOM 5120 O O . HIS C 1 186 ? 16.788 37.869 44.536 1.00 2.40 186 HIS C O 1
ATOM 5127 N N . ASP C 1 187 ? 17.204 39.434 42.963 1.00 3.01 187 ASP C N 1
ATOM 5128 C CA . ASP C 1 187 ? 18.656 39.278 43.061 1.00 3.69 187 ASP C CA 1
ATOM 5129 C C . ASP C 1 187 ? 19.198 39.656 44.439 1.00 3.62 187 ASP C C 1
ATOM 5130 O O . ASP C 1 187 ? 20.159 39.047 44.883 1.00 4.14 187 ASP C O 1
ATOM 5135 N N . LEU C 1 188 ? 18.530 40.598 45.106 1.00 3.62 188 LEU C N 1
ATOM 5136 C CA . LEU C 1 188 ? 18.898 41.001 46.479 1.00 4.07 188 LEU C CA 1
ATOM 5137 C C . LEU C 1 188 ? 18.188 40.159 47.539 1.00 5.01 188 LEU C C 1
ATOM 5138 O O . LEU C 1 188 ? 18.465 40.275 48.753 1.00 5.27 188 LEU C O 1
ATOM 5143 N N . ASN C 1 189 ? 17.273 39.288 47.106 1.00 5.06 189 ASN C N 1
ATOM 5144 C CA . ASN C 1 189 ? 16.443 38.520 48.041 1.00 4.36 189 ASN C CA 1
ATOM 5145 C C . ASN C 1 189 ? 15.785 39.457 49.038 1.00 4.07 189 ASN C C 1
ATOM 5146 O O . ASN C 1 189 ? 15.877 39.255 50.250 1.00 3.46 189 ASN C O 1
ATOM 5151 N N . LEU C 1 190 ? 15.128 40.490 48.511 1.00 3.28 190 LEU C N 1
ATOM 5152 C CA . LEU C 1 190 ? 14.356 41.431 49.299 1.00 3.69 190 LEU C CA 1
ATOM 5153 C C . LEU C 1 190 ? 13.002 41.605 48.610 1.00 3.72 190 LEU C C 1
ATOM 5154 O O . LEU C 1 190 ? 12.825 42.602 47.893 1.00 3.62 190 LEU C O 1
ATOM 5159 N N . PRO C 1 191 ? 12.057 40.646 48.823 1.00 4.45 191 PRO C N 1
ATOM 5160 C CA . PRO C 1 191 ? 10.806 40.630 48.044 1.00 4.32 191 PRO C CA 1
ATOM 5161 C C . PRO C 1 191 ? 9.955 41.872 48.280 1.00 5.80 191 PRO C C 1
ATOM 5162 O O . PRO C 1 191 ? 9.106 42.220 47.417 1.00 5.50 191 PRO C O 1
ATOM 5166 N N . SER C 1 192 ? 10.230 42.569 49.383 1.00 5.24 192 SER C N 1
ATOM 5167 C CA . SER C 1 192 ? 9.485 43.760 49.771 1.00 6.57 192 SER C CA 1
ATOM 5168 C C . SER C 1 192 ? 10.248 45.085 49.650 1.00 6.11 192 SER C C 1
ATOM 5169 O O . SER C 1 192 ? 9.777 46.101 50.157 1.00 5.82 192 SER C O 1
ATOM 5172 N N . LEU C 1 193 ? 11.405 45.074 48.995 1.00 4.43 193 LEU C N 1
ATOM 5173 C CA . LEU C 1 193 ? 12.273 46.251 48.941 1.00 5.31 193 LEU C CA 1
ATOM 5174 C C . LEU C 1 193 ? 11.515 47.437 48.360 1.00 4.11 193 LEU C C 1
ATOM 5175 O O . LEU C 1 193 ? 11.089 47.386 47.193 1.00 4.96 193 LEU C O 1
ATOM 5180 N N . PRO C 1 194 ? 11.348 48.528 49.137 1.00 3.98 194 PRO C N 1
ATOM 5181 C CA . PRO C 1 194 ? 10.656 49.711 48.602 1.00 3.48 194 PRO C CA 1
ATOM 5182 C C . PRO C 1 194 ? 11.382 50.342 47.439 1.00 3.71 194 PRO C C 1
ATOM 5183 O O . PRO C 1 194 ? 12.607 50.480 47.444 1.00 3.48 194 PRO C O 1
ATOM 5187 N N . ILE C 1 195 ? 10.627 50.671 46.405 1.00 3.88 195 ILE C N 1
ATOM 5188 C CA . ILE C 1 195 ? 11.151 51.409 45.278 1.00 4.33 195 ILE C CA 1
ATOM 5189 C C . ILE C 1 195 ? 10.364 52.706 45.201 1.00 4.02 195 ILE C C 1
ATOM 5190 O O . ILE C 1 195 ? 9.135 52.686 45.265 1.00 5.24 195 ILE C O 1
ATOM 5195 N N . ILE C 1 196 ? 11.061 53.832 45.114 1.00 3.25 196 ILE C N 1
ATOM 5196 C CA . ILE C 1 196 ? 10.367 55.123 44.896 1.00 3.80 196 ILE C CA 1
ATOM 5197 C C . ILE C 1 196 ? 10.891 55.650 43.573 1.00 4.93 196 ILE C C 1
ATOM 5198 O O . ILE C 1 196 ? 12.092 55.929 43.457 1.00 5.85 196 ILE C O 1
ATOM 5203 N N . GLN C 1 197 ? 10.029 55.693 42.553 1.00 4.32 197 GLN C N 1
ATOM 5204 C CA . GLN C 1 197 ? 10.459 56.157 41.229 1.00 5.23 197 GLN C CA 1
ATOM 5205 C C . GLN C 1 197 ? 9.940 57.543 40.980 1.00 5.56 197 GLN C C 1
ATOM 5206 O O . GLN C 1 197 ? 9.137 58.033 41.762 1.00 6.32 197 GLN C O 1
ATOM 5212 N N . VAL C 1 198 ? 10.445 58.170 39.930 1.00 5.52 198 VAL C N 1
ATOM 5213 C CA . VAL C 1 198 ? 10.100 59.568 39.653 1.00 4.73 198 VAL C CA 1
ATOM 5214 C C . VAL C 1 198 ? 9.469 59.675 38.276 1.00 5.06 198 VAL C C 1
ATOM 5215 O O . VAL C 1 198 ? 10.098 59.299 37.261 1.00 5.81 198 VAL C O 1
ATOM 5219 N N . ALA C 1 199 ? 8.244 60.209 38.229 1.00 4.86 199 ALA C N 1
ATOM 5220 C CA . ALA C 1 199 ? 7.646 60.469 36.913 1.00 4.81 199 ALA C CA 1
ATOM 5221 C C . ALA C 1 199 ? 8.381 61.649 36.306 1.00 4.91 199 ALA C C 1
ATOM 5222 O O . ALA C 1 199 ? 8.427 62.736 36.880 1.00 4.60 199 ALA C O 1
ATOM 5224 N N . ILE C 1 200 ? 8.930 61.441 35.108 1.00 4.34 200 ILE C N 1
ATOM 5225 C CA . ILE C 1 200 ? 9.903 62.379 34.587 1.00 4.67 200 ILE C CA 1
ATOM 5226 C C . ILE C 1 200 ? 9.285 63.739 34.231 1.00 5.06 200 ILE C C 1
ATOM 5227 O O . ILE C 1 200 ? 8.105 63.851 33.885 1.00 5.36 200 ILE C O 1
ATOM 5232 N N . ALA C 1 201 ? 10.116 64.771 34.313 1.00 5.29 201 ALA C N 1
ATOM 5233 C CA . ALA C 1 201 ? 9.692 66.161 34.148 1.00 4.97 201 ALA C CA 1
ATOM 5234 C C . ALA C 1 201 ? 9.977 66.698 32.767 1.00 4.74 201 ALA C C 1
ATOM 5235 O O . ALA C 1 201 ? 9.492 67.771 32.420 1.00 5.98 201 ALA C O 1
ATOM 5237 N N . SER C 1 202 ? 10.814 65.976 32.022 1.00 5.01 202 SER C N 1
ATOM 5238 C CA . SER C 1 202 ? 11.443 66.513 30.815 1.00 5.23 202 SER C CA 1
ATOM 5239 C C . SER C 1 202 ? 11.877 65.388 29.893 1.00 5.08 202 SER C C 1
ATOM 5240 O O . SER C 1 202 ? 11.844 64.196 30.267 1.00 5.26 202 SER C O 1
ATOM 5243 N N . GLY C 1 203 ? 12.200 65.779 28.649 1.00 5.95 203 GLY C N 1
ATOM 5244 C CA . GLY C 1 203 ? 12.737 64.842 27.679 1.00 4.67 203 GLY C CA 1
ATOM 5245 C C . GLY C 1 203 ? 12.083 65.027 26.309 1.00 4.97 203 GLY C C 1
ATOM 5246 O O . GLY C 1 203 ? 12.657 64.606 25.301 1.00 4.38 203 GLY C O 1
ATOM 5247 N N . GLY C 1 204 ? 10.884 65.618 26.268 1.00 3.86 204 GLY C N 1
ATOM 5248 C CA . GLY C 1 204 ? 10.168 65.749 24.978 1.00 3.09 204 GLY C CA 1
ATOM 5249 C C . GLY C 1 204 ? 9.701 64.390 24.457 1.00 2.65 204 GLY C C 1
ATOM 5250 O O . GLY C 1 204 ? 9.455 63.469 25.253 1.00 2.95 204 GLY C O 1
ATOM 5251 N N . GLY C 1 205 ? 9.573 64.268 23.133 1.00 2.00 205 GLY C N 1
ATOM 5252 C CA . GLY C 1 205 ? 9.146 63.007 22.539 1.00 2.00 205 GLY C CA 1
ATOM 5253 C C . GLY C 1 205 ? 7.901 62.438 23.205 1.00 2.23 205 GLY C C 1
ATOM 5254 O O . GLY C 1 205 ? 6.936 63.179 23.465 1.00 2.00 205 GLY C O 1
ATOM 5255 N N . TYR C 1 206 ? 7.952 61.142 23.535 1.00 2.82 206 TYR C N 1
ATOM 5256 C CA . TYR C 1 206 ? 6.797 60.419 24.041 1.00 2.32 206 TYR C CA 1
ATOM 5257 C C . TYR C 1 206 ? 6.844 60.434 25.575 1.00 3.26 206 TYR C C 1
ATOM 5258 O O . TYR C 1 206 ? 6.546 59.451 26.246 1.00 3.56 206 TYR C O 1
ATOM 5267 N N . ILE C 1 207 ? 7.201 61.586 26.100 1.00 3.14 207 ILE C N 1
ATOM 5268 C CA . ILE C 1 207 ? 7.206 61.782 27.560 1.00 3.32 207 ILE C CA 1
ATOM 5269 C C . ILE C 1 207 ? 5.853 61.408 28.189 1.00 3.67 207 ILE C C 1
ATOM 5270 O O . ILE C 1 207 ? 5.861 60.782 29.289 1.00 3.75 207 ILE C O 1
ATOM 5275 N N . ASP C 1 208 ? 4.733 61.779 27.537 1.00 4.71 208 ASP C N 1
ATOM 5276 C CA . ASP C 1 208 ? 3.420 61.430 28.081 1.00 4.98 208 ASP C CA 1
ATOM 5277 C C . ASP C 1 208 ? 3.259 59.915 28.273 1.00 5.08 208 ASP C C 1
ATOM 5278 O O . ASP C 1 208 ? 2.746 59.487 29.325 1.00 4.75 208 ASP C O 1
ATOM 5283 N N . LYS C 1 209 ? 3.737 59.105 27.315 1.00 3.71 209 LYS C N 1
ATOM 5284 C CA . LYS C 1 209 ? 3.616 57.645 27.424 1.00 3.34 209 LYS C CA 1
ATOM 5285 C C . LYS C 1 209 ? 4.478 57.135 28.572 1.00 3.49 209 LYS C C 1
ATOM 5286 O O . LYS C 1 209 ? 4.057 56.273 29.343 1.00 5.44 209 LYS C O 1
ATOM 5292 N N . VAL C 1 210 ? 5.699 57.669 28.702 1.00 3.16 210 VAL C N 1
ATOM 5293 C CA . VAL C 1 210 ? 6.591 57.238 29.779 1.00 2.48 210 VAL C CA 1
ATOM 5294 C C . VAL C 1 210 ? 6.008 57.627 31.143 1.00 4.25 210 VAL C C 1
ATOM 5295 O O . VAL C 1 210 ? 5.962 56.802 32.053 1.00 4.69 210 VAL C O 1
ATOM 5299 N N . ARG C 1 211 ? 5.583 58.870 31.274 1.00 3.70 211 ARG C N 1
ATOM 5300 C CA . ARG C 1 211 ? 5.004 59.329 32.566 1.00 3.72 211 ARG C CA 1
ATOM 5301 C C . ARG C 1 211 ? 3.761 58.516 32.963 1.00 3.82 211 ARG C C 1
ATOM 5302 O O . ARG C 1 211 ? 3.601 58.163 34.149 1.00 4.64 211 ARG C O 1
ATOM 5310 N N . GLU C 1 212 ? 2.925 58.176 31.974 1.00 4.59 212 GLU C N 1
ATOM 5311 C CA . GLU C 1 212 ? 1.731 57.372 32.217 1.00 4.33 212 GLU C CA 1
ATOM 5312 C C . GLU C 1 212 ? 2.155 56.002 32.771 1.00 5.18 212 GLU C C 1
ATOM 5313 O O . GLU C 1 212 ? 1.553 55.497 33.712 1.00 5.06 212 GLU C O 1
ATOM 5319 N N . ALA C 1 213 ? 3.199 55.420 32.182 1.00 5.05 213 ALA C N 1
ATOM 5320 C CA . ALA C 1 213 ? 3.761 54.144 32.671 1.00 5.00 213 ALA C CA 1
ATOM 5321 C C . ALA C 1 213 ? 4.279 54.242 34.079 1.00 6.33 213 ALA C C 1
ATOM 5322 O O . ALA C 1 213 ? 4.061 53.341 34.909 1.00 8.06 213 ALA C O 1
ATOM 5324 N N . GLN C 1 214 ? 4.989 55.320 34.370 1.00 6.38 214 GLN C N 1
ATOM 5325 C CA . GLN C 1 214 ? 5.609 55.463 35.695 1.00 5.45 214 GLN C CA 1
ATOM 5326 C C . GLN C 1 214 ? 4.536 55.690 36.759 1.00 7.01 214 GLN C C 1
ATOM 5327 O O . GLN C 1 214 ? 4.540 55.053 37.828 1.00 8.82 214 GLN C O 1
ATOM 5333 N N . LEU C 1 215 ? 3.621 56.606 36.469 1.00 7.82 215 LEU C N 1
ATOM 5334 C CA . LEU C 1 215 ? 2.540 56.957 37.392 1.00 7.68 215 LEU C CA 1
ATOM 5335 C C . LEU C 1 215 ? 1.520 55.831 37.570 1.00 8.26 215 LEU C C 1
ATOM 5336 O O . LEU C 1 215 ? 0.967 55.667 38.662 1.00 9.22 215 LEU C O 1
ATOM 5341 N N . GLY C 1 216 ? 1.278 55.054 36.521 1.00 8.48 216 GLY C N 1
ATOM 5342 C CA . GLY C 1 216 ? 0.304 53.958 36.574 1.00 8.11 216 GLY C CA 1
ATOM 5343 C C . GLY C 1 216 ? 0.851 52.585 36.988 1.00 9.24 216 GLY C C 1
ATOM 5344 O O . GLY C 1 216 ? 0.098 51.618 37.007 1.00 9.52 216 GLY C O 1
ATOM 5345 N N . LEU C 1 217 ? 2.148 52.470 37.286 1.00 9.89 217 LEU C N 1
ATOM 5346 C CA . LEU C 1 217 ? 2.706 51.147 37.603 1.00 10.06 217 LEU C CA 1
ATOM 5347 C C . LEU C 1 217 ? 2.274 50.776 39.008 1.00 10.49 217 LEU C C 1
ATOM 5348 O O . LEU C 1 217 ? 2.673 51.444 39.973 1.00 10.69 217 LEU C O 1
ATOM 5353 N N . LYS C 1 218 ? 1.469 49.717 39.125 1.00 9.38 218 LYS C N 1
ATOM 5354 C CA . LYS C 1 218 ? 0.905 49.332 40.415 1.00 9.00 218 LYS C CA 1
ATOM 5355 C C . LYS C 1 218 ? 1.565 48.045 40.904 1.00 8.83 218 LYS C C 1
ATOM 5356 O O . LYS C 1 218 ? 1.294 46.971 40.376 1.00 9.08 218 LYS C O 1
ATOM 5362 N N . LEU C 1 219 ? 2.449 48.161 41.899 1.00 7.78 219 LEU C N 1
ATOM 5363 C CA . LEU C 1 219 ? 3.115 47.005 42.497 1.00 7.66 219 LEU C CA 1
ATOM 5364 C C . LEU C 1 219 ? 3.255 47.228 43.983 1.00 7.42 219 LEU C C 1
ATOM 5365 O O . LEU C 1 219 ? 3.447 48.344 44.417 1.00 7.01 219 LEU C O 1
ATOM 5370 N N . SER C 1 220 ? 3.249 46.154 44.759 1.00 6.97 220 SER C N 1
ATOM 5371 C CA . SER C 1 220 ? 3.456 46.288 46.189 1.00 6.82 220 SER C CA 1
ATOM 5372 C C . SER C 1 220 ? 4.744 47.032 46.518 1.00 5.72 220 SER C C 1
ATOM 5373 O O . SER C 1 220 ? 5.805 46.737 45.962 1.00 4.69 220 SER C O 1
ATOM 5376 N N . ASN C 1 221 ? 4.642 47.987 47.452 1.00 4.78 221 ASN C N 1
ATOM 5377 C CA . ASN C 1 221 ? 5.823 48.745 47.912 1.00 5.22 221 ASN C CA 1
ATOM 5378 C C . ASN C 1 221 ? 6.575 49.491 46.838 1.00 4.88 221 ASN C C 1
ATOM 5379 O O . ASN C 1 221 ? 7.766 49.746 46.970 1.00 4.52 221 ASN C O 1
ATOM 5384 N N . VAL C 1 222 ? 5.861 49.885 45.774 1.00 4.97 222 VAL C N 1
ATOM 5385 C CA . VAL C 1 222 ? 6.416 50.811 44.800 1.00 5.20 222 VAL C CA 1
ATOM 5386 C C . VAL C 1 222 ? 5.579 52.094 44.862 1.00 5.50 222 VAL C C 1
ATOM 5387 O O . VAL C 1 222 ? 4.348 52.034 44.818 1.00 5.34 222 VAL C O 1
ATOM 5391 N N . VAL C 1 223 ? 6.242 53.248 44.941 1.00 5.20 223 VAL C N 1
ATOM 5392 C CA . VAL C 1 223 ? 5.507 54.529 44.866 1.00 6.38 223 VAL C CA 1
ATOM 5393 C C . VAL C 1 223 ? 6.170 55.397 43.829 1.00 5.98 223 VAL C C 1
ATOM 5394 O O . VAL C 1 223 ? 7.351 55.203 43.530 1.00 5.46 223 VAL C O 1
ATOM 5398 N N . CYS C 1 224 ? 5.410 56.338 43.262 1.00 5.95 224 CYS C N 1
ATOM 5399 C CA . CYS C 1 224 ? 5.945 57.266 42.271 1.00 6.13 224 CYS C CA 1
ATOM 5400 C C . CYS C 1 224 ? 5.760 58.696 42.801 1.00 5.59 224 CYS C C 1
ATOM 5401 O O . CYS C 1 224 ? 4.665 59.066 43.215 1.00 5.72 224 CYS C O 1
ATOM 5404 N N . VAL C 1 225 ? 6.832 59.476 42.820 1.00 4.93 225 VAL C N 1
ATOM 5405 C CA . VAL C 1 225 ? 6.739 60.909 43.038 1.00 6.63 225 VAL C CA 1
ATOM 5406 C C . VAL C 1 225 ? 6.781 61.614 41.660 1.00 5.82 225 VAL C C 1
ATOM 5407 O O . VAL C 1 225 ? 7.395 61.128 40.738 1.00 6.56 225 VAL C O 1
ATOM 5411 N N . ASP C 1 226 ? 6.136 62.759 41.502 1.00 5.79 226 ASP C N 1
ATOM 5412 C CA . ASP C 1 226 ? 6.046 63.384 40.181 1.00 5.80 226 ASP C CA 1
ATOM 5413 C C . ASP C 1 226 ? 6.930 64.624 40.161 1.00 6.30 226 ASP C C 1
ATOM 5414 O O . ASP C 1 226 ? 6.740 65.562 40.981 1.00 7.04 226 ASP C O 1
ATOM 5419 N N . ALA C 1 227 ? 7.913 64.632 39.264 1.00 5.61 227 ALA C N 1
ATOM 5420 C CA . ALA C 1 227 ? 8.792 65.814 39.123 1.00 6.16 227 ALA C CA 1
ATOM 5421 C C . ALA C 1 227 ? 8.244 66.838 38.134 1.00 6.66 227 ALA C C 1
ATOM 5422 O O . ALA C 1 227 ? 8.884 67.853 37.923 1.00 6.49 227 ALA C O 1
ATOM 5424 N N . LYS C 1 228 ? 7.098 66.559 37.507 1.00 6.47 228 LYS C N 1
ATOM 5425 C CA . LYS C 1 228 ? 6.528 67.518 36.532 1.00 8.01 228 LYS C CA 1
ATOM 5426 C C . LYS C 1 228 ? 6.367 68.892 37.172 1.00 8.13 228 LYS C C 1
ATOM 5427 O O . LYS C 1 228 ? 5.879 69.019 38.307 1.00 7.60 228 LYS C O 1
ATOM 5433 N N . GLY C 1 229 ? 6.802 69.927 36.465 1.00 7.98 229 GLY C N 1
ATOM 5434 C CA . GLY C 1 229 ? 6.637 71.274 36.973 1.00 7.72 229 GLY C CA 1
ATOM 5435 C C . GLY C 1 229 ? 7.801 71.839 37.757 1.00 7.69 229 GLY C C 1
ATOM 5436 O O . GLY C 1 229 ? 7.829 73.037 38.041 1.00 8.25 229 GLY C O 1
ATOM 5437 N N . LEU C 1 230 ? 8.760 70.999 38.126 1.00 7.27 230 LEU C N 1
ATOM 5438 C CA . LEU C 1 230 ? 9.957 71.495 38.816 1.00 6.53 230 LEU C CA 1
ATOM 5439 C C . LEU C 1 230 ? 10.868 72.269 37.855 1.00 6.92 230 LEU C C 1
ATOM 5440 O O . LEU C 1 230 ? 10.938 71.939 36.652 1.00 8.04 230 LEU C O 1
ATOM 5445 N N . PRO C 1 231 ? 11.537 73.324 38.347 1.00 6.84 231 PRO C N 1
ATOM 5446 C CA . PRO C 1 231 ? 12.326 74.169 37.426 1.00 6.86 231 PRO C CA 1
ATOM 5447 C C . PRO C 1 231 ? 13.433 73.422 36.669 1.00 5.91 231 PRO C C 1
ATOM 5448 O O . PRO C 1 231 ? 14.184 72.635 37.247 1.00 6.24 231 PRO C O 1
ATOM 5452 N N . LEU C 1 232 ? 13.506 73.684 35.369 1.00 5.72 232 LEU C N 1
ATOM 5453 C CA . LEU C 1 232 ? 14.538 73.112 34.547 1.00 4.91 232 LEU C CA 1
ATOM 5454 C C . LEU C 1 232 ? 15.617 74.138 34.206 1.00 4.84 232 LEU C C 1
ATOM 5455 O O . LEU C 1 232 ? 15.352 75.341 34.148 1.00 6.05 232 LEU C O 1
ATOM 5460 N N . LYS C 1 233 ? 16.821 73.634 33.948 1.00 4.83 233 LYS C N 1
ATOM 5461 C CA . LYS C 1 233 ? 17.931 74.433 33.471 1.00 4.73 233 LYS C CA 1
ATOM 5462 C C . LYS C 1 233 ? 17.655 74.940 32.064 1.00 5.54 233 LYS C C 1
ATOM 5463 O O . LYS C 1 233 ? 16.650 74.574 31.451 1.00 5.35 233 LYS C O 1
ATOM 5469 N N . SER C 1 234 ? 18.558 75.763 31.556 1.00 6.00 234 SER C N 1
ATOM 5470 C CA . SER C 1 234 ? 18.342 76.346 30.221 1.00 7.06 234 SER C CA 1
ATOM 5471 C C . SER C 1 234 ? 18.284 75.299 29.094 1.00 6.47 234 SER C C 1
ATOM 5472 O O . SER C 1 234 ? 17.752 75.589 28.016 1.00 7.20 234 SER C O 1
ATOM 5475 N N . ASP C 1 235 ? 18.824 74.097 29.326 1.00 6.96 235 ASP C N 1
ATOM 5476 C CA . ASP C 1 235 ? 18.727 72.988 28.350 1.00 8.21 235 ASP C CA 1
ATOM 5477 C C . ASP C 1 235 ? 17.342 72.350 28.256 1.00 7.55 235 ASP C C 1
ATOM 5478 O O . ASP C 1 235 ? 17.109 71.464 27.408 1.00 9.27 235 ASP C O 1
ATOM 5483 N N . ASN C 1 236 ? 16.417 72.834 29.095 1.00 7.17 236 ASN C N 1
ATOM 5484 C CA . ASN C 1 236 ? 15.051 72.312 29.173 1.00 7.74 236 ASN C CA 1
ATOM 5485 C C . ASN C 1 236 ? 15.000 70.818 29.431 1.00 7.38 236 ASN C C 1
ATOM 5486 O O . ASN C 1 236 ? 14.047 70.141 29.024 1.00 7.80 236 ASN C O 1
ATOM 5491 N N . LEU C 1 237 ? 16.010 70.282 30.134 1.00 6.60 237 LEU C N 1
ATOM 5492 C CA . LEU C 1 237 ? 16.122 68.825 30.270 1.00 7.41 237 LEU C CA 1
ATOM 5493 C C . LEU C 1 237 ? 16.481 68.430 31.697 1.00 6.01 237 LEU C C 1
ATOM 5494 O O . LEU C 1 237 ? 15.944 67.448 32.224 1.00 6.47 237 LEU C O 1
ATOM 5499 N N . HIS C 1 238 ? 17.395 69.196 32.303 1.00 4.97 238 HIS C N 1
ATOM 5500 C CA . HIS C 1 238 ? 17.909 68.844 33.642 1.00 4.29 238 HIS C CA 1
ATOM 5501 C C . HIS C 1 238 ? 17.353 69.728 34.721 1.00 4.24 238 HIS C C 1
ATOM 5502 O O . HIS C 1 238 ? 17.175 70.938 34.502 1.00 4.24 238 HIS C O 1
ATOM 5509 N N . LEU C 1 239 ? 17.013 69.126 35.858 1.00 3.58 239 LEU C N 1
ATOM 5510 C CA . LEU C 1 239 ? 16.511 69.890 37.012 1.00 4.82 239 LEU C CA 1
ATOM 5511 C C . LEU C 1 239 ? 17.597 70.803 37.520 1.00 4.44 239 LEU C C 1
ATOM 5512 O O . LEU C 1 239 ? 18.769 70.432 37.545 1.00 6.01 239 LEU C O 1
ATOM 5517 N N . THR C 1 240 ? 17.196 72.016 37.925 1.00 4.90 240 THR C N 1
ATOM 5518 C CA . THR C 1 240 ? 18.110 72.960 38.546 1.00 3.34 240 THR C CA 1
ATOM 5519 C C . THR C 1 240 ? 18.431 72.497 39.973 1.00 3.44 240 THR C C 1
ATOM 5520 O O . THR C 1 240 ? 17.774 71.607 40.516 1.00 3.36 240 THR C O 1
ATOM 5524 N N . THR C 1 241 ? 19.434 73.110 40.580 1.00 2.83 241 THR C N 1
ATOM 5525 C CA . THR C 1 241 ? 19.756 72.760 41.955 1.00 4.02 241 THR C CA 1
ATOM 5526 C C . THR C 1 241 ? 18.560 73.004 42.896 1.00 4.33 241 THR C C 1
ATOM 5527 O O . THR C 1 241 ? 18.277 72.152 43.753 1.00 4.83 241 THR C O 1
ATOM 5531 N N . GLU C 1 242 ? 17.872 74.131 42.735 1.00 5.21 242 GLU C N 1
ATOM 5532 C CA . GLU C 1 242 ? 16.649 74.422 43.493 1.00 6.32 242 GLU C CA 1
ATOM 5533 C C . GLU C 1 242 ? 15.592 73.332 43.310 1.00 6.03 242 GLU C C 1
ATOM 5534 O O . GLU C 1 242 ? 14.966 72.908 44.282 1.00 6.19 242 GLU C O 1
ATOM 5540 N N . ALA C 1 243 ? 15.383 72.893 42.060 1.00 4.56 243 ALA C N 1
ATOM 5541 C CA . ALA C 1 243 ? 14.469 71.775 41.792 1.00 3.83 243 ALA C CA 1
ATOM 5542 C C . ALA C 1 243 ? 14.884 70.503 42.511 1.00 4.43 243 ALA C C 1
ATOM 5543 O O . ALA C 1 243 ? 14.035 69.749 42.986 1.00 4.85 243 ALA C O 1
ATOM 5545 N N . GLN C 1 244 ? 16.192 70.260 42.569 1.00 4.04 244 GLN C N 1
ATOM 5546 C CA . GLN C 1 244 ? 16.703 69.012 43.177 1.00 4.39 244 GLN C CA 1
ATOM 5547 C C . GLN C 1 244 ? 16.425 69.010 44.664 1.00 4.45 244 GLN C C 1
ATOM 5548 O O . GLN C 1 244 ? 16.176 67.939 45.265 1.00 5.87 244 GLN C O 1
ATOM 5554 N N . VAL C 1 245 ? 16.507 70.180 45.283 1.00 3.87 245 VAL C N 1
ATOM 5555 C CA . VAL C 1 245 ? 16.158 70.280 46.717 1.00 4.63 245 VAL C CA 1
ATOM 5556 C C . VAL C 1 245 ? 14.686 69.912 46.894 1.00 4.91 245 VAL C C 1
ATOM 5557 O O . VAL C 1 245 ? 14.358 69.058 47.686 1.00 5.55 245 VAL C O 1
ATOM 5561 N N . GLN C 1 246 ? 13.812 70.514 46.099 1.00 4.50 246 GLN C N 1
ATOM 5562 C CA . GLN C 1 246 ? 12.384 70.190 46.174 1.00 5.61 246 GLN C CA 1
ATOM 5563 C C . GLN C 1 246 ? 12.124 68.699 45.936 1.00 4.67 246 GLN C C 1
ATOM 5564 O O . GLN C 1 246 ? 11.313 68.085 46.643 1.00 5.29 246 GLN C O 1
ATOM 5570 N N . LEU C 1 247 ? 12.783 68.131 44.924 1.00 5.32 247 LEU C N 1
ATOM 5571 C CA . LEU C 1 247 ? 12.613 66.706 44.630 1.00 4.47 247 LEU C CA 1
ATOM 5572 C C . LEU C 1 247 ? 13.084 65.864 45.803 1.00 5.19 247 LEU C C 1
ATOM 5573 O O . LEU C 1 247 ? 12.408 64.888 46.197 1.00 5.20 247 LEU C O 1
ATOM 5578 N N . GLY C 1 248 ? 14.241 66.223 46.356 1.00 3.93 248 GLY C N 1
ATOM 5579 C CA . GLY C 1 248 ? 14.775 65.456 47.522 1.00 5.00 248 GLY C CA 1
ATOM 5580 C C . GLY C 1 248 ? 13.776 65.429 48.661 1.00 4.75 248 GLY C C 1
ATOM 5581 O O . GLY C 1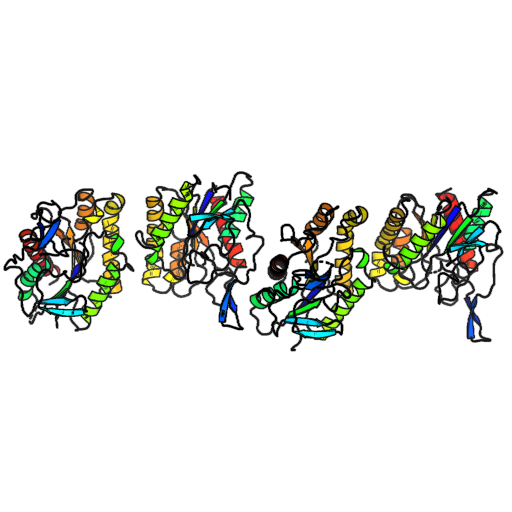 248 ? 13.574 64.402 49.345 1.00 4.81 248 GLY C O 1
ATOM 5582 N N . LEU C 1 249 ? 13.141 66.574 48.894 1.00 4.82 249 LEU C N 1
ATOM 5583 C CA . LEU C 1 249 ? 12.217 66.689 50.009 1.00 4.73 249 LEU C CA 1
ATOM 5584 C C . LEU C 1 249 ? 10.959 65.874 49.723 1.00 5.51 249 LEU C C 1
ATOM 5585 O O . LEU C 1 249 ? 10.412 65.250 50.619 1.00 5.59 249 LEU C O 1
ATOM 5590 N N . SER C 1 250 ? 10.549 65.835 48.453 1.00 4.42 250 SER C N 1
ATOM 5591 C CA . SER C 1 250 ? 9.373 65.047 48.080 1.00 5.04 250 SER C CA 1
ATOM 5592 C C . SER C 1 250 ? 9.624 63.561 48.197 1.00 5.51 250 SER C C 1
ATOM 5593 O O . SER C 1 250 ? 8.721 62.814 48.625 1.00 5.73 250 SER C O 1
ATOM 5598 N N . LEU C 1 251 ? 10.835 63.144 47.786 1.00 4.51 251 LEU C N 1
ATOM 5599 C CA . LEU C 1 251 ? 11.233 61.771 47.889 1.00 3.44 251 LEU C CA 1
ATOM 5600 C C . LEU C 1 251 ? 11.274 61.366 49.362 1.00 3.85 251 LEU C C 1
ATOM 5601 O O . LEU C 1 251 ? 10.852 60.269 49.754 1.00 4.47 251 LEU C O 1
ATOM 5606 N N . ALA C 1 252 ? 11.777 62.266 50.202 1.00 3.07 252 ALA C N 1
ATOM 5607 C CA . ALA C 1 252 ? 11.843 61.987 51.619 1.00 3.67 252 ALA C CA 1
ATOM 5608 C C . ALA C 1 252 ? 10.432 61.849 52.205 1.00 3.21 252 ALA C C 1
ATOM 5609 O O . ALA C 1 252 ? 10.145 60.958 53.005 1.00 4.38 252 ALA C O 1
ATOM 5611 N N . GLN C 1 253 ? 9.531 62.729 51.802 1.00 3.46 253 GLN C N 1
ATOM 5612 C CA . GLN C 1 253 ? 8.174 62.655 52.302 1.00 4.47 253 GLN C CA 1
ATOM 5613 C C . GLN C 1 253 ? 7.514 61.328 51.889 1.00 4.11 253 GLN C C 1
ATOM 5614 O O . GLN C 1 253 ? 6.763 60.729 52.702 1.00 4.46 253 GLN C O 1
ATOM 5620 N N . ALA C 1 254 ? 7.778 60.884 50.656 1.00 3.18 254 ALA C N 1
ATOM 5621 C CA . ALA C 1 254 ? 7.215 59.628 50.160 1.00 3.65 254 ALA C CA 1
ATOM 5622 C C . ALA C 1 254 ? 7.777 58.446 50.933 1.00 4.15 254 ALA C C 1
ATOM 5623 O O . ALA C 1 254 ? 7.040 57.539 51.283 1.00 4.68 254 ALA C O 1
ATOM 5625 N N . TYR C 1 255 ? 9.079 58.489 51.212 1.00 3.49 255 TYR C N 1
ATOM 5626 C CA . TYR C 1 255 ? 9.698 57.426 51.967 1.00 4.14 255 TYR C CA 1
ATOM 5627 C C . TYR C 1 255 ? 9.100 57.370 53.372 1.00 4.74 255 TYR C C 1
ATOM 5628 O O . TYR C 1 255 ? 8.662 56.317 53.818 1.00 4.34 255 TYR C O 1
ATOM 5637 N N . LEU C 1 256 ? 9.042 58.518 54.042 1.00 4.39 256 LEU C N 1
ATOM 5638 C CA . LEU C 1 256 ?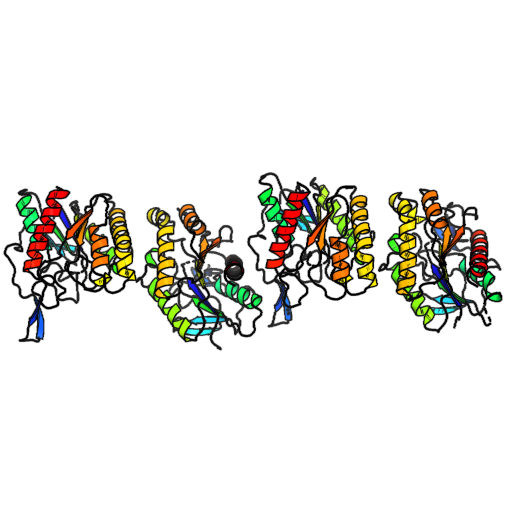 8.650 58.559 55.441 1.00 4.52 256 LEU C CA 1
ATOM 5639 C C . LEU C 1 256 ? 7.186 58.190 55.589 1.00 4.86 256 LEU C C 1
ATOM 5640 O O . LEU C 1 256 ? 6.811 57.518 56.533 1.00 5.77 256 LEU C O 1
ATOM 5645 N N . SER C 1 257 ? 6.360 58.596 54.631 1.00 5.17 257 SER C N 1
ATOM 5646 C CA . SER C 1 257 ? 4.921 58.393 54.806 1.00 5.26 257 SER C CA 1
ATOM 5647 C C . SER C 1 257 ? 4.496 56.980 54.403 1.00 5.86 257 SER C C 1
ATOM 5648 O O . SER C 1 257 ? 3.492 56.470 54.872 1.00 6.23 257 SER C O 1
ATOM 5651 N N . ASN C 1 258 ? 5.254 56.348 53.518 1.00 5.79 258 ASN C N 1
ATOM 5652 C CA . ASN C 1 258 ? 4.870 55.040 53.045 1.00 6.12 258 ASN C CA 1
ATOM 5653 C C . ASN C 1 258 ? 5.579 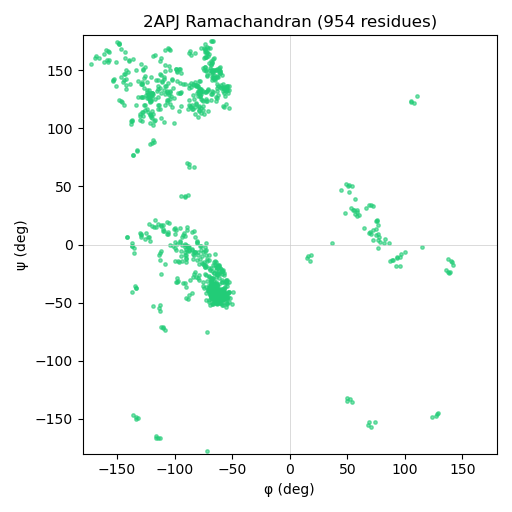53.901 53.746 1.00 6.96 258 ASN C C 1
ATOM 5654 O O . ASN C 1 258 ? 5.006 52.818 53.853 1.00 7.41 258 ASN C O 1
ATOM 5659 N N . PHE C 1 259 ? 6.821 54.114 54.164 1.00 6.47 259 PHE C N 1
ATOM 5660 C CA . PHE C 1 259 ? 7.652 52.978 54.544 1.00 7.01 259 PHE C CA 1
ATOM 5661 C C . PHE C 1 259 ? 8.198 53.062 55.961 1.00 9.08 259 PHE C C 1
ATOM 5662 O O . PHE C 1 259 ? 8.980 52.208 56.376 1.00 10.17 259 PHE C O 1
ATOM 5670 N N . CYS C 1 260 ? 7.748 54.068 56.705 1.00 9.53 260 CYS C N 1
ATOM 5671 C CA . CYS C 1 260 ? 8.191 54.247 58.087 1.00 11.21 260 CYS C CA 1
ATOM 5672 C C . CYS C 1 260 ? 7.004 54.208 59.047 1.00 12.18 260 CYS C C 1
ATOM 5673 O O . CYS C 1 260 ? 5.851 54.099 58.628 1.00 13.55 260 CYS C O 1
ATOM 5677 N N . PRO D 1 20 ? 8.298 -22.542 -46.094 1.00 9.56 20 PRO D N 1
ATOM 5678 C CA . PRO D 1 20 ? 7.699 -22.271 -44.778 1.00 8.96 20 PRO D CA 1
ATOM 5679 C C . PRO D 1 20 ? 6.214 -22.639 -44.734 1.00 8.35 20 PRO D C 1
ATOM 5680 O O . PRO D 1 20 ? 5.556 -22.718 -45.760 1.00 7.87 20 PRO D O 1
ATOM 5684 N N . PRO D 1 21 ? 5.673 -22.839 -43.528 1.00 7.01 21 PRO D N 1
ATOM 5685 C CA . PRO D 1 21 ? 4.254 -23.171 -43.440 1.00 6.97 21 PRO D CA 1
ATOM 5686 C C . PRO D 1 21 ? 3.314 -22.032 -43.861 1.00 6.59 21 PRO D C 1
ATOM 5687 O O . PRO D 1 21 ? 3.647 -20.847 -43.707 1.00 7.75 21 PRO D O 1
ATOM 5691 N N . ASN D 1 22 ? 2.155 -22.384 -44.410 1.00 6.46 22 ASN D N 1
ATOM 5692 C CA . ASN D 1 22 ? 1.145 -21.376 -44.700 1.00 6.47 22 ASN D CA 1
ATOM 5693 C C . ASN D 1 22 ? -0.052 -21.453 -43.754 1.00 6.58 22 ASN D C 1
ATOM 5694 O O . ASN D 1 22 ? -0.807 -20.488 -43.615 1.00 7.72 22 ASN D O 1
ATOM 5699 N N . GLN D 1 23 ? -0.193 -22.578 -43.055 1.00 6.04 23 GLN D N 1
ATOM 5700 C CA . GLN D 1 23 ? -1.315 -22.766 -42.139 1.00 5.58 23 GLN D CA 1
ATOM 5701 C C . GLN D 1 23 ? -0.772 -23.243 -40.802 1.00 5.18 23 GLN D C 1
ATOM 5702 O O . GLN D 1 23 ? -0.259 -24.359 -40.680 1.00 5.44 23 GLN D O 1
ATOM 5708 N N . ILE D 1 24 ? -0.892 -22.388 -39.792 1.00 4.75 24 ILE D N 1
ATOM 5709 C CA . ILE D 1 24 ? -0.176 -22.605 -38.549 1.00 3.56 24 ILE D CA 1
ATOM 5710 C C . ILE D 1 24 ? -1.157 -22.883 -37.419 1.00 4.08 24 ILE D C 1
ATOM 5711 O O . ILE D 1 24 ? -2.190 -22.235 -37.313 1.00 4.38 24 ILE D O 1
ATOM 5716 N N . PHE D 1 25 ? -0.835 -23.873 -36.595 1.00 3.43 25 PHE D N 1
ATOM 5717 C CA . PHE D 1 25 ? -1.680 -24.237 -35.459 1.00 4.22 25 PHE D CA 1
ATOM 5718 C C . PHE D 1 25 ? -0.857 -24.178 -34.187 1.00 4.37 25 PHE D C 1
ATOM 5719 O O . PHE D 1 25 ? 0.234 -24.721 -34.147 1.00 4.19 25 PHE D O 1
ATOM 5727 N N . ILE D 1 26 ? -1.372 -23.506 -33.149 1.00 4.88 26 ILE D N 1
ATOM 5728 C CA . ILE D 1 26 ? -0.647 -23.389 -31.883 1.00 4.52 26 ILE D CA 1
ATOM 5729 C C . ILE D 1 26 ? -1.142 -24.498 -30.985 1.00 4.38 26 ILE D C 1
ATOM 5730 O O . ILE D 1 26 ? -2.374 -24.738 -30.874 1.00 5.86 26 ILE D O 1
ATOM 5735 N N . LEU D 1 27 ? -0.207 -25.235 -30.377 1.00 5.15 27 LEU D N 1
ATOM 5736 C CA . LEU D 1 27 ? -0.566 -26.349 -29.510 1.00 4.94 27 LEU D CA 1
ATOM 5737 C C . LEU D 1 27 ? -0.171 -25.994 -28.103 1.00 5.33 27 LEU D C 1
ATOM 5738 O O . LEU D 1 27 ? 1.016 -25.765 -27.818 1.00 6.40 27 LEU D O 1
ATOM 5743 N N . SER D 1 28 ? -1.148 -25.899 -27.217 1.00 5.01 28 SER D N 1
ATOM 5744 C CA . SER D 1 28 ? -0.793 -25.505 -25.849 1.00 4.91 28 SER D CA 1
ATOM 5745 C C . SER D 1 28 ? -1.656 -26.095 -24.755 1.00 5.46 28 SER D C 1
ATOM 5746 O O . SER D 1 28 ? -2.646 -26.795 -25.030 1.00 4.51 28 SER D O 1
ATOM 5749 N N . GLY D 1 29 ? -1.249 -25.845 -23.510 1.00 3.78 29 GLY D N 1
ATOM 5750 C CA . GLY D 1 29 ? -1.965 -26.421 -22.367 1.00 4.27 29 GLY D CA 1
ATOM 5751 C C . GLY D 1 29 ? -0.963 -27.140 -21.489 1.00 4.37 29 GLY D C 1
ATOM 5752 O O . GLY D 1 29 ? 0.173 -26.670 -21.343 1.00 4.33 29 GLY D O 1
ATOM 5753 N N . GLN D 1 30 ? -1.399 -28.225 -20.843 1.00 3.57 30 GLN D N 1
ATOM 5754 C CA . GLN D 1 30 ? -0.500 -28.973 -19.953 1.00 2.93 30 GLN D CA 1
ATOM 5755 C C . GLN D 1 30 ? -0.136 -30.348 -20.532 1.00 3.60 30 GLN D C 1
ATOM 5756 O O . GLN D 1 30 ? -0.081 -30.469 -21.783 1.00 4.06 30 GLN D O 1
ATOM 5778 N N . ASN D 1 32 ? -1.256 -33.388 -21.225 1.00 3.67 32 ASN D N 1
ATOM 5779 C CA . ASN D 1 32 ? -1.983 -34.168 -22.248 1.00 4.53 32 ASN D CA 1
ATOM 5780 C C . ASN D 1 32 ? -2.013 -33.474 -23.617 1.00 4.99 32 ASN D C 1
ATOM 5781 O O . ASN D 1 32 ? -2.425 -34.095 -24.599 1.00 6.02 32 ASN D O 1
ATOM 5786 N N . MET D 1 33 ? -1.556 -32.218 -23.666 1.00 4.65 33 MET D N 1
ATOM 5787 C CA . MET D 1 33 ? -1.186 -31.607 -24.969 1.00 5.54 33 MET D CA 1
ATOM 5788 C C . MET D 1 33 ? 0.286 -31.868 -25.272 1.00 5.20 33 MET D C 1
ATOM 5789 O O . MET D 1 33 ? 0.634 -32.177 -26.423 1.00 6.59 33 MET D O 1
ATOM 5794 N N . ALA D 1 34 ? 1.155 -31.665 -24.270 1.00 4.94 34 ALA D N 1
ATOM 5795 C CA . ALA D 1 34 ? 2.608 -31.911 -24.479 1.00 5.46 34 ALA D CA 1
ATOM 5796 C C . ALA D 1 34 ? 2.822 -33.350 -24.956 1.00 5.62 34 ALA D C 1
ATOM 5797 O O . ALA D 1 34 ? 3.705 -33.632 -25.782 1.00 7.21 34 ALA D O 1
ATOM 5799 N N . GLY D 1 35 ? 2.012 -34.251 -24.417 1.00 4.24 35 GLY D N 1
ATOM 5800 C CA . GLY D 1 35 ? 2.029 -35.656 -24.858 1.00 4.45 35 GLY D CA 1
ATOM 5801 C C . GLY D 1 35 ? 2.692 -36.538 -23.849 1.00 4.16 35 GLY D C 1
ATOM 5802 O O . GLY D 1 35 ? 3.870 -36.355 -23.538 1.00 4.24 35 GLY D O 1
ATOM 5803 N N . ARG D 1 36 ? 1.947 -37.548 -23.408 1.00 3.35 36 ARG D N 1
ATOM 5804 C CA . ARG D 1 36 ? 2.518 -38.587 -22.556 1.00 3.63 36 ARG D CA 1
ATOM 5805 C C . ARG D 1 36 ? 2.191 -39.991 -23.074 1.00 2.86 36 ARG D C 1
ATOM 5806 O O . ARG D 1 36 ? 2.491 -40.999 -22.397 1.00 3.61 36 ARG D O 1
ATOM 5814 N N . GLY D 1 37 ? 1.635 -40.092 -24.289 1.00 2.00 37 GLY D N 1
ATOM 5815 C CA . GLY D 1 37 ? 1.287 -41.417 -24.815 1.00 2.85 37 GLY D CA 1
ATOM 5816 C C . GLY D 1 37 ? 2.561 -42.247 -24.965 1.00 3.08 37 GLY D C 1
ATOM 5817 O O . GLY D 1 37 ? 3.583 -41.758 -25.528 1.00 4.45 37 GLY D O 1
ATOM 5818 N N . GLY D 1 38 ? 2.522 -43.467 -24.407 1.00 2.62 38 GLY D N 1
ATOM 5819 C CA . GLY D 1 38 ? 3.609 -44.440 -24.518 1.00 3.99 38 GLY D CA 1
ATOM 5820 C C . GLY D 1 38 ? 4.821 -44.182 -23.633 1.00 4.39 38 GLY D C 1
ATOM 5821 O O . GLY D 1 38 ? 5.871 -44.814 -23.814 1.00 5.95 38 GLY D O 1
ATOM 5822 N N . VAL D 1 39 ? 4.699 -43.226 -22.726 1.00 4.63 39 VAL D N 1
ATOM 5823 C CA . VAL D 1 39 ? 5.772 -42.979 -21.734 1.00 5.97 39 VAL D CA 1
ATOM 5824 C C . VAL D 1 39 ? 5.539 -43.884 -20.517 1.00 6.36 39 VAL D C 1
ATOM 5825 O O . VAL D 1 39 ? 4.512 -43.761 -19.845 1.00 6.61 39 VAL D O 1
ATOM 5829 N N . PHE D 1 40 ? 6.498 -44.749 -20.210 1.00 6.31 40 PHE D N 1
ATOM 5830 C CA . PHE D 1 40 ? 6.299 -45.676 -19.100 1.00 8.33 40 PHE D CA 1
ATOM 5831 C C . PHE D 1 40 ? 7.444 -45.556 -18.115 1.00 8.16 40 PHE D C 1
ATOM 5832 O O . PHE D 1 40 ? 8.583 -45.373 -18.544 1.00 7.56 40 PHE D O 1
ATOM 5840 N N . LYS D 1 41 ? 7.139 -45.709 -16.816 1.00 8.34 41 LYS D N 1
ATOM 5841 C CA . LYS D 1 41 ? 8.168 -45.712 -15.777 1.00 8.71 41 LYS D CA 1
ATOM 5842 C C . LYS D 1 41 ? 8.770 -47.101 -15.678 1.00 8.41 41 LYS D C 1
ATOM 5843 O O . LYS D 1 41 ? 8.049 -48.106 -15.526 1.00 9.36 41 LYS D O 1
ATOM 5849 N N . ASP D 1 42 ? 10.088 -47.166 -15.800 1.00 7.66 42 ASP D N 1
ATOM 5850 C CA . ASP D 1 42 ? 10.804 -48.414 -15.645 1.00 6.96 42 ASP D CA 1
ATOM 5851 C C . ASP D 1 42 ? 10.994 -48.624 -14.151 1.00 7.40 42 ASP D C 1
ATOM 5852 O O . ASP D 1 42 ? 11.641 -47.805 -13.478 1.00 7.31 42 ASP D O 1
ATOM 5857 N N . HIS D 1 43 ? 10.434 -49.713 -13.620 1.00 6.32 43 HIS D N 1
ATOM 5858 C CA . HIS D 1 43 ? 10.413 -49.880 -12.176 1.00 6.61 43 HIS D CA 1
ATOM 5859 C C . HIS D 1 43 ? 11.748 -50.385 -11.689 1.00 5.63 43 HIS D C 1
ATOM 5860 O O . HIS D 1 43 ? 11.972 -50.503 -10.470 1.00 4.06 43 HIS D O 1
ATOM 5867 N N . HIS D 1 44 ? 12.646 -50.707 -12.622 1.00 5.33 44 HIS D N 1
ATOM 5868 C CA . HIS D 1 44 ? 13.991 -51.120 -12.182 1.00 4.92 44 HIS D CA 1
ATOM 5869 C C . HIS D 1 44 ? 14.890 -49.943 -11.781 1.00 4.45 44 HIS D C 1
ATOM 5870 O O . HIS D 1 44 ? 15.828 -50.126 -10.980 1.00 4.34 44 HIS D O 1
ATOM 5877 N N . ASN D 1 45 ? 14.623 -48.762 -12.350 1.00 4.83 45 ASN D N 1
ATOM 5878 C CA . ASN D 1 45 ? 15.473 -47.588 -12.148 1.00 5.59 45 ASN D CA 1
ATOM 5879 C C . ASN D 1 45 ? 14.745 -46.279 -11.854 1.00 6.02 45 ASN D C 1
ATOM 5880 O O . ASN D 1 45 ? 15.391 -45.274 -11.529 1.00 5.49 45 ASN D O 1
ATOM 5885 N N . ASN D 1 46 ? 13.412 -46.308 -11.959 1.00 5.81 46 ASN D N 1
ATOM 5886 C CA . ASN D 1 46 ? 12.521 -45.176 -11.689 1.00 7.26 46 ASN D CA 1
ATOM 5887 C C . ASN D 1 46 ? 12.517 -44.097 -12.779 1.00 7.61 46 ASN D C 1
ATOM 5888 O O . ASN D 1 46 ? 11.982 -43.006 -12.564 1.00 7.92 46 ASN D O 1
ATOM 5893 N N . ARG D 1 47 ? 13.080 -44.420 -13.949 1.00 7.70 47 ARG D N 1
ATOM 5894 C CA . ARG D 1 47 ? 13.086 -43.494 -15.100 1.00 8.83 47 ARG D CA 1
ATOM 5895 C C . ARG D 1 47 ? 11.875 -43.678 -16.009 1.00 9.13 47 ARG D C 1
ATOM 5896 O O . ARG D 1 47 ? 11.495 -44.809 -16.325 1.00 9.00 47 ARG D O 1
ATOM 5904 N N . TRP D 1 48 ? 11.310 -42.555 -16.456 1.00 9.42 48 TRP D N 1
ATOM 5905 C CA . TRP D 1 48 ? 10.274 -42.553 -17.497 1.00 10.35 48 TRP D CA 1
ATOM 5906 C C . TRP D 1 48 ? 10.891 -42.600 -18.897 1.00 9.71 48 TRP D C 1
ATOM 5907 O O . TRP D 1 48 ? 11.880 -41.922 -19.158 1.00 8.79 48 TRP D O 1
ATOM 5918 N N . VAL D 1 49 ? 10.320 -43.403 -19.801 1.00 8.57 49 VAL D N 1
ATOM 5919 C CA . VAL D 1 49 ? 10.866 -43.550 -21.158 1.00 7.55 49 VAL D CA 1
ATOM 5920 C C . VAL D 1 49 ? 9.721 -43.675 -22.162 1.00 7.22 49 VAL D C 1
ATOM 5921 O O . VAL D 1 49 ? 8.777 -44.446 -21.932 1.00 7.35 49 VAL D O 1
ATOM 5925 N N . TRP D 1 50 ? 9.805 -42.936 -23.263 1.00 5.91 50 TRP D N 1
ATOM 5926 C CA . TRP D 1 50 ? 8.831 -43.125 -24.362 1.00 5.65 50 TRP D CA 1
ATOM 5927 C C . TRP D 1 50 ? 9.097 -44.440 -25.127 1.00 5.53 50 TRP D C 1
ATOM 5928 O O . TRP D 1 50 ? 10.236 -44.716 -25.539 1.00 6.63 50 TRP D O 1
ATOM 5939 N N . ASP D 1 51 ? 8.034 -45.227 -25.329 1.00 5.57 51 ASP D N 1
ATOM 5940 C CA . ASP D 1 51 ? 8.124 -46.524 -25.999 1.00 5.01 51 ASP D CA 1
ATOM 5941 C C . ASP D 1 51 ? 8.418 -46.469 -27.498 1.00 4.96 51 ASP D C 1
ATOM 5942 O O . ASP D 1 51 ? 8.679 -47.504 -28.141 1.00 5.42 51 ASP D O 1
ATOM 5947 N N . LYS D 1 52 ? 8.371 -45.261 -28.043 1.00 5.33 52 LYS D N 1
ATOM 5948 C CA . LYS D 1 52 ? 8.694 -45.029 -29.446 1.00 5.64 52 LYS D CA 1
ATOM 5949 C C . LYS D 1 52 ? 7.675 -45.604 -30.420 1.00 5.86 52 LYS D C 1
ATOM 5950 O O . LYS D 1 52 ? 7.905 -45.617 -31.617 1.00 7.17 52 LYS D O 1
ATOM 5956 N N . ILE D 1 53 ? 6.532 -46.056 -29.904 1.00 5.83 53 ILE D N 1
ATOM 5957 C CA . ILE D 1 53 ? 5.501 -46.600 -30.791 1.00 5.92 53 ILE D CA 1
ATOM 5958 C C . ILE D 1 53 ? 4.753 -45.445 -31.437 1.00 5.34 53 ILE D C 1
ATOM 5959 O O . ILE D 1 53 ? 4.163 -44.600 -30.750 1.00 4.64 53 ILE D O 1
ATOM 5964 N N . LEU D 1 54 ? 4.838 -45.405 -32.763 1.00 6.01 54 LEU D N 1
ATOM 5965 C CA . LEU D 1 54 ? 4.278 -44.314 -33.532 1.00 5.73 54 LEU D CA 1
ATOM 5966 C C . LEU D 1 54 ? 3.172 -44.823 -34.444 1.00 5.21 54 LEU D C 1
ATOM 5967 O O . LEU D 1 54 ? 3.467 -45.516 -35.447 1.00 6.57 54 LEU D O 1
ATOM 5972 N N . PRO D 1 55 ? 1.900 -44.504 -34.088 1.00 4.58 55 PRO D N 1
ATOM 5973 C CA . PRO D 1 55 ? 0.749 -44.919 -34.902 1.00 4.89 55 PRO D CA 1
ATOM 5974 C C . PRO D 1 55 ? 0.875 -44.320 -36.282 1.00 3.61 55 PRO D C 1
ATOM 5975 O O . PRO D 1 55 ? 1.407 -43.211 -36.424 1.00 4.33 55 PRO D O 1
ATOM 5979 N N . PRO D 1 56 ? 0.392 -45.023 -37.310 1.00 3.97 56 PRO D N 1
ATOM 5980 C CA . PRO D 1 56 ? 0.518 -44.445 -38.655 1.00 3.37 56 PRO D CA 1
ATOM 5981 C C . PRO D 1 56 ? -0.254 -43.135 -38.762 1.00 3.33 56 PRO D C 1
ATOM 5982 O O . PRO D 1 56 ? 0.042 -42.302 -39.661 1.00 3.48 56 PRO D O 1
ATOM 5986 N N . GLU D 1 57 ? -1.250 -42.964 -37.895 1.00 2.37 57 GLU D N 1
ATOM 5987 C CA . GLU D 1 57 ? -2.003 -41.691 -37.864 1.00 2.81 57 GLU D CA 1
ATOM 5988 C C . GLU D 1 57 ? -1.130 -40.498 -37.509 1.00 2.93 57 GLU D C 1
ATOM 5989 O O . GLU D 1 57 ? -1.502 -39.326 -37.730 1.00 3.94 57 GLU D O 1
ATOM 5995 N N . CYS D 1 58 ? 0.034 -40.789 -36.934 1.00 2.96 58 CYS D N 1
ATOM 5996 C CA . CYS D 1 58 ? 0.954 -39.775 -36.424 1.00 3.55 58 CYS D CA 1
ATOM 5997 C C . CYS D 1 58 ? 2.176 -39.622 -37.359 1.00 3.73 58 CYS D C 1
ATOM 5998 O O . CYS D 1 58 ? 3.149 -38.930 -37.007 1.00 5.12 58 CYS D O 1
ATOM 6001 N N . ALA D 1 59 ? 2.125 -40.258 -38.521 1.00 4.29 59 ALA D N 1
ATOM 6002 C CA . ALA D 1 59 ? 3.304 -40.347 -39.398 1.00 4.80 59 ALA D CA 1
ATOM 6003 C C . ALA D 1 59 ? 3.760 -38.982 -39.875 1.00 5.99 59 ALA D C 1
ATOM 6004 O O . ALA D 1 59 ? 2.911 -38.121 -40.170 1.00 6.64 59 ALA D O 1
ATOM 6006 N N . PRO D 1 60 ? 5.093 -38.796 -40.011 1.00 5.49 60 PRO D N 1
ATOM 6007 C CA . PRO D 1 60 ? 5.584 -37.510 -40.454 1.00 5.66 60 PRO D CA 1
ATOM 6008 C C . PRO D 1 60 ? 5.307 -37.264 -41.947 1.00 5.70 60 PRO D C 1
ATOM 6009 O O . PRO D 1 60 ? 4.972 -38.185 -42.703 1.00 6.13 60 PRO D O 1
ATOM 6013 N N . ASN D 1 61 ? 5.463 -36.014 -42.356 1.00 6.12 61 ASN D N 1
ATOM 6014 C CA . ASN D 1 61 ? 5.205 -35.629 -43.739 1.00 6.88 61 ASN D CA 1
ATOM 6015 C C . ASN D 1 61 ? 6.070 -34.402 -44.012 1.00 5.97 61 ASN D C 1
ATOM 6016 O O . ASN D 1 61 ? 6.202 -33.555 -43.127 1.00 5.58 61 ASN D O 1
ATOM 6021 N N . SER D 1 62 ? 6.660 -34.301 -45.208 1.00 6.60 62 SER D N 1
ATOM 6022 C CA . SER D 1 62 ? 7.537 -33.158 -45.462 1.00 6.93 62 SER D CA 1
ATOM 6023 C C . SER D 1 62 ? 6.811 -31.818 -45.466 1.00 6.39 62 SER D C 1
ATOM 6024 O O . SER D 1 62 ? 7.455 -30.757 -45.404 1.00 6.75 62 SER D O 1
ATOM 6027 N N . SER D 1 63 ? 5.482 -31.863 -45.563 1.00 6.02 63 SER D N 1
ATOM 6028 C CA . SER D 1 63 ? 4.634 -30.660 -45.518 1.00 5.99 63 SER D CA 1
ATOM 6029 C C . SER D 1 63 ? 3.979 -30.434 -44.147 1.00 5.01 63 SER D C 1
ATOM 6030 O O . SER D 1 63 ? 3.046 -29.620 -44.014 1.00 5.53 63 SER D O 1
ATOM 6033 N N . ILE D 1 64 ? 4.454 -31.154 -43.128 1.00 3.83 64 ILE D N 1
ATOM 6034 C CA . ILE D 1 64 ? 4.024 -30.899 -41.754 1.00 4.20 64 ILE D CA 1
ATOM 6035 C C . ILE D 1 64 ? 5.268 -30.551 -40.942 1.00 3.88 64 ILE D C 1
ATOM 6036 O O . ILE D 1 64 ? 6.159 -31.399 -40.760 1.00 4.37 64 ILE D O 1
ATOM 6041 N N . LEU D 1 65 ? 5.346 -29.285 -40.527 1.00 2.86 65 LEU D N 1
ATOM 6042 C CA . LEU D 1 65 ? 6.541 -28.737 -39.875 1.00 3.19 65 LEU D CA 1
ATOM 6043 C C . LEU D 1 65 ? 6.280 -28.413 -38.410 1.00 3.24 65 LEU D C 1
ATOM 6044 O O . LEU D 1 65 ? 5.130 -28.278 -37.998 1.00 3.39 65 LEU D O 1
ATOM 6049 N N . ARG D 1 66 ? 7.357 -28.297 -37.630 1.00 2.53 66 ARG D N 1
ATOM 6050 C CA . ARG D 1 66 ? 7.275 -27.975 -36.211 1.00 3.58 66 ARG D CA 1
ATOM 6051 C C . ARG D 1 66 ? 8.236 -26.821 -36.008 1.00 3.30 66 ARG D C 1
ATOM 6052 O O . ARG D 1 66 ? 9.331 -26.852 -36.553 1.00 3.75 66 ARG D O 1
ATOM 6060 N N . LEU D 1 67 ? 7.824 -25.835 -35.209 1.00 3.38 67 LEU D N 1
ATOM 6061 C CA . LEU D 1 67 ? 8.698 -24.731 -34.842 1.00 3.73 67 LEU D CA 1
ATOM 6062 C C . LEU D 1 67 ? 9.505 -25.155 -33.627 1.00 3.63 67 LEU D C 1
ATOM 6063 O O . LEU D 1 67 ? 8.949 -25.409 -32.548 1.00 4.33 67 LEU D O 1
ATOM 6068 N N . SER D 1 68 ? 10.827 -25.200 -33.780 1.00 3.96 68 SER D N 1
ATOM 6069 C CA . SER D 1 68 ? 11.632 -25.715 -32.676 1.00 4.37 68 SER D CA 1
ATOM 6070 C C . SER D 1 68 ? 11.761 -24.656 -31.574 1.00 4.75 68 SER D C 1
ATOM 6071 O O . SER D 1 68 ? 11.388 -23.509 -31.762 1.00 4.43 68 SER D O 1
ATOM 6074 N N . ALA D 1 69 ? 12.271 -25.060 -30.415 1.00 5.58 69 ALA D N 1
ATOM 6075 C CA . ALA D 1 69 ? 12.547 -24.123 -29.343 1.00 5.66 69 ALA D CA 1
ATOM 6076 C C . ALA D 1 69 ? 13.462 -22.985 -29.827 1.00 6.06 69 ALA D C 1
ATOM 6077 O O . ALA D 1 69 ? 13.293 -21.828 -29.422 1.00 5.88 69 ALA D O 1
ATOM 6079 N N . ASP D 1 70 ? 14.397 -23.322 -30.712 1.00 6.18 70 ASP D N 1
ATOM 6080 C CA . ASP D 1 70 ? 15.357 -22.357 -31.278 1.00 8.09 70 ASP D CA 1
ATOM 6081 C C . ASP D 1 70 ? 14.774 -21.597 -32.448 1.00 7.78 70 ASP D C 1
ATOM 6082 O O . ASP D 1 70 ? 15.527 -20.913 -33.174 1.00 7.86 70 ASP D O 1
ATOM 6087 N N . LEU D 1 71 ? 13.450 -21.718 -32.628 1.00 7.88 71 LEU D N 1
ATOM 6088 C CA . LEU D 1 71 ? 12.704 -20.948 -33.650 1.00 8.22 71 LEU D CA 1
ATOM 6089 C C . LEU D 1 71 ? 13.040 -21.282 -35.105 1.00 8.50 71 LEU D C 1
ATOM 6090 O O . LEU D 1 71 ? 12.980 -20.406 -35.973 1.00 8.94 71 LEU D O 1
ATOM 6095 N N . ARG D 1 72 ? 13.408 -22.531 -35.375 1.00 7.96 72 ARG D N 1
ATOM 6096 C CA . ARG D 1 72 ? 13.574 -22.974 -36.758 1.00 9.44 72 ARG D CA 1
ATOM 6097 C C . ARG D 1 72 ? 12.441 -23.932 -37.100 1.00 7.73 72 ARG D C 1
ATOM 6098 O O . ARG D 1 72 ? 12.019 -24.746 -36.254 1.00 7.31 72 ARG D O 1
ATOM 6106 N N . TRP D 1 73 ? 11.958 -23.842 -38.334 1.00 6.81 73 TRP D N 1
ATOM 6107 C CA . TRP D 1 73 ? 10.992 -24.819 -38.855 1.00 6.06 73 TRP D CA 1
ATOM 6108 C C . TRP D 1 73 ? 11.717 -26.091 -39.293 1.00 6.16 73 TRP D C 1
ATOM 6109 O O . TRP D 1 73 ? 12.679 -26.039 -40.078 1.00 5.39 73 TRP D O 1
ATOM 6120 N N . GLU D 1 74 ? 11.237 -27.231 -38.793 1.00 5.26 74 GLU D N 1
ATOM 6121 C CA . GLU D 1 74 ? 11.795 -28.531 -39.171 1.00 6.41 74 GLU D CA 1
ATOM 6122 C C . GLU D 1 74 ? 10.652 -29.511 -39.432 1.00 5.45 74 GLU D C 1
ATOM 6123 O O . GLU D 1 74 ? 9.543 -29.278 -38.962 1.00 5.94 74 GLU D O 1
ATOM 6129 N N . GLU D 1 75 ? 10.913 -30.595 -40.175 1.00 5.17 75 GLU D N 1
ATOM 6130 C CA . GLU D 1 75 ? 9.895 -31.641 -40.315 1.00 4.35 75 GLU D CA 1
ATOM 6131 C C . GLU D 1 75 ? 9.432 -32.080 -38.910 1.00 4.42 75 GLU D C 1
ATOM 6132 O O . GLU D 1 75 ? 10.254 -32.330 -38.018 1.00 5.26 75 GLU D O 1
ATOM 6138 N N . ALA D 1 76 ? 8.119 -32.173 -38.733 1.00 3.05 76 ALA D N 1
ATOM 6139 C CA . ALA D 1 76 ? 7.566 -32.542 -37.430 1.00 3.41 76 ALA D CA 1
AT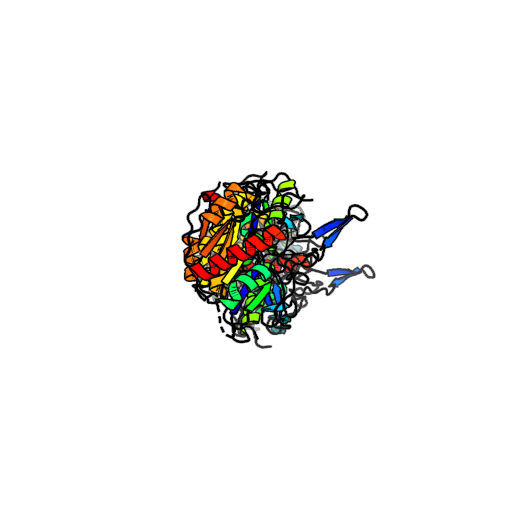OM 6140 C C . ALA D 1 76 ? 7.649 -34.043 -37.173 1.00 3.02 76 ALA D C 1
ATOM 6141 O O . ALA D 1 76 ? 7.382 -34.865 -38.052 1.00 4.21 76 ALA D O 1
ATOM 6143 N N . HIS D 1 77 ? 7.970 -34.392 -35.932 1.00 4.48 77 HIS D N 1
ATOM 6144 C CA . HIS D 1 77 ? 7.979 -35.793 -35.478 1.00 5.37 77 HIS D CA 1
ATOM 6145 C C . HIS D 1 77 ? 7.509 -35.795 -34.027 1.00 4.66 77 HIS D C 1
ATOM 6146 O O . HIS D 1 77 ? 7.911 -34.943 -33.241 1.00 5.78 77 HIS D O 1
ATOM 6153 N N . GLU D 1 78 ? 6.690 -36.766 -33.661 1.00 5.17 78 GLU D N 1
ATOM 6154 C CA . GLU D 1 78 ? 6.425 -36.950 -32.240 1.00 4.73 78 GLU D CA 1
ATOM 6155 C C . GLU D 1 78 ? 7.739 -37.392 -31.609 1.00 5.89 78 GLU D C 1
ATOM 6156 O O . GLU D 1 78 ? 8.542 -38.061 -32.267 1.00 6.63 78 GLU D O 1
ATOM 6162 N N . PRO D 1 79 ? 7.970 -37.054 -30.330 1.00 6.27 79 PRO D N 1
ATOM 6163 C CA . PRO D 1 79 ? 7.159 -36.192 -29.487 1.00 6.18 79 PRO D CA 1
ATOM 6164 C C . PRO D 1 79 ? 7.426 -34.748 -29.870 1.00 7.54 79 PRO D C 1
ATOM 6165 O O . PRO D 1 79 ? 8.586 -34.336 -29.963 1.00 8.57 79 PRO D O 1
ATOM 6169 N N . LEU D 1 80 ? 6.359 -33.988 -30.104 1.00 6.61 80 LEU D N 1
ATOM 6170 C CA . LEU D 1 80 ? 6.468 -32.613 -30.566 1.00 5.33 80 LEU D CA 1
ATOM 6171 C C . LEU D 1 80 ? 6.976 -31.632 -29.508 1.00 5.80 80 LEU D C 1
ATOM 6172 O O . LEU D 1 80 ? 7.338 -30.516 -29.862 1.00 6.17 80 LEU D O 1
ATOM 6177 N N . HIS D 1 81 ? 7.000 -32.021 -28.227 1.00 5.02 81 HIS D N 1
ATOM 6178 C CA . HIS D 1 81 ? 7.329 -31.052 -27.158 1.00 4.71 81 HIS D CA 1
ATOM 6179 C C . HIS D 1 81 ? 8.627 -31.346 -26.436 1.00 5.04 81 HIS D C 1
ATOM 6180 O O . HIS D 1 81 ? 8.889 -30.802 -25.351 1.00 4.50 81 HIS D O 1
ATOM 6187 N N . VAL D 1 82 ? 9.487 -32.181 -27.036 1.00 5.68 82 VAL D N 1
ATOM 6188 C CA . VAL D 1 82 ? 10.725 -32.544 -26.323 1.00 6.07 82 VAL D CA 1
ATOM 6189 C C . VAL D 1 82 ? 11.555 -31.320 -25.879 1.00 5.93 82 VAL D C 1
ATOM 6190 O O . VAL D 1 82 ? 12.020 -31.253 -24.732 1.00 5.37 82 VAL D O 1
ATOM 6194 N N . ASP D 1 83 ? 11.720 -30.344 -26.774 1.00 5.12 83 ASP D N 1
ATOM 6195 C CA . ASP D 1 83 ? 12.525 -29.135 -26.466 1.00 5.79 83 ASP D CA 1
ATOM 6196 C C . ASP D 1 83 ? 11.692 -27.964 -25.910 1.00 5.97 83 ASP D C 1
ATOM 6197 O O . ASP D 1 83 ? 12.215 -26.849 -25.728 1.00 7.25 83 ASP D O 1
ATOM 6202 N N . ILE D 1 84 ? 10.417 -28.243 -25.618 1.00 5.89 84 ILE D N 1
ATOM 6203 C CA . ILE D 1 84 ? 9.479 -27.242 -25.124 1.00 6.33 84 ILE D CA 1
ATOM 6204 C C . ILE D 1 84 ? 9.070 -27.543 -23.681 1.00 7.02 84 ILE D C 1
ATOM 6205 O O . ILE D 1 84 ? 9.259 -26.703 -22.769 1.00 6.48 84 ILE D O 1
ATOM 6210 N N . ASP D 1 85 ? 8.530 -28.742 -23.465 1.00 7.01 85 ASP D N 1
ATOM 6211 C CA . ASP D 1 85 ? 8.133 -29.195 -22.130 1.00 8.07 85 ASP D CA 1
ATOM 6212 C C . ASP D 1 85 ? 9.382 -29.753 -21.447 1.00 8.94 85 ASP D C 1
ATOM 6213 O O . ASP D 1 85 ? 9.497 -30.964 -21.173 1.00 8.77 85 ASP D O 1
ATOM 6218 N N . THR D 1 86 ? 10.336 -28.870 -21.173 1.00 9.22 86 THR D N 1
ATOM 6219 C CA . THR D 1 86 ? 11.670 -29.308 -20.786 1.00 10.17 86 THR D CA 1
ATOM 6220 C C . THR D 1 86 ? 11.671 -29.842 -19.351 1.00 9.71 86 THR D C 1
ATOM 6221 O O . THR D 1 86 ? 10.831 -29.451 -18.522 1.00 9.32 86 THR D O 1
ATOM 6225 N N . GLY D 1 87 ? 12.577 -30.784 -19.098 1.00 9.12 87 GLY D N 1
ATOM 6226 C CA . GLY D 1 87 ? 12.624 -31.453 -17.796 1.00 10.40 87 GLY D CA 1
ATOM 6227 C C . GLY D 1 87 ? 11.533 -32.515 -17.597 1.00 9.80 87 GLY D C 1
ATOM 6228 O O . GLY D 1 87 ? 11.430 -33.121 -16.512 1.00 10.87 87 GLY D O 1
ATOM 6229 N N . LYS D 1 88 ? 10.731 -32.757 -18.631 1.00 9.47 88 LYS D N 1
ATOM 6230 C CA . LYS D 1 88 ? 9.689 -33.779 -18.564 1.00 9.14 88 LYS D CA 1
ATOM 6231 C C . LYS D 1 88 ? 9.844 -34.701 -19.771 1.00 8.29 88 LYS D C 1
ATOM 6232 O O . LYS D 1 88 ? 10.105 -34.218 -20.865 1.00 9.27 88 LYS D O 1
ATOM 6238 N N . VAL D 1 89 ? 9.697 -36.015 -19.563 1.00 6.88 89 VAL D N 1
ATOM 6239 C CA . VAL D 1 89 ? 9.801 -36.984 -20.658 1.00 4.98 89 VAL D CA 1
ATOM 6240 C C . VAL D 1 89 ? 8.490 -36.977 -21.449 1.00 5.89 89 VAL D C 1
ATOM 6241 O O . VAL D 1 89 ? 7.419 -37.250 -20.905 1.00 6.74 89 VAL D O 1
ATOM 6245 N N . CYS D 1 90 ? 8.606 -36.641 -22.733 1.00 4.49 90 CYS D N 1
ATOM 6246 C CA . CYS D 1 90 ? 7.463 -36.491 -23.617 1.00 5.22 90 CYS D CA 1
ATOM 6247 C C . CYS D 1 90 ? 7.215 -37.737 -24.462 1.00 4.34 90 CYS D C 1
ATOM 6248 O O . CYS D 1 90 ? 8.160 -38.466 -24.839 1.00 4.13 90 CYS D O 1
ATOM 6251 N N . GLY D 1 91 ? 5.937 -37.956 -24.770 1.00 4.34 91 GLY D N 1
ATOM 6252 C CA . GLY D 1 91 ? 5.545 -39.004 -25.695 1.00 4.77 91 GLY D CA 1
ATOM 6253 C C . GLY D 1 91 ? 4.534 -38.460 -26.692 1.00 4.35 91 GLY D C 1
ATOM 6254 O O . GLY D 1 91 ? 4.535 -37.252 -27.039 1.00 4.85 91 GLY D O 1
ATOM 6255 N N . VAL D 1 92 ? 3.640 -39.347 -27.127 1.00 4.39 92 VAL D N 1
ATOM 6256 C CA . VAL D 1 92 ? 2.666 -38.961 -28.148 1.00 4.18 92 VAL D CA 1
ATOM 6257 C C . VAL D 1 92 ? 1.582 -38.036 -27.564 1.00 5.47 92 VAL D C 1
ATOM 6258 O O . VAL D 1 92 ? 1.018 -38.302 -26.482 1.00 4.56 92 VAL D O 1
ATOM 6262 N N . GLY D 1 93 ? 1.346 -36.923 -28.278 1.00 4.51 93 GLY D N 1
ATOM 6263 C CA . GLY D 1 93 ? 0.221 -36.031 -27.993 1.00 4.36 93 GLY D CA 1
ATOM 6264 C C . GLY D 1 93 ? -0.725 -36.087 -29.203 1.00 4.59 93 GLY D C 1
ATOM 6265 O O . GLY D 1 93 ? -0.642 -36.989 -30.050 1.00 4.97 93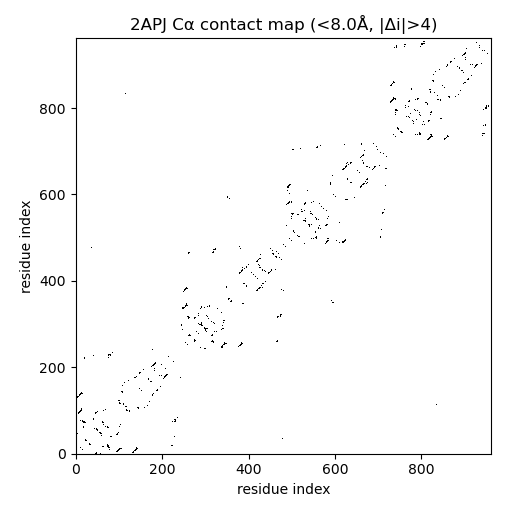 GLY D O 1
ATOM 6266 N N . PRO D 1 94 ? -1.667 -35.138 -29.282 1.00 4.61 94 PRO D N 1
ATOM 6267 C CA . PRO D 1 94 ? -2.680 -35.190 -30.371 1.00 3.73 94 PRO D CA 1
ATOM 6268 C C . PRO D 1 94 ? -2.256 -34.444 -31.633 1.00 4.82 94 PRO D C 1
ATOM 6269 O O . PRO D 1 94 ? -2.975 -34.455 -32.628 1.00 4.35 94 PRO D O 1
ATOM 6273 N N . GLY D 1 95 ? -1.105 -33.779 -31.608 1.00 5.03 95 GLY D N 1
ATOM 6274 C CA . GLY D 1 95 ? -0.774 -32.820 -32.703 1.00 4.31 95 GLY D CA 1
ATOM 6275 C C . GLY D 1 95 ? -0.505 -33.419 -34.066 1.00 3.96 95 GLY D C 1
ATOM 6276 O O . GLY D 1 95 ? -0.988 -32.894 -35.090 1.00 4.69 95 GLY D O 1
ATOM 6277 N N . MET D 1 96 ? 0.272 -34.498 -34.145 1.00 4.60 96 MET D N 1
ATOM 6278 C CA . MET D 1 96 ? 0.511 -35.138 -35.471 1.00 4.01 96 MET D CA 1
ATOM 6279 C C . MET D 1 96 ? -0.762 -35.817 -36.013 1.00 4.11 96 MET D C 1
ATOM 6280 O O . MET D 1 96 ? -1.039 -35.787 -37.229 1.00 4.78 96 MET D O 1
ATOM 6285 N N . ALA D 1 97 ? -1.543 -36.413 -35.113 1.00 3.60 97 ALA D N 1
ATOM 6286 C CA . ALA D 1 97 ? -2.769 -37.061 -35.560 1.00 3.98 97 ALA D CA 1
ATOM 6287 C C . ALA D 1 97 ? -3.718 -35.968 -36.078 1.00 3.80 97 ALA D C 1
ATOM 6288 O O . ALA D 1 97 ? -4.386 -36.174 -37.100 1.00 3.94 97 ALA D O 1
ATOM 6290 N N . PHE D 1 98 ? -3.768 -34.824 -35.378 1.00 3.40 98 PHE D N 1
ATOM 6291 C CA . PHE D 1 98 ? -4.534 -33.686 -35.874 1.00 2.21 98 PHE D CA 1
ATOM 6292 C C . PHE D 1 98 ? -4.045 -33.265 -37.258 1.00 3.42 98 PHE D C 1
ATOM 6293 O O . PHE D 1 98 ? -4.836 -33.134 -38.197 1.00 3.13 98 PHE D O 1
ATOM 6301 N N . ALA D 1 99 ? -2.738 -33.049 -37.379 1.00 3.08 99 ALA D N 1
ATOM 6302 C CA . ALA D 1 99 ? -2.178 -32.490 -38.634 1.00 3.02 99 ALA D CA 1
ATOM 6303 C C . ALA D 1 99 ? -2.506 -33.406 -39.798 1.00 3.36 99 ALA D C 1
ATOM 6304 O O . ALA D 1 99 ? -2.949 -32.949 -40.853 1.00 3.87 99 ALA D O 1
ATOM 6306 N N . ASN D 1 100 ? -2.293 -34.712 -39.634 1.00 3.29 100 ASN D N 1
ATOM 6307 C CA . ASN D 1 100 ? -2.577 -35.638 -40.740 1.00 4.23 100 ASN D CA 1
ATOM 6308 C C . ASN D 1 100 ? -4.068 -35.707 -41.089 1.00 3.40 100 ASN D C 1
ATOM 6309 O O . ASN D 1 100 ? -4.433 -35.939 -42.263 1.00 5.63 100 ASN D O 1
ATOM 6314 N N . ALA D 1 101 ? -4.923 -35.513 -40.085 1.00 4.30 101 ALA D N 1
ATOM 6315 C CA . ALA D 1 101 ? -6.365 -35.623 -40.312 1.00 4.69 101 ALA D CA 1
ATOM 6316 C C . ALA D 1 101 ? -6.970 -34.316 -40.833 1.00 5.63 101 ALA D C 1
ATOM 6317 O O . ALA D 1 101 ? -8.156 -34.295 -41.223 1.00 5.85 101 ALA D O 1
ATOM 6319 N N . VAL D 1 102 ? -6.166 -33.245 -40.912 1.00 4.80 102 VAL D N 1
ATOM 6320 C CA . VAL D 1 102 ? -6.647 -32.016 -41.605 1.00 5.28 102 VAL D CA 1
ATOM 6321 C C . VAL D 1 102 ? -5.937 -31.692 -42.905 1.00 6.30 102 VAL D C 1
ATOM 6322 O O . VAL D 1 102 ? -6.514 -31.029 -43.777 1.00 5.22 102 VAL D O 1
ATOM 6326 N N . LYS D 1 103 ? -4.700 -32.145 -43.071 1.00 6.01 103 LYS D N 1
ATOM 6327 C CA . LYS D 1 103 ? -3.860 -31.564 -44.124 1.00 6.18 103 LYS D CA 1
ATOM 6328 C C . LYS D 1 103 ? -4.486 -31.547 -45.525 1.00 6.18 103 LYS D C 1
ATOM 6329 O O . LYS D 1 103 ? -4.479 -30.512 -46.248 1.00 5.23 103 LYS D O 1
ATOM 6335 N N . ASN D 1 104 ? -4.994 -32.706 -45.919 1.00 5.53 104 ASN D N 1
ATOM 6336 C CA . ASN D 1 104 ? -5.491 -32.884 -47.290 1.00 8.30 104 ASN D CA 1
ATOM 6337 C C . ASN D 1 104 ? -6.914 -32.358 -47.484 1.00 9.55 104 ASN D C 1
ATOM 6338 O O . ASN D 1 104 ? -7.486 -32.504 -48.570 1.00 10.41 104 ASN D O 1
ATOM 6343 N N . ARG D 1 105 ? -7.453 -31.707 -46.449 1.00 10.73 105 ARG D N 1
ATOM 6344 C CA . ARG D 1 105 ? -8.720 -30.967 -46.531 1.00 13.35 105 ARG D CA 1
ATOM 6345 C C . ARG D 1 105 ? -8.560 -29.440 -46.398 1.00 14.83 105 ARG D C 1
ATOM 6346 O O . ARG D 1 105 ? -9.544 -28.708 -46.513 1.00 16.42 105 ARG D O 1
ATOM 6354 N N . LEU D 1 106 ? -7.353 -28.951 -46.111 1.00 15.79 106 LEU D N 1
ATOM 6355 C CA . LEU D 1 106 ? -7.147 -27.505 -45.981 1.00 16.31 106 LEU D CA 1
ATOM 6356 C C . LEU D 1 106 ? -7.218 -26.814 -47.338 1.00 16.75 106 LEU D C 1
ATOM 6357 O O . LEU D 1 106 ? -6.897 -27.414 -48.371 1.00 17.63 106 LEU D O 1
ATOM 6362 N N . SER D 1 110 ? -1.497 -27.476 -51.851 1.00 15.33 110 SER D N 1
ATOM 6363 C CA . SER D 1 110 ? -0.443 -26.534 -51.509 1.00 13.50 110 SER D CA 1
ATOM 6364 C C . SER D 1 110 ? -0.261 -26.289 -50.002 1.00 12.70 110 SER D C 1
ATOM 6365 O O . SER D 1 110 ? 0.596 -25.501 -49.615 1.00 13.01 110 SER D O 1
ATOM 6368 N N . ALA D 1 111 ? -1.045 -26.973 -49.167 1.00 11.22 111 ALA D N 1
ATOM 6369 C CA . ALA D 1 111 ? -1.025 -26.736 -47.703 1.00 9.84 111 ALA D CA 1
ATOM 6370 C C . ALA D 1 111 ? 0.301 -27.175 -47.081 1.00 9.20 111 ALA D C 1
ATOM 6371 O O . ALA D 1 111 ? 0.769 -28.298 -47.305 1.00 9.87 111 ALA D O 1
ATOM 6373 N N . VAL D 1 112 ? 0.909 -26.291 -46.304 1.00 6.47 112 VAL D N 1
ATOM 6374 C CA . VAL D 1 112 ? 2.048 -26.690 -45.500 1.00 5.33 112 VAL D CA 1
ATOM 6375 C C . VAL D 1 112 ? 1.708 -26.290 -44.094 1.00 4.83 112 VAL D C 1
ATOM 6376 O O . VAL D 1 112 ? 1.528 -25.102 -43.806 1.00 4.52 112 VAL D O 1
ATOM 6380 N N . ILE D 1 113 ? 1.579 -27.295 -43.231 1.00 4.28 113 ILE D N 1
ATOM 6381 C CA . ILE D 1 113 ? 1.145 -27.073 -41.851 1.00 4.17 113 ILE D CA 1
ATOM 6382 C C . ILE D 1 113 ? 2.360 -26.730 -41.017 1.00 4.76 113 ILE D C 1
ATOM 6383 O O . ILE D 1 113 ? 3.431 -27.334 -41.209 1.00 5.01 113 ILE D O 1
ATOM 6388 N N . GLY D 1 114 ? 2.209 -25.757 -40.107 1.00 3.92 114 GLY D N 1
ATOM 6389 C CA . GLY D 1 114 ? 3.232 -25.527 -39.115 1.00 4.45 114 GLY D CA 1
ATOM 6390 C C . GLY D 1 114 ? 2.642 -25.693 -37.712 1.00 4.82 114 GLY D C 1
ATOM 6391 O O . GLY D 1 114 ? 1.652 -25.041 -37.360 1.00 6.37 114 GLY D O 1
ATOM 6392 N N . LEU D 1 115 ? 3.235 -26.570 -36.909 1.00 3.91 115 LEU D N 1
ATOM 6393 C CA . LEU D 1 115 ? 2.767 -26.789 -35.544 1.00 3.94 115 LEU D CA 1
ATOM 6394 C C . LEU D 1 115 ? 3.685 -26.036 -34.581 1.00 4.22 115 LEU D C 1
ATOM 6395 O O . LEU D 1 115 ? 4.896 -26.094 -34.724 1.00 3.10 115 LEU D O 1
ATOM 6400 N N . VAL D 1 116 ? 3.102 -25.338 -33.614 1.00 4.02 116 VAL D N 1
ATOM 6401 C CA . VAL D 1 116 ? 3.885 -24.482 -32.710 1.00 4.50 116 VAL D CA 1
ATOM 6402 C C . VAL D 1 116 ? 3.652 -25.010 -31.306 1.00 4.00 116 VAL D C 1
ATOM 6403 O O . VAL D 1 116 ? 2.718 -24.588 -30.623 1.00 5.31 116 VAL D O 1
ATOM 6407 N N . PRO D 1 117 ? 4.468 -25.997 -30.878 1.00 4.39 117 PRO D N 1
ATOM 6408 C CA . PRO D 1 117 ? 4.231 -26.503 -29.520 1.00 4.48 117 PRO D CA 1
ATOM 6409 C C . PRO D 1 117 ? 4.615 -25.551 -28.408 1.00 4.18 117 PRO D C 1
ATOM 6410 O O . PRO D 1 117 ? 5.706 -24.974 -28.428 1.00 4.09 117 PRO D O 1
ATOM 6414 N N . CYS D 1 118 ? 3.715 -25.395 -27.440 1.00 3.84 118 CYS D N 1
ATOM 6415 C CA . CYS D 1 118 ? 3.946 -24.461 -26.351 1.00 4.45 118 CYS D CA 1
ATOM 6416 C C . CYS D 1 118 ? 3.563 -25.006 -24.994 1.00 3.92 118 CYS D C 1
ATOM 6417 O O . CYS D 1 118 ? 3.731 -24.271 -23.995 1.00 4.37 118 CYS D O 1
ATOM 6420 N N . ALA D 1 119 ? 3.047 -26.245 -24.940 1.00 3.69 119 ALA D N 1
ATOM 6421 C CA . ALA D 1 119 ? 2.505 -26.780 -23.682 1.00 4.93 119 ALA D CA 1
ATOM 6422 C C . ALA D 1 119 ? 3.581 -27.003 -22.610 1.00 4.45 119 ALA D C 1
ATOM 6423 O O . ALA D 1 119 ? 4.787 -27.068 -22.918 1.00 5.34 119 ALA D O 1
ATOM 6425 N N . SER D 1 120 ? 3.146 -27.072 -21.341 1.00 4.14 120 SER D N 1
ATOM 6426 C CA . SER D 1 120 ? 4.070 -27.216 -20.210 1.00 4.91 120 SER D CA 1
ATOM 6427 C C . SER D 1 120 ? 3.390 -28.107 -19.177 1.00 5.32 120 SER D C 1
ATOM 6428 O O . SER D 1 120 ? 2.271 -27.802 -18.711 1.00 4.97 120 SER D O 1
ATOM 6431 N N . GLY D 1 121 ? 4.029 -29.235 -18.866 1.00 5.14 121 GLY D N 1
ATOM 6432 C CA . GLY D 1 121 ? 3.407 -30.201 -17.945 1.00 5.83 121 GLY D CA 1
ATOM 6433 C C . GLY D 1 121 ? 3.165 -29.650 -16.530 1.00 5.09 121 GLY D C 1
ATOM 6434 O O . GLY D 1 121 ? 3.979 -28.889 -15.997 1.00 6.39 121 GLY D O 1
ATOM 6435 N N . GLY D 1 122 ? 2.062 -30.075 -15.916 1.00 6.00 122 GLY D N 1
ATOM 6436 C CA . GLY D 1 122 ? 1.844 -29.837 -14.491 1.00 4.85 122 GLY D CA 1
ATOM 6437 C C . GLY D 1 122 ? 1.440 -28.427 -14.158 1.00 4.90 122 GLY D C 1
ATOM 6438 O O . GLY D 1 122 ? 1.591 -28.013 -13.006 1.00 6.37 122 GLY D O 1
ATOM 6439 N N . THR D 1 123 ? 0.920 -27.707 -15.143 1.00 5.04 123 THR D N 1
ATOM 6440 C CA . THR D 1 123 ? 0.626 -26.276 -14.968 1.00 4.34 123 THR D CA 1
ATOM 6441 C C . THR D 1 123 ? -0.852 -25.986 -14.841 1.00 4.83 123 THR D C 1
ATOM 6442 O O . THR D 1 123 ? -1.685 -26.474 -15.633 1.00 5.44 123 THR D O 1
ATOM 6446 N N . ALA D 1 124 ? -1.169 -25.191 -13.817 1.00 4.22 124 ALA D N 1
ATOM 6447 C CA . ALA D 1 124 ? -2.528 -24.708 -13.610 1.00 2.82 124 ALA D CA 1
ATOM 6448 C C . ALA D 1 124 ? -2.722 -23.435 -14.431 1.00 3.93 124 ALA D C 1
ATOM 6449 O O . ALA D 1 124 ? -1.737 -22.761 -14.783 1.00 4.04 124 ALA D O 1
ATOM 6451 N N . ILE D 1 125 ? -3.979 -23.045 -14.646 1.00 3.27 125 ILE D N 1
ATOM 6452 C CA . ILE D 1 125 ? -4.232 -21.913 -15.549 1.00 3.43 125 ILE D CA 1
ATOM 6453 C C . ILE D 1 125 ? -3.684 -20.576 -14.992 1.00 3.95 125 ILE D C 1
ATOM 6454 O O . ILE D 1 125 ? -3.416 -19.649 -15.764 1.00 4.42 125 ILE D O 1
ATOM 6459 N N . LYS D 1 126 ? -3.531 -20.460 -13.660 1.00 3.29 126 LYS D N 1
ATOM 6460 C CA . LYS D 1 126 ? -2.919 -19.213 -13.122 1.00 3.67 126 LYS D CA 1
ATOM 6461 C C . LYS D 1 126 ? -1.521 -19.029 -13.698 1.00 4.30 126 LYS D C 1
ATOM 6462 O O . LYS D 1 126 ? -0.990 -17.904 -13.687 1.00 5.46 126 LYS D O 1
ATOM 6468 N N . GLU D 1 127 ? -0.891 -20.120 -14.149 1.00 3.75 127 GLU D N 1
ATOM 6469 C CA . GLU D 1 127 ? 0.498 -19.994 -14.685 1.00 4.79 127 GLU D CA 1
ATOM 6470 C C . GLU D 1 127 ? 0.475 -19.492 -16.134 1.00 4.67 127 GLU D C 1
ATOM 6471 O O . GLU D 1 127 ? 1.536 -19.374 -16.780 1.00 6.02 127 GLU D O 1
ATOM 6477 N N . TRP D 1 128 ? -0.734 -19.237 -16.625 1.00 4.03 128 TRP D N 1
ATOM 6478 C CA . TRP D 1 128 ? -0.954 -18.797 -18.008 1.00 4.42 128 TRP D CA 1
ATOM 6479 C C . TRP D 1 128 ? -1.551 -17.406 -18.114 1.00 5.25 128 TRP D C 1
ATOM 6480 O O . TRP D 1 128 ? -2.038 -17.023 -19.182 1.00 5.13 128 TRP D O 1
ATOM 6491 N N . GLU D 1 129 ? -1.510 -16.661 -17.014 1.00 5.79 129 GLU D N 1
ATOM 6492 C CA . GLU D 1 129 ? -1.982 -15.273 -17.024 1.00 5.94 129 GLU D CA 1
ATOM 6493 C C . GLU D 1 129 ? -1.149 -14.423 -17.957 1.00 4.94 129 GLU D C 1
ATOM 6494 O O . GLU D 1 129 ? 0.046 -14.669 -18.130 1.00 5.00 129 GLU D O 1
ATOM 6500 N N . ARG D 1 130 ? -1.768 -13.378 -18.514 1.00 5.66 130 ARG D N 1
ATOM 6501 C CA . ARG D 1 130 ? -1.015 -12.424 -19.343 1.00 6.64 130 ARG D CA 1
ATOM 6502 C C . ARG D 1 130 ? 0.153 -11.910 -18.548 1.00 7.14 130 ARG D C 1
ATOM 6503 O O . ARG D 1 130 ? 0.006 -11.579 -17.346 1.00 8.12 130 ARG D O 1
ATOM 6511 N N . GLY D 1 131 ? 1.314 -11.837 -19.192 1.00 7.78 131 GLY D N 1
ATOM 6512 C CA . GLY D 1 131 ? 2.543 -11.451 -18.530 1.00 6.63 131 GLY D CA 1
ATOM 6513 C C . GLY D 1 131 ? 3.371 -12.551 -17.884 1.00 6.21 131 GLY D C 1
ATOM 6514 O O . GLY D 1 131 ? 4.530 -12.322 -17.499 1.00 7.81 131 GLY D O 1
ATOM 6515 N N . SER D 1 132 ? 2.793 -13.736 -17.725 1.00 5.93 132 SER D N 1
ATOM 6516 C CA . SER D 1 132 ? 3.535 -14.859 -17.148 1.00 5.70 132 SER D CA 1
ATOM 6517 C C . SER D 1 132 ? 4.541 -15.412 -18.153 1.00 5.39 132 SER D C 1
ATOM 6518 O O . SER D 1 132 ? 4.397 -15.211 -19.353 1.00 4.18 132 SER D O 1
ATOM 6521 N N . HIS D 1 133 ? 5.516 -16.157 -17.653 1.00 5.50 133 HIS D N 1
ATOM 6522 C CA . HIS D 1 133 ? 6.513 -16.788 -18.491 1.00 5.98 133 HIS D CA 1
ATOM 6523 C C . HIS D 1 133 ? 5.840 -17.645 -19.575 1.00 4.86 133 HIS D C 1
ATOM 6524 O O . HIS D 1 133 ? 6.182 -17.513 -20.751 1.00 5.27 133 HIS D O 1
ATOM 6531 N N . LEU D 1 134 ? 4.915 -18.526 -19.177 1.00 3.86 134 LEU D N 1
ATOM 6532 C CA . LEU D 1 134 ? 4.360 -19.492 -20.139 1.00 3.71 134 LEU D CA 1
ATOM 6533 C C . LEU D 1 134 ? 3.457 -18.793 -21.150 1.00 4.50 134 LEU D C 1
ATOM 6534 O O . LEU D 1 134 ? 3.457 -19.136 -22.334 1.00 4.92 134 LEU D O 1
ATOM 6539 N N . TYR D 1 135 ? 2.696 -17.805 -20.685 1.00 4.50 135 TYR D N 1
ATOM 6540 C CA . TYR D 1 135 ? 1.839 -17.062 -21.607 1.00 4.51 135 TYR D CA 1
ATOM 6541 C C . TYR D 1 135 ? 2.710 -16.275 -22.599 1.00 3.95 135 TYR D C 1
ATOM 6542 O O . TYR D 1 135 ? 2.466 -16.267 -23.833 1.00 4.43 135 TYR D O 1
ATOM 6551 N N . GLU D 1 136 ? 3.729 -15.606 -22.083 1.00 3.84 136 GLU D N 1
ATOM 6552 C CA . GLU D 1 136 ? 4.561 -14.782 -22.975 1.00 3.65 136 GLU D CA 1
ATOM 6553 C C . GLU D 1 136 ? 5.359 -15.679 -23.934 1.00 3.76 136 GLU D C 1
ATOM 6554 O O . GLU D 1 136 ? 5.587 -15.303 -25.100 1.00 4.88 136 GLU D O 1
ATOM 6560 N N . ARG D 1 137 ? 5.724 -16.878 -23.487 1.00 4.17 137 ARG D N 1
ATOM 6561 C CA . ARG D 1 137 ? 6.367 -17.838 -24.394 1.00 5.59 137 ARG D CA 1
ATOM 6562 C C . ARG D 1 137 ? 5.422 -18.234 -25.526 1.00 4.19 137 ARG D C 1
ATOM 6563 O O . ARG D 1 137 ? 5.815 -18.301 -26.719 1.00 4.83 137 ARG D O 1
ATOM 6571 N N . MET D 1 138 ? 4.179 -18.529 -25.182 1.00 3.63 138 MET D N 1
ATOM 6572 C CA . MET D 1 138 ? 3.199 -18.900 -26.227 1.00 4.23 138 MET D CA 1
ATOM 6573 C C . MET D 1 138 ? 2.989 -17.754 -27.217 1.00 4.30 138 MET D C 1
ATOM 6574 O O . MET D 1 138 ? 2.985 -17.950 -28.443 1.00 4.21 138 MET D O 1
ATOM 6579 N N . VAL D 1 139 ? 2.823 -16.543 -26.698 1.00 3.77 139 VAL D N 1
ATOM 6580 C CA . VAL D 1 139 ? 2.621 -15.409 -27.606 1.00 3.96 139 VAL D CA 1
ATOM 6581 C C . VAL D 1 139 ? 3.868 -15.153 -28.470 1.00 4.95 139 VAL D C 1
ATOM 6582 O O . VAL D 1 139 ? 3.759 -14.971 -29.723 1.00 4.82 139 VAL D O 1
ATOM 6586 N N . LYS D 1 140 ? 5.050 -15.203 -27.857 1.00 4.99 140 LYS D N 1
ATOM 6587 C CA . LYS D 1 140 ? 6.298 -14.983 -28.614 1.00 6.78 140 LYS D CA 1
ATOM 6588 C C . LYS D 1 140 ? 6.480 -16.009 -29.725 1.00 6.61 140 LYS D C 1
ATOM 6589 O O . LYS D 1 140 ? 6.818 -15.650 -30.875 1.00 6.10 140 LYS D O 1
ATOM 6595 N N . ARG D 1 141 ? 6.275 -17.287 -29.383 1.00 4.48 141 ARG D N 1
ATOM 6596 C CA . ARG D 1 141 ? 6.434 -18.330 -30.396 1.00 3.77 141 ARG D CA 1
ATOM 6597 C C . ARG D 1 141 ? 5.404 -18.194 -31.509 1.00 3.57 141 ARG D C 1
ATOM 6598 O O . ARG D 1 141 ? 5.718 -18.405 -32.690 1.00 4.12 141 ARG D O 1
ATOM 6606 N N . THR D 1 142 ? 4.170 -17.829 -31.139 1.00 4.19 142 THR D N 1
ATOM 6607 C CA . THR D 1 142 ? 3.127 -17.590 -32.147 1.00 4.46 142 THR D CA 1
ATOM 6608 C C . THR D 1 142 ? 3.500 -16.426 -33.069 1.00 3.93 142 THR D C 1
ATOM 6609 O O . THR D 1 142 ? 3.360 -16.505 -34.307 1.00 4.45 142 THR D O 1
ATOM 6613 N N . GLU D 1 143 ? 4.027 -15.359 -32.481 1.00 4.16 143 GLU D N 1
ATOM 6614 C CA . GLU D 1 143 ? 4.436 -14.207 -33.296 1.00 3.86 143 GLU D CA 1
ATOM 6615 C C . GLU D 1 143 ? 5.570 -14.610 -34.237 1.00 3.99 143 GLU D C 1
ATOM 6616 O O . GLU D 1 143 ? 5.543 -14.280 -35.434 1.00 4.30 143 GLU D O 1
ATOM 6622 N N . GLU D 1 144 ? 6.543 -15.344 -33.721 1.00 4.35 144 GLU D N 1
ATOM 6623 C CA . GLU D 1 144 ? 7.697 -15.763 -34.523 1.00 5.51 144 GLU D CA 1
ATOM 6624 C C . GLU D 1 144 ? 7.269 -16.657 -35.669 1.00 5.33 144 GLU D C 1
ATOM 6625 O O . GLU D 1 144 ? 7.796 -16.556 -36.771 1.00 4.87 144 GLU D O 1
ATOM 6631 N N . SER D 1 145 ? 6.289 -17.516 -35.401 1.00 5.05 145 SER D N 1
ATOM 6632 C CA . SER D 1 145 ? 5.802 -18.457 -36.422 1.00 5.69 145 SER D CA 1
ATOM 6633 C C . SER D 1 145 ? 5.180 -17.734 -37.619 1.00 6.73 145 SER D C 1
ATOM 6634 O O . SER D 1 145 ? 5.200 -18.271 -38.721 1.00 7.15 145 SER D O 1
ATOM 6637 N N . ARG D 1 146 ? 4.676 -16.508 -37.395 1.00 7.61 146 ARG D N 1
ATOM 6638 C CA . ARG D 1 146 ? 3.961 -15.710 -38.401 1.00 7.57 146 ARG D CA 1
ATOM 6639 C C . ARG D 1 146 ? 4.919 -14.944 -39.301 1.00 7.78 146 ARG D C 1
ATOM 6640 O O . ARG D 1 146 ? 4.486 -14.366 -40.297 1.00 7.93 146 ARG D O 1
ATOM 6648 N N . LYS D 1 147 ? 6.191 -14.879 -38.922 1.00 7.67 147 LYS D N 1
ATOM 6649 C CA . LYS D 1 147 ? 7.174 -14.041 -39.652 1.00 8.80 147 LYS D CA 1
ATOM 6650 C C . LYS D 1 147 ? 7.301 -14.529 -41.091 1.00 9.03 147 LYS D C 1
ATOM 6651 O O . LYS D 1 147 ? 7.518 -13.746 -42.007 1.00 11.54 147 LYS D O 1
ATOM 6657 N N . CYS D 1 148 ? 7.168 -15.844 -41.284 1.00 10.47 148 CYS D N 1
ATOM 6658 C CA . CYS D 1 148 ? 7.266 -16.448 -42.630 1.00 12.20 148 CYS D CA 1
ATOM 6659 C C . CYS D 1 148 ? 6.022 -16.131 -43.501 1.00 11.76 148 CYS D C 1
ATOM 6660 O O . CYS D 1 148 ? 5.929 -16.574 -44.653 1.00 12.70 148 CYS D O 1
ATOM 6663 N N . GLY D 1 149 ? 5.082 -15.364 -42.932 1.00 11.82 149 GLY D N 1
ATOM 6664 C CA . GLY D 1 149 ? 3.846 -14.952 -43.605 1.00 10.80 149 GLY D CA 1
ATOM 6665 C C . GLY D 1 149 ? 2.688 -15.943 -43.516 1.00 10.37 149 GLY D C 1
ATOM 6666 O O . GLY D 1 149 ? 1.623 -15.695 -44.091 1.00 11.32 149 GLY D O 1
ATOM 6667 N N . GLY D 1 150 ? 2.878 -17.065 -42.821 1.00 9.52 150 GLY D N 1
ATOM 6668 C CA . GLY D 1 150 ? 1.798 -18.046 -42.652 1.00 8.38 150 GLY D CA 1
ATOM 6669 C C . GLY D 1 150 ? 0.686 -17.497 -41.762 1.00 8.80 150 GLY D C 1
ATOM 6670 O O . GLY D 1 150 ? 0.925 -16.610 -40.926 1.00 8.56 150 GLY D O 1
ATOM 6671 N N . GLU D 1 151 ? -0.535 -18.017 -41.918 1.00 8.24 151 GLU D N 1
ATOM 6672 C CA . GLU D 1 151 ? -1.660 -17.554 -41.093 1.00 8.56 151 GLU D CA 1
ATOM 6673 C C . GLU D 1 151 ? -1.863 -18.454 -39.896 1.00 6.90 151 GLU D C 1
ATOM 6674 O O . GLU D 1 151 ? -1.791 -19.669 -40.023 1.00 5.62 151 GLU D O 1
ATOM 6680 N N . ILE D 1 152 ? -2.138 -17.857 -38.741 1.00 7.44 152 ILE D N 1
ATOM 6681 C CA . ILE D 1 152 ? -2.463 -18.668 -37.567 1.00 7.04 152 ILE D CA 1
ATOM 6682 C C . ILE D 1 152 ? -3.927 -19.109 -37.722 1.00 7.36 152 ILE D C 1
ATOM 6683 O O . ILE D 1 152 ? -4.841 -18.268 -37.724 1.00 8.70 152 ILE D O 1
ATOM 6688 N N . LYS D 1 153 ? -4.152 -20.410 -37.846 1.00 5.90 153 LYS D N 1
ATOM 6689 C CA . LYS D 1 153 ? -5.490 -20.922 -38.120 1.00 4.73 153 LYS D CA 1
ATOM 6690 C C . LYS D 1 153 ? -6.305 -21.228 -36.868 1.00 4.51 153 LYS D C 1
ATOM 6691 O O . LYS D 1 153 ? -7.531 -21.044 -36.889 1.00 4.42 153 LYS D O 1
ATOM 6697 N N . ALA D 1 154 ? -5.641 -21.722 -35.818 1.00 3.26 154 ALA D N 1
ATOM 6698 C CA . ALA D 1 154 ? -6.316 -22.001 -34.568 1.00 3.54 154 ALA D CA 1
ATOM 6699 C C . ALA D 1 154 ? -5.296 -22.217 -33.456 1.00 3.93 154 ALA D C 1
ATOM 6700 O O . ALA D 1 154 ? -4.109 -22.500 -33.713 1.00 4.71 154 ALA D O 1
ATOM 6702 N N . VAL D 1 155 ? -5.786 -22.068 -32.236 1.00 3.93 155 VAL D N 1
ATOM 6703 C CA . VAL D 1 155 ? -5.081 -22.557 -31.069 1.00 2.91 155 VAL D CA 1
ATOM 6704 C C . VAL D 1 155 ? -5.812 -23.809 -30.586 1.00 4.27 155 VAL D C 1
ATOM 6705 O O . VAL D 1 155 ? -7.038 -23.784 -30.379 1.00 5.65 155 VAL D O 1
ATOM 6709 N N . LEU D 1 156 ? -5.042 -24.875 -30.364 1.00 4.05 156 LEU D N 1
ATOM 6710 C CA . LEU D 1 156 ? -5.564 -26.112 -29.776 1.00 4.78 156 LEU D CA 1
ATOM 6711 C C . LEU D 1 156 ? -5.081 -26.129 -28.338 1.00 4.67 156 LEU D C 1
ATOM 6712 O O . LEU D 1 156 ? -3.883 -26.077 -28.094 1.00 5.13 156 LEU D O 1
ATOM 6717 N N . TRP D 1 157 ? -6.020 -26.176 -27.406 1.00 4.08 157 TRP D N 1
ATOM 6718 C CA . TRP D 1 157 ? -5.695 -26.024 -25.990 1.00 4.76 157 TRP D CA 1
ATOM 6719 C C . TRP D 1 157 ? -6.235 -27.215 -25.230 1.00 5.25 157 TRP D C 1
ATOM 6720 O O . TRP D 1 157 ? -7.422 -27.517 -25.326 1.00 5.16 157 TRP D O 1
ATOM 6731 N N . TYR D 1 158 ? -5.382 -27.855 -24.434 1.00 5.10 158 TYR D N 1
ATOM 6732 C CA . TYR D 1 158 ? -5.839 -28.972 -23.585 1.00 4.56 158 TYR D CA 1
ATOM 6733 C C . TYR D 1 158 ? -5.185 -28.802 -22.239 1.00 4.52 158 TYR D C 1
ATOM 6734 O O . TYR D 1 158 ? -3.998 -29.066 -22.068 1.00 4.41 158 TYR D O 1
ATOM 6743 N N . GLN D 1 159 ? -5.965 -28.339 -21.283 1.00 2.56 159 GLN D N 1
ATOM 6744 C CA . GLN D 1 159 ? -5.386 -28.058 -19.975 1.00 3.93 159 GLN D CA 1
ATOM 6745 C C . GLN D 1 159 ? -6.496 -28.101 -18.939 1.00 4.05 159 GLN D C 1
ATOM 6746 O O . GLN D 1 159 ? -7.692 -27.930 -19.272 1.00 4.57 159 GLN D O 1
ATOM 6752 N N . GLY D 1 160 ? -6.130 -28.306 -17.676 1.00 4.05 160 GLY D N 1
ATOM 6753 C CA . GLY D 1 160 ? -7.121 -28.125 -16.630 1.00 4.55 160 GLY D CA 1
ATOM 6754 C C . GLY D 1 160 ? -6.989 -29.167 -15.538 1.00 4.94 160 GLY D C 1
ATOM 6755 O O . GLY D 1 160 ? -7.545 -29.009 -14.445 1.00 4.79 160 GLY D O 1
ATOM 6756 N N . GLU D 1 161 ? -6.256 -30.236 -15.808 1.00 3.56 161 GLU D N 1
ATOM 6757 C CA . GLU D 1 161 ? -6.049 -31.259 -14.789 1.00 3.65 161 GLU D CA 1
ATOM 6758 C C . GLU D 1 161 ? -5.463 -30.672 -13.510 1.00 4.93 161 GLU D C 1
ATOM 6759 O O . GLU D 1 161 ? -5.691 -31.204 -12.435 1.00 5.23 161 GLU D O 1
ATOM 6765 N N . SER D 1 162 ? -4.651 -29.617 -13.617 1.00 3.96 162 SER D N 1
ATOM 6766 C CA . SER D 1 162 ? -4.070 -29.043 -12.424 1.00 4.42 162 SER D CA 1
ATOM 6767 C C . SER D 1 162 ? -4.978 -28.070 -11.696 1.00 4.45 162 SER D C 1
ATOM 6768 O O . SER D 1 162 ? -4.561 -27.561 -10.627 1.00 5.06 162 SER D O 1
ATOM 6771 N N . ASP D 1 163 ? -6.135 -27.750 -12.303 1.00 2.97 163 ASP D N 1
ATOM 6772 C CA . ASP D 1 163 ? -7.122 -26.846 -11.705 1.00 2.30 163 ASP D CA 1
ATOM 6773 C C . ASP D 1 163 ? -8.228 -27.551 -10.942 1.00 3.10 163 ASP D C 1
ATOM 6774 O O . ASP D 1 163 ? -9.133 -26.895 -10.428 1.00 4.33 163 ASP D O 1
ATOM 6779 N N . VAL D 1 164 ? -8.156 -28.882 -10.864 1.00 3.48 164 VAL D N 1
ATOM 6780 C CA . VAL D 1 164 ? -9.217 -29.626 -10.154 1.00 4.03 164 VAL D CA 1
ATOM 6781 C C . VAL D 1 164 ? -8.923 -29.814 -8.675 1.00 5.04 164 VAL D C 1
ATOM 6782 O O . VAL D 1 164 ? -9.785 -30.199 -7.905 1.00 4.76 164 VAL D O 1
ATOM 6786 N N . LEU D 1 165 ? -7.691 -29.545 -8.263 1.00 5.41 165 LEU D N 1
ATOM 6787 C CA . LEU D 1 165 ? -7.235 -29.932 -6.936 1.00 7.29 165 LEU D CA 1
ATOM 6788 C C . LEU D 1 165 ? -7.846 -29.004 -5.856 1.00 6.85 165 LEU D C 1
ATOM 6789 O O . LEU D 1 165 ? -8.277 -29.445 -4.776 1.00 8.91 165 LEU D O 1
ATOM 6794 N N . ASP D 1 166 ? -7.965 -27.727 -6.177 1.00 3.29 166 ASP D N 1
ATOM 6795 C CA . ASP D 1 166 ? -8.428 -26.749 -5.208 1.00 2.50 166 ASP D CA 1
ATOM 6796 C C . ASP D 1 166 ? -9.771 -26.227 -5.713 1.00 2.00 166 ASP D C 1
ATOM 6797 O O . ASP D 1 166 ? -9.877 -25.821 -6.854 1.00 2.31 166 ASP D O 1
ATOM 6802 N N . ILE D 1 167 ? -10.793 -26.287 -4.868 1.00 2.00 167 ILE D N 1
ATOM 6803 C CA . ILE D 1 167 ? -12.136 -25.801 -5.270 1.00 2.56 167 ILE D CA 1
ATOM 6804 C C . ILE D 1 167 ? -12.138 -24.345 -5.754 1.00 2.03 167 ILE D C 1
ATOM 6805 O O . ILE D 1 167 ? -12.913 -24.008 -6.680 1.00 2.47 167 ILE D O 1
ATOM 6810 N N . HIS D 1 168 ? -11.243 -23.503 -5.212 1.00 2.00 168 HIS D N 1
ATOM 6811 C CA . HIS D 1 168 ? -11.138 -22.088 -5.670 1.00 2.00 168 HIS D CA 1
ATOM 6812 C C . HIS D 1 168 ? -10.699 -22.019 -7.137 1.00 2.25 168 HIS D C 1
ATOM 6813 O O . HIS D 1 168 ? -11.211 -21.186 -7.937 1.00 3.35 168 HIS D O 1
ATOM 6820 N N . ASP D 1 169 ? -9.739 -22.867 -7.514 1.00 2.00 169 ASP D N 1
ATOM 6821 C CA . ASP D 1 169 ? -9.270 -22.922 -8.905 1.00 2.09 169 ASP D CA 1
ATOM 6822 C C . ASP D 1 169 ? -10.375 -23.460 -9.785 1.00 2.00 169 ASP D C 1
ATOM 6823 O O . ASP D 1 169 ? -10.627 -22.927 -10.882 1.00 2.63 169 ASP D O 1
ATOM 6828 N N . ALA D 1 170 ? -11.030 -24.536 -9.328 1.00 2.05 170 ALA D N 1
ATOM 6829 C CA . ALA D 1 170 ? -12.071 -25.180 -10.165 1.00 2.47 170 ALA D CA 1
ATOM 6830 C C . ALA D 1 170 ? -13.234 -24.201 -10.401 1.00 2.41 170 ALA D C 1
ATOM 6831 O O . ALA D 1 170 ? -13.758 -24.092 -11.548 1.00 4.02 170 ALA D O 1
ATOM 6833 N N . GLU D 1 171 ? -13.603 -23.468 -9.356 1.00 3.14 171 GLU D N 1
ATOM 6834 C CA . GLU D 1 171 ? -14.749 -22.542 -9.457 1.00 3.07 171 GLU D CA 1
ATOM 6835 C C . GLU D 1 171 ? -14.426 -21.288 -10.256 1.00 4.13 171 GLU D C 1
ATOM 6836 O O . GLU D 1 171 ? -15.343 -20.591 -10.697 1.00 5.52 171 GLU D O 1
ATOM 6842 N N . SER D 1 172 ? -13.135 -20.996 -10.441 1.00 3.40 172 SER D N 1
ATOM 6843 C CA . SER D 1 172 ? -12.746 -19.816 -11.230 1.00 4.06 172 SER D CA 1
ATOM 6844 C C . SER D 1 172 ? -12.308 -20.179 -12.652 1.00 4.81 172 SER D C 1
ATOM 6845 O O . SER D 1 172 ? -11.966 -19.280 -13.442 1.00 5.47 172 SER D O 1
ATOM 6848 N N . TYR D 1 173 ? -12.312 -21.468 -12.972 1.00 4.28 173 TYR D N 1
ATOM 6849 C CA . TYR D 1 173 ? -11.718 -21.926 -14.237 1.00 3.65 173 TYR D CA 1
ATOM 6850 C C . TYR D 1 173 ? -12.360 -21.238 -15.466 1.00 4.06 173 TYR D C 1
ATOM 6851 O O . TYR D 1 173 ? -11.666 -20.739 -16.378 1.00 4.73 173 TYR D O 1
ATOM 6860 N N . GLY D 1 174 ? -13.681 -21.177 -15.468 1.00 4.57 174 GLY D N 1
ATOM 6861 C CA . GLY D 1 174 ? -14.373 -20.582 -16.656 1.00 2.92 174 GLY D CA 1
ATOM 6862 C C . GLY D 1 174 ? -13.972 -19.127 -16.878 1.00 4.02 174 GLY D C 1
ATOM 6863 O O . GLY D 1 174 ? -13.687 -18.722 -18.022 1.00 4.12 174 GLY D O 1
ATOM 6864 N N . ASN D 1 175 ? -13.960 -18.346 -15.799 1.00 3.48 175 ASN D N 1
ATOM 6865 C CA . ASN D 1 175 ? -13.550 -16.939 -15.883 1.00 4.41 175 ASN D CA 1
ATOM 6866 C C . ASN D 1 175 ? -12.105 -16.823 -16.355 1.00 4.57 175 ASN D C 1
ATOM 6867 O O . ASN D 1 175 ? -11.789 -15.964 -17.166 1.00 6.15 175 ASN D O 1
ATOM 6872 N N . ASN D 1 176 ? -11.245 -17.718 -15.864 1.00 3.80 176 ASN D N 1
ATOM 6873 C CA . ASN D 1 176 ? -9.856 -17.670 -16.198 1.00 3.94 176 ASN D CA 1
ATOM 6874 C C . ASN D 1 176 ? -9.644 -18.012 -17.672 1.00 3.81 176 ASN D C 1
ATOM 6875 O O . ASN D 1 176 ? -8.788 -17.384 -18.349 1.00 4.76 176 ASN D O 1
ATOM 6880 N N . MET D 1 177 ? -10.398 -19.016 -18.148 1.00 3.61 177 MET D N 1
ATOM 6881 C CA . MET D 1 177 ? -10.261 -19.428 -19.554 1.00 4.22 177 MET D CA 1
ATOM 6882 C C . MET D 1 177 ? -10.753 -18.316 -20.471 1.00 4.60 177 MET D C 1
ATOM 6883 O O . MET D 1 177 ? -10.151 -18.038 -21.519 1.00 5.78 177 MET D O 1
ATOM 6888 N N . ASP D 1 178 ? -11.865 -17.692 -20.104 1.00 3.84 178 ASP D N 1
ATOM 6889 C CA . ASP D 1 178 ? -12.393 -16.539 -20.888 1.00 4.66 178 ASP D CA 1
ATOM 6890 C C . ASP D 1 178 ? -11.303 -15.467 -20.970 1.00 4.14 178 ASP D C 1
ATOM 6891 O O . ASP D 1 178 ? -11.029 -14.931 -22.053 1.00 4.16 178 ASP D O 1
ATOM 6896 N N . ARG D 1 179 ? -10.651 -15.179 -19.843 1.00 3.48 179 ARG D N 1
ATOM 6897 C CA . ARG D 1 179 ? -9.623 -14.159 -19.821 1.00 4.00 179 ARG D CA 1
ATOM 6898 C C . ARG D 1 179 ? -8.448 -14.574 -20.734 1.00 4.72 179 ARG D C 1
ATOM 6899 O O . ARG D 1 179 ? -7.877 -13.723 -21.482 1.00 4.49 179 ARG D O 1
ATOM 6907 N N . LEU D 1 180 ? -8.050 -15.851 -20.678 1.00 4.82 180 LEU D N 1
ATOM 6908 C CA . LEU D 1 180 ? -6.926 -16.288 -21.501 1.00 4.31 180 LEU D CA 1
ATOM 6909 C C . LEU D 1 180 ? -7.231 -16.058 -23.000 1.00 4.39 180 LEU D C 1
ATOM 6910 O O . LEU D 1 180 ? -6.366 -15.568 -23.755 1.00 4.49 180 LEU D O 1
ATOM 6915 N N . ILE D 1 181 ? -8.441 -16.418 -23.408 1.00 3.35 181 ILE D N 1
ATOM 6916 C CA . ILE D 1 181 ? -8.852 -16.291 -24.825 1.00 3.70 181 ILE D CA 1
ATOM 6917 C C . ILE D 1 181 ? -8.863 -14.833 -25.240 1.00 3.08 181 ILE D C 1
ATOM 6918 O O . ILE D 1 181 ? -8.341 -14.465 -26.311 1.00 3.61 181 ILE D O 1
ATOM 6923 N N . LYS D 1 182 ? -9.416 -13.984 -24.386 1.00 3.60 182 LYS D N 1
ATOM 6924 C CA . LYS D 1 182 ? -9.455 -12.543 -24.661 1.00 4.40 182 LYS D CA 1
ATOM 6925 C C . LYS D 1 182 ? -8.051 -11.985 -24.777 1.00 3.19 182 LYS D C 1
ATOM 6926 O O . LYS D 1 182 ? -7.759 -11.170 -25.666 1.00 2.83 182 LYS D O 1
ATOM 6932 N N . ASN D 1 183 ? -7.179 -12.402 -23.862 1.00 3.71 183 ASN D N 1
ATOM 6933 C CA . ASN D 1 183 ? -5.823 -11.927 -23.843 1.00 2.93 183 ASN D CA 1
ATOM 6934 C C . ASN D 1 183 ? -5.096 -12.321 -25.123 1.00 2.32 183 ASN D C 1
ATOM 6935 O O . ASN D 1 183 ? -4.404 -11.499 -25.734 1.00 2.33 183 ASN D O 1
ATOM 6940 N N . LEU D 1 184 ? -5.237 -13.597 -25.515 1.00 3.67 184 LEU D N 1
ATOM 6941 C CA . LEU D 1 184 ? -4.501 -14.102 -26.693 1.00 3.93 184 LEU D CA 1
ATOM 6942 C C . LEU D 1 184 ? -4.959 -13.383 -27.921 1.00 3.72 184 LEU D C 1
ATOM 6943 O O . LEU D 1 184 ? -4.128 -12.922 -28.744 1.00 4.31 184 LEU D O 1
ATOM 6948 N N . ARG D 1 185 ? -6.281 -13.244 -28.052 1.00 3.90 185 ARG D N 1
ATOM 6949 C CA . ARG D 1 185 ? -6.821 -12.550 -29.254 1.00 3.55 185 ARG D CA 1
ATOM 6950 C C . ARG D 1 185 ? -6.371 -11.101 -29.304 1.00 3.95 185 ARG D C 1
ATOM 6951 O O . ARG D 1 185 ? -6.126 -10.538 -30.390 1.00 3.99 185 ARG D O 1
ATOM 6959 N N . HIS D 1 186 ? -6.271 -10.473 -28.138 1.00 2.94 186 HIS D N 1
ATOM 6960 C CA . HIS D 1 186 ? -5.850 -9.080 -28.106 1.00 2.00 186 HIS D CA 1
ATOM 6961 C C . HIS D 1 186 ? -4.356 -8.969 -28.478 1.00 2.00 186 HIS D C 1
ATOM 6962 O O . HIS D 1 186 ? -3.974 -8.186 -29.341 1.00 2.00 186 HIS D O 1
ATOM 6969 N N . ASP D 1 187 ? -3.517 -9.782 -27.825 1.00 2.23 187 ASP D N 1
ATOM 6970 C CA . ASP D 1 187 ? -2.069 -9.621 -27.976 1.00 3.10 187 ASP D CA 1
ATOM 6971 C C . ASP D 1 187 ? -1.599 -9.969 -29.373 1.00 3.08 187 ASP D C 1
ATOM 6972 O O . ASP D 1 187 ? -0.606 -9.415 -29.834 1.00 4.47 187 ASP D O 1
ATOM 6977 N N . LEU D 1 188 ? -2.316 -10.881 -30.023 1.00 3.29 188 LEU D N 1
ATOM 6978 C CA . LEU D 1 188 ? -1.976 -11.283 -31.384 1.00 3.27 188 LEU D CA 1
ATOM 6979 C C . LEU D 1 188 ? -2.728 -10.481 -32.380 1.00 3.82 188 LEU D C 1
ATOM 6980 O O . LEU D 1 188 ? -2.537 -10.666 -33.600 1.00 4.46 188 LEU D O 1
ATOM 6985 N N . ASN D 1 189 ? -3.569 -9.564 -31.906 1.00 3.80 189 ASN D N 1
ATOM 6986 C CA . ASN D 1 189 ? -4.420 -8.779 -32.824 1.00 4.10 189 ASN D CA 1
ATOM 6987 C C . ASN D 1 189 ? -5.149 -9.659 -33.840 1.00 3.30 189 ASN D C 1
ATOM 6988 O O . ASN D 1 189 ? -5.120 -9.405 -35.051 1.00 4.19 189 ASN D O 1
ATOM 6993 N N . LEU D 1 190 ? -5.830 -10.672 -33.314 1.00 3.57 190 LEU D N 1
ATOM 6994 C CA . LEU D 1 190 ? -6.619 -11.621 -34.095 1.00 3.95 190 LEU D CA 1
ATOM 6995 C C . LEU D 1 190 ? -7.942 -11.826 -33.355 1.00 3.75 190 LEU D C 1
ATOM 6996 O O . LEU D 1 190 ? -8.112 -12.822 -32.659 1.00 4.16 190 LEU D O 1
ATOM 7001 N N . PRO D 1 191 ? -8.864 -10.852 -33.475 1.00 4.30 191 PRO D N 1
ATOM 7002 C CA . PRO D 1 191 ? -10.112 -10.860 -32.697 1.00 5.01 191 PRO D CA 1
ATOM 7003 C C . PRO D 1 191 ? -10.979 -12.104 -32.886 1.00 6.14 191 PRO D C 1
ATOM 7004 O O . PRO D 1 191 ? -11.771 -12.391 -32.005 1.00 6.82 191 PRO D O 1
ATOM 7008 N N . SER D 1 192 ? -10.818 -12.829 -33.990 1.00 6.15 192 SER D N 1
ATOM 7009 C CA . SER D 1 192 ? -11.632 -14.018 -34.240 1.00 7.20 192 SER D CA 1
ATOM 7010 C C . SER D 1 192 ? -10.793 -15.260 -34.305 1.00 6.87 192 SER D C 1
ATOM 7011 O O . SER D 1 192 ? -11.238 -16.262 -34.867 1.00 7.87 192 SER D O 1
ATOM 7014 N N . LEU D 1 193 ? -9.594 -15.220 -33.732 1.00 5.34 193 LEU D N 1
ATOM 7015 C CA . LEU D 1 193 ? -8.724 -16.405 -33.788 1.00 4.75 193 LEU D CA 1
ATOM 7016 C C . LEU D 1 193 ? -9.502 -17.603 -33.197 1.00 4.27 193 LEU D C 1
ATOM 7017 O O . LEU D 1 193 ? -9.931 -17.567 -32.023 1.00 4.23 193 LEU D O 1
ATOM 7022 N N . PRO D 1 194 ? -9.704 -18.673 -33.988 1.00 4.61 194 PRO D N 1
ATOM 7023 C CA . PRO D 1 194 ? -10.319 -19.894 -33.443 1.00 3.54 194 PRO D CA 1
ATOM 7024 C C . PRO D 1 194 ? -9.603 -20.529 -32.276 1.00 4.73 194 PRO D C 1
ATOM 7025 O O . PRO D 1 194 ? -8.391 -20.674 -32.310 1.00 3.46 194 PRO D O 1
ATOM 7029 N N . ILE D 1 195 ? -10.373 -20.899 -31.268 1.00 3.25 195 ILE D N 1
ATOM 7030 C CA . ILE D 1 195 ? -9.834 -21.663 -30.132 1.00 4.22 195 ILE D CA 1
ATOM 7031 C C . ILE D 1 195 ? -10.615 -22.984 -30.055 1.00 4.23 195 ILE D C 1
ATOM 7032 O O . ILE D 1 195 ? -11.845 -22.987 -30.047 1.00 5.81 195 ILE D O 1
ATOM 7037 N N . ILE D 1 196 ? -9.888 -24.086 -29.966 1.00 4.04 196 ILE D N 1
ATOM 7038 C CA . ILE D 1 196 ? -10.525 -25.407 -29.743 1.00 3.81 196 ILE D CA 1
ATOM 7039 C C . ILE D 1 196 ? -9.945 -25.933 -28.458 1.00 5.10 196 ILE D C 1
ATOM 7040 O O . ILE D 1 196 ? -8.748 -26.192 -28.385 1.00 5.35 196 ILE D O 1
ATOM 7045 N N . GLN D 1 197 ? -10.772 -25.972 -27.428 1.00 3.97 197 GLN D N 1
ATOM 7046 C CA . GLN D 1 197 ? -10.313 -26.466 -26.131 1.00 5.38 197 GLN D CA 1
ATOM 7047 C C . GLN D 1 197 ? -10.836 -27.876 -25.883 1.00 6.01 197 GLN D C 1
ATOM 7048 O O . GLN D 1 197 ? -11.716 -28.360 -26.604 1.00 6.21 197 GLN D O 1
ATOM 7054 N N . VAL D 1 198 ? -10.275 -28.529 -24.867 1.00 4.81 198 VAL D N 1
ATOM 7055 C CA . VAL D 1 198 ? -10.594 -29.917 -24.589 1.00 4.49 198 VAL D CA 1
ATOM 7056 C C . VAL D 1 198 ? -11.178 -30.030 -23.188 1.00 4.64 198 VAL D C 1
ATOM 7057 O O . VAL D 1 198 ? -10.572 -29.599 -22.213 1.00 5.07 198 VAL D O 1
ATOM 7061 N N . ALA D 1 199 ? -12.379 -30.578 -23.083 1.00 3.71 199 ALA D N 1
ATOM 7062 C CA . ALA D 1 199 ? -12.931 -30.812 -21.738 1.00 3.56 199 ALA D CA 1
ATOM 7063 C C . ALA D 1 199 ? -12.220 -32.024 -21.174 1.00 4.57 199 ALA D C 1
ATOM 7064 O O . ALA D 1 199 ? -12.207 -33.096 -21.764 1.00 5.28 199 ALA D O 1
ATOM 7066 N N . ILE D 1 200 ? -11.616 -31.842 -20.016 1.00 4.65 200 ILE D N 1
ATOM 7067 C CA . ILE D 1 200 ? -10.645 -32.810 -19.526 1.00 4.70 200 ILE D CA 1
ATOM 7068 C C . ILE D 1 200 ? -11.218 -34.195 -19.227 1.00 4.69 200 ILE D C 1
ATOM 7069 O O . ILE D 1 200 ? -12.390 -34.324 -18.867 1.00 3.97 200 ILE D O 1
ATOM 7074 N N . ALA D 1 201 ? -10.387 -35.228 -19.373 1.00 4.50 201 ALA D N 1
ATOM 7075 C CA . ALA D 1 201 ? -10.809 -36.643 -19.228 1.00 5.89 201 ALA D CA 1
ATOM 7076 C C . ALA D 1 201 ? -10.496 -37.168 -17.848 1.00 5.95 201 ALA D C 1
ATOM 7077 O O . ALA D 1 201 ? -10.960 -38.237 -17.465 1.00 7.79 201 ALA D O 1
ATOM 7079 N N . SER D 1 202 ? -9.671 -36.420 -17.126 1.00 5.64 202 SER D N 1
ATOM 7080 C CA . SER D 1 202 ? -9.010 -36.953 -15.949 1.00 5.76 202 SER D CA 1
ATOM 7081 C C . SER D 1 202 ? -8.530 -35.861 -15.031 1.00 6.20 202 SER D C 1
ATOM 7082 O O . SER D 1 202 ? -8.523 -34.690 -15.392 1.00 6.35 202 SER D O 1
ATOM 7085 N N . GLY D 1 203 ? -8.154 -36.276 -13.819 1.00 6.04 203 GLY D N 1
ATOM 7086 C CA . GLY D 1 203 ? -7.539 -35.382 -12.861 1.00 5.15 203 GLY D CA 1
ATOM 7087 C C . GLY D 1 203 ? -8.083 -35.609 -11.459 1.00 4.72 203 GLY D C 1
ATOM 7088 O O . GLY D 1 203 ? -7.402 -35.264 -10.485 1.00 3.95 203 GLY D O 1
ATOM 7089 N N . GLY D 1 204 ? -9.300 -36.154 -11.352 1.00 4.08 204 GLY D N 1
ATOM 7090 C CA . GLY D 1 204 ? -9.916 -36.320 -10.005 1.00 3.31 204 GLY D CA 1
ATOM 7091 C C . GLY D 1 204 ? -10.388 -34.979 -9.435 1.00 2.68 204 GLY D C 1
ATOM 7092 O O . GLY D 1 204 ? -10.731 -34.057 -10.198 1.00 3.34 204 GLY D O 1
ATOM 7093 N N . GLY D 1 205 ? -10.425 -34.867 -8.104 1.00 2.00 205 GLY D N 1
ATOM 7094 C CA . GLY D 1 205 ? -10.828 -33.601 -7.481 1.00 2.04 205 GLY D CA 1
ATOM 7095 C C . GLY D 1 205 ? -12.121 -33.043 -8.060 1.00 2.22 205 GLY D C 1
ATOM 7096 O O . GLY D 1 205 ? -13.099 -33.806 -8.282 1.00 2.43 205 GLY D O 1
ATOM 7097 N N . TYR D 1 206 ? -12.104 -31.737 -8.332 1.00 2.14 206 TYR D N 1
ATOM 7098 C CA . TYR D 1 206 ? -13.264 -31.011 -8.860 1.00 3.01 206 TYR D CA 1
ATOM 7099 C C . TYR D 1 206 ? -13.320 -31.026 -10.376 1.00 2.74 206 TYR D C 1
ATOM 7100 O O . TYR D 1 206 ? -13.677 -30.031 -11.021 1.00 3.02 206 TYR D O 1
ATOM 7109 N N . ILE D 1 207 ? -13.028 -32.192 -10.948 1.00 2.64 207 ILE D N 1
ATOM 7110 C CA . ILE D 1 207 ? -13.071 -32.341 -12.388 1.00 2.65 207 ILE D CA 1
ATOM 7111 C C . ILE D 1 207 ? -14.439 -31.977 -12.984 1.00 3.47 207 ILE D C 1
ATOM 7112 O O . ILE D 1 207 ? -14.476 -31.350 -14.067 1.00 4.60 207 ILE D O 1
ATOM 7117 N N . ASP D 1 208 ? -15.528 -32.310 -12.300 1.00 5.00 208 ASP D N 1
ATOM 7118 C CA . ASP D 1 208 ? -16.854 -31.986 -12.848 1.00 5.72 208 ASP D CA 1
ATOM 7119 C C . ASP D 1 208 ? -17.052 -30.479 -12.981 1.00 4.62 208 ASP D C 1
ATOM 7120 O O . ASP D 1 208 ? -17.595 -30.021 -14.000 1.00 6.10 208 ASP D O 1
ATOM 7125 N N . LYS D 1 209 ? -16.611 -29.706 -11.990 1.00 3.59 209 LYS D N 1
ATOM 7126 C CA . LYS D 1 209 ? -16.660 -28.222 -12.116 1.00 3.34 209 LYS D CA 1
ATOM 7127 C C . LYS D 1 209 ? -15.813 -27.683 -13.285 1.00 4.66 209 LYS D C 1
ATOM 7128 O O . LYS D 1 209 ? -16.217 -26.762 -14.014 1.00 5.22 209 LYS D O 1
ATOM 7134 N N . VAL D 1 210 ? -14.612 -28.227 -13.460 1.00 4.12 210 VAL D N 1
ATOM 7135 C CA . VAL D 1 210 ? -13.739 -27.748 -14.550 1.00 4.08 210 VAL D CA 1
ATOM 7136 C C . VAL D 1 210 ? -14.359 -28.113 -15.915 1.00 4.51 210 VAL D C 1
ATOM 7137 O O . VAL D 1 210 ? -14.439 -27.292 -16.840 1.00 4.94 210 VAL D O 1
ATOM 7141 N N . ARG D 1 211 ? -14.839 -29.343 -16.023 1.00 3.70 211 ARG D N 1
ATOM 7142 C CA . ARG D 1 211 ? -15.456 -29.803 -17.290 1.00 4.38 211 ARG D CA 1
ATOM 7143 C C . ARG D 1 211 ? -16.700 -28.943 -17.592 1.00 4.01 211 ARG D C 1
ATOM 7144 O O . ARG D 1 211 ? -16.914 -28.553 -18.755 1.00 4.36 211 ARG D O 1
ATOM 7152 N N . GLU D 1 212 ? -17.513 -28.658 -16.572 1.00 4.77 212 GLU D N 1
ATOM 7153 C CA . GLU D 1 212 ? -18.696 -27.806 -16.758 1.00 5.43 212 GLU D CA 1
ATOM 7154 C C . GLU D 1 212 ? -18.293 -26.458 -17.316 1.00 6.37 212 GLU D C 1
ATOM 7155 O O . GLU D 1 212 ? -18.976 -25.919 -18.195 1.00 6.20 212 GLU D O 1
ATOM 7161 N N . ALA D 1 213 ? -17.185 -25.912 -16.799 1.00 5.29 213 ALA D N 1
ATOM 7162 C CA . ALA D 1 213 ? -16.724 -24.600 -17.270 1.00 5.25 213 ALA D CA 1
ATOM 7163 C C . ALA D 1 213 ? -16.279 -24.655 -18.706 1.00 6.35 213 ALA D C 1
ATOM 7164 O O . ALA D 1 213 ? -16.565 -23.740 -19.494 1.00 6.46 213 ALA D O 1
ATOM 7166 N N . GLN D 1 214 ? -15.596 -25.736 -19.067 1.00 5.48 214 GLN D N 1
ATOM 7167 C CA . GLN D 1 214 ? -15.031 -25.912 -20.411 1.00 5.16 214 GLN D CA 1
ATOM 7168 C C . GLN D 1 214 ? -16.116 -26.095 -21.412 1.00 6.72 214 GLN D C 1
ATOM 7169 O O . GLN D 1 214 ? -16.160 -25.391 -22.454 1.00 6.53 214 GLN D O 1
ATOM 7175 N N . LEU D 1 215 ? -17.003 -27.038 -21.112 1.00 6.13 215 LEU D N 1
ATOM 7176 C CA . LEU D 1 215 ? -18.147 -27.296 -22.009 1.00 6.10 215 LEU D CA 1
ATOM 7177 C C . LEU D 1 215 ? -19.100 -26.101 -22.123 1.00 7.18 215 LEU D C 1
ATOM 7178 O O . LEU D 1 215 ? -19.704 -25.886 -23.180 1.00 8.27 215 LEU D O 1
ATOM 7183 N N . GLY D 1 216 ? -19.239 -25.310 -21.054 1.00 6.39 216 GLY D N 1
ATOM 7184 C CA . GLY D 1 216 ? -20.279 -24.275 -21.017 1.00 6.47 216 GLY D CA 1
ATOM 7185 C C . GLY D 1 216 ? -19.795 -22.906 -21.467 1.00 7.64 216 GLY D C 1
ATOM 7186 O O . GLY D 1 216 ? -20.590 -21.969 -21.567 1.00 6.98 216 GLY D O 1
ATOM 7187 N N . LEU D 1 217 ? -18.497 -22.772 -21.722 1.00 7.75 217 LEU D N 1
ATOM 7188 C CA . LEU D 1 217 ? -17.978 -21.468 -22.122 1.00 8.97 217 LEU D CA 1
ATOM 7189 C C . LEU D 1 217 ? -18.434 -21.094 -23.536 1.00 8.83 217 LEU D C 1
ATOM 7190 O O . LEU D 1 217 ? -18.054 -21.757 -24.516 1.00 10.04 217 LEU D O 1
ATOM 7195 N N . LYS D 1 218 ? -19.241 -20.034 -23.642 1.00 8.71 218 LYS D N 1
ATOM 7196 C CA . LYS D 1 218 ? -19.818 -19.679 -24.929 1.00 8.46 218 LYS D CA 1
ATOM 7197 C C . LYS D 1 218 ? -19.226 -18.369 -25.406 1.00 8.31 218 LYS D C 1
ATOM 7198 O O . LYS D 1 218 ? -19.505 -17.301 -24.828 1.00 8.32 218 LYS D O 1
ATOM 7204 N N . LEU D 1 219 ? -18.383 -18.473 -26.435 1.00 7.85 219 LEU D N 1
ATOM 7205 C CA . LEU D 1 219 ? -17.669 -17.332 -27.012 1.00 7.87 219 LEU D CA 1
ATOM 7206 C C . LEU D 1 219 ? -17.580 -17.560 -28.489 1.00 7.98 219 LEU D C 1
ATOM 7207 O O . LEU D 1 219 ? -17.473 -18.690 -28.953 1.00 7.84 219 LEU D O 1
ATOM 7212 N N . SER D 1 220 ? -17.627 -16.467 -29.234 1.00 7.11 220 SER D N 1
ATOM 7213 C CA . SER D 1 220 ? -17.477 -16.540 -30.662 1.00 7.13 220 SER D CA 1
ATOM 7214 C C . SER D 1 220 ? -16.173 -17.253 -31.029 1.00 6.16 220 SER D C 1
ATOM 7215 O O . SER D 1 220 ? -15.122 -17.013 -30.402 1.00 6.47 220 SER D O 1
ATOM 7218 N N . ASN D 1 221 ? -16.263 -18.161 -32.007 1.00 5.56 221 ASN D N 1
ATOM 7219 C CA . ASN D 1 221 ? -15.131 -18.955 -32.528 1.00 5.61 221 ASN D CA 1
ATOM 7220 C C . ASN D 1 221 ? -14.363 -19.772 -31.501 1.00 5.51 221 ASN D C 1
ATOM 7221 O O . ASN D 1 221 ? -13.166 -19.994 -31.647 1.00 5.55 221 ASN D O 1
ATOM 7226 N N . VAL D 1 222 ? -15.063 -20.187 -30.460 1.00 5.18 222 VAL D N 1
ATOM 7227 C CA . VAL D 1 222 ? -14.484 -21.096 -29.475 1.00 5.00 222 VAL D CA 1
ATOM 7228 C C . VAL D 1 222 ? -15.326 -22.364 -29.462 1.00 5.60 222 VAL D C 1
ATOM 7229 O O . VAL D 1 222 ? -16.566 -22.303 -29.325 1.00 5.79 222 VAL D O 1
ATOM 7233 N N . VAL D 1 223 ? -14.656 -23.503 -29.617 1.00 5.27 223 VAL D N 1
ATOM 7234 C CA . VAL D 1 223 ? -15.367 -24.788 -29.633 1.00 6.31 223 VAL D CA 1
ATOM 7235 C C . VAL D 1 223 ? -14.718 -25.673 -28.585 1.00 5.97 223 VAL D C 1
ATOM 7236 O O . VAL D 1 223 ? -13.523 -25.499 -28.282 1.00 5.77 223 VAL D O 1
ATOM 7243 N N . CYS D 1 224 ? -15.489 -26.605 -28.041 1.00 5.49 224 CYS D N 1
ATOM 7244 C CA . CYS D 1 224 ? -14.937 -27.549 -27.070 1.00 5.81 224 CYS D CA 1
ATOM 7245 C C . CYS D 1 224 ? -15.123 -28.979 -27.608 1.00 6.25 224 CYS D C 1
ATOM 7246 O O . CYS D 1 224 ? -16.214 -29.357 -28.070 1.00 6.78 224 CYS D O 1
ATOM 7249 N N . VAL D 1 225 ? -14.035 -29.743 -27.604 1.00 6.14 225 VAL D N 1
ATOM 7250 C CA . VAL D 1 225 ? -14.088 -31.184 -27.871 1.00 5.98 225 VAL D CA 1
ATOM 7251 C C . VAL D 1 225 ? -13.976 -31.889 -26.512 1.00 6.03 225 VAL D C 1
ATOM 7252 O O . VAL D 1 225 ? -13.272 -31.407 -25.657 1.00 7.64 225 VAL D O 1
ATOM 7256 N N . ASP D 1 226 ? -14.695 -32.990 -26.322 1.00 5.71 226 ASP D N 1
ATOM 7257 C CA . ASP D 1 226 ? -14.736 -33.692 -25.045 1.00 5.53 226 ASP D CA 1
ATOM 7258 C C . ASP D 1 226 ? -13.847 -34.934 -25.075 1.00 6.06 226 ASP D C 1
ATOM 7259 O O . ASP D 1 226 ? -14.050 -35.861 -25.893 1.00 6.55 226 ASP D O 1
ATOM 7264 N N . ALA D 1 227 ? -12.840 -34.947 -24.195 1.00 5.63 227 ALA D N 1
ATOM 7265 C CA . ALA D 1 227 ? -11.934 -36.093 -24.068 1.00 6.06 227 ALA D CA 1
ATOM 7266 C C . ALA D 1 227 ? -12.453 -37.159 -23.102 1.00 6.61 227 ALA D C 1
ATOM 7267 O O . ALA D 1 227 ? -11.842 -38.224 -22.988 1.00 5.88 227 ALA D O 1
ATOM 7269 N N . LYS D 1 228 ? -13.580 -36.892 -22.426 1.00 7.09 228 LYS D N 1
ATOM 7270 C CA . LYS D 1 228 ? -14.108 -37.876 -21.483 1.00 7.62 228 LYS D CA 1
ATOM 7271 C C . LYS D 1 228 ? -14.326 -39.217 -22.166 1.00 7.16 228 LYS D C 1
ATOM 7272 O O . LYS D 1 228 ? -14.880 -39.300 -23.284 1.00 7.70 228 LYS D O 1
ATOM 7278 N N . GLY D 1 229 ? -13.840 -40.268 -21.519 1.00 5.94 229 GLY D N 1
ATOM 7279 C CA . GLY D 1 229 ? -14.024 -41.629 -21.999 1.00 7.27 229 GLY D CA 1
ATOM 7280 C C . GLY D 1 229 ? -12.865 -42.172 -22.813 1.00 6.26 229 GLY D C 1
ATOM 7281 O O . GLY D 1 229 ? -12.820 -43.374 -23.106 1.00 7.60 229 GLY D O 1
ATOM 7282 N N . LEU D 1 230 ? -11.919 -41.305 -23.185 1.00 5.99 230 LEU D N 1
ATOM 7283 C CA . LEU D 1 230 ? -10.752 -41.752 -23.949 1.00 4.68 230 LEU D CA 1
ATOM 7284 C C . LEU D 1 230 ? -9.861 -42.561 -23.013 1.00 5.42 230 LEU D C 1
ATOM 7285 O O . LEU D 1 230 ? -9.838 -42.276 -21.807 1.00 6.19 230 LEU D O 1
ATOM 7290 N N . PRO D 1 231 ? -9.171 -43.605 -23.528 1.00 5.74 231 PRO D N 1
ATOM 7291 C CA . PRO D 1 231 ? -8.378 -44.472 -22.636 1.00 5.20 231 PRO D CA 1
ATOM 7292 C C . PRO D 1 231 ? -7.234 -43.773 -21.911 1.00 4.38 231 PRO D C 1
ATOM 7293 O O . PRO D 1 231 ? -6.491 -42.975 -22.491 1.00 3.81 231 PRO D O 1
ATOM 7297 N N . LEU D 1 232 ? -7.119 -44.087 -20.627 1.00 4.97 232 LEU D N 1
ATOM 7298 C CA . LEU D 1 232 ? -6.083 -43.476 -19.802 1.00 4.51 232 LEU D CA 1
ATOM 7299 C C . LEU D 1 232 ? -5.023 -44.523 -19.504 1.00 4.43 232 LEU D C 1
ATOM 7300 O O . LEU D 1 232 ? -5.276 -45.717 -19.525 1.00 4.94 232 LEU D O 1
ATOM 7305 N N . LYS D 1 233 ? -3.809 -44.041 -19.248 1.00 4.13 233 LYS D N 1
ATOM 7306 C CA . LYS D 1 233 ? -2.701 -44.904 -18.849 1.00 5.09 233 LYS D CA 1
ATOM 7307 C C . LYS D 1 233 ? -2.917 -45.411 -17.428 1.00 5.68 233 LYS D C 1
ATOM 7308 O O . LYS D 1 233 ? -3.927 -45.098 -16.804 1.00 5.30 233 LYS D O 1
ATOM 7314 N N . SER D 1 234 ? -1.958 -46.165 -16.914 1.00 5.86 234 SER D N 1
ATOM 7315 C CA . SER D 1 234 ? -2.163 -46.800 -15.609 1.00 7.52 234 SER D CA 1
ATOM 7316 C C . SER D 1 234 ? -2.204 -45.799 -14.475 1.00 7.53 234 SER D C 1
ATOM 7317 O O . SER D 1 234 ? -2.717 -46.104 -13.403 1.00 8.04 234 SER D O 1
ATOM 7320 N N . ASP D 1 235 ? -1.660 -44.615 -14.694 1.00 7.55 235 ASP D N 1
ATOM 7321 C CA . ASP D 1 235 ? -1.763 -43.554 -13.712 1.00 8.29 235 ASP D CA 1
ATOM 7322 C C . ASP D 1 235 ? -3.147 -42.913 -13.594 1.00 8.12 235 ASP D C 1
ATOM 7323 O O . ASP D 1 235 ? -3.356 -42.091 -12.706 1.00 9.51 235 ASP D O 1
ATOM 7328 N N . ASN D 1 236 ? -4.083 -43.322 -14.462 1.00 7.23 236 ASN D N 1
ATOM 7329 C CA . ASN D 1 236 ? -5.445 -42.815 -14.450 1.00 7.87 236 ASN D CA 1
ATOM 7330 C C . ASN D 1 236 ? -5.485 -41.313 -14.673 1.00 7.57 236 ASN D C 1
ATOM 7331 O O . ASN D 1 236 ? -6.454 -40.633 -14.282 1.00 8.67 236 ASN D O 1
ATOM 7336 N N . LEU D 1 237 ? -4.451 -40.785 -15.334 1.00 6.08 237 LEU D N 1
ATOM 7337 C CA . LEU D 1 237 ? -4.355 -39.337 -15.536 1.00 7.12 237 LEU D CA 1
ATOM 7338 C C . LEU D 1 237 ? -3.984 -38.941 -16.958 1.00 6.28 237 LEU D C 1
ATOM 7339 O O . LEU D 1 237 ? -4.460 -37.902 -17.460 1.00 7.13 237 LEU D O 1
ATOM 7344 N N . HIS D 1 238 ? -3.129 -39.719 -17.621 1.00 3.80 238 HIS D N 1
ATOM 7345 C CA . HIS D 1 238 ? -2.680 -39.302 -18.954 1.00 4.23 238 HIS D CA 1
ATOM 7346 C C . HIS D 1 238 ? -3.259 -40.159 -20.040 1.00 3.42 238 HIS D C 1
ATOM 7347 O O . HIS D 1 238 ? -3.436 -41.365 -19.866 1.00 4.93 238 HIS D O 1
ATOM 7354 N N . LEU D 1 239 ? -3.566 -39.548 -21.179 1.00 3.90 239 LEU D N 1
ATOM 7355 C CA . LEU D 1 239 ? -4.102 -40.309 -22.303 1.00 3.72 239 LEU D CA 1
ATOM 7356 C C . LEU D 1 239 ? -3.084 -41.259 -22.872 1.00 3.17 239 LEU D C 1
ATOM 7357 O O . LEU D 1 239 ? -1.884 -40.936 -22.965 1.00 4.39 239 LEU D O 1
ATOM 7362 N N . THR D 1 240 ? -3.555 -42.441 -23.258 1.00 2.71 240 THR D N 1
ATOM 7363 C CA . THR D 1 240 ? -2.674 -43.391 -23.968 1.00 2.26 240 THR D CA 1
ATOM 7364 C C . THR D 1 240 ? -2.394 -42.879 -25.393 1.00 2.00 240 THR D C 1
ATOM 7365 O O . THR D 1 240 ? -2.981 -41.884 -25.853 1.00 3.11 240 THR D O 1
ATOM 7369 N N . THR D 1 241 ? -1.449 -43.523 -26.049 1.00 2.67 241 THR D N 1
ATOM 7370 C CA . THR D 1 241 ? -1.143 -43.205 -27.416 1.00 3.10 241 THR D CA 1
ATOM 7371 C C . THR D 1 241 ? -2.401 -43.376 -28.291 1.00 4.03 241 THR D C 1
ATOM 7372 O O . THR D 1 241 ? -2.695 -42.501 -29.120 1.00 4.77 241 THR D O 1
ATOM 7376 N N . GLU D 1 242 ? -3.129 -44.485 -28.142 1.00 2.76 242 GLU D N 1
ATOM 7377 C CA . GLU D 1 242 ? -4.356 -44.651 -28.980 1.00 3.46 242 GLU D CA 1
ATOM 7378 C C . GLU D 1 242 ? -5.354 -43.539 -28.679 1.00 3.22 242 GLU D C 1
ATOM 7379 O O . GLU D 1 242 ? -5.981 -42.977 -29.604 1.00 3.26 242 GLU D O 1
ATOM 7385 N N . ALA D 1 243 ? -5.464 -43.154 -27.394 1.00 3.10 243 ALA D N 1
ATOM 7386 C CA . ALA D 1 243 ? -6.367 -42.054 -27.013 1.00 2.21 243 ALA D CA 1
ATOM 7387 C C . ALA D 1 243 ? -5.999 -40.735 -27.698 1.00 3.40 243 ALA D C 1
ATOM 7388 O O . ALA D 1 243 ? -6.873 -39.969 -28.112 1.00 3.96 243 ALA D O 1
ATOM 7390 N N . GLN D 1 244 ? -4.699 -40.481 -27.808 1.00 3.53 244 GLN D N 1
ATOM 7391 C CA . GLN D 1 244 ? -4.185 -39.253 -28.378 1.00 4.74 244 GLN D CA 1
ATOM 7392 C C . GLN D 1 244 ? -4.484 -39.243 -29.866 1.00 4.59 244 GLN D C 1
ATOM 7393 O O . GLN D 1 244 ? -4.781 -38.181 -30.423 1.00 5.49 244 GLN D O 1
ATOM 7399 N N . VAL D 1 245 ? -4.374 -40.390 -30.540 1.00 4.24 245 VAL D N 1
ATOM 7400 C CA . VAL D 1 245 ? -4.809 -40.420 -31.949 1.00 3.72 245 VAL D CA 1
ATOM 7401 C C . VAL D 1 245 ? -6.282 -40.042 -32.047 1.00 4.90 245 VAL D C 1
ATOM 7402 O O . VAL D 1 245 ? -6.649 -39.162 -32.842 1.00 4.74 245 VAL D O 1
ATOM 7406 N N . GLN D 1 246 ? -7.137 -40.676 -31.240 1.00 4.84 246 GLN D N 1
ATOM 7407 C CA . GLN D 1 246 ? -8.561 -40.372 -31.322 1.00 5.75 246 GLN D CA 1
ATOM 7408 C C . GLN D 1 246 ? -8.816 -38.898 -31.019 1.00 4.79 246 GLN D C 1
ATOM 7409 O O . GLN D 1 246 ? -9.611 -38.236 -31.714 1.00 4.50 246 GLN D O 1
ATOM 7415 N N . LEU D 1 247 ? -8.144 -38.357 -30.018 1.00 4.22 247 LEU D N 1
ATOM 7416 C CA . LEU D 1 247 ? -8.338 -36.915 -29.738 1.00 3.72 247 LEU D CA 1
ATOM 7417 C C . LEU D 1 247 ? -7.877 -36.045 -30.899 1.00 4.51 247 LEU D C 1
ATOM 7418 O O . LEU D 1 247 ? -8.552 -35.077 -31.282 1.00 5.08 247 LEU D O 1
ATOM 7423 N N . GLY D 1 248 ? -6.731 -36.389 -31.470 1.00 3.70 248 GLY D N 1
ATOM 7424 C CA . GLY D 1 248 ? -6.268 -35.700 -32.711 1.00 4.78 248 GLY D CA 1
ATOM 7425 C C . GLY D 1 248 ? -7.318 -35.724 -33.803 1.00 4.76 248 GLY D C 1
ATOM 7426 O O . GLY D 1 248 ? -7.571 -34.707 -34.454 1.00 4.15 248 GLY D O 1
ATOM 7427 N N . LEU D 1 249 ? -7.951 -36.881 -34.020 1.00 4.12 249 LEU D N 1
ATOM 7428 C CA . LEU D 1 249 ? -8.949 -36.989 -35.084 1.00 3.61 249 LEU D CA 1
ATOM 7429 C C . LEU D 1 249 ? -10.164 -36.148 -34.762 1.00 4.21 249 LEU D C 1
ATOM 7430 O O . LEU D 1 249 ? -10.777 -35.576 -35.675 1.00 5.13 249 LEU D O 1
ATOM 7435 N N . SER D 1 250 ? -10.512 -36.101 -33.470 1.00 4.37 250 SER D N 1
ATOM 7436 C CA . SER D 1 250 ? -11.678 -35.322 -33.014 1.00 5.12 250 SER D CA 1
ATOM 7437 C C . SER D 1 250 ? -11.419 -33.820 -33.141 1.00 5.34 250 SER D C 1
ATOM 7438 O O . SER D 1 250 ? -12.309 -33.059 -33.571 1.00 5.90 250 SER D O 1
ATOM 7443 N N . LEU D 1 251 ? -10.222 -33.386 -32.757 1.00 5.52 251 LEU D N 1
ATOM 7444 C CA . LEU D 1 251 ? -9.808 -31.986 -32.939 1.00 3.51 251 LEU D CA 1
ATOM 7445 C C . LEU D 1 251 ? -9.833 -31.599 -34.417 1.00 4.11 251 LEU D C 1
ATOM 7446 O O . LEU D 1 251 ? -10.282 -30.499 -34.775 1.00 3.66 251 LEU D O 1
ATOM 7451 N N . ALA D 1 252 ? -9.340 -32.501 -35.274 1.00 3.31 252 ALA D N 1
ATOM 7452 C CA . ALA D 1 252 ? -9.334 -32.269 -36.739 1.00 4.10 252 ALA D CA 1
ATOM 7453 C C . ALA D 1 252 ? -10.737 -32.057 -37.238 1.00 4.41 252 ALA D C 1
ATOM 7454 O O . ALA D 1 252 ? -11.004 -31.105 -38.012 1.00 4.62 252 ALA D O 1
ATOM 7456 N N . GLN D 1 253 ? -11.658 -32.917 -36.822 1.00 4.88 253 GLN D N 1
ATOM 7457 C CA . GLN D 1 253 ? -13.039 -32.828 -37.309 1.00 5.75 253 GLN D CA 1
ATOM 7458 C C . GLN D 1 253 ? -13.694 -31.545 -36.809 1.00 5.11 253 GLN D C 1
ATOM 7459 O O . GLN D 1 253 ? -14.471 -30.917 -37.550 1.00 6.27 253 GLN D O 1
ATOM 7465 N N . ALA D 1 254 ? -13.390 -31.153 -35.580 1.00 5.64 254 ALA D N 1
ATOM 7466 C CA . ALA D 1 254 ? -13.937 -29.907 -35.042 1.00 5.11 254 ALA D CA 1
ATOM 7467 C C . ALA D 1 254 ? -13.357 -28.732 -35.790 1.00 5.43 254 ALA D C 1
ATOM 7468 O O . ALA D 1 254 ? -14.090 -27.770 -36.058 1.00 6.62 254 ALA D O 1
ATOM 7470 N N . TYR D 1 255 ? -12.060 -28.777 -36.112 1.00 5.15 255 TYR D N 1
ATOM 7471 C CA . TYR D 1 255 ? -11.484 -27.657 -36.862 1.00 4.08 255 TYR D CA 1
ATOM 7472 C C . TYR D 1 255 ? -12.166 -27.547 -38.237 1.00 4.60 255 TYR D C 1
ATOM 7473 O O . TYR D 1 255 ? -12.678 -26.471 -38.662 1.00 4.36 255 TYR D O 1
ATOM 7482 N N . LEU D 1 256 ? -12.238 -28.664 -38.936 1.00 4.21 256 LEU D N 1
ATOM 7483 C CA . LEU D 1 256 ? -12.734 -28.604 -40.338 1.00 3.65 256 LEU D CA 1
ATOM 7484 C C . LEU D 1 256 ? -14.212 -28.257 -40.415 1.00 4.53 256 LEU D C 1
ATOM 7485 O O . LEU D 1 256 ? -14.650 -27.617 -41.382 1.00 6.04 256 LEU D O 1
ATOM 7490 N N . SER D 1 257 ? -14.989 -28.669 -39.403 1.00 4.99 257 SER D N 1
ATOM 7491 C CA . SER D 1 257 ? -16.430 -28.495 -39.449 1.00 6.59 257 SER D CA 1
ATOM 7492 C C . SER D 1 257 ? -16.826 -27.085 -39.036 1.00 6.10 257 SER D C 1
ATOM 7493 O O . SER D 1 257 ? -17.848 -26.571 -39.504 1.00 6.31 257 SER D O 1
ATOM 7496 N N . ASN D 1 258 ? -15.992 -26.460 -38.197 1.00 6.14 258 ASN D N 1
ATOM 7497 C CA . ASN D 1 258 ? -16.294 -25.138 -37.633 1.00 6.67 258 ASN D CA 1
ATOM 7498 C C . ASN D 1 258 ? -15.647 -23.929 -38.298 1.00 7.61 258 ASN D C 1
ATOM 7499 O O . ASN D 1 258 ? -16.243 -22.840 -38.280 1.00 7.79 258 ASN D O 1
ATOM 7504 N N . PHE D 1 259 ? -14.439 -24.099 -38.842 1.00 6.90 259 PHE D N 1
ATOM 7505 C CA . PHE D 1 259 ? -13.627 -22.942 -39.201 1.00 8.89 259 PHE D CA 1
ATOM 7506 C C . PHE D 1 259 ? -13.160 -22.939 -40.630 1.00 10.99 259 PHE D C 1
ATOM 7507 O O . PHE D 1 259 ? -12.408 -22.048 -41.038 1.00 13.03 259 PHE D O 1
ATOM 7515 N N . CYS D 1 260 ? -13.617 -23.917 -41.396 1.00 12.83 260 CYS D N 1
ATOM 7516 C CA . CYS D 1 260 ? -13.282 -23.974 -42.813 1.00 13.98 260 CYS D CA 1
ATOM 7517 C C . CYS D 1 260 ? -14.529 -23.846 -43.694 1.00 15.22 260 CYS D C 1
ATOM 7518 O O . CYS D 1 260 ? -15.680 -23.883 -43.205 1.00 16.03 260 CYS D O 1
#

Foldseek 3Di:
DADAAQEEEEFEAALRLADAQFDQDPVPRDTARNPDADPLLDWDSLEWEQAPVRDTDTAHPPRCDRAQDPDHHGDHQPSSLVSLLVVVVPDPPGRYYYYYQYYHPDALVCCAPPHPSVVSSLVSVVSSCPSVHDHQAYEYEYHLNQQADVVSLQCLLVSVVNSVVVSCVSNVNVQHAYEYEQAQARPHNSVSNSCSQCVRDDHRYHYHYLHPADDDPVRHHHHNVSNSVVSNRSNVVSVVPRD/DQAAQEEEEFEAALRLADAQWDQDPVPRDTARNPDADPLLDWDPLEWEQAPVGDTDTAHPVRCDRAQDPDHHGDHQPSSLVSLLVVVVPDPPGRYYYYYQYYHLDALVCCPPPHPSVVSSLVSVVSSCPSVHDHQAYEYEYHLNQQADVVSLQCQLVSVVNSVCNSCVSNVNVQHAYEYEQAAANPHNSVSNSCSQCVRDDHRYHYHYLHPADDDPVRHHHHNVSRSVVSNSSNVCSVVPRD/DFQEEEEFEAALRLADAQFDQDPVVRHTARNPDADPLLDWDQLEWEQAPVRDTDTAHPPRCDRAQDPDHHGDHQPSSLVSLLCVVVVPPPGRYYYYYQYYHLDALVCCAVPHPSVVSSLVSVCSVCPPPHDHLAYEYEYCLNQQADPVSLQCQLVSVVNSVVVSCVSNVPVQHAYEYELAAANPHNSVSNSCSQCPNDDHRYHYHYLHPADDDPVRHHHHNVSNSVVSNRSNVCSVVPRD/DFQEEEEFEAALRLADAQWDQDPVPRDTARPPDDDVLLDWDQLEWEQAPVGDTDTDHPVRCDRAQDPDHHGDHQVSNLCSLAQVVPVGRYYYYYQYYHLDALVCCAPPHPSVVSSLVSVVSVCPVVHDHQAYEYEYCLNQQADVVSLQCLLVSVVNSVVVSCVSNVNVQHAYEYEQAQANPHNSVSNSCSQCVNDDHRYHYHYLHPADDDPVRHHHHNVSNSVVSNRVNCCSSVRRD

Solvent-accessible surface area: 39352 Å² total

GO terms:
  GO:0005829 cytosol (C, HDA)

B-factor: mean 8.47, std 7.32, range [2.0, 187.91]

Organism: Arabidopsis thaliana (NCBI:txid3702)

CATH classification: 3.40.50.1110

Secondary structure (DSSP, 8-state):
-PPPPSEEEEEEE---S--BTEEE-TTT--EEE-----GGG---TTEEEE-TTS-EEE--SSTTTTTSTTS---B-SHHHHHHHHHHHHT-TT--EEEEE---TT--GGGGSTTSHHHHHHHHHHHHHGGGS-EEEEEEEE--GGGSSSHHHHHHHHHHHHHHHHHHHHHTT-TT--EEEEE-S---TTHHHHHHHHHH---TTEEEEE-TTS-B-TTSSSB-HHHHHHHHHHHHHHHHHHH-/-PPPSEEEEEEE---S--BTEEE-TTT--EEE-----GGG---TTEEEE-TTS-EEE--SSTTTTTSTTS---B-SHHHHHHHHHHHH--TT--EEEEE---TT--GGGGSTTSHHHHHHHHHHHHHGGGS-EEEEEEEE--GGGSSSHHHHHHHHHHHHHHHHHHHHHTT-TT--EEEEE-S---TTHHHHHHHHHH---TTEEEEE-TT--B-TTSSSB-HHHHHHHHHHHHHHHHHHH-/--SEEEEEEE---S--BTEEEETTTTEEEE-----GGG---TTEEEE-TTS-EEE--SSTTTTTSTTS---B-SHHHHHHHHHHHH--TT--EEEEE---TT--GGGGSTTSHHHHHHHHHHHHHTTTS-EEEEEEEE--GGGSSSHHHHHHHHHHHHHHHHHHHHHHT-TT--EEEEE-----TTHHHHHHHHHH---TTEEEEE-TTS-B-TTSSSB-HHHHHHHHHHHHHHHHHHH-/--SEEEEEEE---S--BTEEE-TTT--EEE-----GGG---TTEEEE-TTS-EEE--S-TTTTTSTTS---B-SHHHHHHHHGGG----EEEEE---TT--GGGGSTTSHHHHHHHHHHHHHGGGSPEEEEEEEE--GGGSSSHHHHHHHHHHHHHHHHHHHHHTT-TT--EEEEE-S---TTHHHHHHHHHH---TTEEEEE-TTS-B-TTSSSB-HHHHHHHHHHHHHHHHHHH-